Protein AF-A0A553HWZ4-F1 (afdb_monomer_lite)

pLDDT: mean 71.08, std 19.76, range [20.08, 96.06]

Organism: NCBI:txid2512241

Radius of gyration: 37.44 Å; chains: 1; bounding box: 94×86×110 Å

Secondary structure (DSSP, 8-state):
-GGGGT--PBPHHHHHH---SS-------TT--SB--S-S-SSS---GGGTTSPPPSGGGSPPSSHHHHHHHHHHHHHHHHHTTT--HHHHGGGGTB--BTTB---B-SS-TTTSTTHHHHHHHHHHHBPPP-GGGS-TTTSGGGBEEEEEEEEEEEE-TTS-EEEEEEE-SSSHHHHHHHHHHHHHHHHHHHHHHHTT-HHHHHHHHS-EEEHHHHH--TTGGGTTTTTTT-EEE--HHHHHHHHHHTTPPP-S-PPPS-HHHHHHHHHHHHTTEEEEEE-TTS--SSSEEEEE-TTT--EEEEEEHHHHHHHHSS-S-HHHHHHHHHHHHHHHHHHHHHHHHHHHHHHTTTB-HHHHHHHHT------------S--EEE-TT-SSS-S-EEEEPSS-GGGS-TTT---TTSGGGSTT-EEEEEE--HHHHHHTTBHHHHHT--TT-GGGGS----EEEEEEE-SSS--EEEPPPEEPHHHHH-GGGHHHHHHHHHHHHHIIIIIHHHHHHHHHHHHTSGGG-HHHHHHHHHHHHHHHHT-HHHHHHHHHHHHTTS--TT--SHHHHHHHHHHHS--TT-TT----THHHHHHHHHHHTTS---SS-B-PPPP---EEEEEEPTTTTTS--PPEEEEPP--PPP-B---SEES-SSSS--EE--SHHHHHHHHHHHHHS-EEEEHHHHHHHHHHHHHHHHHHHTT---TTPPPS-----PPPP-TT-EEEE---S---S------PPPP---PPPPHHHHTTS-----------------------------------PPPPPPPPHHHHTTSS-TTHHHHHHHHHHHHTSHHHHHHHHHHHHHHHHHHHHHHHHHHHHHHHHHHHHHHHHHHTS-TT------TTSSS-HHHHHHHHHHHHHHHHHHHHHHHHHHHHTTHHHHHHHHHHHHHHHHHSPP-SS--HHHHHHHHHHHHHHHHHHHHHHHHHHHHTTSS---HHHHHHHHHHHHHHHHHHHHHHHHHHHHHHHHHHT--HHHHTTTS--HHHHHHHHHHHHHHHHHHHHHHHHHHHHHHHHHSSS-SS-HHHHHHHHHHHHHHHHHHHHHHT--

Foldseek 3Di:
DLCPLQVAAADQQCVQFNFFPPLLPQLVLPPDRHRYRLLQQLAPGDRQQPLLDDGDLCSQADDDDLSSLLSRLLSQQVCCVQFVHGRNSQLSLLQQFQDFPCPDTLGGRHWQPRDPCQVVSVVVLVVFFDDFDLVLAQPCLDLLQEFKFFAPDWDWFAASVRDIDIDRIQHCVDPLLVVLSRLLRRLLRLLVLQCLQLVPQQLLQLQFWAWEFPCVQQDDPVCCVVCVLRRGATDTDGQVVQVVSCVVVVHDRLTDHRDPDSVVSSVSLSVLSVQEGEYADEPNFPPLDQWDWDADPVRRHIYIHGYVLLSSVLSYRTHTPLLNLVSSLSSSLVVVVSSSVSSVSSCLVVVRNYDPVSNVVVVVDCPPRDHPDQPPDQAFDFRSTRPRTGSWTKGKDPPACVSDDPPPRPPCPDQRNHAFHKIKIATRRSSLSSLSGGPVLVVPQDRSPPVSPVDDRQKMWIWGQDPLLRRTPIDDIDGDPCLCPDPRNVSSNVSSVVSVCSCVVRNVVNCPVSSLLCCLAPSVNSVLQSLVSQLQSCLVVVNLQSLLVSLVVLLCSPPPPPAPDPVCVVVCLLVVQDDDPDPSSHDSSLLSSLVSLLSVLQAAQFQAKDFPDFPPFDWTWTHRDPSNPVDDDDIDTDGHDGPRRRTPGHDQWDDDPNDPDTDGDPHSVVSLVVSVVSLPRFFFHQPQSSVLSVVSSVVSVVVVVVVPADSGDHDPHRDHDDDRDDSPNGFGDDDDPDDDDDDDDDDDDGDDPPDDDPPVPPPPPDDDDDDDDDDDADDDDDDDDFDDDDDDDDDDDDDDDDDDDDDDVVVVVVPPDPCPVVVVVLLCLLVVDLVSLLLLLLQLLLLLLLLLVVLCVVLVVLQVVLVVQVVVVVVVDDPPDDDPDDPPSHRPPVSVVSNVSSVVSNVSNVVSVLVSLVSLLCVLVVLVVLVVVLVVVVPDDGHHHGDPVVSVLSVLLSVLSNLLSVLSNVLSCVVVVNNVDDPVSSLVSQLSSLVSVLSNLVSVLVVLVVVCVVVVPDDPCNLCPPNDDPVRSVVVVVRVVVVSVLSNLLSVLCNQVSVQRNDPNGDDDSSSVSVSSNSNSVSSNVRSSRRSSD

Sequence (1094 aa):
MAGSLFNAPVSPWTERYGTDEKPIYSLKKKNDRLWHGGLAPSHPRLDPRYYDCVPSDDEFDAPTSYEEIDDIFIAEEYQRSVLFGNPTWRIAPLHSVLSWDGIPEILGGHRPGDDKRYPDLLRDYMEQRIEVDESTWLPFFGRNRWYNLDLDSPDTIVEANGTTWETSTWNVDDERIWNVVRFSLEIANRILTRMIRDNNRWLGMLLYGRIQMWYELNANPEDYHMYTATRNYRVLMDPDSEKEICQKMEKPFLGRDIEPDAQKRHDHLTHLLRGVVWSFLPAAQGARGNTSSFYDNEFFQVVCRINSNLMKLLCGGTISIAERCTLHMRQAMTILHELTHAISRSRISSGQNISPEVQSQVKYGPASKRFQEPLDGPFGQGSKYAPNISMLVTSVRYPSRYAVPRTGTDMSNHPSLMFGAPIEVSFVPAALLWRLQSKAFWDSMAPNGQDGFLYPKIFTSAVQSEKYTWRGLYRPVTVDPDAANGVRYQNITQRWSQRLSLWSGKRKSWYDEASETWRKTPWGFMQVRRSIDTFRAAYRARDEAECANVAWELENELPAAGFENRGMYLDQVATSIPEFGSTTGTPPLWLFHCLGLLMLATLPLRTQDHIPGKPKVGKILLRRSQTVASQAVTNIEVRGVPIEAPTIMRRDRFFSRLSDDYITINKRDDFVDEALKMIGKRIYIWKAFLDAVRGLADFIRRRMRANTFTEESWFGMFLFEMPTYQPYTGSGWVCSEGSSGEVELNCGSPLNVRAAVPRYLADHEHSSNSNDKIMSSTEITSTTDLPTGDPVPFSAPPASVPKPKSLPLRELLAATPSNIDAFLAHLQRCLSTPTGIDTVLLFVCYSSRLTSAVLTTLVEPALQRSAERLIAIASALPPSATLVLNAKALPSTSVALVLDLAKRLKALSGLTSEARTILRLWGLLGMYFWARRLVLKWRQPKQPGDDKFQTSLAWSQLTACVVFQALENGVYLSSKGILGWAPATQAKAARWSARFWGSFVGLELMRLFYESSKRGRRTRTEKFAGGKTVAVVEKEEREWTETWRKTVVRNLAWAPLTVHWSLEKGLVSEMAVGALASIPGVLQMRDLWRNTAE

Structure (mmCIF, N/CA/C/O backbone):
data_AF-A0A553HWZ4-F1
#
_entry.id   AF-A0A553HWZ4-F1
#
loop_
_atom_site.group_PDB
_atom_site.id
_atom_site.type_symbol
_atom_site.label_atom_id
_atom_site.label_alt_id
_atom_site.label_comp_id
_atom_site.label_asym_id
_atom_site.label_entity_id
_atom_site.label_seq_id
_atom_site.pdbx_PDB_ins_code
_atom_site.Cartn_x
_atom_site.Cartn_y
_atom_site.Cartn_z
_atom_site.occupancy
_atom_site.B_iso_or_equiv
_atom_site.auth_seq_id
_atom_site.auth_comp_id
_atom_site.auth_asym_id
_atom_site.auth_atom_id
_atom_site.pdbx_PDB_model_num
ATOM 1 N N . MET A 1 1 ? 12.978 -3.877 3.762 1.00 28.41 1 MET A N 1
ATOM 2 C CA . MET A 1 1 ? 13.263 -3.499 5.169 1.00 28.41 1 MET A CA 1
ATOM 3 C C . MET A 1 1 ? 12.089 -2.877 5.941 1.00 28.41 1 MET A C 1
ATOM 5 O O . MET A 1 1 ? 12.164 -2.880 7.159 1.00 28.41 1 MET A O 1
ATOM 9 N N . ALA A 1 2 ? 11.002 -2.394 5.319 1.00 28.64 2 ALA A N 1
ATOM 10 C CA . ALA A 1 2 ? 9.971 -1.590 6.005 1.00 28.64 2 ALA A CA 1
ATOM 11 C C . ALA A 1 2 ? 9.311 -2.189 7.278 1.00 28.64 2 ALA A C 1
ATOM 13 O O . ALA A 1 2 ? 8.842 -1.432 8.123 1.00 28.64 2 ALA A O 1
ATOM 14 N N . GLY A 1 3 ? 9.296 -3.517 7.460 1.00 27.47 3 GLY A N 1
ATOM 15 C CA . GLY A 1 3 ? 8.664 -4.160 8.623 1.00 27.47 3 GLY A CA 1
ATOM 16 C C . GLY A 1 3 ? 9.302 -3.854 9.990 1.00 27.47 3 GLY A C 1
ATOM 17 O O . GLY A 1 3 ? 8.614 -3.947 11.007 1.00 27.47 3 GLY A O 1
ATOM 18 N N . SER A 1 4 ? 10.580 -3.455 10.041 1.00 36.22 4 SER A N 1
ATOM 19 C CA . SER A 1 4 ? 11.313 -3.267 11.308 1.00 36.22 4 SER A CA 1
ATOM 20 C C . SER A 1 4 ? 10.912 -2.021 12.105 1.00 36.22 4 SER A C 1
ATOM 22 O O . SER A 1 4 ? 11.120 -1.984 13.314 1.00 36.22 4 SER A O 1
ATOM 24 N N . LEU A 1 5 ? 10.327 -1.006 11.460 1.00 39.62 5 LEU A N 1
ATOM 25 C CA . LEU A 1 5 ? 9.990 0.269 12.111 1.00 39.62 5 LEU A CA 1
ATOM 26 C C . LEU A 1 5 ? 8.672 0.241 12.903 1.00 39.62 5 LEU A C 1
ATOM 28 O O . LEU A 1 5 ? 8.431 1.139 13.709 1.00 39.62 5 LEU A O 1
ATOM 32 N N . PHE A 1 6 ? 7.831 -0.784 12.712 1.00 43.91 6 PHE A N 1
ATOM 33 C CA . PHE A 1 6 ? 6.518 -0.872 13.370 1.00 43.91 6 PHE A CA 1
ATOM 34 C C . PHE A 1 6 ? 6.131 -2.259 13.915 1.00 43.91 6 PHE A C 1
ATOM 36 O O . PHE A 1 6 ? 5.121 -2.337 14.615 1.00 43.91 6 PHE A O 1
ATOM 43 N N . ASN A 1 7 ? 6.881 -3.334 13.622 1.00 53.12 7 ASN A N 1
ATOM 44 C CA . ASN A 1 7 ? 6.559 -4.722 14.015 1.00 53.12 7 ASN A CA 1
ATOM 45 C C . ASN A 1 7 ? 5.106 -5.147 13.695 1.00 53.12 7 ASN A C 1
ATOM 47 O O . ASN A 1 7 ? 4.502 -5.951 14.406 1.00 53.12 7 ASN A O 1
ATOM 51 N N . ALA A 1 8 ? 4.533 -4.586 12.629 1.00 57.22 8 ALA A N 1
ATOM 52 C CA . ALA A 1 8 ? 3.155 -4.809 12.209 1.00 57.22 8 ALA A CA 1
ATOM 53 C C . ALA A 1 8 ? 3.121 -5.608 10.893 1.00 57.22 8 ALA A C 1
ATOM 55 O O . ALA A 1 8 ? 3.905 -5.299 9.990 1.00 57.22 8 ALA A O 1
ATOM 56 N N . PRO A 1 9 ? 2.227 -6.605 10.744 1.00 69.50 9 PRO A N 1
ATOM 57 C CA . PRO A 1 9 ? 2.038 -7.293 9.471 1.00 69.50 9 PRO A CA 1
ATOM 58 C C . PRO A 1 9 ? 1.564 -6.312 8.391 1.00 69.50 9 PRO A C 1
ATOM 60 O O . PRO A 1 9 ? 0.767 -5.411 8.655 1.00 69.50 9 PRO A O 1
ATOM 63 N N . VAL A 1 10 ? 2.049 -6.478 7.163 1.00 74.75 10 VAL A N 1
ATOM 64 C CA . VAL A 1 10 ? 1.662 -5.625 6.029 1.00 74.75 10 VAL A CA 1
ATOM 65 C C . VAL A 1 10 ? 0.306 -6.057 5.463 1.00 74.75 10 VAL A C 1
ATOM 67 O O . VAL A 1 10 ? -0.053 -7.230 5.534 1.00 74.75 10 VAL A O 1
ATOM 70 N N . SER A 1 11 ? -0.471 -5.127 4.904 1.00 80.88 11 SER A N 1
ATOM 71 C CA . SER A 1 11 ? -1.728 -5.482 4.230 1.00 80.88 11 SER A CA 1
ATOM 72 C C . SER A 1 11 ? -1.481 -6.133 2.856 1.00 80.88 11 SER A C 1
ATOM 74 O O . SER A 1 11 ? -0.457 -5.847 2.234 1.00 80.88 11 SER A O 1
ATOM 76 N N . PRO A 1 12 ? -2.409 -6.946 2.310 1.00 84.31 12 PRO A N 1
ATOM 77 C CA . PRO A 1 12 ? -2.208 -7.626 1.018 1.00 84.31 12 PRO A CA 1
ATOM 78 C C . PRO A 1 12 ? -1.930 -6.681 -0.168 1.00 84.31 12 PRO A C 1
ATOM 80 O O . PRO A 1 12 ? -1.227 -7.030 -1.116 1.00 84.31 12 PRO A O 1
ATOM 83 N N . TRP A 1 13 ? -2.458 -5.453 -0.115 1.00 82.31 13 TRP A N 1
ATOM 84 C CA . TRP A 1 13 ? -2.143 -4.384 -1.072 1.00 82.31 13 TRP A CA 1
ATOM 85 C C . TRP A 1 13 ? -0.684 -3.933 -0.973 1.00 82.31 13 TRP A C 1
ATOM 87 O O . TRP A 1 13 ? -0.008 -3.748 -1.983 1.00 82.31 13 TRP A O 1
ATOM 97 N N . THR A 1 14 ? -0.206 -3.788 0.259 1.00 79.50 14 THR A N 1
ATOM 98 C CA . THR A 1 14 ? 1.167 -3.409 0.603 1.00 79.50 14 THR A CA 1
ATOM 99 C C . THR A 1 14 ? 2.161 -4.501 0.214 1.00 79.50 14 THR A C 1
ATOM 101 O O . THR A 1 14 ? 3.246 -4.206 -0.274 1.00 79.50 14 THR A O 1
ATOM 104 N N . GLU A 1 15 ? 1.771 -5.766 0.364 1.00 77.88 15 GLU A N 1
ATOM 105 C CA . GLU A 1 15 ? 2.530 -6.927 -0.100 1.00 77.88 15 GLU A CA 1
ATOM 106 C C . GLU A 1 15 ? 2.691 -6.928 -1.635 1.00 77.88 15 GLU A C 1
ATOM 108 O O . GLU A 1 15 ? 3.817 -6.994 -2.132 1.00 77.88 15 GLU A O 1
ATOM 113 N N . ARG A 1 16 ? 1.592 -6.773 -2.400 1.00 78.94 16 ARG A N 1
ATOM 114 C CA . ARG A 1 16 ? 1.631 -6.787 -3.881 1.00 78.94 16 ARG A CA 1
ATOM 115 C C . ARG A 1 16 ? 2.376 -5.578 -4.469 1.00 78.94 16 ARG A C 1
ATOM 117 O O . ARG A 1 16 ? 3.219 -5.756 -5.345 1.00 78.94 16 ARG A O 1
ATOM 124 N N . TYR A 1 17 ? 2.096 -4.360 -4.001 1.00 77.00 17 TYR A N 1
ATOM 125 C CA . TYR A 1 17 ? 2.572 -3.125 -4.652 1.00 77.00 17 TYR A CA 1
ATOM 126 C C . TYR A 1 17 ? 3.735 -2.415 -3.932 1.00 77.00 17 TYR A C 1
ATOM 128 O O . TYR A 1 17 ? 4.418 -1.583 -4.539 1.00 77.00 17 TYR A O 1
ATOM 136 N N . GLY A 1 18 ? 4.049 -2.811 -2.696 1.00 70.44 18 GLY A N 1
ATOM 137 C CA . GLY A 1 18 ? 5.134 -2.244 -1.893 1.00 70.44 18 GLY A CA 1
ATOM 138 C C . GLY A 1 18 ? 4.759 -0.932 -1.195 1.00 70.44 18 GLY A C 1
ATOM 139 O O . GLY A 1 18 ? 3.590 -0.555 -1.117 1.00 70.44 18 GLY A O 1
ATOM 140 N N . THR A 1 19 ? 5.777 -0.233 -0.685 1.00 61.25 19 THR A N 1
ATOM 141 C CA . THR A 1 19 ? 5.670 1.071 -0.002 1.00 61.25 19 THR A CA 1
ATOM 142 C C . THR A 1 19 ? 6.849 1.968 -0.325 1.00 61.25 19 THR A C 1
ATOM 144 O O . THR A 1 19 ? 7.962 1.459 -0.421 1.00 61.25 19 THR A O 1
ATOM 147 N N . ASP A 1 20 ? 6.619 3.283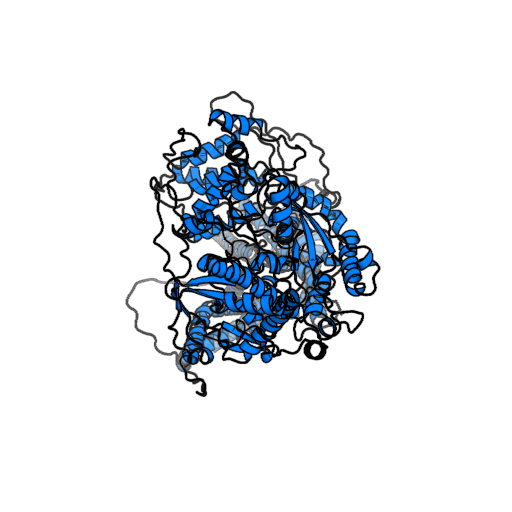 -0.368 1.00 54.62 20 ASP A N 1
ATOM 148 C CA . ASP A 1 20 ? 7.655 4.330 -0.423 1.00 54.62 20 ASP A CA 1
ATOM 149 C C . ASP A 1 20 ? 8.861 4.034 0.506 1.00 54.62 20 ASP A C 1
ATOM 151 O O . ASP A 1 20 ? 8.697 3.511 1.613 1.00 54.62 20 ASP A O 1
ATOM 155 N N . GLU A 1 21 ? 10.077 4.345 0.039 1.00 44.31 21 GLU A N 1
ATOM 156 C CA . GLU A 1 21 ? 11.348 3.871 0.621 1.00 44.31 21 GLU A CA 1
ATOM 157 C C . GLU A 1 21 ? 11.555 4.340 2.065 1.00 44.31 21 GLU A C 1
ATOM 159 O O . GLU A 1 21 ? 12.074 3.592 2.898 1.00 44.31 21 GLU A O 1
ATOM 164 N N . LYS A 1 22 ? 11.109 5.565 2.377 1.00 47.56 22 LYS A N 1
ATOM 165 C CA . LYS A 1 22 ? 10.876 5.983 3.761 1.00 47.56 22 LYS A CA 1
ATOM 166 C C . LYS A 1 22 ? 9.463 5.510 4.159 1.00 47.56 22 LYS A C 1
ATOM 168 O O . LYS A 1 22 ? 8.498 6.062 3.619 1.00 47.56 22 LYS A O 1
ATOM 173 N N . PRO A 1 23 ? 9.301 4.572 5.119 1.00 45.44 23 PRO A N 1
ATOM 174 C CA . PRO A 1 23 ? 8.014 3.964 5.486 1.00 45.44 23 PRO A CA 1
ATOM 175 C C . PRO A 1 23 ? 7.148 4.900 6.352 1.00 45.44 23 PRO A C 1
ATOM 177 O O . PRO A 1 23 ? 6.748 4.568 7.464 1.00 45.44 23 PRO A O 1
ATOM 180 N N . ILE A 1 24 ? 6.877 6.100 5.841 1.00 46.00 24 ILE A N 1
ATOM 181 C CA . ILE A 1 24 ? 6.240 7.199 6.574 1.00 46.00 24 ILE A CA 1
ATOM 182 C C . ILE A 1 24 ? 4.715 7.137 6.485 1.00 46.00 24 ILE A C 1
ATOM 184 O O . ILE A 1 24 ? 4.028 7.531 7.422 1.00 46.00 24 ILE A O 1
ATOM 188 N N . TYR A 1 25 ? 4.162 6.619 5.384 1.00 50.94 25 TYR A N 1
ATOM 189 C CA . TYR A 1 25 ? 2.719 6.428 5.257 1.00 50.94 25 TYR A CA 1
ATOM 190 C C . TYR A 1 25 ? 2.247 5.250 6.110 1.00 50.94 25 TYR A C 1
ATOM 192 O O . TYR A 1 25 ? 1.858 4.200 5.608 1.00 50.94 25 TYR A O 1
ATOM 200 N N . SER A 1 26 ? 2.197 5.452 7.424 1.00 47.03 26 SER A N 1
ATOM 201 C CA . SER A 1 26 ? 1.207 4.780 8.241 1.00 47.03 26 SER A CA 1
ATOM 202 C C . SER A 1 26 ? -0.157 5.423 7.980 1.00 47.03 26 SER A C 1
ATOM 204 O O . SER A 1 26 ? -0.646 6.188 8.806 1.00 47.03 26 SER A O 1
ATOM 206 N N . LEU A 1 27 ? -0.828 5.049 6.877 1.00 54.94 27 LEU A N 1
ATOM 207 C CA . LEU A 1 27 ? -2.297 5.138 6.822 1.00 54.94 27 LEU A CA 1
ATOM 208 C C . LEU A 1 27 ? -2.878 4.073 7.759 1.00 54.94 27 LEU A C 1
ATOM 210 O O . LEU A 1 27 ? -3.493 3.086 7.352 1.00 54.94 27 LEU A O 1
ATOM 214 N N . LYS A 1 28 ? -2.592 4.244 9.050 1.00 51.19 28 LYS A N 1
ATOM 215 C CA . LYS A 1 28 ? -2.991 3.347 10.116 1.00 51.19 28 LYS A CA 1
ATOM 216 C C . LYS A 1 28 ? -4.406 3.718 10.510 1.00 51.19 28 LYS A C 1
ATOM 218 O O . LYS A 1 28 ? -4.626 4.411 11.503 1.00 51.19 28 LYS A O 1
ATOM 223 N N . LYS A 1 29 ? -5.337 3.246 9.680 1.00 58.41 29 LYS A N 1
ATOM 224 C CA . LYS A 1 29 ? -6.776 3.242 9.940 1.00 58.41 29 LYS A CA 1
ATOM 225 C C . LYS A 1 29 ? -7.001 2.928 11.408 1.00 58.41 29 LYS A C 1
ATOM 227 O O . LYS A 1 29 ? -6.417 1.972 11.929 1.00 58.41 29 LYS A O 1
ATOM 232 N N . LYS A 1 30 ? -7.774 3.759 12.100 1.00 52.12 30 LYS A N 1
ATOM 233 C CA . LYS A 1 30 ? -7.892 3.669 13.558 1.00 52.12 30 LYS A CA 1
ATOM 234 C C . LYS A 1 30 ? -8.336 2.259 13.952 1.00 52.12 30 LYS A C 1
ATOM 236 O O . LYS A 1 30 ? -9.287 1.711 13.397 1.00 52.12 30 LYS A O 1
ATOM 241 N N . ASN A 1 31 ? -7.636 1.674 14.922 1.00 50.47 31 ASN A N 1
ATOM 242 C CA . ASN A 1 31 ? -7.808 0.292 15.396 1.00 50.47 31 ASN A CA 1
ATOM 243 C C . ASN A 1 31 ? -7.346 -0.835 14.440 1.00 50.47 31 ASN A C 1
ATOM 245 O O . ASN A 1 31 ? -7.416 -2.002 14.829 1.00 50.47 31 ASN A O 1
ATOM 249 N N . ASP A 1 32 ? -6.815 -0.540 13.247 1.00 62.06 32 ASP A N 1
ATOM 250 C CA . ASP A 1 32 ? -6.196 -1.554 12.385 1.00 62.06 32 ASP A CA 1
ATOM 251 C C . ASP A 1 32 ? -4.779 -1.930 12.874 1.00 62.06 32 ASP A C 1
ATOM 253 O O . ASP A 1 32 ? -4.018 -1.118 13.418 1.00 62.06 32 ASP A O 1
ATOM 257 N N . ARG A 1 33 ? -4.432 -3.206 12.694 1.00 66.75 33 ARG A N 1
ATOM 258 C CA . ARG A 1 33 ? -3.115 -3.785 12.998 1.00 66.75 33 ARG A CA 1
ATOM 259 C C . ARG A 1 33 ? -2.272 -4.013 11.749 1.00 66.75 33 ARG A C 1
ATOM 261 O O . ARG A 1 33 ? -1.077 -4.255 11.896 1.00 66.75 33 ARG A O 1
ATOM 268 N N . LEU A 1 34 ? -2.871 -3.940 10.563 1.00 70.88 34 LEU A N 1
ATOM 269 C CA . LEU A 1 34 ? -2.157 -4.003 9.298 1.00 70.88 34 LEU A CA 1
ATOM 270 C C . LEU A 1 34 ? -1.454 -2.673 9.002 1.00 70.88 34 LEU A C 1
ATOM 272 O O . LEU A 1 34 ? -1.973 -1.592 9.287 1.00 70.88 34 LEU A O 1
ATOM 276 N N . TRP A 1 35 ? -0.276 -2.753 8.391 1.00 70.12 35 TRP A N 1
ATOM 277 C CA . TRP A 1 35 ? 0.411 -1.598 7.822 1.00 70.12 35 TRP A CA 1
ATOM 278 C C . TRP A 1 35 ? 0.038 -1.435 6.341 1.00 70.12 35 TRP A C 1
ATOM 280 O O . TRP A 1 35 ? 0.101 -2.401 5.577 1.00 70.12 35 TRP A O 1
ATOM 290 N N . HIS A 1 36 ? -0.384 -0.228 5.948 1.00 74.88 36 HIS A N 1
ATOM 291 C CA . HIS A 1 36 ? -0.970 0.062 4.633 1.00 74.88 36 HIS A CA 1
ATOM 292 C C . HIS A 1 36 ? -0.142 1.077 3.843 1.00 74.88 36 HIS A C 1
ATOM 294 O O . HIS A 1 36 ? -0.122 2.254 4.191 1.00 74.88 36 HIS A O 1
ATOM 300 N N . GLY A 1 37 ? 0.423 0.656 2.710 1.00 69.62 37 GLY A N 1
ATOM 301 C CA . GLY A 1 37 ? 1.171 1.493 1.759 1.00 69.62 37 GLY A CA 1
ATOM 302 C C . GLY A 1 37 ? 0.354 2.521 0.964 1.00 69.62 37 GLY A C 1
ATOM 303 O O . GLY A 1 37 ? 0.732 2.865 -0.149 1.00 69.62 37 GLY A O 1
ATOM 304 N N . GLY A 1 38 ? -0.807 2.950 1.466 1.00 75.75 38 GLY A N 1
ATOM 305 C CA . GLY A 1 38 ? -1.682 3.966 0.864 1.00 75.75 38 GLY A CA 1
ATOM 306 C C . GLY A 1 38 ? -2.402 3.600 -0.446 1.00 75.75 38 GLY A C 1
ATOM 307 O O . GLY A 1 38 ? -3.475 4.134 -0.713 1.00 75.75 38 GLY A O 1
ATOM 308 N N . LEU A 1 39 ? -1.878 2.663 -1.242 1.00 79.88 39 LEU A N 1
ATOM 309 C CA . LEU A 1 39 ? -2.466 2.243 -2.524 1.00 79.88 39 LEU A CA 1
ATOM 310 C C . LEU A 1 39 ? -3.770 1.435 -2.386 1.00 79.88 39 LEU A C 1
ATOM 312 O O . LEU A 1 39 ? -4.512 1.321 -3.359 1.00 79.88 39 LEU A O 1
ATOM 316 N N . ALA A 1 40 ? -4.073 0.902 -1.199 1.00 83.06 40 ALA A N 1
ATOM 317 C CA . ALA A 1 40 ? -5.314 0.177 -0.930 1.00 83.06 40 ALA A CA 1
ATOM 318 C C . ALA A 1 40 ? -6.537 1.117 -1.009 1.00 83.06 40 ALA A C 1
ATOM 320 O O . ALA A 1 40 ? -6.599 2.082 -0.241 1.00 83.06 40 ALA A O 1
ATOM 321 N N . PRO A 1 41 ? -7.532 0.874 -1.882 1.00 82.94 41 PRO A N 1
ATOM 322 C CA . PRO A 1 41 ? -8.733 1.698 -1.921 1.00 82.94 41 PRO A CA 1
ATOM 323 C C . PRO A 1 41 ? -9.577 1.458 -0.657 1.00 82.94 41 PRO A C 1
ATOM 325 O O . PRO A 1 41 ? -9.939 0.327 -0.335 1.00 82.94 41 PRO A O 1
ATOM 328 N N . SER A 1 42 ? -9.875 2.533 0.080 1.00 79.88 42 SER A N 1
ATOM 329 C CA . SER A 1 42 ? -10.691 2.479 1.305 1.00 79.88 42 SER A CA 1
ATOM 330 C C . SER A 1 42 ? -12.160 2.145 1.033 1.00 79.88 42 SER A C 1
ATOM 332 O O . SER A 1 42 ? -12.783 1.473 1.855 1.00 79.88 42 SER A O 1
ATOM 334 N N . HIS A 1 43 ? -12.678 2.653 -0.088 1.00 81.44 43 HIS A N 1
ATOM 335 C CA . HIS A 1 43 ? -14.024 2.453 -0.625 1.00 81.44 43 HIS A CA 1
ATOM 336 C C . HIS A 1 43 ? -13.989 2.841 -2.123 1.00 81.44 43 HIS A C 1
ATOM 338 O O . HIS A 1 43 ? -13.407 3.888 -2.435 1.00 81.44 43 HIS A O 1
ATOM 344 N N . PRO A 1 44 ? -14.560 2.057 -3.054 1.00 85.56 44 PRO A N 1
ATOM 345 C CA . PRO A 1 44 ? -14.884 0.646 -2.884 1.00 85.56 44 PRO A CA 1
ATOM 346 C C . PRO A 1 44 ? -13.642 -0.175 -2.527 1.00 85.56 44 PRO A C 1
ATOM 348 O O . PRO A 1 44 ? -12.558 0.032 -3.081 1.00 85.56 44 PRO A O 1
ATOM 351 N N . ARG A 1 45 ? -13.794 -1.125 -1.611 1.00 84.75 45 ARG A N 1
ATOM 352 C CA . ARG A 1 45 ? -12.752 -2.080 -1.240 1.00 84.75 45 ARG A CA 1
ATOM 353 C C . ARG A 1 45 ? -12.610 -3.118 -2.345 1.00 84.75 45 ARG A C 1
ATOM 355 O O . ARG A 1 45 ? -13.582 -3.655 -2.864 1.00 84.75 45 ARG A O 1
ATOM 362 N N . LEU A 1 46 ? -11.364 -3.416 -2.688 1.00 83.12 46 LEU A N 1
ATOM 363 C CA . LEU A 1 46 ? -11.004 -4.439 -3.662 1.00 83.12 46 LEU A CA 1
ATOM 364 C C . LEU A 1 46 ? -9.936 -5.342 -3.053 1.00 83.12 46 LEU A C 1
ATOM 366 O O . LEU A 1 46 ? -9.038 -4.866 -2.356 1.00 83.12 46 LEU A O 1
ATOM 370 N N . ASP A 1 47 ? -10.010 -6.640 -3.331 1.00 84.06 47 ASP A N 1
ATOM 371 C CA . ASP A 1 47 ? -8.892 -7.550 -3.088 1.00 84.06 47 ASP A CA 1
ATOM 372 C C . ASP A 1 47 ? -7.814 -7.265 -4.151 1.00 84.06 47 ASP A C 1
ATOM 374 O O . ASP A 1 47 ? -8.147 -7.201 -5.340 1.00 84.06 47 ASP A O 1
ATOM 378 N N . PRO A 1 48 ? -6.532 -7.090 -3.779 1.00 82.00 48 PRO A N 1
ATOM 379 C CA . PRO A 1 48 ? -5.482 -6.805 -4.750 1.00 82.00 48 PRO A CA 1
ATOM 380 C C . PRO A 1 48 ? -5.313 -7.920 -5.786 1.00 82.00 48 PRO A C 1
ATOM 382 O O . PRO A 1 48 ? -4.720 -7.651 -6.822 1.00 82.00 48 PRO A O 1
ATOM 385 N N . ARG A 1 49 ? -5.799 -9.150 -5.549 1.00 79.31 49 ARG A N 1
ATOM 386 C CA . ARG A 1 49 ? -5.819 -10.259 -6.524 1.00 79.31 49 ARG A CA 1
ATOM 387 C C . ARG A 1 49 ? -6.712 -9.990 -7.730 1.00 79.31 49 ARG A C 1
ATOM 389 O O . ARG A 1 49 ? -6.295 -10.266 -8.849 1.00 79.31 49 ARG A O 1
ATOM 396 N N . TYR A 1 50 ? -7.886 -9.410 -7.486 1.00 75.38 50 TYR A N 1
ATOM 397 C CA . TYR A 1 50 ? -8.968 -9.209 -8.455 1.00 75.38 50 TYR A CA 1
ATOM 398 C C . TYR A 1 50 ? -9.241 -7.712 -8.682 1.00 75.38 50 TYR A C 1
ATOM 400 O O . TYR A 1 50 ? -10.388 -7.289 -8.811 1.00 75.38 50 TYR A O 1
ATOM 408 N N . TYR A 1 51 ? -8.199 -6.875 -8.654 1.00 73.25 51 TYR A N 1
ATOM 409 C CA . TYR A 1 51 ? -8.354 -5.415 -8.607 1.00 73.25 51 TYR A CA 1
ATOM 410 C C . TYR A 1 51 ? -9.027 -4.808 -9.853 1.00 73.25 51 TYR A C 1
ATOM 412 O O . TYR A 1 51 ? -9.537 -3.689 -9.792 1.00 73.25 51 TYR A O 1
ATOM 420 N N . ASP A 1 52 ? -9.058 -5.536 -10.969 1.00 75.62 52 ASP A N 1
ATOM 421 C CA . ASP A 1 52 ? -9.761 -5.181 -12.200 1.00 75.62 52 ASP A CA 1
ATOM 422 C C . ASP A 1 52 ? -11.251 -5.546 -12.216 1.00 75.62 52 ASP A C 1
ATOM 424 O O . ASP A 1 52 ? -12.001 -4.958 -13.003 1.00 75.62 52 ASP A O 1
ATOM 428 N N . CYS A 1 53 ? -11.716 -6.412 -11.310 1.00 77.75 53 CYS A N 1
ATOM 429 C CA . CYS A 1 53 ? -13.138 -6.706 -11.155 1.00 77.75 53 CYS A CA 1
ATOM 430 C C . CYS A 1 53 ? -13.964 -5.440 -10.894 1.00 77.75 53 CYS A C 1
ATOM 432 O O . CYS A 1 53 ? -13.477 -4.413 -10.401 1.00 77.75 53 CYS A O 1
ATOM 434 N N . VAL A 1 54 ? -15.241 -5.508 -11.266 1.00 80.44 54 VAL A N 1
ATOM 435 C CA . VAL A 1 54 ? -16.227 -4.488 -10.906 1.00 80.44 54 VAL A CA 1
ATOM 436 C C . VAL A 1 54 ? -16.492 -4.613 -9.398 1.00 80.44 54 VAL A C 1
ATOM 438 O O . VAL A 1 54 ? -16.778 -5.726 -8.953 1.00 80.44 54 VAL A O 1
ATOM 441 N N . PRO A 1 55 ? -16.364 -3.536 -8.599 1.00 83.44 55 PRO A N 1
ATOM 442 C CA . PRO A 1 55 ? -16.694 -3.597 -7.179 1.00 83.44 55 PRO A CA 1
ATOM 443 C C . PRO A 1 55 ? -18.197 -3.809 -6.978 1.00 83.44 55 PRO A C 1
ATOM 445 O O . PRO A 1 55 ? -18.989 -3.462 -7.856 1.00 83.44 55 PRO A O 1
ATOM 448 N N . SER A 1 56 ? -18.588 -4.362 -5.831 1.00 81.69 56 SER A N 1
ATOM 449 C CA . SER A 1 56 ? -19.997 -4.572 -5.509 1.00 81.69 56 SER A CA 1
ATOM 450 C C . SER A 1 56 ? -20.743 -3.250 -5.298 1.00 81.69 56 SER A C 1
ATOM 452 O O . SER A 1 56 ? -20.151 -2.200 -5.047 1.00 81.69 56 SER A O 1
ATOM 454 N N . ASP A 1 57 ? -22.063 -3.306 -5.456 1.00 77.12 57 ASP A N 1
ATOM 455 C CA . ASP A 1 57 ? -22.923 -2.123 -5.508 1.00 77.12 57 ASP A CA 1
ATOM 456 C C . ASP A 1 57 ? -23.029 -1.363 -4.176 1.00 77.12 57 ASP A C 1
ATOM 458 O O . ASP A 1 57 ? -23.214 -0.147 -4.195 1.00 77.12 57 ASP A O 1
ATOM 462 N N . ASP A 1 58 ? -22.882 -2.073 -3.057 1.00 79.75 58 ASP A N 1
ATOM 463 C CA . ASP A 1 58 ? -22.860 -1.571 -1.679 1.00 79.75 58 ASP A CA 1
ATOM 464 C C . ASP A 1 58 ? -21.556 -0.829 -1.334 1.00 79.75 58 ASP A C 1
ATOM 466 O O . ASP A 1 58 ? -21.570 0.169 -0.619 1.00 79.75 58 ASP A O 1
ATOM 470 N N . GLU A 1 59 ? -20.429 -1.220 -1.933 1.00 83.38 59 GLU A N 1
ATOM 471 C CA . GLU A 1 59 ? -19.120 -0.562 -1.768 1.00 83.38 59 GLU A CA 1
ATOM 472 C C . GLU A 1 59 ? -19.035 0.820 -2.488 1.00 83.38 59 GLU A C 1
ATOM 474 O O . GLU A 1 59 ? -17.958 1.397 -2.667 1.00 83.38 59 GLU A O 1
ATOM 479 N N . PHE A 1 60 ? -20.179 1.401 -2.877 1.00 82.50 60 PHE A N 1
ATOM 480 C CA . PHE A 1 60 ? -20.323 2.794 -3.330 1.00 82.50 60 PHE A CA 1
ATOM 481 C C . PHE A 1 60 ? -21.216 3.668 -2.427 1.00 82.50 60 PHE A C 1
ATOM 483 O O . PHE A 1 60 ? -21.258 4.887 -2.645 1.00 82.50 60 PHE A O 1
ATOM 490 N N . ASP A 1 61 ? -21.878 3.084 -1.419 1.00 82.12 61 ASP A N 1
ATOM 491 C CA . ASP A 1 61 ? -22.778 3.783 -0.493 1.00 82.12 61 ASP A CA 1
ATOM 492 C C . ASP A 1 61 ? -22.089 4.937 0.265 1.00 82.12 61 ASP A C 1
ATOM 494 O O . ASP A 1 61 ? -20.858 5.061 0.320 1.00 82.12 61 ASP A O 1
ATOM 498 N N . ALA A 1 62 ? -22.902 5.831 0.837 1.00 80.44 62 ALA A N 1
ATOM 499 C CA . ALA A 1 62 ? -22.406 6.966 1.606 1.00 80.44 62 ALA A CA 1
ATOM 500 C C . ALA A 1 62 ? -21.798 6.504 2.951 1.00 80.44 62 ALA A C 1
ATOM 502 O O . ALA A 1 62 ? -22.458 5.772 3.695 1.00 80.44 62 ALA A O 1
ATOM 503 N N . PRO A 1 63 ? -20.572 6.942 3.299 1.00 84.06 63 PRO A N 1
ATOM 504 C CA . PRO A 1 63 ? -19.898 6.541 4.531 1.00 84.06 63 PRO A CA 1
ATOM 505 C C . PRO A 1 63 ? -20.666 6.989 5.777 1.00 84.06 63 PRO A C 1
ATOM 507 O O . PRO A 1 63 ? -21.279 8.055 5.821 1.00 84.06 63 PRO A O 1
ATOM 510 N N . THR A 1 64 ? -20.596 6.168 6.821 1.00 82.00 64 THR A N 1
ATOM 511 C CA . THR A 1 64 ? -21.471 6.267 8.002 1.00 82.00 64 THR A CA 1
ATOM 512 C C . THR A 1 64 ? -20.915 7.144 9.125 1.00 82.00 64 THR A C 1
ATOM 514 O O . THR A 1 64 ? -21.580 7.356 10.138 1.00 82.00 64 THR A O 1
ATOM 517 N N . SER A 1 65 ? -19.688 7.652 8.981 1.00 84.44 65 SER A N 1
ATOM 518 C CA . SER A 1 65 ? -19.032 8.483 9.993 1.00 84.44 65 SER A CA 1
ATOM 519 C C . SER A 1 65 ? -17.985 9.422 9.392 1.00 84.44 65 SER A C 1
ATOM 521 O O . SER A 1 65 ? -17.372 9.120 8.369 1.00 84.44 65 SER A O 1
ATOM 523 N N . TYR A 1 66 ? -17.703 10.534 10.079 1.00 84.50 66 TYR A N 1
ATOM 524 C CA . TYR A 1 66 ? -16.609 11.438 9.702 1.00 84.50 66 TYR A CA 1
ATOM 525 C C . TYR A 1 66 ? -15.224 10.771 9.768 1.00 84.50 66 TYR A C 1
ATOM 527 O O . TYR A 1 66 ? -14.326 11.173 9.036 1.00 84.50 66 TYR A O 1
ATOM 535 N N . GLU A 1 67 ? -15.049 9.733 10.592 1.00 82.69 67 GLU A N 1
ATOM 536 C CA . GLU A 1 67 ? -13.809 8.948 10.633 1.00 82.69 67 GLU A CA 1
ATOM 537 C C . GLU A 1 67 ? -13.638 8.113 9.353 1.00 82.69 67 GLU A C 1
ATOM 539 O O . GLU A 1 67 ? -12.563 8.121 8.766 1.00 82.69 67 GLU A O 1
ATOM 544 N N . GLU A 1 68 ? -14.709 7.488 8.852 1.00 82.19 68 GLU A N 1
ATOM 545 C CA . GLU A 1 68 ? -14.713 6.755 7.576 1.00 82.19 68 GLU A CA 1
ATOM 546 C C . GLU A 1 68 ? -14.542 7.688 6.362 1.00 82.19 68 GLU A C 1
ATOM 548 O O . GLU A 1 68 ? -13.814 7.357 5.427 1.00 82.19 68 GLU A O 1
ATOM 553 N N . ILE A 1 69 ? -15.133 8.888 6.406 1.00 86.44 69 ILE A N 1
ATOM 554 C CA . ILE A 1 69 ? -14.905 9.959 5.420 1.00 86.44 69 ILE A CA 1
ATOM 555 C C . ILE A 1 69 ? -13.416 10.347 5.369 1.00 86.44 69 ILE A C 1
ATOM 557 O O . ILE A 1 69 ? -12.839 10.441 4.283 1.00 86.44 69 ILE A O 1
ATOM 561 N N . ASP A 1 70 ? -12.779 10.525 6.531 1.00 85.88 70 ASP A N 1
ATOM 562 C CA . ASP A 1 70 ? -11.358 10.870 6.633 1.00 85.88 70 ASP A CA 1
ATOM 563 C C . ASP A 1 70 ? -10.454 9.763 6.067 1.00 85.88 70 ASP A C 1
ATOM 565 O O . ASP A 1 70 ? -9.577 10.034 5.246 1.00 85.88 70 ASP A O 1
ATOM 569 N N . ASP A 1 71 ? -10.729 8.510 6.443 1.00 82.25 71 ASP A N 1
ATOM 570 C CA . ASP A 1 71 ? -10.038 7.290 6.001 1.00 82.25 71 ASP A CA 1
ATOM 571 C C . ASP A 1 71 ? -10.170 7.038 4.485 1.00 82.25 71 ASP A C 1
ATOM 573 O O . ASP A 1 71 ? -9.293 6.431 3.857 1.00 82.25 71 ASP A O 1
ATOM 577 N N . ILE A 1 72 ? -11.276 7.481 3.876 1.00 85.94 72 ILE A N 1
ATOM 578 C CA . ILE A 1 72 ? -11.488 7.444 2.425 1.00 85.94 72 ILE A CA 1
ATOM 579 C C . ILE A 1 72 ? -10.686 8.547 1.741 1.00 85.94 72 ILE A C 1
ATOM 581 O O . ILE A 1 72 ? -9.915 8.255 0.823 1.00 85.94 72 ILE A O 1
ATOM 585 N N . PHE A 1 73 ? -10.833 9.800 2.173 1.00 88.12 73 PHE A N 1
ATOM 586 C CA . PHE A 1 73 ? -10.206 10.922 1.482 1.00 88.12 73 PHE A CA 1
ATOM 587 C C . PHE A 1 73 ? -8.688 10.966 1.658 1.00 88.12 73 PHE A C 1
ATOM 589 O O . PHE A 1 73 ? -8.000 11.269 0.687 1.00 88.12 73 PHE A O 1
ATOM 596 N N . ILE A 1 74 ? -8.126 10.596 2.815 1.00 82.44 74 ILE A N 1
ATOM 597 C CA . ILE A 1 74 ? -6.663 10.574 2.980 1.00 82.44 74 ILE A CA 1
ATOM 598 C C . ILE A 1 74 ? -5.999 9.506 2.096 1.00 82.44 74 ILE A C 1
ATOM 600 O O . ILE A 1 74 ? -4.936 9.753 1.522 1.00 82.44 74 ILE A O 1
ATOM 604 N N . ALA A 1 75 ? -6.653 8.352 1.925 1.00 82.12 75 ALA A N 1
ATOM 605 C CA . ALA A 1 75 ? -6.195 7.290 1.036 1.00 82.12 75 ALA A CA 1
ATOM 606 C C . ALA A 1 75 ? -6.355 7.676 -0.441 1.00 82.12 75 ALA A C 1
ATOM 608 O O . ALA A 1 75 ? -5.409 7.534 -1.216 1.00 82.12 75 ALA A O 1
ATOM 609 N N . GLU A 1 76 ? -7.510 8.219 -0.844 1.00 86.44 76 GLU A N 1
ATOM 610 C CA . GLU A 1 76 ? -7.714 8.638 -2.233 1.00 86.44 76 GLU A CA 1
ATOM 611 C C . GLU A 1 76 ? -6.881 9.863 -2.624 1.00 86.44 76 GLU A C 1
ATOM 613 O O . GLU A 1 76 ? -6.429 9.922 -3.761 1.00 86.44 76 GLU A O 1
ATOM 618 N N . GLU A 1 77 ? -6.627 10.822 -1.732 1.00 82.00 77 GLU A N 1
ATOM 619 C CA . GLU A 1 77 ? -5.757 11.970 -2.026 1.00 82.00 77 GLU A CA 1
ATOM 620 C C . GLU A 1 77 ? -4.295 11.519 -2.194 1.00 82.00 77 GLU A C 1
ATOM 622 O O . GLU A 1 77 ? -3.604 11.989 -3.101 1.00 82.00 77 GLU A O 1
ATOM 627 N N . TYR A 1 78 ? -3.837 10.539 -1.399 1.00 79.81 78 TYR A N 1
ATOM 628 C CA . TYR A 1 78 ? -2.549 9.880 -1.635 1.00 79.81 78 TYR A CA 1
ATOM 629 C C . TYR A 1 78 ? -2.525 9.172 -2.995 1.00 79.81 78 TYR A C 1
ATOM 631 O O . TYR A 1 78 ? -1.630 9.434 -3.800 1.00 79.81 78 TYR A O 1
ATOM 639 N N . GLN A 1 79 ? -3.537 8.357 -3.306 1.00 81.81 79 GLN A N 1
ATOM 640 C CA . GLN A 1 79 ? -3.642 7.657 -4.593 1.00 81.81 79 GLN A CA 1
ATOM 641 C C . GLN A 1 79 ? -3.646 8.637 -5.773 1.00 81.81 79 GLN A C 1
ATOM 643 O O . GLN A 1 79 ? -2.851 8.480 -6.695 1.00 81.81 79 GLN A O 1
ATOM 648 N N . ARG A 1 80 ? -4.426 9.723 -5.701 1.00 80.94 80 ARG A N 1
ATOM 649 C CA . ARG A 1 80 ? -4.433 10.813 -6.692 1.00 80.94 80 ARG A CA 1
ATOM 650 C C . ARG A 1 80 ? -3.043 11.433 -6.861 1.00 80.94 80 ARG A C 1
ATOM 652 O O . ARG A 1 80 ? -2.650 11.692 -7.996 1.00 80.94 80 ARG A O 1
ATOM 659 N N . SER A 1 81 ? -2.273 11.609 -5.783 1.00 75.75 81 SER A N 1
ATOM 660 C CA . SER A 1 81 ? -0.901 12.137 -5.866 1.00 75.75 81 SER A CA 1
ATOM 661 C C . SER A 1 81 ? 0.109 11.189 -6.528 1.00 75.75 81 SER A C 1
ATOM 663 O O . SER A 1 81 ? 1.059 11.660 -7.152 1.00 75.75 81 SER A O 1
ATOM 665 N N . VAL A 1 82 ? -0.104 9.869 -6.447 1.00 73.50 82 VAL A N 1
ATOM 666 C CA . VAL A 1 82 ? 0.822 8.856 -6.994 1.00 73.50 82 VAL A CA 1
ATOM 667 C C . VAL A 1 82 ? 0.342 8.196 -8.298 1.00 73.50 82 VAL A C 1
ATOM 669 O O . VAL A 1 82 ? 1.133 7.513 -8.950 1.00 73.50 82 VAL A O 1
ATOM 672 N N . LEU A 1 83 ? -0.913 8.425 -8.707 1.00 79.25 83 LEU A N 1
ATOM 673 C CA . LEU A 1 83 ? -1.587 7.880 -9.903 1.00 79.25 83 LEU A CA 1
ATOM 674 C C . LEU A 1 83 ? -2.188 8.991 -10.800 1.00 79.25 83 LEU A C 1
ATOM 676 O O . LEU A 1 83 ? -3.184 8.774 -11.498 1.00 79.25 83 LEU A O 1
ATOM 680 N N . PHE A 1 84 ? -1.608 10.197 -10.749 1.00 78.38 84 PHE A N 1
ATOM 681 C CA . PHE A 1 84 ? -1.977 11.373 -11.555 1.00 78.38 84 PHE A CA 1
ATOM 682 C C . PHE A 1 84 ? -3.494 11.649 -11.595 1.00 78.38 84 PHE A C 1
ATOM 684 O O . PHE A 1 84 ? -4.117 11.692 -12.654 1.00 78.38 84 PHE A O 1
ATOM 691 N N . GLY A 1 85 ? -4.097 11.828 -10.418 1.00 80.50 85 GLY A N 1
ATOM 692 C CA . GLY A 1 85 ? -5.489 12.262 -10.265 1.00 80.50 85 GLY A CA 1
ATOM 693 C C . GLY A 1 85 ? -6.534 11.158 -10.146 1.00 80.50 85 GLY A C 1
ATOM 694 O O . GLY A 1 85 ? -7.719 11.465 -10.021 1.00 80.50 85 GLY A O 1
ATOM 695 N N . ASN A 1 86 ? -6.128 9.888 -10.137 1.00 85.81 86 ASN A N 1
ATOM 696 C CA . ASN A 1 86 ? -7.048 8.756 -10.029 1.00 85.81 86 ASN A CA 1
ATOM 697 C C . ASN A 1 86 ? -6.906 8.014 -8.687 1.00 85.81 86 ASN A C 1
ATOM 699 O O . ASN A 1 86 ? -5.784 7.802 -8.232 1.00 85.81 86 ASN A O 1
ATOM 703 N N . PRO A 1 87 ? -8.008 7.555 -8.068 1.00 87.44 87 PRO A N 1
ATOM 704 C CA . PRO A 1 87 ? -7.947 6.543 -7.019 1.00 87.44 87 PRO A CA 1
ATOM 705 C C . PRO A 1 87 ? -7.707 5.146 -7.619 1.00 87.44 87 PRO A C 1
ATOM 707 O O . PRO A 1 87 ? -8.065 4.881 -8.772 1.00 87.44 87 PRO A O 1
ATOM 710 N N . THR A 1 88 ? -7.135 4.226 -6.839 1.00 86.12 88 THR A N 1
ATOM 711 C CA . THR A 1 88 ? -6.646 2.923 -7.331 1.00 86.12 88 THR A CA 1
ATOM 712 C C . THR A 1 88 ? -7.730 2.082 -8.013 1.00 86.12 88 THR A C 1
ATOM 714 O O . THR A 1 88 ? -7.507 1.491 -9.068 1.00 86.12 88 THR A O 1
ATOM 717 N N . TRP A 1 89 ? -8.943 2.072 -7.456 1.00 85.06 89 TRP A N 1
ATOM 718 C CA . TRP A 1 89 ? -10.075 1.297 -7.977 1.00 85.06 89 TRP A CA 1
ATOM 719 C C . TRP A 1 89 ? -10.590 1.793 -9.347 1.00 85.06 89 TRP A C 1
ATOM 721 O O . TRP A 1 89 ? -11.315 1.059 -10.026 1.00 85.06 89 TRP A O 1
ATOM 731 N N . ARG A 1 90 ? -10.215 3.016 -9.769 1.00 86.00 90 ARG A N 1
ATOM 732 C CA . ARG A 1 90 ? -10.584 3.603 -11.070 1.00 86.00 90 ARG A CA 1
ATOM 733 C C . ARG A 1 90 ? -9.608 3.237 -12.190 1.00 86.00 90 ARG A C 1
ATOM 735 O O . ARG A 1 90 ? -10.054 3.095 -13.322 1.00 86.00 90 ARG A O 1
ATOM 742 N N . ILE A 1 91 ? -8.312 3.075 -11.905 1.00 84.75 91 ILE A N 1
ATOM 743 C CA . ILE A 1 91 ? -7.294 2.796 -12.942 1.00 84.75 91 ILE A CA 1
ATOM 744 C C . ILE A 1 91 ? -7.275 1.345 -13.431 1.00 84.75 91 ILE A C 1
ATOM 746 O O . ILE A 1 91 ? -6.770 1.073 -14.516 1.00 84.75 91 ILE A O 1
ATOM 750 N N . ALA A 1 92 ? -7.844 0.412 -12.669 1.00 80.56 92 ALA A N 1
ATOM 751 C CA . ALA A 1 92 ? -7.744 -1.018 -12.945 1.00 80.56 92 ALA A CA 1
ATOM 752 C C . ALA A 1 92 ? -8.196 -1.487 -14.355 1.00 80.56 92 ALA A C 1
ATOM 754 O O . ALA A 1 92 ? -7.542 -2.383 -14.894 1.00 80.56 92 ALA A O 1
ATOM 755 N N . PRO A 1 93 ? -9.203 -0.878 -15.029 1.00 85.31 93 PRO A N 1
ATOM 756 C CA . PRO A 1 93 ? -9.528 -1.196 -16.422 1.00 85.31 93 PRO A CA 1
ATOM 757 C C . PRO A 1 93 ? -8.332 -1.118 -17.384 1.00 85.31 93 PRO A C 1
ATOM 759 O O . PRO A 1 93 ? -8.261 -1.934 -18.303 1.00 85.31 93 PRO A O 1
ATOM 762 N N . LEU A 1 94 ? -7.360 -0.224 -17.132 1.00 85.56 94 LEU A N 1
ATOM 763 C CA . LEU A 1 94 ? -6.145 -0.031 -17.945 1.00 85.56 94 LEU A CA 1
ATOM 764 C C . LEU A 1 94 ? -5.230 -1.272 -17.996 1.00 85.56 94 LEU A C 1
ATOM 766 O O . LEU A 1 94 ? -4.399 -1.387 -18.898 1.00 85.56 94 LEU A O 1
ATOM 770 N N . HIS A 1 95 ? -5.391 -2.195 -17.043 1.00 82.94 95 HIS A N 1
ATOM 771 C CA . HIS A 1 95 ? -4.662 -3.463 -16.948 1.00 82.94 95 HIS A CA 1
ATOM 772 C C . HIS A 1 95 ? -5.562 -4.690 -17.159 1.00 82.94 95 HIS A C 1
ATOM 774 O O . HIS A 1 95 ? -5.078 -5.811 -17.083 1.00 82.94 95 HIS A O 1
ATOM 780 N N . SER A 1 96 ? -6.861 -4.506 -17.409 1.00 78.12 96 SER A N 1
ATOM 781 C CA . SER A 1 96 ? -7.839 -5.603 -17.353 1.00 78.12 96 SER A CA 1
ATOM 782 C C . SER A 1 96 ? -7.895 -6.483 -18.610 1.00 78.12 96 SER A C 1
ATOM 784 O O . SER A 1 96 ? -8.290 -7.644 -18.524 1.00 78.12 96 SER A O 1
ATOM 786 N N . VAL A 1 97 ? -7.483 -5.953 -19.768 1.00 79.19 97 VAL A N 1
ATOM 787 C CA . VAL A 1 97 ? -7.555 -6.610 -21.086 1.00 79.19 97 VAL A CA 1
ATOM 788 C C . VAL A 1 97 ? -6.294 -6.300 -21.892 1.00 79.19 97 VAL A C 1
ATOM 790 O O . VAL A 1 97 ? -5.875 -5.144 -21.957 1.00 79.19 97 VAL A O 1
ATOM 793 N N . LEU A 1 98 ? -5.727 -7.321 -22.538 1.00 76.81 98 LEU A N 1
ATOM 794 C CA . LEU A 1 98 ? -4.558 -7.244 -23.426 1.00 76.81 98 LEU A CA 1
ATOM 795 C C . LEU A 1 98 ? -4.902 -7.570 -24.895 1.00 76.81 98 LEU A C 1
ATOM 797 O O . LEU A 1 98 ? -4.043 -7.983 -25.664 1.00 76.81 98 LEU A O 1
ATOM 801 N N . SER A 1 99 ? -6.159 -7.375 -25.294 1.00 67.75 99 SER A N 1
ATOM 802 C CA . SER A 1 99 ? -6.612 -7.491 -26.687 1.00 67.75 99 SER A CA 1
ATOM 803 C C . SER A 1 99 ? -5.874 -6.507 -27.601 1.00 67.75 99 SER A C 1
ATOM 805 O O . SER A 1 99 ? -5.803 -5.314 -27.296 1.00 67.75 99 SER A O 1
ATOM 807 N N . TRP A 1 100 ? -5.433 -6.982 -28.767 1.00 64.69 100 TRP A N 1
ATOM 808 C CA . TRP A 1 100 ? -5.018 -6.142 -29.891 1.00 64.69 100 TRP A CA 1
ATOM 809 C C . TRP A 1 100 ? -5.762 -6.582 -31.158 1.00 64.69 100 TRP A C 1
ATOM 811 O O . TRP A 1 100 ? -5.876 -7.775 -31.418 1.00 64.69 100 TRP A O 1
ATOM 821 N N . ASP A 1 101 ? -6.324 -5.626 -31.906 1.00 60.97 101 ASP A N 1
ATOM 822 C CA . ASP A 1 101 ? -7.065 -5.843 -33.166 1.00 60.97 101 ASP A CA 1
ATOM 823 C C . ASP A 1 101 ? -8.138 -6.965 -33.151 1.00 60.97 101 ASP A C 1
ATOM 825 O O . ASP A 1 101 ? -8.506 -7.506 -34.189 1.00 60.97 101 ASP A O 1
ATOM 829 N N . GLY A 1 102 ? -8.702 -7.260 -31.971 1.00 53.28 102 GLY A N 1
ATOM 830 C CA . GLY A 1 102 ? -9.844 -8.167 -31.778 1.00 53.28 102 GLY A CA 1
ATOM 831 C C . GLY A 1 102 ? -9.502 -9.624 -31.438 1.00 53.28 102 GLY A C 1
ATOM 832 O O . GLY A 1 102 ? -10.412 -10.449 -31.381 1.00 53.28 102 GLY A O 1
ATOM 833 N N . ILE A 1 103 ? -8.228 -9.955 -31.200 1.00 54.41 103 ILE A N 1
ATOM 834 C CA . ILE A 1 103 ? -7.738 -11.340 -31.079 1.00 54.41 103 ILE A CA 1
ATOM 835 C C . ILE A 1 103 ? -7.009 -11.552 -29.735 1.00 54.41 103 ILE A C 1
ATOM 837 O O . ILE A 1 103 ? -6.190 -10.715 -29.352 1.00 54.41 103 ILE A O 1
ATOM 841 N N . PRO A 1 104 ? -7.233 -12.699 -29.062 1.00 53.16 104 PRO A N 1
ATOM 842 C CA . PRO A 1 104 ? -8.390 -12.937 -28.192 1.00 53.16 104 PRO A CA 1
ATOM 843 C C . PRO A 1 104 ? -8.343 -12.092 -26.891 1.00 53.16 104 PRO A C 1
ATOM 845 O O . PRO A 1 104 ? -7.364 -11.404 -26.602 1.00 53.16 104 PRO A O 1
ATOM 848 N N . GLU A 1 105 ? -9.388 -12.137 -26.053 1.00 62.78 105 GLU A N 1
ATOM 849 C CA . GLU A 1 105 ? -9.415 -11.379 -24.785 1.00 62.78 105 GLU A CA 1
ATOM 850 C C . GLU A 1 105 ? -8.515 -12.005 -23.694 1.00 62.78 105 GLU A C 1
ATOM 852 O O . GLU A 1 105 ? -8.982 -12.659 -22.760 1.00 62.78 105 GLU A O 1
ATOM 857 N N . ILE A 1 106 ? -7.203 -11.768 -23.785 1.00 64.12 106 ILE A N 1
ATOM 858 C CA . ILE A 1 106 ? -6.253 -12.084 -22.711 1.00 64.12 106 ILE A CA 1
ATOM 859 C C . ILE A 1 106 ? -6.532 -11.153 -21.519 1.00 64.12 106 ILE A C 1
ATOM 861 O O . ILE A 1 106 ? -6.288 -9.944 -21.585 1.00 64.12 106 ILE A O 1
ATOM 865 N N . LEU A 1 107 ? -7.058 -11.715 -20.426 1.00 67.50 107 LEU A N 1
ATOM 866 C CA . LEU A 1 107 ? -7.338 -10.982 -19.188 1.00 67.50 107 LEU A CA 1
ATOM 867 C C . LEU A 1 107 ? -6.056 -10.669 -18.415 1.00 67.50 107 LEU A C 1
ATOM 869 O O . LEU A 1 107 ? -5.158 -11.502 -18.290 1.00 67.50 107 LEU A O 1
ATOM 873 N N . GLY A 1 108 ? -5.978 -9.445 -17.895 1.00 61.06 108 GLY A N 1
ATOM 874 C CA . GLY A 1 108 ? -4.717 -8.885 -17.423 1.00 61.06 108 GLY A CA 1
ATOM 875 C C . GLY A 1 108 ? -4.578 -8.644 -15.916 1.00 61.06 108 GLY A C 1
ATOM 876 O O . GLY A 1 108 ? -3.439 -8.575 -15.459 1.00 61.06 108 GLY A O 1
ATOM 877 N N . GLY A 1 109 ? -5.649 -8.528 -15.119 1.00 69.31 109 GLY A N 1
ATOM 878 C CA . GLY A 1 109 ? -5.521 -8.162 -13.693 1.00 69.31 109 GLY A CA 1
ATOM 879 C C . GLY A 1 109 ? -5.385 -9.329 -12.704 1.00 69.31 109 GLY A C 1
ATOM 880 O O . GLY A 1 109 ? -4.719 -9.192 -11.672 1.00 69.31 109 GLY A O 1
ATOM 881 N N . HIS A 1 110 ? -5.971 -10.486 -13.019 1.00 72.50 110 HIS A N 1
ATOM 882 C CA . HIS A 1 110 ? -6.024 -11.654 -12.129 1.00 72.50 110 HIS A CA 1
ATOM 883 C C . HIS A 1 110 ? -4.644 -12.322 -11.945 1.00 72.50 110 HIS A C 1
ATOM 885 O O . HIS A 1 110 ? -3.798 -12.272 -12.844 1.00 72.50 110 HIS A O 1
ATOM 891 N N . ARG A 1 111 ? -4.387 -12.954 -10.788 1.00 73.38 111 ARG A N 1
ATOM 892 C CA . ARG A 1 111 ? -3.133 -13.702 -10.567 1.00 73.38 111 ARG A CA 1
ATOM 893 C C . ARG A 1 111 ? -3.143 -15.074 -11.268 1.00 73.38 111 ARG A C 1
ATOM 895 O O . ARG A 1 111 ? -4.209 -15.626 -11.545 1.00 73.38 111 ARG A O 1
ATOM 902 N N . PRO A 1 112 ? -1.960 -15.681 -11.471 1.00 73.00 112 PRO A N 1
ATOM 903 C CA . PRO A 1 112 ? -1.828 -17.120 -11.679 1.00 73.00 112 PRO A CA 1
ATOM 904 C C . PRO A 1 112 ? -2.677 -17.926 -10.682 1.00 73.00 112 PRO A C 1
ATOM 906 O O . PRO A 1 112 ? -2.593 -17.711 -9.474 1.00 73.00 112 PRO A O 1
ATOM 909 N N . GLY A 1 113 ? -3.511 -18.833 -11.197 1.00 70.19 113 GLY A N 1
ATOM 910 C CA . GLY A 1 113 ? -4.406 -19.690 -10.405 1.00 70.19 113 GLY A CA 1
ATOM 911 C C . GLY A 1 113 ? -5.764 -19.082 -10.018 1.00 70.19 113 GLY A C 1
ATOM 912 O O . GLY A 1 113 ? -6.654 -19.837 -9.635 1.00 70.19 113 GLY A O 1
ATOM 913 N N . ASP A 1 114 ? -5.962 -17.765 -10.157 1.00 72.81 114 ASP A N 1
ATOM 914 C CA . ASP A 1 114 ? -7.242 -17.104 -9.841 1.00 72.81 114 ASP A CA 1
ATOM 915 C C . ASP A 1 114 ? -8.295 -17.242 -10.966 1.00 72.81 114 ASP A C 1
ATOM 917 O O . ASP A 1 114 ? -9.494 -17.239 -10.690 1.00 72.81 114 ASP A O 1
ATOM 921 N N . ASP A 1 115 ? -7.868 -17.421 -12.223 1.00 72.38 115 ASP A N 1
ATOM 922 C CA . ASP A 1 115 ? -8.728 -17.795 -13.358 1.00 72.38 115 ASP A CA 1
ATOM 923 C C . ASP A 1 115 ? -8.311 -19.174 -13.892 1.00 72.38 115 ASP A C 1
ATOM 925 O O . ASP A 1 115 ? -7.127 -19.433 -14.119 1.00 72.38 115 ASP A O 1
ATOM 929 N N . LYS A 1 116 ? -9.285 -20.058 -14.144 1.00 79.56 116 LYS A N 1
ATOM 930 C CA . LYS A 1 116 ? -9.041 -21.401 -14.700 1.00 79.56 116 LYS A CA 1
ATOM 931 C C . LYS A 1 116 ? -8.392 -21.369 -16.086 1.00 79.56 116 LYS A C 1
ATOM 933 O O . LYS A 1 116 ? -7.699 -22.316 -16.435 1.00 79.56 116 LYS A O 1
ATOM 938 N N . ARG A 1 117 ? -8.599 -20.293 -16.851 1.00 78.88 117 ARG A N 1
ATOM 939 C CA . ARG A 1 117 ? -8.011 -20.063 -18.181 1.00 78.88 117 ARG A CA 1
ATOM 940 C C . ARG A 1 117 ? -6.577 -19.544 -18.119 1.00 78.88 117 ARG A C 1
ATOM 942 O O . ARG A 1 117 ? -5.933 -19.456 -19.156 1.00 78.88 117 ARG A O 1
ATOM 949 N N . TYR A 1 118 ? -6.066 -19.165 -16.943 1.00 81.69 118 TYR A N 1
ATOM 950 C CA . TYR A 1 118 ? -4.746 -18.537 -16.828 1.00 81.69 118 TYR A CA 1
ATOM 951 C C . TYR A 1 118 ? -3.601 -19.351 -17.472 1.00 81.69 118 TYR A C 1
ATOM 953 O O . TYR A 1 118 ? -2.756 -18.727 -18.109 1.00 81.69 118 TYR A O 1
ATOM 961 N N . PRO A 1 119 ? -3.539 -20.699 -17.373 1.00 84.38 119 PRO A N 1
ATOM 962 C CA . PRO A 1 119 ? -2.491 -21.477 -18.037 1.00 84.38 119 PRO A CA 1
ATOM 963 C C . PRO A 1 119 ? -2.527 -21.353 -19.567 1.00 84.38 119 PRO A C 1
ATOM 965 O O . PRO A 1 119 ? -1.480 -21.159 -20.181 1.00 84.38 119 PRO A O 1
ATOM 968 N N . ASP A 1 120 ? -3.720 -21.398 -20.166 1.00 84.50 120 ASP A N 1
ATOM 969 C CA . ASP A 1 120 ? -3.918 -21.197 -21.604 1.00 84.50 120 ASP A CA 1
ATOM 970 C C . ASP A 1 120 ? -3.571 -19.765 -22.015 1.00 84.50 120 ASP A C 1
ATOM 972 O O . ASP A 1 120 ? -2.727 -19.564 -22.879 1.00 84.50 120 ASP A O 1
ATOM 976 N N . LEU A 1 121 ? -4.117 -18.762 -21.318 1.00 81.62 121 LEU A N 1
ATOM 977 C CA . LEU A 1 121 ? -3.827 -17.350 -21.585 1.00 81.62 121 LEU A CA 1
ATOM 978 C C . LEU A 1 121 ? -2.331 -17.020 -21.458 1.00 81.62 121 LEU A C 1
ATOM 980 O O . LEU A 1 121 ? -1.828 -16.174 -22.194 1.00 81.62 121 LEU A O 1
ATOM 984 N N . LEU A 1 122 ? -1.614 -17.679 -20.540 1.00 85.00 122 LEU A N 1
ATOM 985 C CA . LEU A 1 122 ? -0.166 -17.541 -20.398 1.00 85.00 122 LEU A CA 1
ATOM 986 C C . LEU A 1 122 ? 0.584 -18.208 -21.559 1.00 85.00 122 LEU A C 1
ATOM 988 O O . LEU A 1 122 ? 1.555 -17.625 -22.036 1.00 85.00 122 LEU A O 1
ATOM 992 N N . ARG A 1 123 ? 0.153 -19.389 -22.023 1.00 86.75 123 ARG A N 1
ATOM 993 C CA . ARG A 1 123 ? 0.727 -20.056 -23.204 1.00 86.75 123 ARG A CA 1
ATOM 994 C C . ARG A 1 123 ? 0.521 -19.205 -24.456 1.00 86.75 123 ARG A C 1
ATOM 996 O O . ARG A 1 123 ? 1.506 -18.854 -25.096 1.00 86.75 123 ARG A O 1
ATOM 1003 N N . ASP A 1 124 ? -0.716 -18.811 -24.749 1.00 84.00 124 ASP A N 1
ATOM 1004 C CA . ASP A 1 124 ? -1.076 -18.024 -25.936 1.00 84.00 124 ASP A CA 1
ATOM 1005 C C . ASP A 1 124 ? -0.275 -16.705 -25.981 1.00 84.00 124 ASP A C 1
ATOM 1007 O O . ASP A 1 124 ? 0.246 -16.296 -27.020 1.00 84.00 124 ASP A O 1
ATOM 1011 N N . TYR A 1 125 ? -0.104 -16.065 -24.819 1.00 86.31 125 TYR A N 1
ATOM 1012 C CA . TYR A 1 125 ? 0.768 -14.907 -24.626 1.00 86.31 125 TYR A CA 1
ATOM 1013 C C . TYR A 1 125 ? 2.250 -15.210 -24.899 1.00 86.31 125 TYR A C 1
ATOM 1015 O O . TYR A 1 125 ? 2.922 -14.403 -25.538 1.00 86.31 125 TYR A O 1
ATOM 1023 N N . MET A 1 126 ? 2.780 -16.348 -24.438 1.00 87.94 126 MET A N 1
ATOM 1024 C CA . MET A 1 126 ? 4.172 -16.738 -24.702 1.00 87.94 126 MET A CA 1
ATOM 1025 C C . MET A 1 126 ? 4.422 -17.075 -26.179 1.00 87.94 126 MET A C 1
ATOM 1027 O O . MET A 1 126 ? 5.484 -16.741 -26.692 1.00 87.94 126 MET A O 1
ATOM 1031 N N . GLU A 1 127 ? 3.452 -17.666 -26.878 1.00 88.38 127 GLU A N 1
ATOM 1032 C CA . GLU A 1 127 ? 3.546 -17.991 -28.311 1.00 88.38 127 GLU A CA 1
ATOM 1033 C C . GLU A 1 127 ? 3.531 -16.734 -29.201 1.00 88.38 127 GLU A C 1
ATOM 1035 O O . GLU A 1 127 ? 4.279 -16.644 -30.182 1.00 88.38 127 GLU A O 1
ATOM 1040 N N . GLN A 1 128 ? 2.710 -15.741 -28.835 1.00 85.88 128 GLN A N 1
ATOM 1041 C CA . GLN A 1 128 ? 2.550 -14.470 -29.557 1.00 85.88 128 GLN A CA 1
ATOM 1042 C C . GLN A 1 128 ? 3.676 -13.450 -29.299 1.00 85.88 128 GLN A C 1
ATOM 1044 O O . GLN A 1 128 ? 3.789 -12.467 -30.041 1.00 85.88 128 GLN A O 1
ATOM 1049 N N . ARG A 1 129 ? 4.501 -13.645 -28.260 1.00 89.94 129 ARG A N 1
ATOM 1050 C CA . ARG A 1 129 ? 5.666 -12.794 -27.951 1.00 89.94 129 ARG A CA 1
ATOM 1051 C C . ARG A 1 129 ? 6.707 -12.823 -29.068 1.00 89.94 129 ARG A C 1
ATOM 1053 O O . ARG A 1 129 ? 6.885 -13.845 -29.723 1.00 89.94 129 ARG A O 1
ATOM 1060 N N . ILE A 1 130 ? 7.467 -11.735 -29.205 1.00 92.69 130 ILE A N 1
ATOM 1061 C CA . ILE A 1 130 ? 8.725 -11.749 -29.965 1.00 92.69 130 ILE A CA 1
ATOM 1062 C C . ILE A 1 130 ? 9.686 -12.819 -29.436 1.00 92.69 130 ILE A C 1
ATOM 1064 O O . ILE A 1 130 ? 9.832 -13.007 -28.227 1.00 92.69 130 ILE A O 1
ATOM 1068 N N . GLU A 1 131 ? 10.367 -13.491 -30.356 1.00 92.56 131 GLU A N 1
ATOM 1069 C CA . GLU A 1 131 ? 11.484 -14.379 -30.037 1.00 92.56 131 GLU A CA 1
ATOM 1070 C C . GLU A 1 131 ? 12.766 -13.563 -29.828 1.00 92.56 131 GLU A C 1
ATOM 1072 O O . GLU A 1 131 ? 12.914 -12.465 -30.370 1.00 92.56 131 GLU A O 1
ATOM 1077 N N . VAL A 1 132 ? 13.669 -14.083 -28.994 1.00 95.00 132 VAL A N 1
ATOM 1078 C CA . VAL A 1 132 ? 14.926 -13.416 -28.629 1.00 95.00 132 VAL A CA 1
ATOM 1079 C C . VAL A 1 132 ? 16.042 -13.923 -29.530 1.00 95.00 132 VAL A C 1
ATOM 1081 O O . VAL A 1 132 ? 16.335 -15.118 -29.510 1.00 95.00 132 VAL A O 1
ATOM 1084 N N . ASP A 1 133 ? 16.687 -13.020 -30.267 1.00 94.12 133 ASP A N 1
ATOM 1085 C CA . ASP A 1 133 ? 17.804 -13.347 -31.155 1.00 94.12 133 ASP A CA 1
ATOM 1086 C C . ASP A 1 133 ? 19.063 -12.586 -30.726 1.00 94.12 133 ASP A C 1
ATOM 1088 O O . ASP A 1 133 ? 19.365 -11.488 -31.206 1.00 94.12 133 ASP A O 1
ATOM 1092 N N . GLU A 1 134 ? 19.821 -13.218 -29.827 1.00 93.75 134 GLU A N 1
ATOM 1093 C CA . GLU A 1 134 ? 21.072 -12.694 -29.267 1.00 93.75 134 GLU A CA 1
ATOM 1094 C C . GLU A 1 134 ? 22.163 -12.460 -30.340 1.00 93.75 134 GLU A C 1
ATOM 1096 O O . GLU A 1 134 ? 23.148 -11.777 -30.057 1.00 93.75 134 GLU A O 1
ATOM 1101 N N . SER A 1 135 ? 21.999 -12.962 -31.576 1.00 93.94 135 SER A N 1
ATOM 1102 C CA . SER A 1 135 ? 22.919 -12.689 -32.694 1.00 93.94 135 SER A CA 1
ATOM 1103 C C . SER A 1 135 ? 22.693 -11.320 -33.351 1.00 93.94 135 SER A C 1
ATOM 1105 O O . SER A 1 135 ? 23.619 -10.751 -33.928 1.00 93.94 135 SER A O 1
ATOM 1107 N N . THR A 1 136 ? 21.492 -10.745 -33.206 1.00 92.81 136 THR A N 1
ATOM 1108 C CA . THR A 1 136 ? 21.116 -9.419 -33.744 1.00 92.81 136 THR A CA 1
ATOM 1109 C C . THR A 1 136 ? 21.409 -8.265 -32.777 1.00 92.81 136 THR A C 1
ATOM 1111 O O . THR A 1 136 ? 20.987 -7.122 -32.992 1.00 92.81 136 THR A O 1
ATOM 1114 N N . TRP A 1 137 ? 22.073 -8.553 -31.657 1.00 95.38 137 TRP A N 1
ATOM 1115 C CA . TRP A 1 137 ? 22.237 -7.610 -30.560 1.00 95.38 137 TRP A CA 1
ATOM 1116 C C . TRP A 1 137 ? 23.419 -6.659 -30.732 1.00 95.38 137 TRP A C 1
ATOM 1118 O O . TRP A 1 137 ? 24.538 -7.054 -31.060 1.00 95.38 137 TRP A O 1
ATOM 1128 N N . LEU A 1 138 ? 23.188 -5.396 -30.373 1.00 94.50 138 LEU A N 1
ATOM 1129 C CA . LEU A 1 138 ? 24.242 -4.399 -30.200 1.00 94.50 138 LEU A CA 1
ATOM 1130 C C . LEU A 1 138 ? 25.307 -4.911 -29.191 1.00 94.50 138 LEU A C 1
ATOM 1132 O O . LEU A 1 138 ? 24.935 -5.311 -28.081 1.00 94.50 138 LEU A O 1
ATOM 1136 N N . PRO A 1 139 ? 26.628 -4.869 -29.493 1.00 91.56 139 PRO A N 1
ATOM 1137 C CA . PRO A 1 139 ? 27.685 -5.545 -28.706 1.00 91.56 139 PRO A CA 1
ATOM 1138 C C . PRO A 1 139 ? 27.885 -5.112 -27.239 1.00 91.56 139 PRO A C 1
ATOM 1140 O O . PRO A 1 139 ? 28.782 -5.613 -26.552 1.00 91.56 139 PRO A O 1
ATOM 1143 N N . PHE A 1 140 ? 27.098 -4.156 -26.748 1.00 90.38 140 PHE A N 1
ATOM 1144 C CA . PHE A 1 140 ? 27.052 -3.734 -25.347 1.00 90.38 140 PHE A CA 1
ATOM 1145 C C . PHE A 1 140 ? 25.892 -4.363 -24.551 1.00 90.38 140 PHE A C 1
ATOM 1147 O O . PHE A 1 140 ? 25.839 -4.167 -23.342 1.00 90.38 140 PHE A O 1
ATOM 1154 N N . PHE A 1 141 ? 24.993 -5.138 -25.173 1.00 93.12 141 PHE A N 1
ATOM 1155 C CA . PHE A 1 141 ? 23.947 -5.908 -24.474 1.00 93.12 141 PHE A CA 1
ATOM 1156 C C . PHE A 1 141 ? 24.327 -7.368 -24.175 1.00 93.12 141 PHE A C 1
ATOM 1158 O O . PHE A 1 141 ? 23.713 -7.987 -23.305 1.00 93.12 141 PHE A O 1
ATOM 1165 N N . GLY A 1 142 ? 25.333 -7.913 -24.869 1.00 89.56 142 GLY A N 1
ATOM 1166 C CA . GLY A 1 142 ? 25.729 -9.322 -24.776 1.00 89.56 142 GLY A CA 1
ATOM 1167 C C . GLY A 1 142 ? 26.023 -9.810 -23.351 1.00 89.56 142 GLY A C 1
ATOM 1168 O O . GLY A 1 142 ? 26.494 -9.061 -22.495 1.00 89.56 142 GLY A O 1
ATOM 1169 N N . ARG A 1 143 ? 25.771 -11.101 -23.098 1.00 88.75 143 ARG A N 1
ATOM 1170 C CA . ARG A 1 143 ? 25.921 -11.759 -21.782 1.00 88.75 143 ARG A CA 1
ATOM 1171 C C . ARG A 1 143 ? 27.306 -11.538 -21.149 1.00 88.75 143 ARG A C 1
ATOM 1173 O O . ARG A 1 143 ? 27.411 -11.262 -19.960 1.00 88.75 143 ARG A O 1
ATOM 1180 N N . ASN A 1 144 ? 28.354 -11.507 -21.976 1.00 84.69 144 ASN A N 1
ATOM 1181 C CA . ASN A 1 144 ? 29.742 -11.189 -21.611 1.00 84.69 144 ASN A CA 1
ATOM 1182 C C . ASN A 1 144 ? 30.005 -9.720 -21.197 1.00 84.69 144 ASN A C 1
ATOM 1184 O O . ASN A 1 144 ? 31.161 -9.324 -21.059 1.00 84.69 144 ASN A O 1
ATOM 1188 N N . ARG A 1 145 ? 28.968 -8.891 -21.027 1.00 86.81 145 ARG A N 1
ATOM 1189 C CA . ARG A 1 145 ? 29.058 -7.521 -20.490 1.00 86.81 145 ARG A CA 1
ATOM 1190 C C . ARG A 1 145 ? 28.572 -7.398 -19.045 1.00 86.81 145 ARG A C 1
ATOM 1192 O O . ARG A 1 145 ? 28.571 -6.292 -18.511 1.00 86.81 145 ARG A O 1
ATOM 1199 N N . TRP A 1 146 ? 28.143 -8.494 -18.420 1.00 88.00 146 TRP A N 1
ATOM 1200 C CA . TRP A 1 146 ? 27.450 -8.478 -17.130 1.00 88.00 146 TRP A CA 1
ATOM 1201 C C . TRP A 1 146 ? 28.331 -8.919 -15.955 1.00 88.00 146 TRP A C 1
ATOM 1203 O O . TRP A 1 146 ? 28.987 -9.958 -16.005 1.00 88.00 146 TRP A O 1
ATOM 1213 N N . TYR A 1 147 ? 28.284 -8.148 -14.870 1.00 84.12 147 TYR A N 1
ATOM 1214 C CA . TYR A 1 147 ? 28.917 -8.430 -13.582 1.00 84.12 147 TYR A CA 1
ATOM 1215 C C . TYR A 1 147 ? 27.888 -8.913 -12.556 1.00 84.12 147 TYR A C 1
ATOM 1217 O O . TYR A 1 147 ? 26.744 -8.450 -12.527 1.00 84.12 147 TYR A O 1
ATOM 1225 N N . ASN A 1 148 ? 28.330 -9.793 -11.664 1.00 84.94 148 ASN A N 1
ATOM 1226 C CA . ASN A 1 148 ? 27.516 -10.404 -10.624 1.00 84.94 148 ASN A CA 1
ATOM 1227 C C . ASN A 1 148 ? 27.380 -9.473 -9.411 1.00 84.94 148 ASN A C 1
ATOM 1229 O O . ASN A 1 148 ? 28.373 -8.920 -8.929 1.00 84.94 148 ASN A O 1
ATOM 1233 N N . LEU A 1 149 ? 26.156 -9.356 -8.894 1.00 83.38 149 LEU A N 1
ATOM 1234 C CA . LEU A 1 149 ? 25.841 -8.703 -7.624 1.00 83.38 149 LEU A CA 1
ATOM 1235 C C . LEU A 1 149 ? 25.636 -9.779 -6.552 1.00 83.38 149 LEU A C 1
ATOM 1237 O O . LEU A 1 149 ? 24.603 -10.447 -6.549 1.00 83.38 149 LEU A O 1
ATOM 1241 N N . ASP A 1 150 ? 26.581 -9.906 -5.623 1.00 80.75 150 ASP A N 1
ATOM 1242 C CA . ASP A 1 150 ? 26.346 -10.635 -4.372 1.00 80.75 150 ASP A CA 1
ATOM 1243 C C . ASP A 1 150 ? 25.426 -9.825 -3.443 1.00 80.75 150 ASP A C 1
ATOM 1245 O O . ASP A 1 150 ? 25.472 -8.591 -3.423 1.00 80.75 150 ASP A O 1
ATOM 1249 N N . LEU A 1 151 ? 24.609 -10.520 -2.653 1.00 74.75 151 LEU A N 1
ATOM 1250 C CA . LEU A 1 151 ? 23.718 -9.938 -1.651 1.00 74.75 151 LEU A CA 1
ATOM 1251 C C . LEU A 1 151 ? 24.187 -10.274 -0.228 1.00 74.75 151 LEU A C 1
ATOM 1253 O O . LEU A 1 151 ? 24.560 -11.411 0.054 1.00 74.75 151 LEU A O 1
ATOM 1257 N N . ASP A 1 152 ? 24.050 -9.320 0.700 1.00 68.62 152 ASP A N 1
ATOM 1258 C CA . ASP A 1 152 ? 24.270 -9.548 2.142 1.00 68.62 152 ASP A CA 1
ATOM 1259 C C . ASP A 1 152 ? 23.260 -10.551 2.753 1.00 68.62 152 ASP A C 1
ATOM 1261 O O . ASP A 1 152 ? 23.483 -11.100 3.832 1.00 68.62 152 ASP A O 1
ATOM 1265 N N . SER A 1 153 ? 22.132 -10.778 2.072 1.00 73.12 153 SER A N 1
ATOM 1266 C CA . SER A 1 153 ? 21.072 -11.726 2.434 1.00 73.12 153 SER A CA 1
ATOM 1267 C C . SER A 1 153 ? 20.390 -12.256 1.165 1.00 73.12 153 SER A C 1
ATOM 1269 O O . SER A 1 153 ? 20.104 -11.437 0.288 1.00 73.12 153 SER A O 1
ATOM 1271 N N . PRO A 1 154 ? 20.081 -13.560 1.049 1.00 80.56 154 PRO A N 1
ATOM 1272 C CA . PRO A 1 154 ? 19.510 -14.125 -0.171 1.00 80.56 154 PRO A CA 1
ATOM 1273 C C . PRO A 1 154 ? 18.105 -13.588 -0.493 1.00 80.56 154 PRO A C 1
ATOM 1275 O O . PRO A 1 154 ? 17.297 -13.305 0.393 1.00 80.56 154 PRO A O 1
ATOM 1278 N N . ASP A 1 155 ? 17.805 -13.486 -1.787 1.00 82.25 155 ASP A N 1
ATOM 1279 C CA . ASP A 1 155 ? 16.477 -13.191 -2.319 1.00 82.25 155 ASP A CA 1
ATOM 1280 C C . ASP A 1 155 ? 15.697 -14.497 -2.554 1.00 82.25 155 ASP A C 1
ATOM 1282 O O . ASP A 1 155 ? 16.051 -15.278 -3.435 1.00 82.25 155 ASP A O 1
ATOM 1286 N N . THR A 1 156 ? 14.598 -14.711 -1.824 1.00 85.81 156 THR A N 1
ATOM 1287 C CA . THR A 1 156 ? 13.630 -15.800 -2.081 1.00 85.81 156 THR A CA 1
ATOM 1288 C C . THR A 1 156 ? 12.653 -15.423 -3.209 1.00 85.81 156 THR A C 1
ATOM 1290 O O . THR A 1 156 ? 11.924 -14.434 -3.089 1.00 85.81 156 THR A O 1
ATOM 1293 N N . ILE A 1 157 ? 12.611 -16.198 -4.294 1.00 86.62 157 ILE A N 1
ATOM 1294 C CA . ILE A 1 157 ? 11.654 -16.104 -5.412 1.00 86.62 157 ILE A CA 1
ATOM 1295 C C . ILE A 1 157 ? 10.513 -17.110 -5.167 1.00 86.62 157 ILE A C 1
ATOM 1297 O O . ILE A 1 157 ? 10.749 -18.200 -4.648 1.00 86.62 157 ILE A O 1
ATOM 1301 N N . VAL A 1 158 ? 9.279 -16.761 -5.557 1.00 84.31 158 VAL A N 1
ATOM 1302 C CA . VAL A 1 158 ? 8.088 -17.634 -5.472 1.00 84.31 158 VAL A CA 1
ATOM 1303 C C . VAL A 1 158 ? 7.547 -17.921 -6.874 1.00 84.31 158 VAL A C 1
ATOM 1305 O O . VAL A 1 158 ? 7.276 -16.990 -7.636 1.00 84.31 158 VAL A O 1
ATOM 1308 N N . GLU A 1 159 ? 7.363 -19.194 -7.215 1.00 84.00 159 GLU A N 1
ATOM 1309 C CA . GLU A 1 159 ? 6.837 -19.653 -8.507 1.00 84.00 159 GLU A CA 1
ATOM 1310 C C . GLU A 1 159 ? 5.314 -19.893 -8.493 1.00 84.00 159 GLU A C 1
ATOM 1312 O O . GLU A 1 159 ? 4.665 -19.895 -7.447 1.00 84.00 159 GLU A O 1
ATOM 1317 N N . ALA A 1 160 ? 4.717 -20.085 -9.676 1.00 73.44 160 ALA A N 1
ATOM 1318 C CA . ALA A 1 160 ? 3.258 -20.160 -9.859 1.00 73.44 160 ALA A CA 1
ATOM 1319 C C . ALA A 1 160 ? 2.612 -21.411 -9.237 1.00 73.44 160 ALA A C 1
ATOM 1321 O O . ALA A 1 160 ? 1.417 -21.431 -8.961 1.00 73.44 160 ALA A O 1
ATOM 1322 N N . ASN A 1 161 ? 3.414 -22.448 -8.998 1.00 75.56 161 ASN A N 1
ATOM 1323 C CA . ASN A 1 161 ? 3.049 -23.667 -8.277 1.00 75.56 161 ASN A CA 1
ATOM 1324 C C . ASN A 1 161 ? 3.185 -23.526 -6.742 1.00 75.56 161 ASN A C 1
ATOM 1326 O O . ASN A 1 161 ? 2.954 -24.495 -6.023 1.00 75.56 161 ASN A O 1
ATOM 1330 N N . GLY A 1 162 ? 3.597 -22.356 -6.237 1.00 77.25 162 GLY A N 1
ATOM 1331 C CA . GLY A 1 162 ? 3.866 -22.112 -4.818 1.00 77.25 162 GLY A CA 1
ATOM 1332 C C . 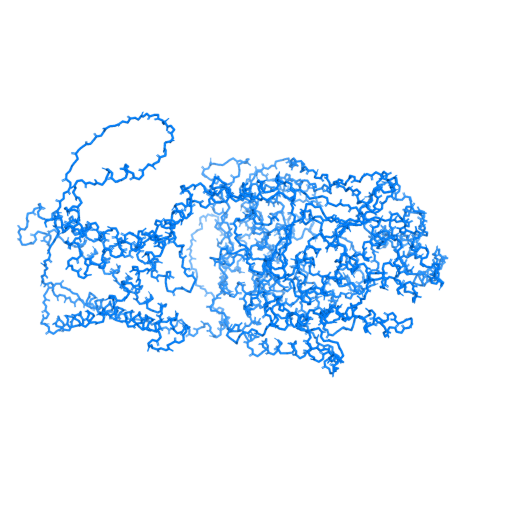GLY A 1 162 ? 5.212 -22.641 -4.310 1.00 77.25 162 GLY A C 1
ATOM 1333 O O . GLY A 1 162 ? 5.485 -22.522 -3.118 1.00 77.25 162 GLY A O 1
ATOM 1334 N N . THR A 1 163 ? 6.063 -23.206 -5.174 1.00 85.62 163 THR A N 1
ATOM 1335 C CA . THR A 1 163 ? 7.445 -23.547 -4.801 1.00 85.62 163 THR A CA 1
ATOM 1336 C C . THR A 1 163 ? 8.322 -22.297 -4.747 1.00 85.62 163 THR A C 1
ATOM 1338 O O . THR A 1 163 ? 7.989 -21.255 -5.318 1.00 85.62 163 THR A O 1
ATOM 1341 N N . THR A 1 164 ? 9.443 -22.387 -4.034 1.00 87.88 164 THR A N 1
ATOM 1342 C CA . THR A 1 164 ? 10.363 -21.266 -3.820 1.00 87.88 164 THR A CA 1
ATOM 1343 C C . THR A 1 164 ? 11.801 -21.674 -4.085 1.00 87.88 164 THR A C 1
ATOM 1345 O O . THR A 1 164 ? 12.221 -22.752 -3.663 1.00 87.88 164 THR A O 1
ATOM 1348 N N . TRP A 1 165 ? 12.577 -20.782 -4.694 1.00 91.69 165 TRP A N 1
ATOM 1349 C CA . TRP A 1 165 ? 14.031 -20.902 -4.799 1.00 91.69 165 TRP A CA 1
ATOM 1350 C C . TRP A 1 165 ? 14.703 -19.616 -4.337 1.00 91.69 165 TRP A C 1
ATOM 1352 O O . TRP A 1 165 ? 14.095 -18.548 -4.358 1.00 91.69 165 TRP A O 1
ATOM 1362 N N . GLU A 1 166 ? 15.957 -19.711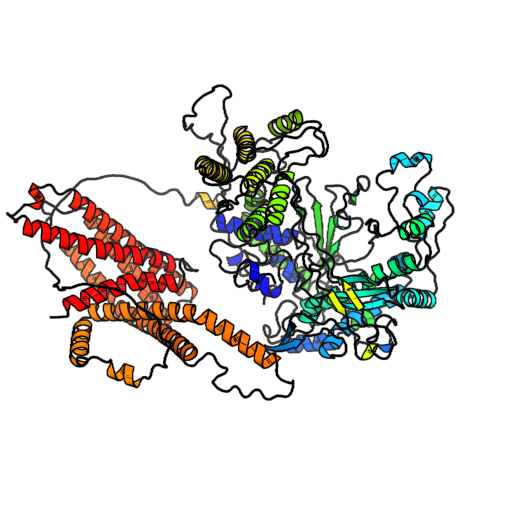 -3.909 1.00 89.50 166 GLU A N 1
ATOM 1363 C CA . GLU A 1 166 ? 16.701 -18.572 -3.372 1.00 89.50 166 GLU A CA 1
ATOM 1364 C C . GLU A 1 166 ? 17.921 -18.253 -4.232 1.00 89.50 166 GLU A C 1
ATOM 1366 O O . GLU A 1 166 ? 18.505 -19.142 -4.857 1.00 89.50 166 GLU A O 1
ATOM 1371 N N . THR A 1 167 ? 18.322 -16.982 -4.250 1.00 86.62 167 THR A N 1
ATOM 1372 C CA . THR A 1 167 ? 19.603 -16.554 -4.815 1.00 86.62 167 THR A CA 1
ATOM 1373 C C . THR A 1 167 ? 20.358 -15.638 -3.862 1.00 86.62 167 THR A C 1
ATOM 1375 O O . THR A 1 167 ? 19.834 -14.628 -3.397 1.00 86.62 167 THR A O 1
ATOM 1378 N N . SER A 1 168 ? 21.616 -15.978 -3.582 1.00 85.75 168 SER A N 1
ATOM 1379 C CA . SER A 1 168 ? 22.575 -15.098 -2.906 1.00 85.75 168 SER A CA 1
ATOM 1380 C C . SER A 1 168 ? 23.253 -14.113 -3.861 1.00 85.75 168 SER A C 1
ATOM 1382 O O . SER A 1 168 ? 23.882 -13.163 -3.403 1.00 85.75 168 SER A O 1
ATOM 1384 N N . THR A 1 169 ? 23.172 -14.352 -5.175 1.00 86.12 169 THR A N 1
ATOM 1385 C CA . THR A 1 169 ? 23.971 -13.646 -6.181 1.00 86.12 169 THR A CA 1
ATOM 1386 C C . THR A 1 169 ? 23.167 -13.463 -7.466 1.00 86.12 169 THR A C 1
ATOM 1388 O O . THR A 1 169 ? 22.957 -14.410 -8.230 1.00 86.12 169 THR A O 1
ATOM 1391 N N . TRP A 1 170 ? 22.754 -12.228 -7.753 1.00 87.81 170 TRP A N 1
ATOM 1392 C CA . TRP A 1 170 ? 22.160 -11.875 -9.041 1.00 87.81 170 TRP A CA 1
ATOM 1393 C C . TRP A 1 170 ? 23.249 -11.901 -10.119 1.00 87.81 170 TRP A C 1
ATOM 1395 O O . TRP A 1 170 ? 24.146 -11.057 -10.151 1.00 87.81 170 TRP A O 1
ATOM 1405 N N . ASN A 1 171 ? 23.178 -12.913 -10.980 1.00 87.88 171 ASN A N 1
ATOM 1406 C CA . ASN A 1 171 ? 24.135 -13.214 -12.039 1.00 87.88 171 ASN A CA 1
ATOM 1407 C C . ASN A 1 171 ? 23.383 -13.582 -13.326 1.00 87.88 171 ASN A C 1
ATOM 1409 O O . ASN A 1 171 ? 22.238 -14.023 -13.259 1.00 87.88 171 ASN A O 1
ATOM 1413 N N . VAL A 1 172 ? 24.021 -13.419 -14.486 1.00 89.75 172 VAL A N 1
ATOM 1414 C CA . VAL A 1 172 ? 23.432 -13.818 -15.779 1.00 89.75 172 VAL A CA 1
ATOM 1415 C C . VAL A 1 172 ? 23.846 -15.213 -16.239 1.00 89.75 172 VAL A C 1
ATOM 1417 O O . VAL A 1 172 ? 23.406 -15.648 -17.296 1.00 89.75 172 VAL A O 1
ATOM 1420 N N . ASP A 1 173 ? 24.700 -15.918 -15.498 1.00 87.62 173 ASP A N 1
ATOM 1421 C CA . ASP A 1 173 ? 25.096 -17.285 -15.849 1.00 87.62 173 ASP A CA 1
ATOM 1422 C C . ASP A 1 173 ? 23.968 -18.291 -15.481 1.00 87.62 173 ASP A C 1
ATOM 1424 O O . ASP A 1 173 ? 23.832 -19.328 -16.122 1.00 87.62 173 ASP A O 1
ATOM 1428 N N . ASP A 1 174 ? 23.077 -17.946 -14.537 1.00 89.81 174 ASP A N 1
ATOM 1429 C CA . ASP A 1 174 ? 21.815 -18.651 -14.250 1.00 89.81 174 ASP A CA 1
ATOM 1430 C C . ASP A 1 174 ? 20.754 -18.392 -15.337 1.00 89.81 174 ASP A C 1
ATOM 1432 O O . ASP A 1 174 ? 20.257 -17.273 -15.503 1.00 89.81 174 ASP A O 1
ATOM 1436 N N . GLU A 1 175 ? 20.352 -19.445 -16.052 1.00 91.56 175 GLU A N 1
ATOM 1437 C CA . GLU A 1 175 ? 19.343 -19.379 -17.117 1.00 91.56 175 GLU A CA 1
ATOM 1438 C C . GLU A 1 175 ? 17.976 -18.852 -16.655 1.00 91.56 175 GLU A C 1
ATOM 1440 O O . GLU A 1 175 ? 17.269 -18.231 -17.450 1.00 91.56 175 GLU A O 1
ATOM 1445 N N . ARG A 1 176 ? 17.582 -19.032 -15.388 1.00 89.81 176 ARG A N 1
ATOM 1446 C CA . ARG A 1 176 ? 16.298 -18.512 -14.874 1.00 89.81 176 ARG A CA 1
ATOM 1447 C C . ARG A 1 176 ? 16.294 -16.986 -14.861 1.00 89.81 176 ARG A C 1
ATOM 1449 O O . ARG A 1 176 ? 15.291 -16.363 -15.203 1.00 89.81 176 ARG A O 1
ATOM 1456 N N . ILE A 1 177 ? 17.440 -16.393 -14.521 1.00 91.62 177 ILE A N 1
ATOM 1457 C CA . ILE A 1 177 ? 17.658 -14.945 -14.540 1.00 91.62 177 ILE A CA 1
ATOM 1458 C C . ILE A 1 177 ? 17.880 -14.477 -15.985 1.00 91.62 177 ILE A C 1
ATOM 1460 O O . ILE A 1 177 ? 17.246 -13.509 -16.415 1.00 91.62 177 ILE A O 1
ATOM 1464 N N . TRP A 1 178 ? 18.714 -15.178 -16.767 1.00 93.12 178 TRP A N 1
ATOM 1465 C CA . TRP A 1 178 ? 19.002 -14.784 -18.150 1.00 93.12 178 TRP A CA 1
ATOM 1466 C C . TRP A 1 178 ? 17.748 -14.761 -19.025 1.00 93.12 178 TRP A C 1
ATOM 1468 O O . TRP A 1 178 ? 17.542 -13.781 -19.733 1.00 93.12 178 TRP A O 1
ATOM 1478 N N . ASN A 1 179 ? 16.847 -15.745 -18.918 1.00 91.12 179 ASN A N 1
ATOM 1479 C CA . ASN A 1 179 ? 15.601 -15.770 -19.696 1.00 91.12 179 ASN A CA 1
ATOM 1480 C C . ASN A 1 179 ? 14.689 -14.549 -19.457 1.00 91.12 179 ASN A C 1
ATOM 1482 O O . ASN A 1 179 ? 13.998 -14.107 -20.375 1.00 91.12 179 ASN A O 1
ATOM 1486 N N . VAL A 1 180 ? 14.725 -13.952 -18.262 1.00 91.00 180 VAL A N 1
ATOM 1487 C CA . VAL A 1 180 ? 13.983 -12.721 -17.934 1.00 91.00 180 VAL A CA 1
ATOM 1488 C C . VAL A 1 180 ? 14.709 -11.462 -18.418 1.00 91.00 180 VAL A C 1
ATOM 1490 O O . VAL A 1 180 ? 14.083 -10.548 -18.974 1.00 91.00 180 VAL A O 1
ATOM 1493 N N . VAL A 1 181 ? 16.030 -11.410 -18.224 1.00 92.69 181 VAL A N 1
ATOM 1494 C CA . VAL A 1 181 ? 16.875 -10.281 -18.639 1.00 92.69 181 VAL A CA 1
ATOM 1495 C C . VAL A 1 181 ? 16.900 -10.164 -20.165 1.00 92.69 181 VAL A C 1
ATOM 1497 O O . VAL A 1 181 ? 16.632 -9.085 -20.692 1.00 92.69 181 VAL A O 1
ATOM 1500 N N . ARG A 1 182 ? 17.119 -11.271 -20.885 1.00 94.12 182 ARG A N 1
ATOM 1501 C CA . ARG A 1 182 ? 17.283 -11.292 -22.346 1.00 94.12 182 ARG A CA 1
ATOM 1502 C C . ARG A 1 182 ? 16.047 -10.846 -23.115 1.00 94.12 182 ARG A C 1
ATOM 1504 O O . ARG A 1 182 ? 16.178 -10.076 -24.055 1.00 94.12 182 ARG A O 1
ATOM 1511 N N . PHE A 1 183 ? 14.842 -11.197 -22.662 1.00 95.00 183 PHE A N 1
ATOM 1512 C CA . PHE A 1 183 ? 13.608 -10.669 -23.259 1.00 95.00 183 PHE A CA 1
ATOM 1513 C C . PHE A 1 183 ? 13.461 -9.149 -23.055 1.00 95.00 183 PHE A C 1
ATOM 1515 O O . PHE A 1 183 ? 12.930 -8.443 -23.907 1.00 95.00 183 PHE A O 1
ATOM 1522 N N . SER A 1 184 ? 13.969 -8.620 -21.939 1.00 93.12 184 SER A N 1
ATOM 1523 C CA . SER A 1 184 ? 13.948 -7.178 -21.655 1.00 93.12 184 SER A CA 1
ATOM 1524 C C . SER A 1 184 ? 15.027 -6.416 -22.448 1.00 93.12 184 SER A C 1
ATOM 1526 O O . SER A 1 184 ? 14.812 -5.262 -22.821 1.00 93.12 184 SER A O 1
ATOM 1528 N N . LEU A 1 185 ? 16.160 -7.070 -22.742 1.00 94.62 185 LEU A N 1
ATOM 1529 C CA . LEU A 1 185 ? 17.202 -6.586 -23.655 1.00 94.62 185 LEU A CA 1
ATOM 1530 C C . LEU A 1 185 ? 16.744 -6.615 -25.118 1.00 94.62 185 LEU A C 1
ATOM 1532 O O . LEU A 1 185 ? 16.953 -5.634 -25.818 1.00 94.62 185 LEU A O 1
ATOM 1536 N N . GLU A 1 186 ? 16.063 -7.675 -25.561 1.00 96.06 186 GLU A N 1
ATOM 1537 C CA . GLU A 1 186 ? 15.519 -7.822 -26.919 1.00 96.06 186 GLU A CA 1
ATOM 1538 C C . GLU A 1 186 ? 14.623 -6.634 -27.306 1.00 96.06 186 GLU A C 1
ATOM 1540 O O . GLU A 1 186 ? 14.822 -6.015 -28.351 1.00 96.06 186 GLU A O 1
ATOM 1545 N N . ILE A 1 187 ? 13.689 -6.245 -26.427 1.00 92.56 187 ILE A N 1
ATOM 1546 C CA . ILE A 1 187 ? 12.817 -5.074 -26.631 1.00 92.56 187 ILE A CA 1
ATOM 1547 C C . ILE A 1 187 ? 13.656 -3.793 -26.784 1.00 92.56 187 ILE A C 1
ATOM 1549 O O . ILE A 1 187 ? 13.418 -2.999 -27.695 1.00 92.56 187 ILE A O 1
ATOM 1553 N N . ALA A 1 188 ? 14.653 -3.589 -25.914 1.00 91.81 188 ALA A N 1
ATOM 1554 C CA . ALA A 1 188 ? 15.530 -2.420 -25.975 1.00 91.81 188 ALA A CA 1
ATOM 1555 C C . ALA A 1 188 ? 16.400 -2.414 -27.247 1.00 91.81 188 ALA A C 1
ATOM 1557 O O . ALA A 1 188 ? 16.555 -1.362 -27.866 1.00 91.81 188 ALA A O 1
ATOM 1558 N N . ASN A 1 189 ? 16.907 -3.576 -27.672 1.00 94.50 189 ASN A N 1
ATOM 1559 C CA . ASN A 1 189 ? 17.682 -3.758 -28.897 1.00 94.50 189 ASN A CA 1
ATOM 1560 C C . ASN A 1 189 ? 16.844 -3.436 -30.137 1.00 94.50 189 ASN A C 1
ATOM 1562 O O . ASN A 1 189 ? 17.259 -2.612 -30.947 1.00 94.50 189 ASN A O 1
ATOM 1566 N N . ARG A 1 190 ? 15.632 -3.998 -30.257 1.00 91.12 190 ARG A N 1
ATOM 1567 C CA . ARG A 1 190 ? 14.738 -3.715 -31.391 1.00 91.12 190 ARG A CA 1
ATOM 1568 C C . ARG A 1 190 ? 14.355 -2.239 -31.468 1.00 91.12 190 ARG A C 1
ATOM 1570 O O . ARG A 1 190 ? 14.427 -1.664 -32.550 1.00 91.12 190 ARG A O 1
ATOM 1577 N N . ILE A 1 191 ? 14.008 -1.603 -30.344 1.00 88.00 191 ILE A N 1
ATOM 1578 C CA . ILE A 1 191 ? 13.708 -0.159 -30.303 1.00 88.00 191 ILE A CA 1
ATOM 1579 C C . ILE A 1 191 ? 14.929 0.656 -30.750 1.00 88.00 191 ILE A C 1
ATOM 1581 O O . ILE A 1 191 ? 14.821 1.472 -31.664 1.00 88.00 191 ILE A O 1
ATOM 1585 N N . LEU A 1 192 ? 16.099 0.414 -30.153 1.00 88.69 192 LEU A N 1
ATOM 1586 C CA . LEU A 1 192 ? 17.311 1.191 -30.411 1.00 88.69 192 LEU A CA 1
ATOM 1587 C C . LEU A 1 192 ? 17.804 1.015 -31.855 1.00 88.69 192 LEU A C 1
ATOM 1589 O O . LEU A 1 192 ? 17.987 2.005 -32.558 1.00 88.69 192 LEU A O 1
ATOM 1593 N N . THR A 1 193 ? 17.904 -0.221 -32.346 1.00 90.44 193 THR A N 1
ATOM 1594 C CA . THR A 1 193 ? 18.256 -0.530 -33.743 1.00 90.44 193 THR A CA 1
ATOM 1595 C C . THR A 1 193 ? 17.259 0.069 -34.737 1.00 90.44 193 THR A C 1
ATOM 1597 O O . THR A 1 193 ? 17.662 0.544 -35.802 1.00 90.44 193 THR A O 1
ATOM 1600 N N . ARG A 1 194 ? 15.967 0.150 -34.393 1.00 87.38 194 ARG A N 1
ATOM 1601 C CA . ARG A 1 194 ? 14.966 0.810 -35.241 1.00 87.38 194 ARG A CA 1
ATOM 1602 C C . ARG A 1 194 ? 15.111 2.335 -35.251 1.00 87.38 194 ARG A C 1
ATOM 1604 O O . ARG A 1 194 ? 15.049 2.933 -36.321 1.00 87.38 194 ARG A O 1
ATOM 1611 N N . MET A 1 195 ? 15.388 2.958 -34.105 1.00 86.69 195 MET A N 1
ATOM 1612 C CA . MET A 1 195 ? 15.691 4.395 -34.014 1.00 86.69 195 MET A CA 1
ATOM 1613 C C . MET A 1 195 ? 16.980 4.766 -34.768 1.00 86.69 195 MET A C 1
ATOM 1615 O O . MET A 1 195 ? 17.044 5.836 -35.377 1.00 86.69 195 MET A O 1
ATOM 1619 N N . ILE A 1 196 ? 17.981 3.874 -34.783 1.00 89.12 196 ILE A N 1
ATOM 1620 C CA . ILE A 1 196 ? 19.185 3.999 -35.619 1.00 89.12 196 ILE A CA 1
ATOM 1621 C C . ILE A 1 196 ? 18.813 3.918 -37.100 1.00 89.12 196 ILE A C 1
ATOM 1623 O O . ILE A 1 196 ? 19.175 4.820 -37.854 1.00 89.12 196 ILE A O 1
ATOM 1627 N N . ARG A 1 197 ? 18.094 2.870 -37.531 1.00 87.75 197 ARG A N 1
ATOM 1628 C CA . ARG A 1 197 ? 17.710 2.664 -38.938 1.00 87.75 197 ARG A CA 1
ATOM 1629 C C . ARG A 1 197 ? 16.953 3.864 -39.495 1.00 87.75 197 ARG A C 1
ATOM 1631 O O . ARG A 1 197 ? 17.367 4.425 -40.505 1.00 87.75 197 ARG A O 1
ATOM 1638 N N . ASP A 1 198 ? 15.901 4.279 -38.801 1.00 86.00 198 ASP A N 1
ATOM 1639 C CA . ASP A 1 198 ? 14.923 5.244 -39.306 1.00 86.00 198 ASP A CA 1
ATOM 1640 C C . ASP A 1 198 ? 15.394 6.712 -39.186 1.00 86.00 198 ASP A C 1
ATOM 1642 O O . ASP A 1 198 ? 14.649 7.619 -39.549 1.00 86.00 198 ASP A O 1
ATOM 1646 N N . ASN A 1 199 ? 16.615 6.952 -38.686 1.00 85.69 199 ASN A N 1
ATOM 1647 C CA . ASN A 1 199 ? 17.212 8.269 -38.419 1.00 85.69 199 ASN A CA 1
ATOM 1648 C C . ASN A 1 199 ? 16.399 9.132 -37.429 1.00 85.69 199 ASN A C 1
ATOM 1650 O O . ASN A 1 199 ? 15.980 10.249 -37.728 1.00 85.69 199 ASN A O 1
ATOM 1654 N N . ASN A 1 200 ? 16.135 8.600 -36.234 1.00 84.12 200 ASN A N 1
ATOM 1655 C CA . ASN A 1 200 ? 15.349 9.296 -35.214 1.00 84.12 200 ASN A CA 1
ATOM 1656 C C . ASN A 1 200 ? 16.039 10.574 -34.683 1.00 84.12 200 ASN A C 1
ATOM 1658 O O . ASN A 1 200 ? 17.166 10.515 -34.190 1.00 84.12 200 ASN A O 1
ATOM 1662 N N . ARG A 1 201 ? 15.327 11.715 -34.700 1.00 79.31 201 ARG A N 1
ATOM 1663 C CA . ARG A 1 201 ? 15.847 13.046 -34.305 1.00 79.31 201 ARG A CA 1
ATOM 1664 C C . ARG A 1 201 ? 16.368 13.099 -32.862 1.00 79.31 201 ARG A C 1
ATOM 1666 O O . ARG A 1 201 ? 17.405 13.713 -32.632 1.00 79.31 201 ARG A O 1
ATOM 1673 N N . TRP A 1 202 ? 15.714 12.430 -31.906 1.00 78.94 202 TRP A N 1
ATOM 1674 C CA . TRP A 1 202 ? 16.162 12.397 -30.502 1.00 78.94 202 TRP A CA 1
ATOM 1675 C C . TRP A 1 202 ? 17.466 11.605 -30.335 1.00 78.94 202 TRP A C 1
ATOM 1677 O O . TRP A 1 202 ? 18.410 12.092 -29.713 1.00 78.94 202 TRP A O 1
ATOM 1687 N N . LEU A 1 203 ? 17.571 10.421 -30.950 1.00 83.44 203 LEU A N 1
ATOM 1688 C CA . LEU A 1 203 ? 18.811 9.638 -30.918 1.00 83.44 203 LEU A CA 1
ATOM 1689 C C . LEU A 1 203 ? 19.942 10.345 -31.686 1.00 83.44 203 LEU A C 1
ATOM 1691 O O . LEU A 1 203 ? 21.090 10.341 -31.244 1.00 83.44 203 LEU A O 1
ATOM 1695 N N . GLY A 1 204 ? 19.615 11.002 -32.801 1.00 85.38 204 GLY A N 1
ATOM 1696 C CA . GLY A 1 204 ? 20.544 11.831 -33.565 1.00 85.38 204 GLY A CA 1
ATOM 1697 C C . GLY A 1 204 ? 21.066 13.031 -32.769 1.00 85.38 204 GLY A C 1
ATOM 1698 O O . GLY A 1 204 ? 22.272 13.261 -32.751 1.00 85.38 204 GLY A O 1
ATOM 1699 N N . MET A 1 205 ? 20.202 13.739 -32.035 1.00 84.12 205 MET A N 1
ATOM 1700 C CA . MET A 1 205 ? 20.602 14.770 -31.068 1.00 84.12 205 MET A CA 1
ATOM 1701 C C . MET A 1 205 ? 21.554 14.200 -30.008 1.00 84.12 205 MET A C 1
ATOM 1703 O O . MET A 1 205 ? 22.616 14.766 -29.764 1.00 84.12 205 MET A O 1
ATOM 1707 N N . LEU A 1 206 ? 21.199 13.069 -29.396 1.00 83.88 206 LEU A N 1
ATOM 1708 C CA . LEU A 1 206 ? 21.979 12.452 -28.321 1.00 83.88 206 LEU A CA 1
ATOM 1709 C C . LEU A 1 206 ? 23.391 12.031 -28.779 1.00 83.88 206 LEU A C 1
ATOM 1711 O O . LEU A 1 206 ? 24.368 12.227 -28.049 1.00 83.88 206 LEU A O 1
ATOM 1715 N N . LEU A 1 207 ? 23.512 11.513 -30.003 1.00 87.06 207 LEU A N 1
ATOM 1716 C CA . LEU A 1 207 ? 24.784 11.112 -30.611 1.00 87.06 207 LEU A CA 1
ATOM 1717 C C . LEU A 1 207 ? 25.600 12.297 -31.159 1.00 87.06 207 LEU A C 1
ATOM 1719 O O . LEU A 1 207 ? 26.780 12.416 -30.836 1.00 87.06 207 LEU A O 1
ATOM 1723 N N . TYR A 1 208 ? 24.990 13.179 -31.958 1.00 87.44 208 TYR A N 1
ATOM 1724 C CA . TYR A 1 208 ? 25.704 14.172 -32.777 1.00 87.44 208 TYR A CA 1
ATOM 1725 C C . TYR A 1 208 ? 25.536 15.625 -32.312 1.00 87.44 208 TYR A C 1
ATOM 1727 O O . TYR A 1 208 ? 26.447 16.427 -32.525 1.00 87.44 208 TYR A O 1
ATOM 1735 N N . GLY A 1 209 ? 24.418 15.967 -31.661 1.00 85.44 209 GLY A N 1
ATOM 1736 C CA . GLY A 1 209 ? 24.097 17.330 -31.214 1.00 85.44 209 GLY A CA 1
ATOM 1737 C C . GLY A 1 209 ? 25.138 17.895 -30.245 1.00 85.44 209 GLY A C 1
ATOM 1738 O O . GLY A 1 209 ? 25.732 17.153 -29.456 1.00 85.44 209 GLY A O 1
ATOM 1739 N N . ARG A 1 210 ? 25.411 19.200 -30.314 1.00 84.69 210 ARG A N 1
ATOM 1740 C CA . ARG A 1 210 ? 26.525 19.828 -29.589 1.00 84.69 210 ARG A CA 1
ATOM 1741 C C . ARG A 1 210 ? 26.219 20.020 -28.103 1.00 84.69 210 ARG A C 1
ATOM 1743 O O . ARG A 1 210 ? 25.142 20.487 -27.746 1.00 84.69 210 ARG A O 1
ATOM 1750 N N . ILE A 1 211 ? 27.182 19.691 -27.235 1.00 82.50 211 ILE A N 1
ATOM 1751 C CA . ILE A 1 211 ? 27.087 19.944 -25.785 1.00 82.50 211 ILE A CA 1
ATOM 1752 C C . ILE A 1 211 ? 27.838 21.241 -25.464 1.00 82.50 211 ILE A C 1
ATOM 1754 O O . ILE A 1 211 ? 29.065 21.283 -25.539 1.00 82.50 211 ILE A O 1
ATOM 1758 N N . GLN A 1 212 ? 27.114 22.292 -25.087 1.00 79.50 212 GLN A N 1
ATOM 1759 C CA . GLN A 1 212 ? 27.677 23.629 -24.850 1.00 79.50 212 GLN A CA 1
ATOM 1760 C C . GLN A 1 212 ? 26.914 24.385 -23.753 1.00 79.50 212 GLN A C 1
ATOM 1762 O O . GLN A 1 212 ? 25.935 23.873 -23.207 1.00 79.50 212 GLN A O 1
ATOM 1767 N N . MET A 1 213 ? 27.370 25.579 -23.376 1.00 76.69 213 MET A N 1
ATOM 1768 C CA . MET A 1 213 ? 26.640 26.455 -22.458 1.00 76.69 213 MET A CA 1
ATOM 1769 C C . MET A 1 213 ? 25.588 27.280 -23.199 1.00 76.69 213 MET A C 1
ATOM 1771 O O . MET A 1 213 ? 25.816 27.732 -24.319 1.00 76.69 213 MET A O 1
ATOM 1775 N N . TRP A 1 214 ? 24.454 27.547 -22.543 1.00 72.25 214 TRP A N 1
ATOM 1776 C CA . TRP A 1 214 ? 23.352 28.334 -23.118 1.00 72.25 214 TRP A CA 1
ATOM 1777 C C . TRP A 1 214 ? 23.799 29.700 -23.669 1.00 72.25 214 TRP A C 1
ATOM 1779 O O . TRP A 1 214 ? 23.291 30.146 -24.697 1.00 72.25 214 TRP A O 1
ATOM 1789 N N . TYR A 1 215 ? 24.785 30.350 -23.039 1.00 72.19 215 TYR A N 1
ATOM 1790 C CA . TYR A 1 215 ? 25.289 31.640 -23.514 1.00 72.19 215 TYR A CA 1
ATOM 1791 C C . TYR A 1 215 ? 26.064 31.593 -24.832 1.00 72.19 215 TYR A C 1
ATOM 1793 O O . TYR A 1 215 ? 26.054 32.585 -25.559 1.00 72.19 215 TYR A O 1
ATOM 1801 N N . GLU A 1 216 ? 26.732 30.481 -25.150 1.00 73.75 216 GLU A N 1
ATOM 1802 C CA . GLU A 1 216 ? 27.547 30.371 -26.368 1.00 73.75 216 GLU A CA 1
ATOM 1803 C C . GLU A 1 216 ? 26.657 30.587 -27.601 1.00 73.75 216 GLU A C 1
ATOM 1805 O O . GLU A 1 216 ? 26.990 31.368 -28.495 1.00 73.75 216 GLU A O 1
ATOM 1810 N N . LEU A 1 217 ? 25.449 30.016 -27.552 1.00 70.69 217 LEU A N 1
ATOM 1811 C CA . LEU A 1 217 ? 24.359 30.269 -28.489 1.00 70.69 217 LEU A CA 1
ATOM 1812 C C . LEU A 1 217 ? 23.683 31.628 -28.237 1.00 70.69 217 LEU A C 1
ATOM 1814 O O . LEU A 1 217 ? 23.735 32.513 -29.088 1.00 70.69 217 LEU A O 1
ATOM 1818 N N . ASN A 1 218 ? 23.066 31.825 -27.069 1.00 63.56 218 ASN A N 1
ATOM 1819 C CA . ASN A 1 218 ? 21.990 32.811 -26.905 1.00 63.56 218 ASN A CA 1
ATOM 1820 C C . ASN A 1 218 ? 22.421 34.191 -26.359 1.00 63.56 218 ASN A C 1
ATOM 1822 O O . ASN A 1 218 ? 21.563 35.044 -26.153 1.00 63.56 218 ASN A O 1
ATOM 1826 N N . ALA A 1 219 ? 23.709 34.437 -26.088 1.00 58.44 219 ALA A N 1
ATOM 1827 C CA . ALA A 1 219 ? 24.175 35.743 -25.604 1.00 58.44 219 ALA A CA 1
ATOM 1828 C C . ALA A 1 219 ? 24.957 36.529 -26.672 1.00 58.44 219 ALA A C 1
ATOM 1830 O O . ALA A 1 219 ? 25.950 36.037 -27.217 1.00 58.44 219 ALA A O 1
ATOM 1831 N N . ASN A 1 220 ? 24.547 37.776 -26.902 1.00 59.56 220 ASN A N 1
ATOM 1832 C CA . ASN A 1 220 ? 25.465 38.886 -27.163 1.00 59.56 220 ASN A CA 1
ATOM 1833 C C . ASN A 1 220 ? 26.167 39.228 -25.824 1.00 59.56 220 ASN A C 1
ATOM 1835 O O . ASN A 1 220 ? 25.497 39.180 -24.787 1.00 59.56 220 ASN A O 1
ATOM 1839 N N . PRO A 1 221 ? 27.478 39.540 -25.781 1.00 58.91 221 PRO A N 1
ATOM 1840 C CA . PRO A 1 221 ? 28.157 39.913 -24.539 1.00 58.91 221 PRO A CA 1
ATOM 1841 C C . PRO A 1 221 ? 27.508 41.039 -23.716 1.00 58.91 221 PRO A C 1
ATOM 1843 O O . PRO A 1 221 ? 27.677 41.055 -22.499 1.00 58.91 221 PRO A O 1
ATOM 1846 N N . GLU A 1 222 ? 26.739 41.936 -24.331 1.00 56.53 222 GLU A N 1
ATOM 1847 C CA . GLU A 1 222 ? 26.038 43.016 -23.616 1.00 56.53 222 GLU A CA 1
ATOM 1848 C C . GLU A 1 222 ? 24.722 42.547 -22.955 1.00 56.53 222 GLU A C 1
ATOM 1850 O O . GLU A 1 222 ? 24.329 43.059 -21.911 1.00 56.53 222 GLU A O 1
ATOM 1855 N N . ASP A 1 223 ? 24.091 41.480 -23.458 1.00 56.16 223 ASP A N 1
ATOM 1856 C CA . ASP A 1 223 ? 22.843 40.927 -22.900 1.00 56.16 223 ASP A CA 1
ATOM 1857 C C . ASP A 1 223 ? 23.072 39.960 -21.721 1.00 56.16 223 ASP A C 1
ATOM 1859 O O . ASP A 1 223 ? 22.125 39.430 -21.129 1.00 56.16 223 ASP A O 1
ATOM 1863 N N . TYR A 1 224 ? 24.331 39.715 -21.333 1.00 57.31 224 TYR A N 1
ATOM 1864 C CA . TYR A 1 224 ? 24.700 38.753 -20.282 1.00 57.31 224 TYR A CA 1
ATOM 1865 C C . TYR A 1 224 ? 24.001 38.984 -18.933 1.00 57.31 224 TYR A C 1
ATOM 1867 O O . TYR A 1 224 ? 23.887 38.048 -18.134 1.00 57.31 224 TYR A O 1
ATOM 1875 N N . HIS A 1 225 ? 23.555 40.213 -18.674 1.00 55.91 225 HIS A N 1
ATOM 1876 C CA . HIS A 1 225 ? 22.847 40.623 -17.465 1.00 55.91 225 HIS A CA 1
ATOM 1877 C C . HIS A 1 225 ? 21.427 40.031 -17.390 1.00 55.91 225 HIS A C 1
ATOM 1879 O O . HIS A 1 225 ? 21.004 39.582 -16.322 1.00 55.91 225 HIS A O 1
ATOM 1885 N N . MET A 1 226 ? 20.719 39.953 -18.526 1.00 48.66 226 MET A N 1
ATOM 1886 C CA . MET A 1 226 ? 19.332 39.465 -18.596 1.00 48.66 226 MET A CA 1
ATOM 1887 C C . MET A 1 226 ? 19.212 37.954 -18.362 1.00 48.66 226 MET A C 1
ATOM 1889 O O . MET A 1 226 ? 18.194 37.478 -17.868 1.00 48.66 226 MET A O 1
ATOM 1893 N N . TYR A 1 227 ? 20.263 37.192 -18.674 1.00 52.31 227 TYR A N 1
ATOM 1894 C CA . TYR A 1 227 ? 20.266 35.725 -18.602 1.00 52.31 227 TYR A CA 1
ATOM 1895 C C . TYR A 1 227 ? 21.020 35.168 -17.384 1.00 52.31 227 TYR A C 1
ATOM 1897 O O . TYR A 1 227 ? 21.398 33.998 -17.371 1.00 52.31 227 TYR A O 1
ATOM 1905 N N . THR A 1 228 ? 21.268 35.974 -16.348 1.00 50.53 228 THR A N 1
ATOM 1906 C CA . THR A 1 228 ? 22.094 35.603 -15.177 1.00 50.53 228 THR A CA 1
ATOM 1907 C C . THR A 1 228 ? 21.702 34.273 -14.515 1.00 50.53 228 THR A C 1
ATOM 1909 O O . THR A 1 228 ? 22.590 33.497 -14.151 1.00 50.53 228 THR A O 1
ATOM 1912 N N . ALA A 1 229 ? 20.405 33.957 -14.428 1.00 49.31 229 ALA A N 1
ATOM 1913 C CA . ALA A 1 229 ? 19.900 32.708 -13.849 1.00 49.31 229 ALA A CA 1
ATOM 1914 C C . ALA A 1 229 ? 20.175 31.445 -14.697 1.00 49.31 229 ALA A C 1
ATOM 1916 O O . ALA A 1 229 ? 20.323 30.358 -14.131 1.00 49.31 229 ALA A O 1
ATOM 1917 N N . THR A 1 230 ? 20.257 31.571 -16.029 1.00 49.88 230 THR A N 1
ATOM 1918 C CA . THR A 1 230 ? 20.343 30.443 -16.985 1.00 49.88 230 THR A CA 1
ATOM 1919 C C . THR A 1 230 ? 21.660 30.369 -17.760 1.00 49.88 230 THR A C 1
ATOM 1921 O O . THR A 1 230 ? 21.999 29.309 -18.279 1.00 49.88 230 THR A O 1
ATOM 1924 N N . ARG A 1 231 ? 22.454 31.451 -17.781 1.00 55.72 231 ARG A N 1
ATOM 1925 C CA . ARG A 1 231 ? 23.771 31.579 -18.438 1.00 55.72 231 ARG A CA 1
ATOM 1926 C C . ARG A 1 231 ? 24.597 30.297 -18.320 1.00 55.72 231 ARG A C 1
ATOM 1928 O O . ARG A 1 231 ? 24.987 29.698 -19.314 1.00 55.72 231 ARG A O 1
ATOM 1935 N N . ASN A 1 232 ? 24.826 29.851 -17.088 1.00 61.84 232 ASN A N 1
ATOM 1936 C CA . ASN A 1 232 ? 25.721 28.740 -16.763 1.00 61.84 232 ASN A CA 1
ATOM 1937 C C . ASN A 1 232 ? 25.044 27.351 -16.827 1.00 61.84 232 ASN A C 1
ATOM 1939 O O . ASN A 1 232 ? 25.324 26.507 -15.964 1.00 61.84 232 ASN A O 1
ATOM 1943 N N . TYR A 1 233 ? 24.112 27.137 -17.762 1.00 63.59 233 TYR A N 1
ATOM 1944 C CA . TYR A 1 233 ? 23.435 25.853 -17.986 1.00 63.59 233 TYR A CA 1
ATOM 1945 C C . TYR A 1 233 ? 24.069 25.115 -19.166 1.00 63.59 233 TYR A C 1
ATOM 1947 O O . TYR A 1 233 ? 24.250 25.690 -20.238 1.00 63.59 233 TYR A O 1
ATOM 1955 N N . ARG A 1 234 ? 24.357 23.823 -18.967 1.00 69.38 234 ARG A N 1
ATOM 1956 C CA . ARG A 1 234 ? 24.753 22.906 -20.041 1.00 69.38 234 ARG A CA 1
ATOM 1957 C C . ARG A 1 234 ? 23.518 22.494 -20.826 1.00 69.38 234 ARG A C 1
ATOM 1959 O O . ARG A 1 234 ? 22.590 21.934 -20.240 1.00 69.38 234 ARG A O 1
ATOM 1966 N N . VAL A 1 235 ? 23.552 22.744 -22.126 1.00 69.44 235 VAL A N 1
ATOM 1967 C CA . VAL A 1 235 ? 22.491 22.425 -23.077 1.00 69.44 235 VAL A CA 1
ATOM 1968 C C . VAL A 1 235 ? 23.006 21.482 -24.158 1.00 69.44 235 VAL A C 1
ATOM 1970 O O . VAL A 1 235 ? 24.192 21.454 -24.490 1.00 69.44 235 VAL A O 1
ATOM 1973 N N . LEU A 1 236 ? 22.073 20.695 -24.676 1.00 74.62 236 LEU A N 1
ATOM 1974 C CA . LEU A 1 236 ? 22.207 19.812 -25.822 1.00 74.62 236 LEU A CA 1
ATOM 1975 C C . LEU A 1 236 ? 20.982 20.089 -26.694 1.00 74.62 236 LEU A C 1
ATOM 1977 O O . LEU A 1 236 ? 19.887 20.210 -26.152 1.00 74.62 236 LEU A O 1
ATOM 1981 N N . MET A 1 237 ? 21.155 20.232 -28.003 1.00 70.56 237 MET A N 1
ATOM 1982 C CA . MET A 1 237 ? 20.062 20.499 -28.944 1.00 70.56 237 MET A CA 1
ATOM 1983 C C . MET A 1 237 ? 20.245 19.650 -30.194 1.00 70.56 237 MET A C 1
ATOM 1985 O O . MET A 1 237 ? 21.355 19.192 -30.486 1.00 70.56 237 MET A O 1
ATOM 1989 N N . ASP A 1 238 ? 19.160 19.421 -30.928 1.00 76.94 238 ASP A N 1
ATOM 1990 C CA . ASP A 1 238 ? 19.268 18.831 -32.252 1.00 76.94 238 ASP A CA 1
ATOM 1991 C C . ASP A 1 238 ? 19.878 19.848 -33.243 1.00 76.94 238 ASP A C 1
ATOM 1993 O O . ASP A 1 238 ? 19.671 21.057 -33.082 1.00 76.94 238 ASP A O 1
ATOM 1997 N N . PRO A 1 239 ? 20.618 19.389 -34.269 1.00 81.25 239 PRO A N 1
ATOM 1998 C CA . PRO A 1 239 ? 21.355 20.286 -35.159 1.00 81.25 239 PRO A CA 1
ATOM 1999 C C . PRO A 1 239 ? 20.503 21.316 -35.903 1.00 81.25 239 PRO A C 1
ATOM 2001 O O . PRO A 1 239 ? 21.007 22.390 -36.209 1.00 81.25 239 PRO A O 1
ATOM 2004 N N . ASP A 1 240 ? 19.234 21.028 -36.196 1.00 81.38 240 ASP A N 1
ATOM 2005 C CA . ASP A 1 240 ? 18.396 21.937 -36.984 1.00 81.38 240 ASP A CA 1
ATOM 2006 C C . ASP A 1 240 ? 17.845 23.084 -36.128 1.00 81.38 240 ASP A C 1
ATOM 2008 O O . ASP A 1 240 ? 17.876 24.237 -36.560 1.00 81.38 240 ASP A O 1
ATOM 2012 N N . SER A 1 241 ? 17.472 22.807 -34.873 1.00 78.50 241 SER A N 1
ATOM 2013 C CA . SER A 1 241 ? 17.165 23.861 -33.893 1.00 78.50 241 SER A CA 1
ATOM 2014 C C . SER A 1 241 ? 18.403 24.712 -33.567 1.00 78.50 241 SER A C 1
ATOM 2016 O O . SER A 1 241 ? 18.296 25.928 -33.411 1.00 78.50 241 SER A O 1
ATOM 2018 N N . GLU A 1 242 ? 19.594 24.100 -33.501 1.00 79.88 242 GLU A N 1
ATOM 2019 C CA . GLU A 1 242 ? 20.855 24.832 -33.309 1.00 79.88 242 GLU A CA 1
ATOM 2020 C C . GLU A 1 242 ? 21.149 25.765 -34.501 1.00 79.88 242 GLU A C 1
ATOM 2022 O O . GLU A 1 242 ? 21.459 26.936 -34.283 1.00 79.88 242 GLU A O 1
ATOM 2027 N N . LYS A 1 243 ? 20.971 25.305 -35.751 1.00 86.06 243 LYS A N 1
ATOM 2028 C CA . LYS A 1 243 ? 21.075 26.153 -36.958 1.00 86.06 243 LYS A CA 1
ATOM 2029 C C . LYS A 1 243 ? 20.085 27.316 -36.936 1.00 86.06 243 LYS A C 1
ATOM 2031 O O . LYS A 1 243 ? 20.486 28.434 -37.242 1.00 86.06 243 LYS A O 1
ATOM 2036 N N . GLU A 1 244 ? 18.822 27.077 -36.576 1.00 81.81 244 GLU A N 1
ATOM 2037 C CA . GLU A 1 244 ? 17.788 28.122 -36.531 1.00 81.81 244 GLU A CA 1
ATOM 2038 C C . GLU A 1 244 ? 18.146 29.226 -35.520 1.00 81.81 244 GLU A C 1
ATOM 2040 O O . GLU A 1 244 ? 18.012 30.415 -35.817 1.00 81.81 244 GLU A O 1
ATOM 2045 N N . ILE A 1 245 ? 18.658 28.846 -34.343 1.00 76.06 245 ILE A N 1
ATOM 2046 C CA . ILE A 1 245 ? 19.140 29.790 -33.325 1.00 76.06 245 ILE A CA 1
ATOM 2047 C C . ILE A 1 245 ? 20.394 30.523 -33.819 1.00 76.06 245 ILE A C 1
ATOM 2049 O O . ILE A 1 245 ? 20.440 31.749 -33.753 1.00 76.06 245 ILE A O 1
ATOM 2053 N N . CYS A 1 246 ? 21.385 29.811 -34.363 1.00 82.69 246 CYS A N 1
ATOM 2054 C CA . CYS A 1 246 ? 22.591 30.414 -34.938 1.00 82.69 246 CYS A CA 1
ATOM 2055 C C . CYS A 1 246 ? 22.255 31.441 -36.033 1.00 82.69 246 CYS A C 1
ATOM 2057 O O . CYS A 1 246 ? 22.769 32.555 -35.989 1.00 82.69 246 CYS A O 1
ATOM 2059 N N . GLN A 1 247 ? 21.335 31.117 -36.948 1.00 85.62 247 GLN A N 1
ATOM 2060 C CA . GLN A 1 247 ? 20.883 32.020 -38.009 1.00 85.62 247 GLN A CA 1
ATOM 2061 C C . GLN A 1 247 ? 20.192 33.273 -37.449 1.00 85.62 247 GLN A C 1
ATOM 2063 O O . GLN A 1 247 ? 20.489 34.376 -37.896 1.00 85.62 247 GLN A O 1
ATOM 2068 N N . LYS A 1 248 ? 19.306 33.125 -36.453 1.00 80.69 248 LYS A N 1
ATOM 2069 C CA . LYS A 1 248 ? 18.627 34.258 -35.790 1.00 80.69 248 LYS A CA 1
ATOM 2070 C C . LYS A 1 248 ? 19.568 35.154 -34.982 1.00 80.69 248 LYS A C 1
ATOM 2072 O O . LYS A 1 248 ? 19.249 36.319 -34.777 1.00 80.69 248 LYS A O 1
ATOM 2077 N N . MET A 1 249 ? 20.691 34.611 -34.514 1.00 76.62 249 MET A N 1
ATOM 2078 C CA . MET A 1 249 ? 21.701 35.315 -33.715 1.00 76.62 249 MET A CA 1
ATOM 2079 C C . MET A 1 249 ? 22.924 35.757 -34.543 1.00 76.62 249 MET A C 1
ATOM 2081 O O . MET A 1 249 ? 23.928 36.151 -33.954 1.00 76.62 249 MET A O 1
ATOM 2085 N N . GLU A 1 250 ? 22.873 35.636 -35.877 1.00 83.06 250 GLU A N 1
ATOM 2086 C CA . GLU A 1 250 ? 23.974 35.924 -36.821 1.00 83.06 250 GLU A CA 1
ATOM 2087 C C . GLU A 1 250 ? 25.308 35.212 -36.485 1.00 83.06 250 GLU A C 1
ATOM 2089 O O . GLU A 1 250 ? 26.402 35.672 -36.817 1.00 83.06 250 GLU A O 1
ATOM 2094 N N . LYS A 1 251 ? 25.227 34.043 -35.835 1.00 81.31 251 LYS A N 1
ATOM 2095 C CA . LYS A 1 251 ? 26.374 33.227 -35.409 1.00 81.31 251 LYS A CA 1
ATOM 2096 C C . LYS A 1 251 ? 26.633 32.057 -36.366 1.00 81.31 251 LYS A C 1
ATOM 2098 O O . LYS A 1 251 ? 25.686 31.477 -36.899 1.00 81.31 251 LYS A O 1
ATOM 2103 N N . PRO A 1 252 ? 27.896 31.621 -36.534 1.00 84.44 252 PRO A N 1
ATOM 2104 C CA . PRO A 1 252 ? 28.191 30.376 -37.233 1.00 84.44 252 PRO A CA 1
ATOM 2105 C C . PRO A 1 252 ? 27.625 29.173 -36.464 1.00 84.44 252 PRO A C 1
ATOM 2107 O O . PRO A 1 252 ? 27.692 29.112 -35.236 1.00 84.44 252 PRO A O 1
ATOM 2110 N N . PHE A 1 253 ? 27.106 28.187 -37.194 1.00 87.00 253 PHE A N 1
ATOM 2111 C CA . PHE A 1 253 ? 26.752 26.881 -36.639 1.00 87.00 253 PHE A CA 1
ATOM 2112 C C . PHE A 1 253 ? 28.033 26.094 -36.314 1.00 87.00 253 PHE A C 1
ATOM 2114 O O . PHE A 1 253 ? 28.853 25.849 -37.198 1.00 87.00 253 PHE A O 1
ATOM 2121 N N . LEU A 1 254 ? 28.210 25.716 -35.042 1.00 83.31 254 LEU A N 1
ATOM 2122 C CA . LEU A 1 254 ? 29.398 25.000 -34.541 1.00 83.31 254 LEU A CA 1
ATOM 2123 C C . LEU A 1 254 ? 29.128 23.522 -34.205 1.00 83.31 254 LEU A C 1
ATOM 2125 O O . LEU A 1 254 ? 30.024 22.826 -33.714 1.00 83.31 254 LEU A O 1
ATOM 2129 N N . GLY A 1 255 ? 27.894 23.061 -34.414 1.00 81.00 255 GLY A N 1
ATOM 2130 C CA . GLY A 1 255 ? 27.486 21.675 -34.233 1.00 81.00 255 GLY A CA 1
ATOM 2131 C C . GLY A 1 255 ? 27.890 20.772 -35.400 1.00 81.00 255 GLY A C 1
ATOM 2132 O O . GLY A 1 255 ? 28.802 21.062 -36.173 1.00 81.00 255 GLY A O 1
ATOM 2133 N N . ARG A 1 256 ? 27.202 19.634 -35.523 1.00 86.06 256 ARG A N 1
ATOM 2134 C CA . ARG A 1 256 ? 27.382 18.683 -36.624 1.00 86.06 256 ARG A CA 1
ATOM 2135 C C . ARG A 1 256 ? 26.036 18.085 -37.005 1.00 86.06 256 ARG A C 1
ATOM 2137 O O . ARG A 1 256 ? 25.257 17.744 -36.120 1.00 86.06 256 ARG A O 1
ATOM 2144 N N . ASP A 1 257 ? 25.796 17.917 -38.300 1.00 88.38 257 ASP A N 1
ATOM 2145 C CA . ASP A 1 257 ? 24.634 17.186 -38.803 1.00 88.38 257 ASP A CA 1
ATOM 2146 C C . ASP A 1 257 ? 24.576 15.742 -38.287 1.00 88.38 257 ASP A C 1
ATOM 2148 O O . ASP A 1 257 ? 25.601 15.093 -38.049 1.00 88.38 257 ASP A O 1
ATOM 2152 N N . ILE A 1 258 ? 23.353 15.227 -38.157 1.00 88.81 258 ILE A N 1
ATOM 2153 C CA . ILE A 1 258 ? 23.113 13.811 -37.882 1.00 88.81 258 ILE A CA 1
ATOM 2154 C C . ILE A 1 258 ? 23.579 13.019 -39.110 1.00 88.81 258 ILE A C 1
ATOM 2156 O O . ILE A 1 258 ? 23.100 13.249 -40.219 1.00 88.81 258 ILE A O 1
ATOM 2160 N N . GLU A 1 259 ? 24.513 12.087 -38.915 1.00 92.19 259 GLU A N 1
ATOM 2161 C CA . GLU A 1 259 ? 25.029 11.222 -39.983 1.00 92.19 259 GLU A CA 1
ATOM 2162 C C . GLU A 1 259 ? 23.870 10.488 -40.690 1.00 92.19 259 GLU A C 1
ATOM 2164 O O . GLU A 1 259 ? 23.139 9.758 -40.014 1.00 92.19 259 GLU A O 1
ATOM 2169 N N . PRO A 1 260 ? 23.671 10.650 -42.016 1.00 90.19 260 PRO A N 1
ATOM 2170 C CA . PRO A 1 260 ? 22.534 10.066 -42.730 1.00 90.19 260 PRO A CA 1
ATOM 2171 C C . PRO A 1 260 ? 22.647 8.550 -42.946 1.00 90.19 260 PRO A C 1
ATOM 2173 O O . PRO A 1 260 ? 21.616 7.893 -43.113 1.00 90.19 260 PRO A O 1
ATOM 2176 N N . ASP A 1 261 ? 23.845 7.966 -42.879 1.00 93.12 261 ASP A N 1
ATOM 2177 C CA . ASP A 1 261 ? 24.036 6.522 -43.028 1.00 93.12 261 ASP A CA 1
ATOM 2178 C C . ASP A 1 261 ? 23.722 5.732 -41.739 1.00 93.12 261 ASP A C 1
ATOM 2180 O O . ASP A 1 261 ? 24.253 6.007 -40.661 1.00 93.12 261 ASP A O 1
ATOM 2184 N N . ALA A 1 262 ? 22.866 4.711 -41.850 1.00 91.62 262 ALA A N 1
ATOM 2185 C CA . ALA A 1 262 ? 22.420 3.914 -40.706 1.00 91.62 262 ALA A CA 1
ATOM 2186 C C . ALA A 1 262 ? 23.522 3.026 -40.098 1.00 91.62 262 ALA A C 1
ATOM 2188 O O . ALA A 1 262 ? 23.535 2.841 -38.879 1.00 91.62 262 ALA A O 1
ATOM 2189 N N . GLN A 1 263 ? 24.454 2.512 -40.908 1.00 94.25 263 GLN A N 1
ATOM 2190 C CA . GLN A 1 263 ? 25.556 1.681 -40.422 1.00 94.25 263 GLN A CA 1
ATOM 2191 C C . GLN A 1 263 ? 26.576 2.540 -39.668 1.00 94.25 263 GLN A C 1
ATOM 2193 O O . GLN A 1 263 ? 26.962 2.206 -38.552 1.00 94.25 263 GLN A O 1
ATOM 2198 N N . LYS A 1 264 ? 26.919 3.723 -40.189 1.00 94.69 264 LYS A N 1
ATOM 2199 C CA . LYS A 1 264 ? 27.775 4.683 -39.477 1.00 94.69 264 LYS A CA 1
ATOM 2200 C C . LYS A 1 264 ? 27.146 5.166 -38.164 1.00 94.69 264 LYS A C 1
ATOM 2202 O O . LYS A 1 264 ? 27.874 5.333 -37.184 1.00 94.69 264 LYS A O 1
ATOM 2207 N N . ARG A 1 265 ? 25.816 5.342 -38.093 1.00 93.75 265 ARG A N 1
ATOM 2208 C CA . ARG A 1 265 ? 25.106 5.605 -36.820 1.00 93.75 265 ARG A CA 1
ATOM 2209 C C . ARG A 1 265 ? 25.224 4.429 -35.838 1.00 93.75 265 ARG A C 1
ATOM 2211 O O . ARG A 1 265 ? 25.539 4.652 -34.668 1.00 93.75 265 ARG A O 1
ATOM 2218 N N . HIS A 1 266 ? 25.018 3.196 -36.306 1.00 94.25 266 HIS A N 1
ATOM 2219 C CA . HIS A 1 266 ? 25.192 1.965 -35.519 1.00 94.25 266 HIS A CA 1
ATOM 2220 C C . HIS A 1 266 ? 26.617 1.830 -34.956 1.00 94.25 266 HIS A C 1
ATOM 2222 O O . HIS A 1 266 ? 26.809 1.592 -33.759 1.00 94.25 266 HIS A O 1
ATOM 2228 N N . ASP A 1 267 ? 27.624 2.037 -35.801 1.00 94.75 267 ASP A N 1
ATOM 2229 C CA . ASP A 1 267 ? 29.031 1.864 -35.447 1.00 94.75 267 ASP A CA 1
ATOM 2230 C C . ASP A 1 267 ? 29.512 2.972 -34.503 1.00 94.75 267 ASP A C 1
ATOM 2232 O O . ASP A 1 267 ? 30.272 2.709 -33.570 1.00 94.75 267 ASP A O 1
ATOM 2236 N N . HIS A 1 268 ? 29.016 4.203 -34.671 1.00 92.94 268 HIS A N 1
ATOM 2237 C CA . HIS A 1 268 ? 29.294 5.316 -33.763 1.00 92.94 268 HIS A CA 1
ATOM 2238 C C . HIS A 1 268 ? 28.707 5.088 -32.360 1.00 92.94 268 HIS A C 1
ATOM 2240 O O . HIS A 1 268 ? 29.418 5.250 -31.364 1.00 92.94 268 HIS A O 1
ATOM 2246 N N . LEU A 1 269 ? 27.451 4.635 -32.269 1.00 93.06 269 LEU A N 1
ATOM 2247 C CA . LEU A 1 269 ? 26.822 4.236 -31.005 1.00 93.06 269 LEU A CA 1
ATOM 2248 C C . LEU A 1 269 ? 27.598 3.089 -30.332 1.00 93.06 269 LEU A C 1
ATOM 2250 O O . LEU A 1 269 ? 27.908 3.153 -29.142 1.00 93.06 269 LEU A O 1
ATOM 2254 N N . THR A 1 270 ? 27.967 2.066 -31.106 1.00 94.00 270 THR A N 1
ATOM 2255 C CA . THR A 1 270 ? 28.747 0.914 -30.627 1.00 94.00 270 THR A CA 1
ATOM 2256 C C . THR A 1 270 ? 30.140 1.332 -30.142 1.00 94.00 270 THR A C 1
ATOM 2258 O O . THR A 1 270 ? 30.597 0.863 -29.100 1.00 94.00 270 THR A O 1
ATOM 2261 N N . HIS A 1 271 ? 30.798 2.272 -30.829 1.00 90.94 271 HIS A N 1
ATOM 2262 C CA . HIS A 1 271 ? 32.079 2.849 -30.414 1.00 90.94 271 HIS A CA 1
ATOM 2263 C C . HIS A 1 271 ? 31.963 3.615 -29.090 1.00 90.94 271 HIS A C 1
ATOM 2265 O O . HIS A 1 271 ? 32.817 3.446 -28.218 1.00 90.94 271 HIS A O 1
ATOM 2271 N N . LEU A 1 272 ? 30.920 4.437 -28.926 1.00 87.31 272 LEU A N 1
ATOM 2272 C CA . LEU A 1 272 ? 30.668 5.199 -27.697 1.00 87.31 272 LEU A CA 1
ATOM 2273 C C . LEU A 1 272 ? 30.387 4.288 -26.496 1.00 87.31 272 LEU A C 1
ATOM 2275 O O . LEU A 1 272 ? 30.843 4.580 -25.390 1.00 87.31 272 LEU A O 1
ATOM 2279 N N . LEU A 1 273 ? 29.677 3.178 -26.705 1.00 89.25 273 LEU A N 1
ATOM 2280 C CA . LEU A 1 273 ? 29.227 2.273 -25.643 1.00 89.25 273 LEU A CA 1
ATOM 2281 C C . LEU A 1 273 ? 30.116 1.030 -25.449 1.00 89.25 273 LEU A C 1
ATOM 2283 O O . LEU A 1 273 ? 29.822 0.187 -24.605 1.00 89.25 273 LEU A O 1
ATOM 2287 N N . ARG A 1 274 ? 31.249 0.924 -26.161 1.00 86.50 274 ARG A N 1
ATOM 2288 C CA . ARG A 1 274 ? 32.167 -0.238 -26.122 1.00 86.50 274 ARG A CA 1
ATOM 2289 C C . ARG A 1 274 ? 32.674 -0.637 -24.727 1.00 86.50 274 ARG A C 1
ATOM 2291 O O . ARG A 1 274 ? 33.058 -1.793 -24.542 1.00 86.50 274 ARG A O 1
ATOM 2298 N N . GLY A 1 275 ? 32.718 0.329 -23.804 1.00 78.06 275 GLY A N 1
ATOM 2299 C CA . GLY A 1 275 ? 33.167 0.204 -22.411 1.00 78.06 275 GLY A CA 1
ATOM 2300 C C . GLY A 1 275 ? 32.040 0.326 -21.378 1.00 78.06 275 GLY A C 1
ATOM 2301 O O . GLY A 1 275 ? 32.314 0.632 -20.219 1.00 78.06 275 GLY A O 1
ATOM 2302 N N . VAL A 1 276 ? 30.784 0.141 -21.797 1.00 84.69 276 VAL A N 1
ATOM 2303 C CA . VAL A 1 276 ? 29.652 -0.040 -20.880 1.00 84.69 276 VAL A CA 1
ATOM 2304 C C . VAL A 1 276 ? 29.607 -1.486 -20.412 1.00 84.69 276 VAL A C 1
ATOM 2306 O O . VAL A 1 276 ? 29.760 -2.415 -21.208 1.00 84.69 276 VAL A O 1
ATOM 2309 N N . VAL A 1 277 ? 29.365 -1.659 -19.116 1.00 85.31 277 VAL A N 1
ATOM 2310 C CA . VAL A 1 277 ? 29.134 -2.959 -18.481 1.00 85.31 277 VAL A CA 1
ATOM 2311 C C . VAL A 1 277 ? 27.870 -2.897 -17.628 1.00 85.31 277 VAL A C 1
ATOM 2313 O O . VAL A 1 277 ? 27.503 -1.841 -17.107 1.00 85.31 277 VAL A O 1
ATOM 2316 N N . TRP A 1 278 ? 27.190 -4.030 -17.496 1.00 87.06 278 TRP A N 1
ATOM 2317 C CA . TRP A 1 278 ? 25.912 -4.147 -16.800 1.00 87.06 278 TRP A CA 1
ATOM 2318 C C . TRP A 1 278 ? 26.060 -4.875 -15.470 1.00 87.06 278 TRP A C 1
ATOM 2320 O O . TRP A 1 278 ? 26.937 -5.719 -15.296 1.00 87.06 278 TRP A O 1
ATOM 2330 N N . SER A 1 279 ? 25.179 -4.579 -14.521 1.00 85.50 279 SER A N 1
ATOM 2331 C CA . SER A 1 279 ? 24.997 -5.393 -13.317 1.00 85.50 279 SER A CA 1
ATOM 2332 C C . SER A 1 279 ? 23.614 -5.140 -12.709 1.00 85.50 279 SER A C 1
ATOM 2334 O O . SER A 1 279 ? 22.747 -4.515 -13.325 1.00 85.50 279 SER A O 1
ATOM 2336 N N . PHE A 1 280 ? 23.401 -5.602 -11.483 1.00 83.00 280 PHE A N 1
ATOM 2337 C CA . PHE A 1 280 ? 22.164 -5.425 -10.735 1.00 83.00 280 PHE A CA 1
ATOM 2338 C C . PHE A 1 280 ? 22.342 -4.400 -9.603 1.00 83.00 280 PHE A C 1
ATOM 2340 O O . PHE A 1 280 ? 23.455 -4.040 -9.213 1.00 83.00 280 PHE A O 1
ATOM 2347 N N . LEU A 1 281 ? 21.224 -3.909 -9.073 1.00 74.94 281 LEU A N 1
ATOM 2348 C CA . LEU A 1 281 ? 21.145 -2.971 -7.957 1.00 74.94 281 LEU A CA 1
ATOM 2349 C C . LEU A 1 281 ? 20.215 -3.559 -6.881 1.00 74.94 281 LEU A C 1
ATOM 2351 O O . LEU A 1 281 ? 19.056 -3.833 -7.204 1.00 74.94 281 LEU A O 1
ATOM 2355 N N . PRO A 1 282 ? 20.675 -3.752 -5.629 1.00 66.38 282 PRO A N 1
ATOM 2356 C CA . PRO A 1 282 ? 19.862 -4.362 -4.584 1.00 66.38 282 PRO A CA 1
ATOM 2357 C C . PRO A 1 282 ? 18.796 -3.391 -4.064 1.00 66.38 282 PRO A C 1
ATOM 2359 O O . PRO A 1 282 ? 19.071 -2.212 -3.839 1.00 66.38 282 PRO A O 1
ATOM 2362 N N . ALA A 1 283 ? 17.608 -3.914 -3.756 1.00 55.38 283 ALA A N 1
ATOM 2363 C CA . ALA A 1 283 ? 16.438 -3.166 -3.270 1.00 55.38 283 ALA A CA 1
ATOM 2364 C C . ALA A 1 283 ? 16.594 -2.487 -1.883 1.00 55.38 283 ALA A C 1
ATOM 2366 O O . ALA A 1 283 ? 15.619 -2.005 -1.309 1.00 55.38 283 ALA A O 1
ATOM 2367 N N . ALA A 1 284 ? 17.798 -2.506 -1.304 1.00 46.03 284 ALA A N 1
ATOM 2368 C CA . ALA A 1 284 ? 18.106 -2.032 0.044 1.00 46.03 284 ALA A CA 1
ATOM 2369 C C . ALA A 1 284 ? 18.765 -0.641 0.087 1.00 46.03 284 ALA A C 1
ATOM 2371 O O . ALA A 1 284 ? 18.739 0.003 1.135 1.00 46.03 284 ALA A O 1
ATOM 2372 N N . GLN A 1 285 ? 19.357 -0.172 -1.018 1.00 39.53 285 GLN A N 1
ATOM 2373 C CA . GLN A 1 285 ? 19.913 1.181 -1.118 1.00 39.53 285 GLN A CA 1
ATOM 2374 C C . GLN A 1 285 ? 18.908 2.087 -1.833 1.00 39.53 285 GLN A C 1
ATOM 2376 O O . GLN A 1 285 ? 18.481 1.752 -2.933 1.00 39.53 285 GLN A O 1
ATOM 2381 N N . GLY A 1 286 ? 18.561 3.223 -1.212 1.00 38.81 286 GLY A N 1
ATOM 2382 C CA . GLY A 1 286 ? 17.530 4.175 -1.664 1.00 38.81 286 GLY A CA 1
ATOM 2383 C C . GLY A 1 286 ? 17.891 4.966 -2.926 1.00 38.81 286 GLY A C 1
ATOM 2384 O O . GLY A 1 286 ? 17.990 6.198 -2.917 1.00 38.81 286 GLY A O 1
ATOM 2385 N N . ALA A 1 287 ? 18.161 4.247 -4.012 1.00 32.69 287 ALA A N 1
ATOM 2386 C CA . ALA A 1 287 ? 18.266 4.796 -5.346 1.00 32.69 287 ALA A CA 1
ATOM 2387 C C . ALA A 1 287 ? 16.851 5.124 -5.831 1.00 32.69 287 ALA A C 1
ATOM 2389 O O . ALA A 1 287 ? 16.053 4.236 -6.108 1.00 32.69 287 ALA A O 1
ATOM 2390 N N . ARG A 1 288 ? 16.561 6.422 -5.969 1.00 36.44 288 ARG A N 1
ATOM 2391 C CA . ARG A 1 288 ? 15.239 6.982 -6.312 1.00 36.44 288 ARG A CA 1
ATOM 2392 C C . ARG A 1 288 ? 14.825 6.737 -7.782 1.00 36.44 288 ARG A C 1
ATOM 2394 O O . ARG A 1 288 ? 14.333 7.649 -8.446 1.00 36.44 288 ARG A O 1
ATOM 2401 N N . GLY A 1 289 ? 15.081 5.541 -8.309 1.00 46.00 289 GLY A N 1
ATOM 2402 C CA . GLY A 1 289 ? 14.917 5.136 -9.703 1.00 46.00 289 GLY A CA 1
ATOM 2403 C C . GLY A 1 289 ? 15.111 3.625 -9.896 1.00 46.00 289 GLY A C 1
ATOM 2404 O O . GLY A 1 289 ? 15.574 2.912 -9.012 1.00 46.00 289 GLY A O 1
ATOM 2405 N N . ASN A 1 290 ? 14.752 3.118 -11.076 1.00 47.81 290 ASN A N 1
ATOM 2406 C CA . ASN A 1 290 ? 14.808 1.681 -11.395 1.00 47.81 290 ASN A CA 1
ATOM 2407 C C . ASN A 1 290 ? 16.239 1.167 -11.684 1.00 47.81 290 ASN A C 1
ATOM 2409 O O . ASN A 1 290 ? 16.415 -0.011 -11.995 1.00 47.81 290 ASN A O 1
ATOM 2413 N N . THR A 1 291 ? 17.237 2.047 -11.643 1.00 51.41 291 THR A N 1
ATOM 2414 C CA . THR A 1 291 ? 18.604 1.834 -12.131 1.00 51.41 291 THR A CA 1
ATOM 2415 C C . THR A 1 291 ? 19.578 2.827 -11.492 1.00 51.41 291 THR A C 1
ATOM 2417 O O . THR A 1 291 ? 19.166 3.788 -10.841 1.00 51.41 291 THR A O 1
ATOM 2420 N N . SER A 1 292 ? 20.883 2.624 -11.703 1.00 58.25 292 SER A N 1
ATOM 2421 C CA . SER A 1 292 ? 21.848 3.735 -11.695 1.00 58.25 292 SER A CA 1
ATOM 2422 C C . SER A 1 292 ? 23.145 3.417 -12.439 1.00 58.25 292 SER A C 1
ATOM 2424 O O . SER A 1 292 ? 23.791 2.400 -12.165 1.00 58.25 292 SER A O 1
ATOM 2426 N N . SER A 1 293 ? 23.561 4.339 -13.304 1.00 51.91 293 SER A N 1
ATOM 2427 C CA . SER A 1 293 ? 24.926 4.452 -13.808 1.00 51.91 293 SER A CA 1
ATOM 2428 C C . SER A 1 293 ? 25.863 5.047 -12.751 1.00 51.91 293 SER A C 1
ATOM 2430 O O . SER A 1 293 ? 25.517 5.989 -12.033 1.00 51.91 293 SER A O 1
ATOM 2432 N N . PHE A 1 294 ? 27.077 4.511 -12.659 1.00 60.91 294 PHE A N 1
ATOM 2433 C CA . PHE A 1 294 ? 28.207 5.203 -12.040 1.00 60.91 294 PHE A CA 1
ATOM 2434 C C . PHE A 1 294 ? 29.450 5.056 -12.921 1.00 60.91 294 PHE A C 1
ATOM 2436 O O . PHE A 1 294 ? 29.495 4.225 -13.830 1.00 60.91 294 PHE A O 1
ATOM 2443 N N . TYR A 1 295 ? 30.437 5.911 -12.672 1.00 52.88 295 TYR A N 1
ATOM 2444 C CA . TYR A 1 295 ? 31.681 5.971 -13.428 1.00 52.88 295 TYR A CA 1
ATOM 2445 C C . TYR A 1 295 ? 32.832 5.464 -12.563 1.00 52.88 295 TYR A C 1
ATOM 2447 O O . TYR A 1 295 ? 33.023 5.959 -11.450 1.00 52.88 295 TYR A O 1
ATOM 2455 N N . ASP A 1 296 ? 33.588 4.501 -13.079 1.00 53.53 296 ASP A N 1
ATOM 2456 C CA . ASP A 1 296 ? 34.801 4.014 -12.434 1.00 53.53 296 ASP A CA 1
ATOM 2457 C C . ASP A 1 296 ? 35.995 4.902 -12.828 1.00 53.53 296 ASP A C 1
ATOM 2459 O O . ASP A 1 296 ? 36.323 5.039 -14.008 1.00 53.53 296 ASP A O 1
ATOM 2463 N N . ASN A 1 297 ? 36.631 5.535 -11.836 1.00 51.16 297 ASN A N 1
ATOM 2464 C CA . ASN A 1 297 ? 37.781 6.418 -12.053 1.00 51.16 297 ASN A CA 1
ATOM 2465 C C . ASN A 1 297 ? 39.094 5.660 -12.310 1.00 51.16 297 ASN A C 1
ATOM 2467 O O . ASN A 1 297 ? 40.017 6.257 -12.856 1.00 51.16 297 ASN A O 1
ATOM 2471 N N . GLU A 1 298 ? 39.197 4.392 -11.906 1.00 46.81 298 GLU A N 1
ATOM 2472 C CA . GLU A 1 298 ? 40.394 3.565 -12.095 1.00 46.81 298 GLU A CA 1
ATOM 2473 C C . GLU A 1 298 ? 40.357 2.875 -13.468 1.00 46.81 298 GLU A C 1
ATOM 2475 O O . GLU A 1 298 ? 41.378 2.802 -14.151 1.00 46.81 298 GLU A O 1
ATOM 2480 N N . PHE A 1 299 ? 39.169 2.449 -13.919 1.00 50.09 299 PHE A N 1
ATOM 2481 C CA . PHE A 1 299 ? 39.000 1.677 -15.162 1.00 50.09 299 PHE A CA 1
ATOM 2482 C C . PHE A 1 299 ? 38.318 2.428 -16.319 1.00 50.09 299 PHE A C 1
ATOM 2484 O O . PHE A 1 299 ? 38.208 1.877 -17.413 1.00 50.09 299 PHE A O 1
ATOM 2491 N N . PHE A 1 300 ? 37.890 3.681 -16.118 1.00 53.56 300 PHE A N 1
ATOM 2492 C CA . PHE A 1 300 ? 37.254 4.547 -17.131 1.00 53.56 300 PHE A CA 1
ATOM 2493 C C . PHE A 1 300 ? 35.951 3.976 -17.740 1.00 53.56 300 PHE A C 1
ATOM 2495 O O . PHE A 1 300 ? 35.536 4.366 -18.834 1.00 53.56 300 PHE A O 1
ATOM 2502 N N . GLN A 1 301 ? 35.284 3.062 -17.027 1.00 64.62 301 GLN A N 1
ATOM 2503 C CA . GLN A 1 301 ? 34.060 2.384 -17.471 1.00 64.62 301 GLN A CA 1
ATOM 2504 C C . GLN A 1 301 ? 32.793 3.040 -16.907 1.00 64.62 301 GLN A C 1
ATOM 2506 O O . GLN A 1 301 ? 32.805 3.664 -15.843 1.00 64.62 301 GLN A O 1
ATOM 2511 N N . VAL A 1 302 ? 31.677 2.866 -17.623 1.00 72.19 302 VAL A N 1
ATOM 2512 C CA . VAL A 1 302 ? 30.334 3.220 -17.141 1.00 72.19 302 VAL A CA 1
ATOM 2513 C C . VAL A 1 302 ? 29.603 1.932 -16.783 1.00 72.19 302 VAL A C 1
ATOM 2515 O O . VAL A 1 302 ? 29.377 1.080 -17.642 1.00 72.19 302 VAL A O 1
ATOM 2518 N N . VAL A 1 303 ? 29.233 1.797 -15.511 1.00 75.50 303 VAL A N 1
ATOM 2519 C CA . VAL A 1 303 ? 28.565 0.604 -14.981 1.00 75.50 303 VAL A CA 1
ATOM 2520 C C . VAL A 1 303 ? 27.077 0.897 -14.819 1.00 75.50 303 VAL A C 1
ATOM 2522 O O . VAL A 1 303 ? 26.679 1.620 -13.904 1.00 75.50 303 VAL A O 1
ATOM 2525 N N . CYS A 1 304 ? 26.247 0.342 -15.700 1.00 80.88 304 CYS A N 1
ATOM 2526 C CA . CYS A 1 304 ? 24.794 0.508 -15.694 1.00 80.88 304 CYS A CA 1
ATOM 2527 C C . CYS A 1 304 ? 24.137 -0.611 -14.865 1.00 80.88 304 CYS A C 1
ATOM 2529 O O . CYS A 1 304 ? 24.221 -1.787 -15.216 1.00 80.88 304 CYS A O 1
ATOM 2531 N N . ARG A 1 305 ? 23.473 -0.271 -13.751 1.00 78.75 305 ARG A N 1
ATOM 2532 C CA . ARG A 1 305 ? 22.882 -1.269 -12.835 1.00 78.75 305 ARG A CA 1
ATOM 2533 C C . ARG A 1 305 ? 21.360 -1.272 -12.870 1.00 78.75 305 ARG A C 1
ATOM 2535 O O . ARG A 1 305 ? 20.791 -0.211 -12.634 1.00 78.75 305 ARG A O 1
ATOM 2542 N N . ILE A 1 306 ? 20.712 -2.426 -13.068 1.00 78.88 306 ILE A N 1
ATOM 2543 C CA . ILE A 1 306 ? 19.238 -2.586 -13.075 1.00 78.88 306 ILE A CA 1
ATOM 2544 C C . ILE A 1 306 ? 18.679 -3.100 -11.732 1.00 78.88 306 ILE A C 1
ATOM 2546 O O . ILE A 1 306 ? 19.305 -3.923 -11.072 1.00 78.88 306 ILE A O 1
ATOM 2550 N N . ASN A 1 307 ? 17.504 -2.632 -11.299 1.00 76.81 307 ASN A N 1
ATOM 2551 C CA . ASN A 1 307 ? 16.921 -2.988 -9.994 1.00 76.81 307 ASN A CA 1
ATOM 2552 C C . ASN A 1 307 ? 16.523 -4.478 -9.902 1.00 76.81 307 ASN A C 1
ATOM 2554 O O . ASN A 1 307 ? 15.643 -4.949 -10.629 1.00 76.81 307 ASN A O 1
ATOM 2558 N N . SER A 1 308 ? 17.132 -5.205 -8.957 1.00 78.75 308 SER A N 1
ATOM 2559 C CA . SER A 1 308 ? 16.909 -6.642 -8.767 1.00 78.75 308 SER A CA 1
ATOM 2560 C C . SER A 1 308 ? 15.484 -6.992 -8.326 1.00 78.75 308 SER A C 1
ATOM 2562 O O . SER A 1 308 ? 15.008 -8.075 -8.651 1.00 78.75 308 SER A O 1
ATOM 2564 N N . ASN A 1 309 ? 14.746 -6.082 -7.676 1.00 76.81 309 ASN A N 1
ATOM 2565 C CA . ASN A 1 309 ? 13.352 -6.308 -7.265 1.00 76.81 309 ASN A CA 1
ATOM 2566 C C . ASN A 1 309 ? 12.423 -6.526 -8.472 1.00 76.81 309 ASN A C 1
ATOM 2568 O O . ASN A 1 309 ? 11.519 -7.359 -8.429 1.00 76.81 309 ASN A O 1
ATOM 2572 N N . LEU A 1 310 ? 12.669 -5.812 -9.578 1.00 79.50 310 LEU A N 1
ATOM 2573 C CA . LEU A 1 310 ? 11.908 -5.987 -10.820 1.00 79.50 310 LEU A CA 1
ATOM 2574 C C . LEU A 1 310 ? 12.215 -7.351 -11.457 1.00 79.50 310 LEU A C 1
ATOM 2576 O O . LEU A 1 310 ? 11.309 -8.019 -11.956 1.00 79.50 310 LEU A O 1
ATOM 2580 N N . MET A 1 311 ? 13.477 -7.789 -11.388 1.00 85.62 311 MET A N 1
ATOM 2581 C CA . MET A 1 311 ? 13.896 -9.112 -11.861 1.00 85.62 311 MET A CA 1
ATOM 2582 C C . MET A 1 311 ? 13.309 -10.222 -10.987 1.00 85.62 311 MET A C 1
ATOM 2584 O O . MET A 1 311 ? 12.782 -11.187 -11.524 1.00 85.62 311 MET A O 1
ATOM 2588 N N . LYS A 1 312 ? 13.290 -10.050 -9.661 1.00 85.06 312 LYS A N 1
ATOM 2589 C CA . LYS A 1 312 ? 12.667 -10.959 -8.687 1.00 85.06 312 LYS A CA 1
ATOM 2590 C C . LYS A 1 312 ? 11.185 -11.199 -8.981 1.00 85.06 312 LYS A C 1
ATOM 2592 O O . LYS A 1 312 ? 10.738 -12.343 -8.990 1.00 85.06 312 LYS A O 1
ATOM 2597 N N . LEU A 1 313 ? 10.439 -10.135 -9.286 1.00 83.50 313 LEU A N 1
ATOM 2598 C CA . LEU A 1 313 ? 9.021 -10.208 -9.658 1.00 83.50 313 LEU A CA 1
ATOM 2599 C C . LEU A 1 313 ? 8.796 -10.895 -11.015 1.00 83.50 313 LEU A C 1
ATOM 2601 O O . LEU A 1 313 ? 7.850 -11.666 -11.152 1.00 83.50 313 LEU A O 1
ATOM 2605 N N . LEU A 1 314 ? 9.661 -10.645 -12.004 1.00 87.06 314 LEU A N 1
ATOM 2606 C CA . LEU A 1 314 ? 9.575 -11.270 -13.330 1.00 87.06 314 LEU A CA 1
ATOM 2607 C C . LEU A 1 314 ? 10.043 -12.738 -13.346 1.00 87.06 314 LEU A C 1
ATOM 2609 O O . LEU A 1 314 ? 9.466 -13.536 -14.082 1.00 87.06 314 LEU A O 1
ATOM 2613 N N . CYS A 1 315 ? 11.042 -13.107 -12.540 1.00 88.44 315 CYS A N 1
ATOM 2614 C CA . CYS A 1 315 ? 11.452 -14.500 -12.316 1.00 88.44 315 CYS A CA 1
ATOM 2615 C C . CYS A 1 315 ? 10.396 -15.274 -11.512 1.00 88.44 315 CYS A C 1
ATOM 2617 O O . CYS A 1 315 ? 10.285 -16.489 -11.640 1.00 88.44 315 CYS A O 1
ATOM 2619 N N . GLY A 1 316 ? 9.614 -14.569 -10.690 1.00 85.25 316 GLY A N 1
ATOM 2620 C CA . GLY A 1 316 ? 8.494 -15.130 -9.951 1.00 85.25 316 GLY A CA 1
ATOM 2621 C C . GLY A 1 316 ? 7.281 -15.464 -10.824 1.00 85.25 316 GLY A C 1
ATOM 2622 O O . GLY A 1 316 ? 7.055 -14.912 -11.906 1.00 85.25 316 GLY A O 1
ATOM 2623 N N . GLY A 1 317 ? 6.451 -16.362 -10.300 1.00 80.25 317 GLY A N 1
ATOM 2624 C CA . GLY A 1 317 ? 5.205 -16.826 -10.909 1.00 80.25 317 GLY A CA 1
ATOM 2625 C C . GLY A 1 317 ? 3.950 -16.306 -10.207 1.00 80.25 317 GLY A C 1
ATOM 2626 O O . GLY A 1 317 ? 2.937 -16.990 -10.213 1.00 80.25 317 GLY A O 1
ATOM 2627 N N . THR A 1 318 ? 4.009 -15.133 -9.572 1.00 82.06 318 THR A N 1
ATOM 2628 C CA . THR A 1 318 ? 2.900 -14.555 -8.780 1.00 82.06 318 THR A CA 1
ATOM 2629 C C . THR A 1 318 ? 2.246 -13.320 -9.413 1.00 82.06 318 THR A C 1
ATOM 2631 O O . THR A 1 318 ? 1.170 -12.905 -8.976 1.00 82.06 318 THR A O 1
ATOM 2634 N N . ILE A 1 319 ? 2.876 -12.743 -10.442 1.00 85.94 319 ILE A N 1
ATOM 2635 C CA . ILE A 1 319 ? 2.391 -11.572 -11.192 1.00 85.94 319 ILE A CA 1
ATOM 2636 C C . ILE A 1 319 ? 1.461 -11.964 -12.345 1.00 85.94 319 ILE A C 1
ATOM 2638 O O . ILE A 1 319 ? 1.615 -13.036 -12.937 1.00 85.94 319 ILE A O 1
ATOM 2642 N N . SER A 1 320 ? 0.532 -11.073 -12.694 1.00 85.69 320 SER A N 1
ATOM 2643 C CA . SER A 1 320 ? -0.372 -11.248 -13.835 1.00 85.69 320 SER A CA 1
ATOM 2644 C C . SER A 1 320 ? 0.314 -11.000 -15.186 1.00 85.69 320 SER A C 1
ATOM 2646 O O . SER A 1 320 ? 1.426 -10.465 -15.259 1.00 85.69 320 SER A O 1
ATOM 2648 N N . ILE A 1 321 ? -0.371 -11.330 -16.286 1.00 86.31 321 ILE A N 1
ATOM 2649 C CA . ILE A 1 321 ? 0.133 -11.088 -17.647 1.00 86.31 321 ILE A CA 1
ATOM 2650 C C . ILE A 1 321 ? 0.298 -9.579 -17.914 1.00 86.31 321 ILE A C 1
ATOM 2652 O O . ILE A 1 321 ? 1.329 -9.166 -18.445 1.00 86.31 321 ILE A O 1
ATOM 2656 N N . ALA A 1 322 ? -0.642 -8.726 -17.479 1.00 85.88 322 ALA A N 1
ATOM 2657 C CA . ALA A 1 322 ? -0.513 -7.275 -17.666 1.00 85.88 322 ALA A CA 1
ATOM 2658 C C . ALA A 1 322 ? 0.618 -6.676 -16.822 1.00 85.88 322 ALA A C 1
ATOM 2660 O O . ALA A 1 322 ? 1.364 -5.835 -17.318 1.00 85.88 322 ALA A O 1
ATOM 2661 N N . GLU A 1 323 ? 0.790 -7.128 -15.576 1.00 86.62 323 GLU A N 1
ATOM 2662 C CA . GLU A 1 323 ? 1.924 -6.726 -14.738 1.00 86.62 323 GLU A CA 1
ATOM 2663 C C . GLU A 1 323 ? 3.255 -7.153 -15.370 1.00 86.62 323 GLU A C 1
ATOM 2665 O O . GLU A 1 323 ? 4.199 -6.365 -15.392 1.00 86.62 323 GLU A O 1
ATOM 2670 N N . ARG A 1 324 ? 3.323 -8.353 -15.960 1.00 88.94 324 ARG A N 1
ATOM 2671 C CA . ARG A 1 324 ? 4.498 -8.857 -16.687 1.00 88.94 324 ARG A CA 1
ATOM 2672 C C . ARG A 1 324 ? 4.813 -8.016 -17.930 1.00 88.94 324 ARG A C 1
ATOM 2674 O O . ARG A 1 324 ? 5.968 -7.628 -18.106 1.00 88.94 324 ARG A O 1
ATOM 2681 N N . CYS A 1 325 ? 3.805 -7.644 -18.726 1.00 87.38 325 CYS A N 1
ATOM 2682 C CA . CYS A 1 325 ? 3.957 -6.689 -19.834 1.00 87.38 325 CYS A CA 1
ATOM 2683 C C . CYS A 1 325 ? 4.477 -5.325 -19.356 1.00 87.38 325 CYS A C 1
ATOM 2685 O O . CYS A 1 325 ? 5.381 -4.756 -19.973 1.00 87.38 325 CYS A O 1
ATOM 2687 N N . THR A 1 326 ? 3.925 -4.804 -18.255 1.00 85.88 326 THR A N 1
ATOM 2688 C CA . THR A 1 326 ? 4.337 -3.527 -17.660 1.00 85.88 326 THR A CA 1
ATOM 2689 C C . THR A 1 326 ? 5.768 -3.575 -17.131 1.00 85.88 326 THR A C 1
ATOM 2691 O O . THR A 1 326 ? 6.523 -2.631 -17.351 1.00 85.88 326 THR A O 1
ATOM 2694 N N . LEU A 1 327 ? 6.166 -4.660 -16.464 1.00 85.50 327 LEU A N 1
ATOM 2695 C CA . LEU A 1 327 ? 7.500 -4.822 -15.884 1.00 85.50 327 LEU A CA 1
ATOM 2696 C C . LEU A 1 327 ? 8.586 -4.986 -16.958 1.00 85.50 327 LEU A C 1
ATOM 2698 O O . LEU A 1 327 ? 9.611 -4.312 -16.859 1.00 85.50 327 LEU A O 1
ATOM 2702 N N . HIS A 1 328 ? 8.359 -5.783 -18.011 1.00 88.69 328 HIS A N 1
ATOM 2703 C CA . HIS A 1 328 ? 9.308 -5.883 -19.130 1.00 88.69 328 HIS A CA 1
ATOM 2704 C C . HIS A 1 328 ? 9.477 -4.543 -19.861 1.00 88.69 328 HIS A C 1
ATOM 2706 O O . HIS A 1 328 ? 10.610 -4.108 -20.065 1.00 88.69 328 HIS A O 1
ATOM 2712 N N . MET A 1 329 ? 8.384 -3.837 -20.189 1.00 85.88 329 MET A N 1
ATOM 2713 C CA . MET A 1 329 ? 8.496 -2.534 -20.860 1.00 85.88 329 MET A CA 1
ATOM 2714 C C . MET A 1 329 ? 9.142 -1.476 -19.950 1.00 85.88 329 MET A C 1
ATOM 2716 O O . MET A 1 329 ? 10.022 -0.743 -20.397 1.00 85.88 329 MET A O 1
ATOM 2720 N N . ARG A 1 330 ? 8.796 -1.438 -18.651 1.00 79.94 330 ARG A N 1
ATOM 2721 C CA . ARG A 1 330 ? 9.478 -0.597 -17.646 1.00 79.94 330 ARG A CA 1
ATOM 2722 C C . ARG A 1 330 ? 10.980 -0.882 -17.638 1.00 79.94 330 ARG A C 1
ATOM 2724 O O . ARG A 1 330 ? 11.767 0.063 -17.626 1.00 79.94 330 ARG A O 1
ATOM 2731 N N . GLN A 1 331 ? 11.390 -2.150 -17.680 1.00 83.62 331 GLN A N 1
ATOM 2732 C CA . GLN A 1 331 ? 12.803 -2.516 -17.681 1.00 83.62 331 GLN A CA 1
ATOM 2733 C C . GLN A 1 331 ? 13.515 -2.110 -18.980 1.00 83.62 331 GLN A C 1
ATOM 2735 O O . GLN A 1 331 ? 14.585 -1.507 -18.902 1.00 83.62 331 GLN A O 1
ATOM 2740 N N . ALA A 1 332 ? 12.916 -2.358 -20.149 1.00 86.38 332 ALA A N 1
ATOM 2741 C CA . ALA A 1 332 ? 13.468 -1.964 -21.448 1.00 86.38 332 ALA A CA 1
ATOM 2742 C C . ALA A 1 332 ? 13.629 -0.436 -21.573 1.00 86.38 332 ALA A C 1
ATOM 2744 O O . ALA A 1 332 ? 14.700 0.052 -21.929 1.00 86.38 332 ALA A O 1
ATOM 2745 N N . MET A 1 333 ? 12.614 0.342 -21.178 1.00 78.69 333 MET A N 1
ATOM 2746 C CA . MET A 1 333 ? 12.707 1.810 -21.144 1.00 78.69 333 MET A CA 1
ATOM 2747 C C . MET A 1 333 ? 13.776 2.306 -20.168 1.00 78.69 333 MET A C 1
ATOM 2749 O O . MET A 1 333 ? 14.439 3.306 -20.434 1.00 78.69 333 MET A O 1
ATOM 2753 N N . THR A 1 334 ? 13.976 1.606 -19.048 1.00 77.06 334 THR A N 1
ATOM 2754 C CA . THR A 1 334 ? 15.019 1.981 -18.088 1.00 77.06 334 THR A CA 1
ATOM 2755 C C . THR A 1 334 ? 16.425 1.631 -18.611 1.00 77.06 334 THR A C 1
ATOM 2757 O O . THR A 1 334 ? 17.352 2.414 -18.431 1.00 77.06 334 THR A O 1
ATOM 2760 N N . ILE A 1 335 ? 16.590 0.519 -19.336 1.00 83.06 335 ILE A N 1
ATOM 2761 C CA . ILE A 1 335 ? 17.838 0.183 -20.050 1.00 83.06 335 ILE A CA 1
ATOM 2762 C C . ILE A 1 335 ? 18.212 1.309 -21.031 1.00 83.06 335 ILE A C 1
ATOM 2764 O O . ILE A 1 335 ? 19.343 1.791 -21.008 1.00 83.06 335 ILE A O 1
ATOM 2768 N N . LEU A 1 336 ? 17.251 1.800 -21.822 1.00 83.56 336 LEU A N 1
ATOM 2769 C CA . LEU A 1 336 ? 17.456 2.927 -22.745 1.00 83.56 336 LEU A CA 1
ATOM 2770 C C . LEU A 1 336 ? 17.780 4.253 -22.017 1.00 83.56 336 LEU A C 1
ATOM 2772 O O . LEU A 1 336 ? 18.590 5.044 -22.502 1.00 83.56 336 LEU A O 1
ATOM 2776 N N . HIS A 1 337 ? 17.209 4.486 -20.829 1.00 78.19 337 HIS A N 1
ATOM 2777 C CA . HIS A 1 337 ? 17.546 5.649 -19.998 1.00 78.19 337 HIS A CA 1
ATOM 2778 C C . HIS A 1 337 ? 19.004 5.614 -19.507 1.00 78.19 337 HIS A C 1
ATOM 2780 O O . HIS A 1 337 ? 19.715 6.607 -19.634 1.00 78.19 337 HIS A O 1
ATOM 2786 N N . GLU A 1 338 ? 19.500 4.474 -19.019 1.00 74.69 338 GLU A N 1
ATOM 2787 C CA . GLU A 1 338 ? 20.903 4.372 -18.583 1.00 74.69 338 GLU A CA 1
ATOM 2788 C C . GLU A 1 338 ? 21.898 4.499 -19.741 1.00 74.69 338 GLU A C 1
ATOM 2790 O O . GLU A 1 338 ? 22.968 5.089 -19.570 1.00 74.69 338 GLU A O 1
ATOM 2795 N N . LEU A 1 339 ? 21.528 4.038 -20.940 1.00 81.56 339 LEU A N 1
ATOM 2796 C CA . LEU A 1 339 ? 22.316 4.298 -22.145 1.00 81.56 339 LEU A CA 1
ATOM 2797 C C . LEU A 1 339 ? 22.392 5.793 -22.491 1.00 81.56 339 LEU A C 1
ATOM 2799 O O . LEU A 1 339 ? 23.402 6.225 -23.037 1.00 81.56 339 LEU A O 1
ATOM 2803 N N . THR A 1 340 ? 21.398 6.604 -22.118 1.00 78.19 340 THR A N 1
ATOM 2804 C CA . THR A 1 340 ? 21.445 8.068 -22.302 1.00 78.19 340 THR A CA 1
ATOM 2805 C C . THR A 1 340 ? 22.557 8.689 -21.448 1.00 78.19 340 THR A C 1
ATOM 2807 O O . THR A 1 340 ? 23.380 9.455 -21.960 1.00 78.19 340 THR A O 1
ATOM 2810 N N . HIS A 1 341 ? 22.672 8.275 -20.178 1.00 74.94 341 HIS A N 1
ATOM 2811 C CA . HIS A 1 341 ? 23.781 8.677 -19.298 1.00 74.94 341 HIS A CA 1
ATOM 2812 C C . HIS A 1 341 ? 25.131 8.172 -19.807 1.00 74.94 341 HIS A C 1
ATOM 2814 O O . HIS A 1 341 ? 26.110 8.918 -19.786 1.00 74.94 341 HIS A O 1
ATOM 2820 N N . ALA A 1 342 ? 25.187 6.936 -20.311 1.00 77.56 342 ALA A N 1
ATOM 2821 C CA . ALA A 1 342 ? 26.408 6.350 -20.855 1.00 77.56 342 ALA A CA 1
ATOM 2822 C C . ALA A 1 342 ? 26.895 7.053 -22.136 1.00 77.56 342 ALA A C 1
ATOM 2824 O O . ALA A 1 342 ? 28.083 7.366 -22.224 1.00 77.56 342 ALA A O 1
ATOM 2825 N N . ILE A 1 343 ? 26.003 7.375 -23.085 1.00 81.44 343 ILE A N 1
ATOM 2826 C CA . ILE A 1 343 ? 26.338 8.156 -24.291 1.00 81.44 343 ILE A CA 1
ATOM 2827 C C . ILE A 1 343 ? 26.866 9.534 -23.885 1.00 81.44 343 ILE A C 1
ATOM 2829 O O . ILE A 1 343 ? 27.973 9.904 -24.279 1.00 81.44 343 ILE A O 1
ATOM 2833 N N . SER A 1 344 ? 26.121 10.267 -23.048 1.00 76.81 344 SER A N 1
ATOM 2834 C CA . SER A 1 344 ? 26.518 11.600 -22.578 1.00 76.81 344 SER A CA 1
ATOM 2835 C C . SER A 1 344 ? 27.887 11.569 -21.883 1.00 76.81 344 SER A C 1
ATOM 2837 O O . SER A 1 344 ? 28.789 12.334 -22.232 1.00 76.81 344 SER A O 1
ATOM 2839 N N . ARG A 1 345 ? 28.107 10.616 -20.965 1.00 75.88 345 ARG A N 1
ATOM 2840 C CA . ARG A 1 345 ? 29.382 10.465 -20.250 1.00 75.88 345 ARG A CA 1
ATOM 2841 C C . ARG A 1 345 ? 30.539 10.089 -21.178 1.00 75.88 345 ARG A C 1
ATOM 2843 O O . ARG A 1 345 ? 31.615 10.660 -21.019 1.00 75.88 345 ARG A O 1
ATOM 2850 N N . SER A 1 346 ? 30.321 9.183 -22.132 1.00 78.94 346 SER A N 1
ATOM 2851 C CA . SER A 1 346 ? 31.331 8.741 -23.105 1.00 78.94 346 SER A CA 1
ATOM 2852 C C . SER A 1 346 ? 31.737 9.864 -24.066 1.00 78.94 346 SER A C 1
ATOM 2854 O O . SER A 1 346 ? 32.924 10.088 -24.314 1.00 78.94 346 SER A O 1
ATOM 2856 N N . ARG A 1 347 ? 30.771 10.663 -24.537 1.00 82.06 347 ARG A N 1
ATOM 2857 C CA . ARG A 1 347 ? 31.045 11.881 -25.313 1.00 82.06 347 ARG A CA 1
ATOM 2858 C C . ARG A 1 347 ? 31.832 12.909 -24.497 1.00 82.06 347 ARG A C 1
ATOM 2860 O O . ARG A 1 347 ? 32.790 13.480 -25.011 1.00 82.06 347 ARG A O 1
ATOM 2867 N N . ILE A 1 348 ? 31.490 13.099 -23.218 1.00 76.25 348 ILE A N 1
ATOM 2868 C CA . ILE A 1 348 ? 32.200 14.008 -22.301 1.00 76.25 348 ILE A CA 1
ATOM 2869 C C . ILE A 1 348 ? 33.652 13.581 -22.056 1.00 76.25 348 ILE A C 1
ATOM 2871 O O . ILE A 1 348 ? 34.537 14.435 -22.091 1.00 76.25 348 ILE A O 1
ATOM 2875 N N . SER A 1 349 ? 33.928 12.292 -21.838 1.00 73.62 349 SER A N 1
ATOM 2876 C CA . SER A 1 349 ? 35.303 11.805 -21.645 1.00 73.62 349 SER A CA 1
ATOM 2877 C C . SER A 1 349 ? 36.138 11.814 -22.931 1.00 73.62 349 SER A C 1
ATOM 2879 O O . SER A 1 349 ? 37.354 11.962 -22.854 1.00 73.62 349 SER A O 1
ATOM 2881 N N . SER A 1 350 ? 35.505 11.704 -24.103 1.00 76.88 350 SER A N 1
ATOM 2882 C CA . SER A 1 350 ? 36.174 11.737 -25.415 1.00 76.88 350 SER A CA 1
ATOM 2883 C C . SER A 1 350 ? 36.216 13.118 -26.088 1.00 76.88 350 SER A C 1
ATOM 2885 O O . SER A 1 350 ? 36.868 13.266 -27.119 1.00 76.88 350 SER A O 1
ATOM 2887 N N . GLY A 1 351 ? 35.541 14.133 -25.533 1.00 76.50 351 GLY A N 1
ATOM 2888 C CA . GLY A 1 351 ? 35.464 15.488 -26.101 1.00 76.50 351 GLY A CA 1
ATOM 2889 C C . GLY A 1 351 ? 34.631 15.605 -27.387 1.00 76.50 351 GLY A C 1
ATOM 2890 O O . GLY A 1 351 ? 34.799 16.564 -28.138 1.00 76.50 351 GLY A O 1
ATOM 2891 N N . GLN A 1 352 ? 33.756 14.639 -27.685 1.00 80.50 352 GLN A N 1
ATOM 2892 C CA . GLN A 1 352 ? 33.093 14.537 -28.992 1.00 80.50 352 GLN A CA 1
ATOM 2893 C C . GLN A 1 352 ? 31.931 15.531 -29.171 1.00 80.50 352 GLN A C 1
ATOM 2895 O O . GLN A 1 352 ? 30.826 15.329 -28.657 1.00 80.50 352 GLN A O 1
ATOM 2900 N N . ASN A 1 353 ? 32.194 16.580 -29.961 1.00 83.88 353 ASN A N 1
ATOM 2901 C CA . ASN A 1 353 ? 31.319 17.728 -30.239 1.00 83.88 353 ASN A CA 1
ATOM 2902 C C . ASN A 1 353 ? 30.811 18.422 -28.959 1.00 83.88 353 ASN A C 1
ATOM 2904 O O . ASN A 1 353 ? 29.627 18.369 -28.611 1.00 83.88 353 ASN A O 1
ATOM 2908 N N . ILE A 1 354 ? 31.757 19.024 -28.235 1.00 84.44 354 ILE A N 1
ATOM 2909 C CA . ILE A 1 354 ? 31.569 19.698 -26.945 1.00 84.44 354 ILE A CA 1
ATOM 2910 C C . ILE A 1 354 ? 32.319 21.036 -26.980 1.00 84.44 354 ILE A C 1
ATOM 2912 O O . ILE A 1 354 ? 33.370 21.121 -27.619 1.00 84.44 354 ILE A O 1
ATOM 2916 N N . SER A 1 355 ? 31.815 22.075 -26.309 1.00 85.31 355 SER A N 1
ATOM 2917 C CA . SER A 1 355 ? 32.536 23.351 -26.221 1.00 85.31 355 SER A CA 1
ATOM 2918 C C . SER A 1 355 ? 33.783 23.295 -25.323 1.00 85.31 355 SER A C 1
ATOM 2920 O O . SER A 1 355 ? 33.798 22.544 -24.337 1.00 85.31 355 SER A O 1
ATOM 2922 N N . PRO A 1 356 ? 34.828 24.101 -25.611 1.00 81.75 356 PRO A N 1
ATOM 2923 C CA . PRO A 1 356 ? 35.987 24.263 -24.728 1.00 81.75 356 PRO A CA 1
ATOM 2924 C C . PRO A 1 356 ? 35.587 24.647 -23.296 1.00 81.75 356 PRO A C 1
ATOM 2926 O O . PRO A 1 356 ? 36.151 24.140 -22.328 1.00 81.75 356 PRO A O 1
ATOM 2929 N N . GLU A 1 357 ? 34.558 25.478 -23.157 1.00 77.12 357 GLU A N 1
ATOM 2930 C CA . GLU A 1 357 ? 33.961 25.940 -21.908 1.00 77.12 357 GLU A CA 1
ATOM 2931 C C . GLU A 1 357 ? 33.446 24.756 -21.078 1.00 77.12 357 GLU A C 1
ATOM 2933 O O . GLU A 1 357 ? 33.864 24.574 -19.930 1.00 77.12 357 GLU A O 1
ATOM 2938 N N . VAL A 1 358 ? 32.606 23.891 -21.661 1.00 75.88 358 VAL A N 1
ATOM 2939 C CA . VAL A 1 358 ? 32.133 22.665 -20.996 1.00 75.88 358 VAL A CA 1
ATOM 2940 C C . VAL A 1 358 ? 33.295 21.713 -20.698 1.00 75.88 358 VAL A C 1
ATOM 2942 O O . VAL A 1 358 ? 33.363 21.160 -19.596 1.00 75.88 358 VAL A O 1
ATOM 2945 N N . GLN A 1 359 ? 34.223 21.535 -21.642 1.00 75.25 359 GLN A N 1
ATOM 2946 C CA . GLN A 1 359 ? 35.366 20.631 -21.495 1.00 75.25 359 GLN A CA 1
ATOM 2947 C C . GLN A 1 359 ? 36.330 21.084 -20.381 1.00 75.25 359 GLN A C 1
ATOM 2949 O O . GLN A 1 359 ? 36.875 20.246 -19.658 1.00 75.25 359 GLN A O 1
ATOM 2954 N N . SER A 1 360 ? 36.499 22.396 -20.187 1.00 69.88 360 SER A N 1
ATOM 2955 C CA . SER A 1 360 ? 37.302 22.969 -19.103 1.00 69.88 360 SER A CA 1
ATOM 2956 C C . SER A 1 360 ? 36.676 22.691 -17.733 1.00 69.88 360 SER A C 1
ATOM 2958 O O . SER A 1 360 ? 37.355 22.178 -16.843 1.00 69.88 360 SER A O 1
ATOM 2960 N N . GLN A 1 361 ? 35.365 22.912 -17.575 1.00 65.62 361 GLN A N 1
ATOM 2961 C CA . GLN A 1 361 ? 34.665 22.698 -16.303 1.00 65.62 361 GLN A CA 1
ATOM 2962 C C . GLN A 1 361 ? 34.658 21.228 -15.867 1.00 65.62 361 GLN A C 1
ATOM 2964 O O . GLN A 1 361 ? 34.649 20.943 -14.673 1.00 65.62 361 GLN A O 1
ATOM 2969 N N . VAL A 1 362 ? 34.714 20.283 -16.811 1.00 60.22 362 VAL A N 1
ATOM 2970 C CA . VAL A 1 362 ? 34.807 18.843 -16.511 1.00 60.22 362 VAL A CA 1
ATOM 2971 C C . VAL A 1 362 ? 36.142 18.465 -15.844 1.00 60.22 362 VAL A C 1
ATOM 2973 O O . VAL A 1 362 ? 36.173 17.496 -15.085 1.00 60.22 362 VAL A O 1
ATOM 2976 N N . LYS A 1 363 ? 37.226 19.231 -16.050 1.00 47.31 363 LYS A N 1
ATOM 2977 C CA . LYS A 1 363 ? 38.539 18.961 -15.427 1.00 47.31 363 LYS A CA 1
ATOM 2978 C C . LYS A 1 363 ? 38.625 19.345 -13.944 1.00 47.31 363 LYS A C 1
ATOM 2980 O O . LYS A 1 363 ? 39.448 18.776 -13.236 1.00 47.31 363 LYS A O 1
ATOM 2985 N N . TYR A 1 364 ? 37.785 20.262 -13.458 1.00 33.38 364 TYR A N 1
ATOM 2986 C CA . TYR A 1 364 ? 37.868 20.814 -12.092 1.00 33.38 364 TYR A CA 1
ATOM 2987 C C . TYR A 1 364 ? 36.943 20.127 -11.067 1.00 33.38 364 TYR A C 1
ATOM 2989 O O . TYR A 1 364 ? 36.640 20.683 -10.013 1.00 33.38 364 TYR A O 1
ATOM 2997 N N . GLY A 1 365 ? 36.516 18.893 -11.349 1.00 28.02 365 GLY A N 1
ATOM 2998 C CA . GLY A 1 365 ? 35.685 18.088 -10.451 1.00 28.02 365 GLY A CA 1
ATOM 2999 C C . GLY A 1 365 ? 34.171 18.266 -10.655 1.00 28.02 365 GLY A C 1
ATOM 3000 O O . GLY A 1 365 ? 33.720 19.123 -11.417 1.00 28.02 365 GLY A O 1
ATOM 3001 N N . PRO A 1 366 ? 33.344 17.412 -10.021 1.00 27.62 366 PRO A N 1
ATOM 3002 C CA . PRO A 1 366 ? 31.927 17.283 -10.350 1.00 27.62 366 PRO A CA 1
ATOM 3003 C C . PRO A 1 366 ? 31.059 18.370 -9.696 1.00 27.62 366 PRO A C 1
ATOM 3005 O O . PRO A 1 366 ? 30.274 18.098 -8.787 1.00 27.62 366 PRO A O 1
ATOM 3008 N N . ALA A 1 367 ? 31.133 19.602 -10.207 1.00 27.39 367 ALA A N 1
ATOM 3009 C CA . ALA A 1 367 ? 30.123 20.620 -9.924 1.00 27.39 367 ALA A CA 1
ATOM 3010 C C . ALA A 1 367 ? 28.730 20.091 -10.331 1.00 27.39 367 ALA A C 1
ATOM 3012 O O . ALA A 1 367 ? 28.479 19.780 -11.500 1.00 27.39 367 ALA A O 1
ATOM 3013 N N . SER A 1 368 ? 27.823 19.981 -9.357 1.00 30.27 368 SER A N 1
ATOM 3014 C CA . SER A 1 368 ? 26.605 19.148 -9.376 1.00 30.27 368 SER A CA 1
ATOM 3015 C C . SER A 1 368 ? 25.454 19.642 -10.273 1.00 30.27 368 SER A C 1
ATOM 3017 O O . SER A 1 368 ? 24.304 19.220 -10.127 1.00 30.27 368 SER A O 1
ATOM 3019 N N . LYS A 1 369 ? 25.756 20.503 -11.252 1.00 29.19 369 LYS A N 1
ATOM 3020 C CA . LYS A 1 369 ? 24.817 20.972 -12.276 1.00 29.19 369 LYS A CA 1
ATOM 3021 C C . LYS A 1 369 ? 24.493 19.840 -13.251 1.00 29.19 369 LYS A C 1
ATOM 3023 O O . LYS A 1 369 ? 25.238 19.596 -14.204 1.00 29.19 369 LYS A O 1
ATOM 3028 N N . ARG A 1 370 ? 23.388 19.142 -12.980 1.00 32.06 370 ARG A N 1
ATOM 3029 C CA . ARG A 1 370 ? 22.780 18.137 -13.869 1.00 32.06 370 ARG A CA 1
ATOM 3030 C C . ARG A 1 370 ? 22.570 18.717 -15.272 1.00 32.06 370 ARG A C 1
ATOM 3032 O O . ARG A 1 370 ? 22.390 19.925 -15.412 1.00 32.06 370 ARG A O 1
ATOM 3039 N N . PHE A 1 371 ? 22.558 17.858 -16.289 1.00 31.62 371 PHE A N 1
ATOM 3040 C CA . PHE A 1 371 ? 22.023 18.244 -17.594 1.00 31.62 371 PHE A CA 1
ATOM 3041 C C . PHE A 1 371 ? 20.565 18.692 -17.435 1.00 31.62 371 PHE A C 1
ATOM 3043 O O . PHE A 1 371 ? 19.796 18.060 -16.706 1.00 31.62 371 PHE A O 1
ATOM 3050 N N . GLN A 1 372 ? 20.185 19.750 -18.149 1.00 33.38 372 GLN A N 1
ATOM 3051 C CA . GLN A 1 372 ? 18.810 19.886 -18.607 1.00 33.38 372 GLN A CA 1
ATOM 3052 C C . GLN A 1 372 ? 18.732 19.159 -19.949 1.00 33.38 372 GLN A C 1
ATOM 3054 O O . GLN A 1 372 ? 19.061 19.708 -20.996 1.00 33.38 372 GLN A O 1
ATOM 3059 N N . GLU A 1 373 ? 18.383 17.875 -19.889 1.00 29.41 373 GLU A N 1
ATOM 3060 C CA . GLU A 1 373 ? 18.058 17.086 -21.076 1.00 29.41 373 GLU A CA 1
ATOM 3061 C C . GLU A 1 373 ? 16.778 17.657 -21.716 1.00 29.41 373 GLU A C 1
ATOM 3063 O O . GLU A 1 373 ? 15.769 17.785 -21.011 1.00 29.41 373 GLU A O 1
ATOM 3068 N N . PRO A 1 374 ? 16.756 17.949 -23.030 1.00 25.98 374 PRO A N 1
ATOM 3069 C CA . PRO A 1 374 ? 15.508 18.119 -23.759 1.00 25.98 374 PRO A CA 1
ATOM 3070 C C . PRO A 1 374 ? 14.862 16.737 -23.895 1.00 25.98 374 PRO A C 1
ATOM 3072 O O . PRO A 1 374 ? 15.124 15.985 -24.835 1.00 25.98 374 PRO A O 1
ATOM 3075 N N . LEU A 1 375 ? 14.051 16.364 -22.905 1.00 29.55 375 LEU A N 1
ATOM 3076 C CA . LEU A 1 375 ? 13.330 15.089 -22.875 1.00 29.55 375 LEU A CA 1
ATOM 3077 C C . LEU A 1 375 ? 12.068 15.133 -23.750 1.00 29.55 375 LEU A C 1
ATOM 3079 O O . LEU A 1 375 ? 10.962 14.840 -23.293 1.00 29.55 375 LEU A O 1
ATOM 3083 N N . ASP A 1 376 ? 12.265 15.429 -25.034 1.00 28.45 376 ASP A N 1
ATOM 3084 C CA . ASP A 1 376 ? 11.333 15.024 -26.082 1.00 28.45 376 ASP A CA 1
ATOM 3085 C C . ASP A 1 376 ? 11.428 13.505 -26.261 1.00 28.45 376 ASP A C 1
ATOM 3087 O O . ASP A 1 376 ? 12.268 12.975 -26.986 1.00 28.45 376 ASP A O 1
ATOM 3091 N N . GLY A 1 377 ? 10.555 12.784 -25.561 1.00 25.92 377 GLY A N 1
ATOM 3092 C CA . GLY A 1 377 ? 10.392 11.347 -25.728 1.00 25.92 377 GLY A CA 1
ATOM 3093 C C . GLY A 1 377 ? 9.137 10.823 -25.026 1.00 25.92 377 GLY A C 1
ATOM 3094 O O . GLY A 1 377 ? 8.658 11.446 -24.074 1.00 25.92 377 GLY A O 1
ATOM 3095 N N . PRO A 1 378 ? 8.590 9.670 -25.457 1.00 25.33 378 PRO A N 1
ATOM 3096 C CA . PRO A 1 378 ? 7.346 9.091 -24.938 1.00 25.33 378 PRO A CA 1
ATOM 3097 C C . PRO A 1 378 ? 7.555 8.398 -23.576 1.00 25.33 378 PRO A C 1
ATOM 3099 O O . PRO A 1 378 ? 7.142 7.257 -23.357 1.00 25.33 378 PRO A O 1
ATOM 3102 N N . PHE A 1 379 ? 8.271 9.053 -22.659 1.00 32.84 379 PHE A N 1
ATOM 3103 C CA . PHE A 1 379 ? 8.757 8.451 -21.425 1.00 32.84 379 PHE A CA 1
ATOM 3104 C C . PHE A 1 379 ? 7.628 8.236 -20.416 1.00 32.84 379 PHE A C 1
ATOM 3106 O O . PHE A 1 379 ? 7.249 9.126 -19.651 1.00 32.84 379 PHE A O 1
ATOM 3113 N N . GLY A 1 380 ? 7.135 6.998 -20.392 1.00 32.06 380 GLY A N 1
ATOM 3114 C CA . GLY A 1 380 ? 6.250 6.472 -19.366 1.00 32.06 380 GLY A CA 1
ATOM 3115 C C . GLY A 1 380 ? 6.895 6.532 -17.983 1.00 32.06 380 GLY A C 1
ATOM 3116 O O . GLY A 1 380 ? 7.606 5.609 -17.584 1.00 32.06 380 GLY A O 1
ATOM 3117 N N . GLN A 1 381 ? 6.617 7.588 -17.216 1.00 35.66 381 GLN A N 1
ATOM 3118 C CA . GLN A 1 381 ? 6.915 7.594 -15.789 1.00 35.66 381 GLN A CA 1
ATOM 3119 C C . GLN A 1 381 ? 5.951 6.616 -15.111 1.00 35.66 381 GLN A C 1
ATOM 3121 O O . GLN A 1 381 ? 4.755 6.878 -14.997 1.00 35.66 381 GLN A O 1
ATOM 3126 N N . GLY A 1 382 ? 6.476 5.469 -14.679 1.00 36.59 382 GLY A N 1
ATOM 3127 C CA . GLY A 1 382 ? 5.798 4.634 -13.691 1.00 36.59 382 GLY A CA 1
ATOM 3128 C C . GLY A 1 382 ? 5.707 5.372 -12.353 1.00 36.59 382 GLY A C 1
ATOM 3129 O O . GLY A 1 382 ? 6.524 6.254 -12.067 1.00 36.59 382 GLY A O 1
ATOM 3130 N N . SER A 1 383 ? 4.722 5.021 -11.524 1.00 35.84 383 SER A N 1
ATOM 3131 C CA . SER A 1 383 ? 4.534 5.688 -10.230 1.00 35.84 383 SER A CA 1
ATOM 3132 C C . SER A 1 383 ? 5.797 5.605 -9.362 1.00 35.84 383 SER A C 1
ATOM 3134 O O . SER A 1 383 ? 6.253 4.514 -9.013 1.00 35.84 383 SER A O 1
ATOM 3136 N N . LYS A 1 384 ? 6.340 6.768 -8.973 1.00 41.41 384 LYS A N 1
ATOM 3137 C CA . LYS A 1 384 ? 7.573 6.905 -8.167 1.00 41.41 384 LYS A CA 1
ATOM 3138 C C . LYS A 1 384 ? 7.444 6.379 -6.730 1.00 41.41 384 LYS A C 1
ATOM 3140 O O . LYS A 1 384 ? 8.425 6.396 -5.998 1.00 41.41 384 LYS A O 1
ATOM 3145 N N . TYR A 1 385 ? 6.253 5.929 -6.341 1.00 42.81 385 TYR A N 1
ATOM 3146 C CA . TYR A 1 385 ? 5.884 5.591 -4.966 1.00 42.81 385 TYR A CA 1
ATOM 3147 C C . TYR A 1 385 ? 5.377 4.140 -4.815 1.00 42.81 385 TYR A C 1
ATOM 3149 O O . TYR A 1 385 ? 4.966 3.747 -3.727 1.00 42.81 385 TYR A O 1
ATOM 3157 N N . ALA A 1 386 ? 5.436 3.339 -5.890 1.00 47.41 386 ALA A N 1
ATOM 3158 C CA . ALA A 1 386 ? 5.091 1.912 -5.917 1.00 47.41 386 ALA A CA 1
ATOM 3159 C C . ALA A 1 386 ? 6.327 1.068 -6.330 1.00 47.41 386 ALA A C 1
ATOM 3161 O O . ALA A 1 386 ? 6.540 0.821 -7.527 1.00 47.41 386 ALA A O 1
ATOM 3162 N N . PRO A 1 387 ? 7.202 0.679 -5.378 1.00 53.28 387 PRO A N 1
ATOM 3163 C CA . PRO A 1 387 ? 8.514 0.107 -5.701 1.00 53.28 387 PRO A CA 1
ATOM 3164 C C . PRO A 1 387 ? 8.526 -1.398 -6.008 1.00 53.28 387 PRO A C 1
ATOM 3166 O O . PRO A 1 387 ? 9.545 -1.883 -6.501 1.00 53.28 387 PRO A O 1
ATOM 3169 N N . ASN A 1 388 ? 7.429 -2.131 -5.773 1.00 63.81 388 ASN A N 1
ATOM 3170 C CA . ASN A 1 388 ? 7.297 -3.509 -6.263 1.00 63.81 388 ASN A CA 1
ATOM 3171 C C . ASN A 1 388 ? 6.713 -3.488 -7.685 1.00 63.81 388 ASN A C 1
ATOM 3173 O O . ASN A 1 388 ? 7.443 -3.412 -8.673 1.00 63.81 388 ASN A O 1
ATOM 3177 N N . ILE A 1 389 ? 5.385 -3.502 -7.799 1.00 70.75 389 ILE A N 1
ATOM 3178 C CA . ILE A 1 389 ? 4.674 -3.565 -9.078 1.00 70.75 389 ILE A CA 1
ATOM 3179 C C . ILE A 1 389 ? 4.131 -2.177 -9.438 1.00 70.75 389 ILE A C 1
ATOM 3181 O O . ILE A 1 389 ? 3.528 -1.498 -8.608 1.00 70.75 389 ILE A O 1
ATOM 3185 N N . SER A 1 390 ? 4.320 -1.748 -10.691 1.00 69.88 390 SER A N 1
ATOM 3186 C CA . SER A 1 390 ? 3.745 -0.485 -11.169 1.00 69.88 390 SER A CA 1
ATOM 3187 C C . SER A 1 390 ? 2.291 -0.688 -11.585 1.00 69.88 390 SER A C 1
ATOM 3189 O O . SER A 1 390 ? 2.017 -1.437 -12.518 1.00 69.88 390 SER A O 1
ATOM 3191 N N . MET A 1 391 ? 1.371 0.010 -10.918 1.00 70.31 391 MET A N 1
ATOM 3192 C CA . MET A 1 391 ? -0.060 -0.008 -11.252 1.00 70.31 391 MET A CA 1
ATOM 3193 C C . MET A 1 391 ? -0.435 0.867 -12.454 1.00 70.31 391 MET A C 1
ATOM 3195 O O . MET A 1 391 ? -1.596 0.885 -12.848 1.00 70.31 391 MET A O 1
ATOM 3199 N N . LEU A 1 392 ? 0.498 1.677 -12.963 1.00 74.62 392 LEU A N 1
ATOM 3200 C CA . LEU A 1 392 ? 0.200 2.712 -13.945 1.00 74.62 392 LEU A CA 1
ATOM 3201 C C . LEU A 1 392 ? 1.463 3.132 -14.702 1.00 74.62 392 LEU A C 1
ATOM 3203 O O . LEU A 1 392 ? 2.505 3.362 -14.085 1.00 74.62 392 LEU A O 1
ATOM 3207 N N . VAL A 1 393 ? 1.343 3.296 -16.019 1.00 77.19 393 VAL A N 1
ATOM 3208 C CA . VAL A 1 393 ? 2.362 3.913 -16.880 1.00 77.19 393 VAL A CA 1
ATOM 3209 C C . VAL A 1 393 ? 1.768 5.182 -17.487 1.00 77.19 393 VAL A C 1
ATOM 3211 O O . VAL A 1 393 ? 0.704 5.132 -18.104 1.00 77.19 393 VAL A O 1
ATOM 3214 N N . THR A 1 394 ? 2.440 6.323 -17.315 1.00 76.31 394 THR A N 1
ATOM 3215 C CA . THR A 1 394 ? 1.964 7.617 -17.833 1.00 76.31 394 THR A CA 1
ATOM 3216 C C . THR A 1 394 ? 3.038 8.373 -18.597 1.00 76.31 394 THR A C 1
ATOM 3218 O O . THR A 1 394 ? 4.101 8.650 -18.042 1.00 76.31 394 THR A O 1
ATOM 3221 N N . SER A 1 395 ? 2.744 8.775 -19.833 1.00 75.69 395 SER A N 1
ATOM 3222 C CA . SER A 1 395 ? 3.562 9.744 -20.567 1.00 75.69 395 SER A CA 1
ATOM 3223 C C . SER A 1 395 ? 3.141 11.159 -20.173 1.00 75.69 395 SER A C 1
ATOM 3225 O O . SER A 1 395 ? 1.955 11.485 -20.205 1.00 75.69 395 SER A O 1
ATOM 3227 N N . VAL A 1 396 ? 4.101 12.014 -19.829 1.00 73.75 396 VAL A N 1
ATOM 3228 C CA . VAL A 1 396 ? 3.868 13.446 -19.575 1.00 73.75 396 VAL A CA 1
ATOM 3229 C C . VAL A 1 396 ? 4.234 14.223 -20.838 1.00 73.75 396 VAL A C 1
ATOM 3231 O O . VAL A 1 396 ? 5.245 13.914 -21.464 1.00 73.75 396 VAL A O 1
ATOM 3234 N N . ARG A 1 397 ? 3.432 15.216 -21.240 1.00 73.69 397 ARG A N 1
ATOM 3235 C CA . ARG A 1 397 ? 3.772 16.078 -22.387 1.00 73.69 397 ARG A CA 1
ATOM 3236 C C . ARG A 1 397 ? 4.964 16.974 -22.046 1.00 73.69 397 ARG A C 1
ATOM 3238 O O . ARG A 1 397 ? 4.954 17.623 -21.005 1.00 73.69 397 ARG A O 1
ATOM 3245 N N . TYR A 1 398 ? 5.953 17.036 -22.931 1.00 63.72 398 TYR A N 1
ATOM 3246 C CA . TYR A 1 398 ? 7.049 18.007 -22.882 1.00 63.72 398 TYR A CA 1
ATOM 3247 C C . TYR A 1 398 ? 6.694 19.263 -23.718 1.00 63.72 398 TYR A C 1
ATOM 3249 O O . TYR A 1 398 ? 5.896 19.145 -24.655 1.00 63.72 398 TYR A O 1
ATOM 3257 N N . PRO A 1 399 ? 7.227 20.463 -23.402 1.00 64.38 399 PRO A N 1
ATOM 3258 C CA . PRO A 1 399 ? 7.885 20.846 -22.148 1.00 64.38 399 PRO A CA 1
ATOM 3259 C C . PRO A 1 399 ? 6.894 20.901 -20.977 1.00 64.38 399 PRO A C 1
ATOM 3261 O O . PRO A 1 399 ? 5.752 21.330 -21.128 1.00 64.38 399 PRO A O 1
ATOM 3264 N N . SER A 1 400 ? 7.336 20.474 -19.791 1.00 66.00 400 SER A N 1
ATOM 3265 C CA . SER A 1 400 ? 6.492 20.395 -18.593 1.00 66.00 400 SER A CA 1
ATOM 3266 C C . SER A 1 400 ? 7.277 20.604 -17.308 1.00 66.00 400 SER A C 1
ATOM 3268 O O . SER A 1 400 ? 8.391 20.106 -17.134 1.00 66.00 400 SER A O 1
ATOM 3270 N N . ARG A 1 401 ? 6.630 21.265 -16.347 1.00 63.75 401 ARG A N 1
ATOM 3271 C CA . ARG A 1 401 ? 7.170 21.518 -15.011 1.00 63.75 401 ARG A CA 1
ATOM 3272 C C . ARG A 1 401 ? 7.543 20.256 -14.220 1.00 63.75 401 ARG A C 1
ATOM 3274 O O . ARG A 1 401 ? 8.426 20.325 -13.373 1.00 63.75 401 ARG A O 1
ATOM 3281 N N . TYR A 1 402 ? 6.934 19.099 -14.505 1.00 59.19 402 TYR A N 1
ATOM 3282 C CA . TYR A 1 402 ? 7.308 17.819 -13.871 1.00 59.19 402 TYR A CA 1
ATOM 3283 C C . TYR A 1 402 ? 8.647 17.245 -14.379 1.00 59.19 402 TYR A C 1
ATOM 3285 O O . TYR A 1 402 ? 9.183 16.333 -13.745 1.00 59.19 402 TYR A O 1
ATOM 3293 N N . ALA A 1 403 ? 9.194 17.762 -15.487 1.00 51.16 403 ALA A N 1
ATOM 3294 C CA . ALA A 1 403 ? 10.530 17.421 -15.986 1.00 51.16 403 ALA A CA 1
ATOM 3295 C C . ALA A 1 403 ? 11.644 18.316 -15.398 1.00 51.16 403 ALA A C 1
ATOM 3297 O O . ALA A 1 403 ? 12.826 18.026 -15.571 1.00 51.16 403 ALA A O 1
ATOM 3298 N N . VAL A 1 404 ? 11.291 19.390 -14.683 1.00 49.28 404 VAL A N 1
ATOM 3299 C CA . VAL A 1 404 ? 12.256 20.362 -14.148 1.00 49.28 404 VAL A CA 1
ATOM 3300 C C . VAL A 1 404 ? 12.976 19.800 -12.909 1.00 49.28 404 VAL A C 1
ATOM 3302 O O . VAL A 1 404 ? 12.317 19.325 -11.977 1.00 49.28 404 VAL A O 1
ATOM 3305 N N . PRO A 1 405 ? 14.322 19.862 -12.833 1.00 42.59 405 PRO A N 1
ATOM 3306 C CA . PRO A 1 405 ? 15.058 19.481 -11.630 1.00 42.59 405 PRO A CA 1
ATOM 3307 C C . PRO A 1 405 ? 14.647 20.310 -10.401 1.00 42.59 405 PRO A C 1
ATOM 3309 O O . PRO A 1 405 ? 14.520 21.528 -10.476 1.00 42.59 405 PRO A O 1
ATOM 3312 N N . ARG A 1 406 ? 14.545 19.674 -9.223 1.00 39.44 406 ARG A N 1
ATOM 3313 C CA . ARG A 1 406 ? 14.227 20.338 -7.933 1.00 39.44 406 ARG A CA 1
ATOM 3314 C C . ARG A 1 406 ? 15.248 21.403 -7.470 1.00 39.44 406 ARG A C 1
ATOM 3316 O O . ARG A 1 406 ? 15.087 21.962 -6.394 1.00 39.44 406 ARG A O 1
ATOM 3323 N N . THR A 1 407 ? 16.299 21.686 -8.235 1.00 36.59 407 THR A N 1
ATOM 3324 C CA . THR A 1 407 ? 17.438 22.542 -7.860 1.00 36.59 407 THR A CA 1
ATOM 3325 C C . THR A 1 407 ? 17.185 24.042 -8.077 1.00 36.59 407 THR A C 1
ATOM 3327 O O . THR A 1 407 ? 18.097 24.757 -8.477 1.00 36.59 407 THR A O 1
ATOM 3330 N N . GLY A 1 408 ? 15.954 24.516 -7.854 1.00 38.81 408 GLY A N 1
ATOM 3331 C CA . GLY A 1 408 ? 15.624 25.950 -7.821 1.00 38.81 408 GLY A CA 1
ATOM 3332 C C . GLY A 1 408 ? 15.882 26.743 -9.111 1.00 38.81 408 GLY A C 1
ATOM 3333 O O . GLY A 1 408 ? 16.103 27.945 -9.033 1.00 38.81 408 GLY A O 1
ATOM 3334 N N . THR A 1 409 ? 15.893 26.104 -10.286 1.00 44.69 409 THR A N 1
ATOM 3335 C CA . THR A 1 409 ? 16.158 26.794 -11.561 1.00 44.69 409 THR A CA 1
ATOM 3336 C C . THR A 1 409 ? 15.011 27.733 -11.929 1.00 44.69 409 THR A C 1
ATOM 3338 O O . THR A 1 409 ? 13.899 27.267 -12.200 1.00 44.69 409 THR A O 1
ATOM 3341 N N . ASP A 1 410 ? 15.292 29.033 -11.981 1.00 45.97 410 ASP A N 1
ATOM 3342 C CA . ASP A 1 410 ? 14.332 30.054 -12.388 1.00 45.97 410 ASP A CA 1
ATOM 3343 C C . ASP A 1 410 ? 14.111 30.035 -13.911 1.00 45.97 410 ASP A C 1
ATOM 3345 O O . ASP A 1 410 ? 14.775 30.721 -14.683 1.00 45.97 410 ASP A O 1
ATOM 3349 N N . MET A 1 411 ? 13.178 29.185 -14.345 1.00 51.38 411 MET A N 1
ATOM 3350 C CA . MET A 1 411 ? 12.660 29.138 -15.717 1.00 51.38 411 MET A CA 1
ATOM 3351 C C . MET A 1 411 ? 11.277 29.801 -15.800 1.00 51.38 411 MET A C 1
ATOM 3353 O O . MET A 1 411 ? 10.356 29.282 -16.431 1.00 51.38 411 MET A O 1
ATOM 3357 N N . SER A 1 412 ? 11.131 30.942 -15.121 1.00 48.47 412 SER A N 1
ATOM 3358 C CA . SER A 1 412 ? 9.900 31.737 -15.011 1.00 48.47 412 SER A CA 1
ATOM 3359 C C . SER A 1 412 ? 9.270 32.131 -16.350 1.00 48.47 412 SER A C 1
ATOM 3361 O O . SER A 1 412 ? 8.050 32.243 -16.416 1.00 48.47 412 SER A O 1
ATOM 3363 N N . ASN A 1 413 ? 10.058 32.286 -17.417 1.00 53.97 413 ASN A N 1
ATOM 3364 C CA . ASN A 1 413 ? 9.585 32.873 -18.676 1.00 53.97 413 ASN A CA 1
ATOM 3365 C C . ASN A 1 413 ? 8.913 31.893 -19.660 1.00 53.97 413 ASN A C 1
ATOM 3367 O O . ASN A 1 413 ? 8.228 32.347 -20.574 1.00 53.97 413 ASN A O 1
ATOM 3371 N N . HIS A 1 414 ? 9.064 30.569 -19.515 1.00 58.22 414 HIS A N 1
ATOM 3372 C CA . HIS A 1 414 ? 8.431 29.616 -20.443 1.00 58.22 414 HIS A CA 1
ATOM 3373 C C . HIS A 1 414 ? 7.026 29.210 -19.952 1.00 58.22 414 HIS A C 1
ATOM 3375 O O . HIS A 1 414 ? 6.936 28.577 -18.895 1.00 58.22 414 HIS A O 1
ATOM 3381 N N . PRO A 1 415 ? 5.932 29.440 -20.715 1.00 68.00 415 PRO A N 1
ATOM 3382 C CA . PRO A 1 415 ? 4.557 29.217 -20.248 1.00 68.00 415 PRO A CA 1
ATOM 3383 C C . PRO A 1 415 ? 4.300 27.846 -19.602 1.00 68.00 415 PRO A C 1
ATOM 3385 O O . PRO A 1 415 ? 3.794 27.776 -18.486 1.00 68.00 415 PRO A O 1
ATOM 3388 N N . SER A 1 416 ? 4.733 26.745 -20.229 1.00 64.38 416 SER A N 1
ATOM 3389 C CA . SER A 1 416 ? 4.542 25.376 -19.702 1.00 64.38 416 SER A CA 1
ATOM 3390 C C . SER A 1 416 ? 5.383 25.016 -18.459 1.00 64.38 416 SER A C 1
ATOM 3392 O O . SER A 1 416 ? 5.252 23.909 -17.931 1.00 64.38 416 SER A O 1
ATOM 3394 N N . LEU A 1 417 ? 6.270 25.910 -18.002 1.00 68.00 417 LEU A N 1
ATOM 3395 C CA . LEU A 1 417 ? 7.155 25.718 -16.840 1.00 68.00 417 LEU A CA 1
ATOM 3396 C C . LEU A 1 417 ? 6.789 26.636 -15.651 1.00 68.00 417 LEU A C 1
ATOM 3398 O O . LEU A 1 417 ? 7.307 26.451 -14.544 1.00 68.00 417 LEU A O 1
ATOM 3402 N N . MET A 1 418 ? 5.863 27.582 -15.845 1.00 67.94 418 MET A N 1
ATOM 3403 C CA . MET A 1 418 ? 5.340 28.481 -14.809 1.00 67.94 418 MET A CA 1
ATOM 3404 C C . MET A 1 418 ? 4.532 27.734 -13.726 1.00 67.94 418 MET A C 1
ATOM 3406 O O . MET A 1 418 ? 3.999 26.646 -13.950 1.00 67.94 418 MET A O 1
ATOM 3410 N N . PHE A 1 419 ? 4.391 28.329 -12.533 1.00 62.81 419 PHE A N 1
ATOM 3411 C CA . PHE A 1 419 ? 3.374 27.880 -11.563 1.00 62.81 419 PHE A CA 1
ATOM 3412 C C . PHE A 1 419 ? 1.969 27.963 -12.191 1.00 62.81 419 PHE A C 1
ATOM 3414 O O . PHE A 1 419 ? 1.696 28.864 -12.976 1.00 62.81 419 PHE A O 1
ATOM 3421 N N . GLY A 1 420 ? 1.074 27.028 -11.854 1.00 69.56 420 GLY A N 1
ATOM 3422 C CA . GLY A 1 420 ? -0.285 26.974 -12.410 1.00 69.56 420 GLY A CA 1
ATOM 3423 C C . GLY A 1 420 ? -0.406 26.458 -13.853 1.00 69.56 420 GLY A C 1
ATOM 3424 O O . GLY A 1 420 ? -1.524 26.163 -14.280 1.00 69.56 420 GLY A O 1
ATOM 3425 N N . ALA A 1 421 ? 0.698 26.286 -14.591 1.00 76.25 421 ALA A N 1
ATOM 3426 C CA . ALA A 1 421 ? 0.677 25.738 -15.947 1.00 76.25 421 ALA A CA 1
ATOM 3427 C C . ALA A 1 421 ? 0.058 24.319 -15.983 1.00 76.25 421 ALA A C 1
ATOM 3429 O O . ALA A 1 421 ? 0.370 23.498 -15.110 1.00 76.25 421 ALA A O 1
ATOM 3430 N N . PRO A 1 422 ? -0.819 24.004 -16.958 1.00 81.56 422 PRO A N 1
ATOM 3431 C CA . PRO A 1 422 ? -1.402 22.676 -17.100 1.00 81.56 422 PRO A CA 1
ATOM 3432 C C . PRO A 1 422 ? -0.373 21.692 -17.648 1.00 81.56 422 PRO A C 1
ATOM 3434 O O . PRO A 1 422 ? 0.207 21.893 -18.712 1.00 81.56 422 PRO A O 1
ATOM 3437 N N . ILE A 1 423 ? -0.177 20.599 -16.922 1.00 78.56 423 ILE A N 1
ATOM 3438 C CA . ILE A 1 423 ? 0.724 19.523 -17.312 1.00 78.56 423 ILE A CA 1
ATOM 3439 C C . ILE A 1 423 ? -0.130 18.364 -17.804 1.00 78.56 423 ILE A C 1
ATOM 3441 O O . ILE A 1 423 ? -0.786 17.686 -17.012 1.00 78.56 423 ILE A O 1
ATOM 3445 N N . GLU A 1 424 ? -0.142 18.166 -19.118 1.00 82.38 424 GLU A N 1
ATOM 3446 C CA . GLU A 1 424 ? -0.873 17.077 -19.763 1.00 82.38 424 GLU A CA 1
ATOM 3447 C C . GLU A 1 424 ? -0.215 15.720 -19.482 1.00 82.38 424 GLU A C 1
ATOM 3449 O O . GLU A 1 424 ? 1.003 15.549 -19.606 1.00 82.38 424 GLU A O 1
ATOM 3454 N N . VAL A 1 425 ? -1.050 14.743 -19.136 1.00 82.06 425 VAL A N 1
ATOM 3455 C CA . VAL A 1 425 ? -0.675 13.369 -18.802 1.00 82.06 425 VAL A CA 1
ATOM 3456 C C . VAL A 1 425 ? -1.518 12.422 -19.651 1.00 82.06 425 VAL A C 1
ATOM 3458 O O . VAL A 1 425 ? -2.741 12.533 -19.691 1.00 82.06 425 VAL A O 1
ATOM 3461 N N . SER A 1 426 ? -0.866 11.489 -20.341 1.00 84.81 426 SER A N 1
ATOM 3462 C CA . SER A 1 426 ? -1.507 10.411 -21.102 1.00 84.81 426 SER A CA 1
ATOM 3463 C C . SER A 1 426 ? -1.262 9.080 -20.395 1.00 84.81 426 SER A C 1
ATOM 3465 O O . SER A 1 426 ? -0.115 8.744 -20.095 1.00 84.81 426 SER A O 1
ATOM 3467 N N . PHE A 1 427 ? -2.319 8.319 -20.122 1.00 86.06 427 PHE A N 1
ATOM 3468 C CA . PHE A 1 427 ? -2.231 7.014 -19.462 1.00 86.06 427 PHE A CA 1
ATOM 3469 C C . PHE A 1 427 ? -2.086 5.920 -20.522 1.00 86.06 427 PHE A C 1
ATOM 3471 O O . PHE A 1 427 ? -2.813 5.924 -21.514 1.00 86.06 427 PHE A O 1
ATOM 3478 N N . VAL A 1 428 ? -1.148 4.992 -20.322 1.00 84.38 428 VAL A N 1
ATOM 3479 C CA . VAL A 1 428 ? -0.788 3.959 -21.303 1.00 84.38 428 VAL A CA 1
ATOM 3480 C C . VAL A 1 428 ? -1.292 2.592 -20.820 1.00 84.38 428 VAL A C 1
ATOM 3482 O O . VAL A 1 428 ? -0.687 2.014 -19.915 1.00 84.38 428 VAL A O 1
ATOM 3485 N N . PRO A 1 429 ? -2.392 2.058 -21.391 1.00 86.75 429 PRO A N 1
ATOM 3486 C CA . PRO A 1 429 ? -2.858 0.703 -21.123 1.00 86.75 429 PRO A CA 1
ATOM 3487 C C . PRO A 1 429 ? -1.807 -0.387 -21.288 1.00 86.75 429 PRO A C 1
ATOM 3489 O O . PRO A 1 429 ? -0.989 -0.343 -22.208 1.00 86.75 429 PRO A O 1
ATOM 3492 N N . ALA A 1 430 ? -1.933 -1.454 -20.500 1.00 86.00 430 ALA A N 1
ATOM 3493 C CA . ALA A 1 430 ? -1.091 -2.637 -20.642 1.00 86.00 430 ALA A CA 1
ATOM 3494 C C . ALA A 1 430 ? -1.218 -3.303 -22.031 1.00 86.00 430 ALA A C 1
ATOM 3496 O O . ALA A 1 430 ? -0.246 -3.885 -22.503 1.00 86.00 430 ALA A O 1
ATOM 3497 N N . ALA A 1 431 ? -2.351 -3.141 -22.730 1.00 83.69 431 ALA A N 1
ATOM 3498 C CA . ALA A 1 431 ? -2.525 -3.564 -24.126 1.00 83.69 431 ALA A CA 1
ATOM 3499 C C . ALA A 1 431 ? -1.565 -2.854 -25.109 1.00 83.69 431 ALA A C 1
ATOM 3501 O O . ALA A 1 431 ? -1.060 -3.480 -26.039 1.00 83.69 431 ALA A O 1
ATOM 3502 N N . LEU A 1 432 ? -1.244 -1.571 -24.887 1.00 83.06 432 LEU A N 1
ATOM 3503 C CA . LEU A 1 432 ? -0.234 -0.860 -25.685 1.00 83.06 432 LEU A CA 1
ATOM 3504 C C . LEU A 1 432 ? 1.186 -1.344 -25.360 1.00 83.06 432 LEU A C 1
ATOM 3506 O O . LEU A 1 432 ? 2.016 -1.453 -26.258 1.00 83.06 432 LEU A O 1
ATOM 3510 N N . LEU A 1 433 ? 1.454 -1.679 -24.095 1.00 86.25 433 LEU A N 1
ATOM 3511 C CA . LEU A 1 433 ? 2.740 -2.251 -23.678 1.00 86.25 433 LEU A CA 1
ATOM 3512 C C . LEU A 1 433 ? 2.925 -3.672 -24.243 1.00 86.25 433 LEU A C 1
ATOM 3514 O O . LEU A 1 433 ? 4.038 -4.048 -24.602 1.00 86.25 433 LEU A O 1
ATOM 3518 N N . TRP A 1 434 ? 1.834 -4.441 -24.343 1.00 86.50 434 TRP A N 1
ATOM 3519 C CA . TRP A 1 434 ? 1.788 -5.757 -24.980 1.00 86.50 434 TRP A CA 1
ATOM 3520 C C . TRP A 1 434 ? 2.068 -5.680 -26.484 1.00 86.50 434 TRP A C 1
ATOM 3522 O O . TRP A 1 434 ? 2.860 -6.475 -26.981 1.00 86.50 434 TRP A O 1
ATOM 3532 N N . ARG A 1 435 ? 1.518 -4.683 -27.193 1.00 83.69 435 ARG A N 1
ATOM 3533 C CA . ARG A 1 435 ? 1.785 -4.460 -28.626 1.00 83.69 435 ARG A CA 1
ATOM 3534 C C . ARG A 1 435 ? 3.285 -4.470 -28.947 1.00 83.69 435 ARG A C 1
ATOM 3536 O O . ARG A 1 435 ? 3.701 -5.188 -29.840 1.00 83.69 435 ARG A O 1
ATOM 3543 N N . LEU A 1 436 ? 4.114 -3.741 -28.193 1.00 84.75 436 LEU A N 1
ATOM 3544 C CA . LEU A 1 436 ? 5.569 -3.695 -28.433 1.00 84.75 436 LEU A CA 1
ATOM 3545 C C . LEU A 1 436 ? 6.313 -5.002 -28.082 1.00 84.75 436 LEU A C 1
ATOM 3547 O O . LEU A 1 436 ? 7.501 -5.129 -28.375 1.00 84.75 436 LEU A O 1
ATOM 3551 N N . GLN A 1 437 ? 5.633 -5.963 -27.455 1.00 89.88 437 GLN A N 1
ATOM 3552 C CA . GLN A 1 437 ? 6.159 -7.274 -27.065 1.00 89.88 437 GLN A CA 1
ATOM 3553 C C . GLN A 1 437 ? 5.690 -8.413 -27.985 1.00 89.88 437 GLN A C 1
ATOM 3555 O O . GLN A 1 437 ? 6.185 -9.528 -27.822 1.00 89.88 437 GLN A O 1
ATOM 3560 N N . SER A 1 438 ? 4.778 -8.169 -28.936 1.00 87.88 438 SER A N 1
ATOM 3561 C CA . SER A 1 438 ? 4.218 -9.207 -29.813 1.00 87.88 438 SER A CA 1
ATOM 3562 C C . SER A 1 438 ? 4.880 -9.263 -31.195 1.00 87.88 438 SER A C 1
ATOM 3564 O O . SER A 1 438 ? 5.299 -8.242 -31.745 1.00 87.88 438 SER A O 1
ATOM 3566 N N . LYS A 1 439 ? 4.938 -10.467 -31.778 1.00 89.00 439 LYS A N 1
ATOM 3567 C CA . LYS A 1 439 ? 5.394 -10.731 -33.158 1.00 89.00 439 LYS A CA 1
ATOM 3568 C C . LYS A 1 439 ? 4.680 -9.832 -34.168 1.00 89.00 439 LYS A C 1
ATOM 3570 O O . LYS A 1 439 ? 5.307 -9.013 -34.833 1.00 89.00 439 LYS A O 1
ATOM 3575 N N . ALA A 1 440 ? 3.346 -9.870 -34.144 1.00 84.00 440 ALA A N 1
ATOM 3576 C CA . ALA A 1 440 ? 2.470 -9.156 -35.072 1.00 84.00 440 ALA A CA 1
ATOM 3577 C C . ALA A 1 440 ? 2.755 -7.646 -35.202 1.00 84.00 440 ALA A C 1
ATOM 3579 O O . ALA A 1 440 ? 2.549 -7.084 -36.277 1.00 84.00 440 ALA A O 1
ATOM 3580 N N . PHE A 1 441 ? 3.239 -6.972 -34.150 1.00 85.56 441 PHE A N 1
ATOM 3581 C CA . PHE A 1 441 ? 3.654 -5.569 -34.250 1.00 85.56 441 PHE A CA 1
ATOM 3582 C C . PHE A 1 441 ? 4.951 -5.390 -35.042 1.00 85.56 441 PHE A C 1
ATOM 3584 O O . PHE A 1 441 ? 5.002 -4.545 -35.932 1.00 85.56 441 PHE A O 1
ATOM 3591 N N . TRP A 1 442 ? 5.991 -6.163 -34.723 1.00 86.38 442 TRP A N 1
ATOM 3592 C CA . TRP A 1 442 ? 7.304 -6.030 -35.356 1.00 86.38 442 TRP A CA 1
ATOM 3593 C C . TRP A 1 442 ? 7.308 -6.560 -36.792 1.00 86.38 442 TRP A C 1
ATOM 3595 O O . TRP A 1 442 ? 7.903 -5.928 -37.664 1.00 86.38 442 TRP A O 1
ATOM 3605 N N . ASP A 1 443 ? 6.582 -7.646 -37.055 1.00 86.00 443 ASP A N 1
ATOM 3606 C CA . ASP A 1 443 ? 6.493 -8.279 -38.376 1.00 86.00 443 ASP A CA 1
ATOM 3607 C C . ASP A 1 443 ? 5.724 -7.405 -39.385 1.00 86.00 443 ASP A C 1
ATOM 3609 O O . ASP A 1 443 ? 6.011 -7.423 -40.581 1.00 86.00 443 ASP A O 1
ATOM 3613 N N . SER A 1 444 ? 4.773 -6.590 -38.907 1.00 79.88 444 SER A N 1
ATOM 3614 C CA . SER A 1 444 ? 4.026 -5.620 -39.725 1.00 79.88 444 SER A CA 1
ATOM 3615 C C . SER A 1 444 ? 4.652 -4.216 -39.757 1.00 79.88 444 SER A C 1
ATOM 3617 O O . SER A 1 444 ? 4.095 -3.300 -40.369 1.00 79.88 444 SER A O 1
ATOM 3619 N N . MET A 1 445 ? 5.809 -4.009 -39.114 1.00 78.12 445 MET A N 1
ATOM 3620 C CA . MET A 1 445 ? 6.391 -2.678 -38.927 1.00 78.12 445 MET A CA 1
ATOM 3621 C C . MET A 1 445 ? 7.081 -2.147 -40.194 1.00 78.12 445 MET A C 1
ATOM 3623 O O . MET A 1 445 ? 8.291 -2.314 -40.386 1.00 78.12 445 MET A O 1
ATOM 3627 N N . ALA A 1 446 ? 6.321 -1.428 -41.024 1.00 74.12 446 ALA A N 1
ATOM 3628 C CA . ALA A 1 446 ? 6.792 -0.792 -42.258 1.00 74.12 446 ALA A CA 1
ATOM 3629 C C . ALA A 1 446 ? 8.147 -0.055 -42.099 1.00 74.12 446 ALA A C 1
ATOM 3631 O O . ALA A 1 446 ? 8.388 0.557 -41.049 1.00 74.12 446 ALA A O 1
ATOM 3632 N N . PRO A 1 447 ? 9.037 -0.068 -43.115 1.00 64.12 447 PRO A N 1
ATOM 3633 C CA . PRO A 1 447 ? 10.281 0.707 -43.104 1.00 64.12 447 PRO A CA 1
ATOM 3634 C C . PRO A 1 447 ? 10.038 2.193 -42.798 1.00 64.12 447 PRO A C 1
ATOM 3636 O O . PRO A 1 447 ? 9.034 2.756 -43.222 1.00 64.12 447 PRO A O 1
ATOM 3639 N N . ASN A 1 448 ? 10.949 2.821 -42.051 1.00 64.31 448 ASN A N 1
ATOM 3640 C CA . ASN A 1 448 ? 10.895 4.219 -41.592 1.00 64.31 448 ASN A CA 1
ATOM 3641 C C . ASN A 1 448 ? 9.710 4.613 -40.674 1.00 64.31 448 ASN A C 1
ATOM 3643 O O . ASN A 1 448 ? 9.648 5.758 -40.234 1.00 64.31 448 ASN A O 1
ATOM 3647 N N . GLY A 1 449 ? 8.798 3.691 -40.340 1.00 59.88 449 GLY A N 1
ATOM 3648 C CA . GLY A 1 449 ? 7.636 3.916 -39.469 1.00 59.88 449 GLY A CA 1
ATOM 3649 C C . GLY A 1 449 ? 7.935 4.160 -37.980 1.00 59.88 449 GLY A C 1
ATOM 3650 O O . GLY A 1 449 ? 7.432 3.417 -37.135 1.00 59.88 449 GLY A O 1
ATOM 3651 N N . GLN A 1 450 ? 8.688 5.213 -37.641 1.00 60.41 450 GLN A N 1
ATOM 3652 C CA . GLN A 1 450 ? 8.933 5.650 -36.252 1.00 60.41 450 GLN A CA 1
ATOM 3653 C C . GLN A 1 450 ? 7.627 5.877 -35.468 1.00 60.41 450 GLN A C 1
ATOM 3655 O O . GLN A 1 450 ? 7.567 5.599 -34.269 1.00 60.41 450 GLN A O 1
ATOM 3660 N N . ASP A 1 451 ? 6.561 6.295 -36.160 1.00 59.75 451 ASP A N 1
ATOM 3661 C CA . ASP A 1 451 ? 5.210 6.483 -35.616 1.00 59.75 451 ASP A CA 1
ATOM 3662 C C . ASP A 1 451 ? 4.638 5.217 -34.958 1.00 59.75 451 ASP A C 1
ATOM 3664 O O . ASP A 1 451 ? 3.782 5.301 -34.079 1.00 59.75 451 ASP A O 1
ATOM 3668 N N . GLY A 1 452 ? 5.149 4.028 -35.306 1.00 61.84 452 GLY A N 1
ATOM 3669 C CA . GLY A 1 452 ? 4.798 2.772 -34.640 1.00 61.84 452 GLY A CA 1
ATOM 3670 C C . GLY A 1 452 ? 5.087 2.769 -33.132 1.00 61.84 452 GLY A C 1
ATOM 3671 O O . GLY A 1 452 ? 4.386 2.076 -32.391 1.00 61.84 452 GLY A O 1
ATOM 3672 N N . PHE A 1 453 ? 6.061 3.568 -32.676 1.00 69.19 453 PHE A N 1
ATOM 3673 C CA . PHE A 1 453 ? 6.402 3.761 -31.261 1.00 69.19 453 PHE A CA 1
ATOM 3674 C C . PHE A 1 453 ? 5.624 4.894 -30.577 1.00 69.19 453 PHE A C 1
ATOM 3676 O O . PHE A 1 453 ? 5.663 5.005 -29.349 1.00 69.19 453 PHE A O 1
ATOM 3683 N N . LEU A 1 454 ? 4.920 5.741 -31.333 1.00 66.94 454 LEU A N 1
ATOM 3684 C CA . LEU A 1 454 ? 4.103 6.807 -30.764 1.00 66.94 454 LEU A CA 1
ATOM 3685 C C . LEU A 1 454 ? 2.797 6.208 -30.235 1.00 66.94 454 LEU A C 1
ATOM 3687 O O . LEU A 1 454 ? 1.916 5.796 -30.989 1.00 66.94 454 LEU A O 1
ATOM 3691 N N . TYR A 1 455 ? 2.670 6.142 -28.910 1.00 68.50 455 TYR A N 1
ATOM 3692 C CA . TYR A 1 455 ? 1.446 5.651 -28.288 1.00 68.50 455 TYR A CA 1
ATOM 3693 C C . TYR A 1 455 ? 0.262 6.595 -28.573 1.00 68.50 455 TYR A C 1
ATOM 3695 O O . TYR A 1 455 ? 0.360 7.794 -28.290 1.00 68.50 455 TYR A O 1
ATOM 3703 N N . PRO A 1 456 ? -0.884 6.076 -29.056 1.00 73.38 456 PRO A N 1
ATOM 3704 C CA . PRO A 1 456 ? -2.110 6.856 -29.172 1.00 73.38 456 PRO A CA 1
ATOM 3705 C C . PRO A 1 456 ? -2.571 7.295 -27.778 1.00 73.38 456 PRO A C 1
ATOM 3707 O O . PRO A 1 456 ? -2.554 6.513 -26.822 1.00 73.38 456 PRO A O 1
ATOM 3710 N N . LYS A 1 457 ? -3.007 8.550 -27.649 1.00 82.25 457 LYS A N 1
ATOM 3711 C CA . LYS A 1 457 ? -3.366 9.174 -26.365 1.00 82.25 457 LYS A CA 1
ATOM 3712 C C . LYS A 1 457 ? -4.789 8.808 -25.910 1.00 82.25 457 LYS A C 1
ATOM 3714 O O . LYS A 1 457 ? -5.575 9.683 -25.573 1.00 82.25 457 LYS A O 1
ATOM 3719 N N . ILE A 1 458 ? -5.102 7.507 -25.877 1.00 85.38 458 ILE A N 1
ATOM 3720 C CA . ILE A 1 458 ? -6.442 6.941 -25.601 1.00 85.38 458 ILE A CA 1
ATOM 3721 C C . ILE A 1 458 ? -7.088 7.555 -24.349 1.00 85.38 458 ILE A C 1
ATOM 3723 O O . ILE A 1 458 ? -8.277 7.861 -24.348 1.00 85.38 458 ILE A O 1
ATOM 3727 N N . PHE A 1 459 ? -6.303 7.726 -23.282 1.00 89.12 459 PHE A N 1
ATOM 3728 C CA . PHE A 1 459 ? -6.745 8.279 -22.006 1.00 89.12 459 PHE A CA 1
ATOM 3729 C C . PHE A 1 459 ? -5.861 9.469 -21.631 1.00 89.12 459 PHE A C 1
ATOM 3731 O O . PHE A 1 459 ? -4.640 9.329 -21.529 1.00 89.12 459 PHE A O 1
ATOM 3738 N N . THR A 1 460 ? -6.467 10.630 -21.391 1.00 88.94 460 THR A N 1
ATOM 3739 C CA . THR A 1 460 ? -5.768 11.906 -21.156 1.00 88.94 460 THR A CA 1
ATOM 3740 C C . THR A 1 460 ? -6.296 12.638 -19.929 1.00 88.94 460 THR A C 1
ATOM 3742 O O . THR A 1 460 ? -7.456 12.512 -19.563 1.00 88.94 460 THR A O 1
ATOM 3745 N N . SER A 1 461 ? -5.442 13.410 -19.265 1.00 89.44 461 SER A N 1
ATOM 3746 C CA . SER A 1 461 ? -5.796 14.358 -18.201 1.00 89.44 461 SER A CA 1
ATOM 3747 C C . SER A 1 461 ? -4.798 15.522 -18.219 1.00 89.44 461 SER A C 1
ATOM 3749 O O . SER A 1 461 ? -3.790 15.478 -18.926 1.00 89.44 461 SER A O 1
ATOM 3751 N N . ALA A 1 462 ? -5.051 16.556 -17.421 1.00 86.31 462 ALA A N 1
ATOM 3752 C CA . ALA A 1 462 ? -4.040 17.538 -17.061 1.00 86.31 462 ALA A CA 1
ATOM 3753 C C . ALA A 1 462 ? -4.061 17.792 -15.550 1.00 86.31 462 ALA A C 1
ATOM 3755 O O . ALA A 1 462 ? -5.125 17.809 -14.928 1.00 86.31 462 ALA A O 1
ATOM 3756 N N . VAL A 1 463 ? -2.884 18.030 -14.975 1.00 82.12 463 VAL A N 1
ATOM 3757 C CA . VAL A 1 463 ? -2.713 18.471 -13.586 1.00 82.12 463 VAL A CA 1
ATOM 3758 C C . VAL A 1 463 ? -2.126 19.878 -13.560 1.00 82.12 463 VAL A C 1
ATOM 3760 O O . VAL A 1 463 ? -1.185 20.174 -14.292 1.00 82.12 463 VAL A O 1
ATOM 3763 N N . GLN A 1 464 ? -2.672 20.754 -12.720 1.00 78.19 464 GLN A N 1
ATOM 3764 C CA . GLN A 1 464 ? -2.110 22.081 -12.456 1.00 78.19 464 GLN A CA 1
ATOM 3765 C C . GLN A 1 464 ? -1.516 22.108 -11.044 1.00 78.19 464 GLN A C 1
ATOM 3767 O O . GLN A 1 464 ? -2.151 21.660 -10.092 1.00 78.19 464 GLN A O 1
ATOM 3772 N N . SER A 1 465 ? -0.288 22.614 -10.902 1.00 64.94 465 SER A N 1
ATOM 3773 C CA . SER A 1 465 ? 0.325 22.846 -9.587 1.00 64.94 465 SER A CA 1
ATOM 3774 C C . SER A 1 465 ? -0.320 24.069 -8.949 1.00 64.94 465 SER A C 1
ATOM 3776 O O . SER A 1 465 ? -0.127 25.184 -9.440 1.00 64.94 465 SER A O 1
ATOM 3778 N N . GLU A 1 466 ? -1.015 23.872 -7.834 1.00 59.34 466 GLU A N 1
ATOM 3779 C CA . GLU A 1 466 ? -1.442 24.967 -6.967 1.00 59.34 466 GLU A CA 1
ATOM 3780 C C . GLU A 1 466 ? -0.207 25.658 -6.353 1.00 59.34 466 GLU A C 1
ATOM 3782 O O . GLU A 1 466 ? 0.865 25.053 -6.213 1.00 59.34 466 GLU A O 1
ATOM 3787 N N . LYS A 1 467 ? -0.320 26.956 -6.052 1.00 49.53 467 LYS A N 1
ATOM 3788 C CA . LYS A 1 467 ? 0.759 27.746 -5.441 1.00 49.53 467 LYS A CA 1
ATOM 3789 C C . LYS A 1 467 ? 0.678 27.592 -3.916 1.00 49.53 467 LYS A C 1
ATOM 3791 O O . LYS A 1 467 ? -0.414 27.557 -3.362 1.00 49.53 467 LYS A O 1
ATOM 3796 N N . TYR A 1 468 ? 1.827 27.512 -3.246 1.00 46.22 468 TYR A N 1
ATOM 3797 C CA . TYR A 1 468 ? 1.988 27.377 -1.783 1.00 46.22 468 TYR A CA 1
ATOM 3798 C C . TYR A 1 468 ? 1.508 26.060 -1.132 1.00 46.22 468 TYR A C 1
ATOM 3800 O O . TYR A 1 468 ? 2.150 25.612 -0.196 1.00 46.22 468 TYR A O 1
ATOM 3808 N N . THR A 1 469 ? 0.458 25.387 -1.613 1.00 51.28 469 THR A N 1
ATOM 3809 C CA . THR A 1 469 ? -0.068 24.150 -0.979 1.00 51.28 469 THR A CA 1
ATOM 3810 C C . THR A 1 469 ? 0.613 22.848 -1.419 1.00 51.28 469 THR A C 1
ATOM 3812 O O . THR A 1 469 ? 0.309 21.784 -0.878 1.00 51.28 469 THR A O 1
ATOM 3815 N N . TRP A 1 470 ? 1.447 22.902 -2.464 1.00 50.94 470 TRP A N 1
ATOM 3816 C CA . TRP A 1 470 ? 2.000 21.743 -3.187 1.00 50.94 470 TRP A CA 1
ATOM 3817 C C . TRP A 1 470 ? 0.954 20.740 -3.723 1.00 50.94 470 TRP A C 1
ATOM 3819 O O . TRP A 1 470 ? 1.300 19.613 -4.090 1.00 50.94 470 TRP A O 1
ATOM 3829 N N . ARG A 1 471 ? -0.325 21.133 -3.809 1.00 62.16 471 ARG A N 1
ATOM 3830 C CA . ARG A 1 471 ? -1.406 20.284 -4.329 1.00 62.16 471 ARG A CA 1
ATOM 3831 C C . ARG A 1 471 ? -1.421 20.228 -5.854 1.00 62.16 471 ARG A C 1
ATOM 3833 O O . ARG A 1 471 ? -1.120 21.201 -6.546 1.00 62.16 471 ARG A O 1
ATOM 3840 N N . GLY A 1 472 ? -1.831 19.071 -6.369 1.00 66.81 472 GLY A N 1
ATOM 3841 C CA . GLY A 1 472 ? -2.194 18.895 -7.770 1.00 66.81 472 GLY A CA 1
ATOM 3842 C C . GLY A 1 472 ? -3.695 19.094 -7.957 1.00 66.81 472 GLY A C 1
ATOM 3843 O O . GLY A 1 472 ? -4.496 18.366 -7.377 1.00 66.81 472 GLY A O 1
ATOM 3844 N N . LEU A 1 473 ? -4.079 20.054 -8.791 1.00 75.75 473 LEU A N 1
ATOM 3845 C CA . LEU A 1 473 ? -5.446 20.222 -9.273 1.00 75.75 473 LEU A CA 1
ATOM 3846 C C . LEU A 1 473 ? -5.621 19.328 -10.507 1.00 75.75 473 LEU A C 1
ATOM 3848 O O . LEU A 1 473 ? -5.225 19.694 -11.615 1.00 75.75 473 LEU A O 1
ATOM 3852 N N . TYR A 1 474 ? -6.140 18.118 -10.298 1.00 81.94 474 TYR A N 1
ATOM 3853 C CA . TYR A 1 474 ? -6.292 17.100 -11.342 1.00 81.94 474 TYR A CA 1
ATOM 3854 C C . TYR A 1 474 ? -7.612 17.257 -12.101 1.00 81.94 474 TYR A C 1
ATOM 3856 O O . TYR A 1 474 ? -8.687 17.215 -11.501 1.00 81.94 474 TYR A O 1
ATOM 3864 N N . ARG A 1 475 ? -7.550 17.359 -13.431 1.00 85.94 475 ARG A N 1
ATOM 3865 C CA . ARG A 1 475 ? -8.744 17.293 -14.285 1.00 85.94 475 ARG A CA 1
ATOM 3866 C C . ARG A 1 475 ? -9.225 15.840 -14.430 1.00 85.94 475 ARG A C 1
ATOM 3868 O O . ARG A 1 475 ? -8.395 14.924 -14.431 1.00 85.94 475 ARG A O 1
ATOM 3875 N N . PRO A 1 476 ? -10.540 15.592 -14.588 1.00 84.25 476 PRO A N 1
ATOM 3876 C CA . PRO A 1 476 ? -11.049 14.258 -14.894 1.00 84.25 476 PRO A CA 1
ATOM 3877 C C . PRO A 1 476 ? -10.360 13.667 -16.126 1.00 84.25 476 PRO A C 1
ATOM 3879 O O . PRO A 1 476 ? -10.129 14.377 -17.101 1.00 84.25 476 PRO A O 1
ATOM 3882 N N . VAL A 1 477 ? -10.053 12.368 -16.090 1.00 88.50 477 VAL A N 1
ATOM 3883 C CA . VAL A 1 477 ? -9.506 11.674 -17.262 1.00 88.50 477 VAL A CA 1
ATOM 3884 C C . VAL A 1 477 ? -10.567 11.589 -18.361 1.00 88.50 477 VAL A C 1
ATOM 3886 O O . VAL A 1 477 ? -11.639 11.015 -18.137 1.00 88.50 477 VAL A O 1
ATOM 3889 N N . THR A 1 478 ? -10.243 12.130 -19.529 1.00 89.06 478 THR A N 1
ATOM 3890 C CA . THR A 1 478 ? -10.996 12.043 -20.782 1.00 89.06 478 THR A CA 1
ATOM 3891 C C . THR A 1 478 ? -10.556 10.836 -21.606 1.00 89.06 478 THR A C 1
ATOM 3893 O O . THR A 1 478 ? -9.396 10.424 -21.553 1.00 89.06 478 THR A O 1
ATOM 3896 N N . VAL A 1 479 ? -11.491 10.273 -22.373 1.00 88.50 479 VAL A N 1
ATOM 3897 C CA . VAL A 1 479 ? -11.193 9.308 -23.440 1.00 88.50 479 VAL A CA 1
ATOM 3898 C C . VAL A 1 479 ? -11.099 10.087 -24.748 1.00 88.50 479 VAL A C 1
ATOM 3900 O O . VAL A 1 479 ? -11.917 10.976 -24.985 1.00 88.50 479 VAL A O 1
ATOM 3903 N N . ASP A 1 480 ? -10.103 9.777 -25.567 1.00 85.75 480 ASP A N 1
ATOM 3904 C CA . ASP A 1 480 ? -9.956 10.345 -26.907 1.00 85.75 480 ASP A CA 1
ATOM 3905 C C . ASP A 1 480 ? -11.145 9.948 -27.821 1.00 85.75 480 ASP A C 1
ATOM 3907 O O . ASP A 1 480 ? -11.556 8.784 -27.777 1.00 85.75 480 ASP A O 1
ATOM 3911 N N . PRO A 1 481 ? -11.730 10.860 -28.630 1.00 82.62 481 PRO A N 1
ATOM 3912 C CA . PRO A 1 481 ? -12.922 10.559 -29.432 1.00 82.62 481 PRO A CA 1
ATOM 3913 C C . PRO A 1 481 ? -12.721 9.461 -30.483 1.00 82.62 481 PRO A C 1
ATOM 3915 O O . PRO A 1 481 ? -13.612 8.629 -30.672 1.00 82.62 481 PRO A O 1
ATOM 3918 N N . ASP A 1 482 ? -11.560 9.416 -31.135 1.00 79.50 482 ASP A N 1
ATOM 3919 C CA . ASP A 1 482 ? -11.267 8.406 -32.155 1.00 79.50 482 ASP A CA 1
ATOM 3920 C C . ASP A 1 482 ? -11.027 7.050 -31.486 1.00 79.50 482 ASP A C 1
ATOM 3922 O O . ASP A 1 482 ? -11.470 6.010 -31.978 1.00 79.50 482 ASP A O 1
ATOM 3926 N N . ALA A 1 483 ? -10.412 7.047 -30.298 1.00 80.62 483 ALA A N 1
ATOM 3927 C CA . ALA A 1 483 ? -10.266 5.835 -29.500 1.00 80.62 483 ALA A CA 1
ATOM 3928 C C . ALA A 1 483 ? -11.574 5.361 -28.832 1.00 80.62 483 ALA A C 1
ATOM 3930 O O . ALA A 1 483 ? -11.733 4.166 -28.581 1.00 80.62 483 ALA A O 1
ATOM 3931 N N . ALA A 1 484 ? -12.518 6.263 -28.551 1.00 79.50 484 ALA A N 1
ATOM 3932 C CA . ALA A 1 484 ? -13.832 5.926 -28.006 1.00 79.50 484 ALA A CA 1
ATOM 3933 C C . ALA A 1 484 ? -14.736 5.245 -29.048 1.00 79.50 484 ALA A C 1
ATOM 3935 O O . ALA A 1 484 ? -15.448 4.301 -28.709 1.00 79.50 484 ALA A O 1
ATOM 3936 N N . ASN A 1 485 ? -14.676 5.696 -30.306 1.00 77.56 485 ASN A N 1
ATOM 3937 C CA . ASN A 1 485 ? -15.450 5.136 -31.419 1.00 77.56 485 ASN A CA 1
ATOM 3938 C C . ASN A 1 485 ? -14.721 3.989 -32.155 1.00 77.56 485 ASN A C 1
ATOM 3940 O O . ASN A 1 485 ? -15.352 3.192 -32.847 1.00 77.56 485 ASN A O 1
ATOM 3944 N N . GLY A 1 486 ? -13.395 3.893 -32.026 1.00 75.81 486 GLY A N 1
ATOM 3945 C CA . GLY A 1 486 ? -12.569 2.917 -32.732 1.00 75.81 486 GLY A CA 1
ATOM 3946 C C . GLY A 1 486 ? -12.608 1.508 -32.132 1.00 75.81 486 GLY A C 1
ATOM 3947 O O . GLY A 1 486 ? -12.142 1.282 -31.014 1.00 75.81 486 GLY A O 1
ATOM 3948 N N . VAL A 1 487 ? -13.042 0.530 -32.939 1.00 74.94 487 VAL A N 1
ATOM 3949 C CA . VAL A 1 487 ? -13.121 -0.911 -32.600 1.00 74.94 487 VAL A CA 1
ATOM 3950 C C . VAL A 1 487 ? -11.848 -1.436 -31.913 1.00 74.94 487 VAL A C 1
ATOM 3952 O O . VAL A 1 487 ? -11.933 -2.165 -30.927 1.00 74.94 487 VAL A O 1
ATOM 3955 N N . ARG A 1 488 ? -10.662 -0.994 -32.364 1.00 74.12 488 ARG A N 1
ATOM 3956 C CA . ARG A 1 488 ? -9.340 -1.362 -31.811 1.00 74.12 488 ARG A CA 1
ATOM 3957 C C . ARG A 1 488 ? -9.215 -1.172 -30.290 1.00 74.12 488 ARG A C 1
ATOM 3959 O O . ARG A 1 488 ? -8.483 -1.928 -29.656 1.00 74.12 488 ARG A O 1
ATOM 3966 N N . TYR A 1 489 ? -9.903 -0.191 -29.699 1.00 77.56 489 TYR A N 1
ATOM 3967 C CA . TYR A 1 489 ? -9.818 0.113 -28.260 1.00 77.56 489 TYR A CA 1
ATOM 3968 C C . TYR A 1 489 ? -11.145 -0.086 -27.513 1.00 77.56 489 TYR A C 1
ATOM 3970 O O . TYR A 1 489 ? -11.199 0.107 -26.297 1.00 77.56 489 TYR A O 1
ATOM 3978 N N . GLN A 1 490 ? -12.199 -0.521 -28.208 1.00 80.00 490 GLN A N 1
ATOM 3979 C CA . GLN A 1 490 ? -13.565 -0.607 -27.692 1.00 80.00 490 GLN A CA 1
ATOM 3980 C C . GLN A 1 490 ? -13.666 -1.367 -26.359 1.00 80.00 490 GLN A C 1
ATOM 3982 O O . GLN A 1 490 ? -14.269 -0.866 -25.412 1.00 80.00 490 GLN A O 1
ATOM 3987 N N . ASN A 1 491 ? -13.007 -2.523 -26.228 1.00 80.12 491 ASN A N 1
ATOM 3988 C CA . ASN A 1 491 ? -13.053 -3.329 -24.999 1.00 80.12 491 ASN A CA 1
ATOM 3989 C C . ASN A 1 491 ? -12.533 -2.567 -23.765 1.00 80.12 491 ASN A C 1
ATOM 3991 O O . ASN A 1 491 ? -13.072 -2.712 -22.666 1.00 80.12 491 ASN A O 1
ATOM 3995 N N . ILE A 1 492 ? -11.500 -1.729 -23.925 1.00 83.50 492 ILE A N 1
ATOM 3996 C CA . ILE A 1 492 ? -10.898 -1.002 -22.801 1.00 83.50 492 ILE A CA 1
ATOM 3997 C C . ILE A 1 492 ? -11.583 0.342 -22.534 1.00 83.50 492 ILE A C 1
ATOM 3999 O O . ILE A 1 492 ? -11.745 0.723 -21.372 1.00 83.50 492 ILE A O 1
ATOM 4003 N N . THR A 1 493 ? -12.065 1.033 -23.571 1.00 86.88 493 THR A N 1
ATOM 4004 C CA . THR A 1 493 ? -12.848 2.270 -23.418 1.00 86.88 493 THR A CA 1
ATOM 4005 C C . THR A 1 493 ? -14.253 1.996 -22.872 1.00 86.88 493 THR A C 1
ATOM 4007 O O . THR A 1 493 ? -14.749 2.787 -22.065 1.00 86.88 493 THR A O 1
ATOM 4010 N N . GLN A 1 494 ? -14.859 0.841 -23.178 1.00 85.44 494 GLN A N 1
ATOM 4011 C CA . GLN A 1 494 ? -16.099 0.376 -22.545 1.00 85.44 494 GLN A CA 1
ATOM 4012 C C . GLN A 1 494 ? -15.899 0.032 -21.062 1.00 85.44 494 GLN A C 1
ATOM 4014 O O . GLN A 1 494 ? -16.624 0.566 -20.220 1.00 85.44 494 GLN A O 1
ATOM 4019 N N . ARG A 1 495 ? -14.888 -0.779 -20.701 1.00 86.06 495 ARG A N 1
ATOM 4020 C CA . ARG A 1 495 ? -14.584 -1.096 -19.286 1.00 86.06 495 ARG A CA 1
ATOM 4021 C C . ARG A 1 495 ? -14.234 0.160 -18.469 1.00 86.06 495 ARG A C 1
ATOM 4023 O O . ARG A 1 495 ? -14.620 0.264 -17.303 1.00 86.06 495 ARG A O 1
ATOM 4030 N N . TRP A 1 496 ? -13.562 1.145 -19.074 1.00 88.00 496 TRP A N 1
ATOM 4031 C CA . TRP A 1 496 ? -13.342 2.462 -18.462 1.00 88.00 496 TRP A CA 1
ATOM 4032 C C . TRP A 1 496 ? -14.651 3.243 -18.267 1.00 88.00 496 TRP A C 1
ATOM 4034 O O . TRP A 1 496 ? -14.913 3.750 -17.176 1.00 88.00 496 TRP A O 1
ATOM 4044 N N . SER A 1 497 ? -15.503 3.299 -19.293 1.00 88.00 497 SER A N 1
ATOM 4045 C CA . SER A 1 497 ? -16.805 3.977 -19.240 1.00 88.00 497 SER A CA 1
ATOM 4046 C C . SER A 1 497 ? -17.747 3.364 -18.197 1.00 88.00 497 SER A C 1
ATOM 4048 O O . SER A 1 497 ? -18.404 4.101 -17.467 1.00 88.00 497 SER A O 1
ATOM 4050 N N . GLN A 1 498 ? -17.747 2.036 -18.039 1.00 86.69 498 GLN A N 1
ATOM 4051 C CA . GLN A 1 498 ? -18.473 1.333 -16.974 1.00 86.69 498 GLN A CA 1
ATOM 4052 C C . GLN A 1 498 ? -17.946 1.703 -15.574 1.00 86.69 498 GLN A C 1
ATOM 4054 O O . GLN A 1 498 ? -18.717 1.899 -14.637 1.00 86.69 498 GLN A O 1
ATOM 4059 N N . ARG A 1 499 ? -16.623 1.851 -15.414 1.00 86.06 499 ARG A N 1
ATOM 4060 C CA . ARG A 1 499 ? -16.022 2.311 -14.149 1.00 86.06 499 ARG A CA 1
ATOM 4061 C C . ARG A 1 499 ? -16.391 3.769 -13.838 1.00 86.06 499 ARG A C 1
ATOM 4063 O O . ARG A 1 499 ? -16.540 4.126 -12.671 1.00 86.06 499 ARG A O 1
ATOM 4070 N N . LEU A 1 500 ? -16.565 4.596 -14.871 1.00 87.00 500 LEU A N 1
ATOM 4071 C CA . LEU A 1 500 ? -16.991 5.992 -14.755 1.00 87.00 500 LEU A CA 1
ATOM 4072 C C . LEU A 1 500 ? -18.499 6.142 -14.483 1.00 87.00 500 LEU A C 1
ATOM 4074 O O . LEU A 1 500 ? -18.873 7.030 -13.718 1.00 87.00 500 LEU A O 1
ATOM 4078 N N . SER A 1 501 ? -19.359 5.282 -15.039 1.00 87.56 501 SER A N 1
ATOM 4079 C CA . SER A 1 501 ? -20.806 5.329 -14.776 1.00 87.56 501 SER A CA 1
ATOM 4080 C C . SER A 1 501 ? -21.156 4.930 -13.338 1.00 87.56 501 SER A C 1
ATOM 4082 O O . SER A 1 501 ? -22.053 5.522 -12.742 1.00 87.56 501 SER A O 1
ATOM 4084 N N . LEU A 1 502 ? -20.396 4.011 -12.730 1.00 85.50 502 LEU A N 1
ATOM 4085 C CA . LEU A 1 502 ? -20.497 3.707 -11.295 1.00 85.50 502 LEU A CA 1
ATOM 4086 C C . LEU A 1 502 ? -20.140 4.922 -10.422 1.00 85.50 502 LEU A C 1
ATOM 4088 O O . LEU A 1 502 ? -20.848 5.222 -9.460 1.00 85.50 502 LEU A O 1
ATOM 4092 N N . TRP A 1 503 ? -19.090 5.672 -10.785 1.00 86.25 503 TRP A N 1
ATOM 4093 C CA . TRP A 1 503 ? -18.750 6.924 -10.098 1.00 86.25 503 TRP A CA 1
ATOM 4094 C C . TRP A 1 503 ? -19.896 7.936 -10.168 1.00 86.25 503 TRP A C 1
ATOM 4096 O O . TRP A 1 503 ? -20.350 8.416 -9.128 1.00 86.25 503 TRP A O 1
ATOM 4106 N N . SER A 1 504 ? -20.363 8.260 -11.379 1.00 86.25 504 SER A N 1
ATOM 4107 C CA . SER A 1 504 ? -21.371 9.303 -11.586 1.00 86.25 504 SER A CA 1
ATOM 4108 C C . SER A 1 504 ? -22.750 8.926 -11.046 1.00 86.25 504 SER A C 1
ATOM 4110 O O . SER A 1 504 ? -23.439 9.804 -10.537 1.00 86.25 504 SER A O 1
ATOM 4112 N N . GLY A 1 505 ? -23.136 7.650 -11.136 1.00 85.31 505 GLY A N 1
ATOM 4113 C CA . GLY A 1 505 ? -24.457 7.169 -10.738 1.00 85.31 505 GLY A CA 1
ATOM 4114 C C . GLY A 1 505 ? -24.625 6.887 -9.244 1.00 85.31 505 GLY A C 1
ATOM 4115 O O . GLY A 1 505 ? -25.739 7.016 -8.748 1.00 85.31 505 GLY A O 1
ATOM 4116 N N . LYS A 1 506 ? -23.557 6.502 -8.525 1.00 83.75 506 LYS A N 1
ATOM 4117 C CA . LYS A 1 506 ? -23.671 6.025 -7.128 1.00 83.75 506 LYS A CA 1
ATOM 4118 C C . LYS A 1 506 ? -22.906 6.853 -6.101 1.00 83.75 506 LYS A C 1
ATOM 4120 O O . LYS A 1 506 ? -23.410 7.076 -5.008 1.00 83.75 506 LYS A O 1
ATOM 4125 N N . ARG A 1 507 ? -21.704 7.330 -6.445 1.00 86.06 507 ARG A N 1
ATOM 4126 C CA . ARG A 1 507 ? -20.768 7.906 -5.462 1.00 86.06 507 ARG A CA 1
ATOM 4127 C C . ARG A 1 507 ? -20.610 9.423 -5.534 1.00 86.06 507 ARG A C 1
ATOM 4129 O O . ARG A 1 507 ? -20.401 10.063 -4.507 1.00 86.06 507 ARG A O 1
ATOM 4136 N N . LYS A 1 508 ? -20.722 10.010 -6.730 1.00 87.19 508 LYS A N 1
ATOM 4137 C CA . LYS A 1 508 ? -20.508 11.448 -6.963 1.00 87.19 508 LYS A CA 1
ATOM 4138 C C . LYS A 1 508 ? -21.365 12.342 -6.051 1.00 87.19 508 LYS A C 1
ATOM 4140 O O . LYS A 1 508 ? -20.877 13.360 -5.570 1.00 87.19 508 LYS A O 1
ATOM 4145 N N . SER A 1 509 ? -22.615 11.941 -5.814 1.00 83.94 509 SER A N 1
ATOM 4146 C CA . SER A 1 509 ? -23.631 12.680 -5.050 1.00 83.94 509 SER A CA 1
ATOM 4147 C C . SER A 1 509 ? -23.178 13.091 -3.648 1.00 83.94 509 SER A C 1
ATOM 4149 O O . SER A 1 509 ? -23.386 14.238 -3.272 1.00 83.94 509 SER A O 1
ATOM 4151 N N . TRP A 1 510 ? -22.542 12.187 -2.896 1.00 86.25 510 TRP A N 1
ATOM 4152 C CA . TRP A 1 510 ? -21.984 12.492 -1.574 1.00 86.25 510 TRP A CA 1
ATOM 4153 C C . TRP A 1 510 ? -20.510 12.907 -1.639 1.00 86.25 510 TRP A C 1
ATOM 4155 O O . TRP A 1 510 ? -20.044 13.687 -0.807 1.00 86.25 510 TRP A O 1
ATOM 4165 N N . TYR A 1 511 ? -19.757 12.381 -2.613 1.00 88.69 511 TYR A N 1
ATOM 4166 C CA . TYR A 1 511 ? -18.306 12.545 -2.656 1.00 88.69 511 TYR A CA 1
ATOM 4167 C C . TYR A 1 511 ? -17.885 13.990 -2.919 1.00 88.69 511 TYR A C 1
ATOM 4169 O O . TYR A 1 511 ? -16.991 14.484 -2.233 1.00 88.69 511 TYR A O 1
ATOM 4177 N N . ASP A 1 512 ? -18.478 14.661 -3.911 1.00 85.19 512 ASP A N 1
ATOM 4178 C CA . ASP A 1 512 ? -17.959 15.951 -4.383 1.00 85.19 512 ASP A CA 1
ATOM 4179 C C . ASP A 1 512 ? -18.080 17.040 -3.294 1.00 85.19 512 ASP A C 1
ATOM 4181 O O . ASP A 1 512 ? -17.098 17.726 -3.004 1.00 85.19 512 ASP A O 1
ATOM 4185 N N . GLU A 1 513 ? -19.229 17.129 -2.611 1.00 80.44 513 GLU A N 1
ATOM 4186 C CA . GLU A 1 513 ? -19.475 18.062 -1.495 1.00 80.44 513 GLU A CA 1
ATOM 4187 C C . GLU A 1 513 ? -18.562 17.780 -0.287 1.00 80.44 513 GLU A C 1
ATOM 4189 O O . GLU A 1 513 ? -17.882 18.678 0.229 1.00 80.44 513 GLU A O 1
ATOM 4194 N N . ALA A 1 514 ? -18.498 16.520 0.155 1.00 84.56 514 ALA A N 1
ATOM 4195 C CA . ALA A 1 514 ? -17.702 16.141 1.317 1.00 84.56 514 ALA A CA 1
ATOM 4196 C C . ALA A 1 514 ? -16.188 16.252 1.049 1.00 84.56 514 ALA A C 1
ATOM 4198 O O . ALA A 1 514 ? -15.440 16.675 1.931 1.00 84.56 514 ALA A O 1
ATOM 4199 N N . SER A 1 515 ? -15.719 15.930 -0.164 1.00 84.25 515 SER A N 1
ATOM 4200 C CA . SER A 1 515 ? -14.296 16.000 -0.530 1.00 84.25 515 SER A CA 1
ATOM 4201 C C . SER A 1 515 ? -13.811 17.445 -0.631 1.00 84.25 515 SER A C 1
ATOM 4203 O O . SER A 1 515 ? -12.714 17.759 -0.166 1.00 84.25 515 SER A O 1
ATOM 4205 N N . GLU A 1 516 ? -14.638 18.335 -1.184 1.00 78.75 516 GLU A N 1
ATOM 4206 C CA . GLU A 1 516 ? -14.364 19.772 -1.244 1.00 78.75 516 GLU A CA 1
ATOM 4207 C C . GLU A 1 516 ? -14.337 20.408 0.156 1.00 78.75 516 GLU A C 1
ATOM 4209 O O . GLU A 1 516 ? -13.442 21.196 0.472 1.00 78.75 516 GLU A O 1
ATOM 4214 N N . THR A 1 517 ? -15.264 20.003 1.031 1.00 78.69 517 THR A N 1
ATOM 4215 C CA . THR A 1 517 ? -15.284 20.411 2.445 1.00 78.69 517 THR A CA 1
ATOM 4216 C C . THR A 1 517 ? -14.026 19.933 3.174 1.00 78.69 517 THR A C 1
ATOM 4218 O O . THR A 1 517 ? -13.354 20.720 3.838 1.00 78.69 517 THR A O 1
ATOM 4221 N N . TRP A 1 518 ? -13.659 18.658 3.019 1.00 83.62 518 TRP A N 1
ATOM 4222 C CA . TRP A 1 518 ? -12.497 18.048 3.669 1.00 83.62 518 TRP A CA 1
ATOM 4223 C C . TRP A 1 518 ? -11.167 18.677 3.244 1.00 83.62 518 TRP A C 1
ATOM 4225 O O . TRP A 1 518 ? -10.346 18.993 4.114 1.00 83.62 518 TRP A O 1
ATOM 4235 N N . ARG A 1 519 ? -10.964 18.939 1.940 1.00 77.56 519 ARG A N 1
ATOM 4236 C CA . ARG A 1 519 ? -9.720 19.544 1.421 1.00 77.56 519 ARG A CA 1
ATOM 4237 C C . ARG A 1 519 ? -9.411 20.912 2.030 1.00 77.56 519 ARG A C 1
ATOM 4239 O O . ARG A 1 519 ? -8.232 21.251 2.129 1.00 77.56 519 ARG A O 1
ATOM 4246 N N . LYS A 1 520 ? -10.417 21.683 2.441 1.00 73.19 520 LYS A N 1
ATOM 4247 C CA . LYS A 1 520 ? -10.237 23.023 3.035 1.00 73.19 520 LYS A CA 1
ATOM 4248 C C . LYS A 1 520 ? -9.828 22.985 4.512 1.00 73.19 520 LYS A C 1
ATOM 4250 O O . LYS A 1 520 ? -9.433 24.003 5.065 1.00 73.19 520 LYS A O 1
ATOM 4255 N N . THR A 1 521 ? -9.889 21.815 5.147 1.00 76.38 521 THR A N 1
ATOM 4256 C CA . THR A 1 521 ? -9.537 21.623 6.563 1.00 76.38 521 THR A CA 1
ATOM 4257 C C . THR A 1 521 ? -8.090 21.122 6.741 1.00 76.38 521 THR A C 1
ATOM 4259 O O . THR A 1 521 ? -7.533 20.546 5.803 1.00 76.38 521 THR A O 1
ATOM 4262 N N . PRO A 1 522 ? -7.483 21.227 7.946 1.00 76.88 522 PRO A N 1
ATOM 4263 C CA . PRO A 1 522 ? -6.170 20.646 8.255 1.00 76.88 522 PRO A CA 1
ATOM 4264 C C . PRO A 1 522 ? -6.064 19.143 7.966 1.00 76.88 522 PRO A C 1
ATOM 4266 O O . PRO A 1 522 ? -4.998 18.647 7.609 1.00 76.88 522 PRO A O 1
ATOM 4269 N N . TRP A 1 523 ? -7.178 18.413 8.048 1.00 82.12 523 TRP A N 1
ATOM 4270 C CA . TRP A 1 523 ? -7.243 16.997 7.695 1.00 82.12 523 TRP A CA 1
ATOM 4271 C C . TRP A 1 523 ? -6.904 16.747 6.218 1.00 82.12 523 TRP A C 1
ATOM 4273 O O . TRP A 1 523 ? -6.277 15.732 5.912 1.00 82.12 523 TRP A O 1
ATOM 4283 N N . GLY A 1 524 ? -7.194 17.692 5.322 1.00 78.69 524 GLY A N 1
ATOM 4284 C CA . GLY A 1 524 ? -6.819 17.619 3.910 1.00 78.69 524 GLY A CA 1
ATOM 4285 C C . GLY A 1 524 ? -5.313 17.737 3.623 1.00 78.69 524 GLY A C 1
ATOM 4286 O O . GLY A 1 524 ? -4.910 17.614 2.463 1.00 78.69 524 GLY A O 1
ATOM 4287 N N . PHE A 1 525 ? -4.463 18.005 4.622 1.00 76.88 525 PHE A N 1
ATOM 4288 C CA . PHE A 1 525 ? -3.034 18.280 4.423 1.00 76.88 525 PHE A CA 1
ATOM 4289 C C . PHE A 1 525 ? -2.182 17.028 4.613 1.00 76.88 525 PHE A C 1
ATOM 4291 O O . PHE A 1 525 ? -1.477 16.833 5.600 1.00 76.88 525 PHE A O 1
ATOM 4298 N N . MET A 1 526 ? -2.260 16.161 3.602 1.00 75.75 526 MET A N 1
ATOM 4299 C CA . MET A 1 526 ? -1.599 14.857 3.550 1.00 75.75 526 MET A CA 1
ATOM 4300 C C . MET A 1 526 ? -0.083 14.911 3.816 1.00 75.75 526 MET A C 1
ATOM 4302 O O . MET A 1 526 ? 0.418 14.050 4.534 1.00 75.75 526 MET A O 1
ATOM 4306 N N . GLN A 1 527 ? 0.643 15.911 3.294 1.00 71.75 527 GLN A N 1
ATOM 4307 C CA . GLN A 1 527 ? 2.086 16.046 3.559 1.00 71.75 527 GLN A CA 1
ATOM 4308 C C . GLN A 1 527 ? 2.372 16.480 5.006 1.00 71.75 527 GLN A C 1
ATOM 4310 O O . GLN A 1 527 ? 3.309 15.983 5.617 1.00 71.75 527 GLN A O 1
ATOM 4315 N N . VAL A 1 528 ? 1.512 17.301 5.613 1.00 75.38 528 VAL A N 1
ATOM 4316 C CA . VAL A 1 528 ? 1.650 17.673 7.029 1.00 75.38 528 VAL A CA 1
ATOM 4317 C C . VAL A 1 528 ? 1.357 16.484 7.942 1.00 75.38 528 VAL A C 1
ATOM 4319 O O . VAL A 1 528 ? 2.112 16.233 8.878 1.00 75.38 528 VAL A O 1
ATOM 4322 N N . ARG A 1 529 ? 0.321 15.683 7.644 1.00 79.44 529 ARG A N 1
ATOM 4323 C CA . ARG A 1 529 ? 0.090 14.404 8.343 1.00 79.44 529 ARG A CA 1
ATOM 4324 C C . ARG A 1 529 ? 1.281 13.460 8.207 1.00 79.44 529 ARG A C 1
ATOM 4326 O O . ARG A 1 529 ? 1.695 12.867 9.198 1.00 79.44 529 ARG A O 1
ATOM 4333 N N . ARG A 1 530 ? 1.828 13.346 6.989 1.00 74.94 530 ARG A N 1
ATOM 4334 C CA . ARG A 1 530 ? 3.039 12.574 6.692 1.00 74.94 530 ARG A CA 1
ATOM 4335 C C . ARG A 1 530 ? 4.170 13.016 7.626 1.00 74.94 530 ARG A C 1
ATOM 4337 O O . ARG A 1 530 ? 4.711 12.171 8.326 1.00 74.94 530 ARG A O 1
ATOM 4344 N N . SER A 1 531 ? 4.456 14.314 7.713 1.00 78.31 531 SER A N 1
ATOM 4345 C CA . SER A 1 531 ? 5.458 14.868 8.631 1.00 78.31 531 SER A CA 1
ATOM 4346 C C . SER A 1 531 ? 5.148 14.569 10.103 1.00 78.31 531 SER A C 1
ATOM 4348 O O . SER A 1 531 ? 6.027 14.100 10.820 1.00 78.31 531 SER A O 1
ATOM 4350 N N . ILE A 1 532 ? 3.901 14.730 10.559 1.00 82.19 532 ILE A N 1
ATOM 4351 C CA . ILE A 1 532 ? 3.500 14.391 11.936 1.00 82.19 532 ILE A CA 1
ATOM 4352 C C . ILE A 1 532 ? 3.824 12.926 12.268 1.00 82.19 532 ILE A C 1
ATOM 4354 O O . ILE A 1 532 ? 4.437 12.664 13.303 1.00 82.19 532 ILE A O 1
ATOM 4358 N N . ASP A 1 533 ? 3.479 11.968 11.406 1.00 77.94 533 ASP A N 1
ATOM 4359 C CA . ASP A 1 533 ? 3.790 10.560 11.669 1.00 77.94 533 ASP A CA 1
ATOM 4360 C C . ASP A 1 533 ? 5.281 10.213 11.460 1.00 77.94 533 ASP A C 1
ATOM 4362 O O . ASP A 1 533 ? 5.796 9.386 12.222 1.00 77.94 533 ASP A O 1
ATOM 4366 N N . THR A 1 534 ? 6.026 10.893 10.565 1.00 76.38 534 THR A N 1
ATOM 4367 C CA . THR A 1 534 ? 7.506 10.793 10.525 1.00 76.38 534 THR A CA 1
ATOM 4368 C C . THR A 1 534 ? 8.099 11.190 11.870 1.00 76.38 534 THR A C 1
ATOM 4370 O O . THR A 1 534 ? 8.873 10.428 12.452 1.00 76.38 534 THR A O 1
ATOM 4373 N N . PHE A 1 535 ? 7.707 12.362 12.386 1.00 84.06 535 PHE A N 1
ATOM 4374 C CA . PHE A 1 535 ? 8.207 12.895 13.649 1.00 84.06 535 PHE A CA 1
ATOM 4375 C C . PHE A 1 535 ? 7.929 11.901 1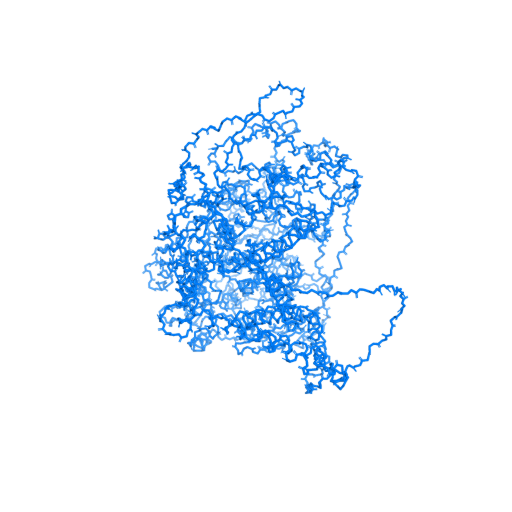4.773 1.00 84.06 535 PHE A C 1
ATOM 4377 O O . PHE A 1 535 ? 8.828 11.534 15.518 1.00 84.06 535 PHE A O 1
ATOM 4384 N N . ARG A 1 536 ? 6.706 11.367 14.851 1.00 84.19 536 ARG A N 1
ATOM 4385 C CA . ARG A 1 536 ? 6.305 10.390 15.877 1.00 84.19 536 ARG A CA 1
ATOM 4386 C C . ARG A 1 536 ? 7.069 9.066 15.793 1.00 84.19 536 ARG A C 1
ATOM 4388 O O . ARG A 1 536 ? 7.305 8.448 16.833 1.00 84.19 536 ARG A O 1
ATOM 4395 N N . ALA A 1 537 ? 7.458 8.620 14.598 1.00 75.75 537 ALA A N 1
ATOM 4396 C CA . ALA A 1 537 ? 8.304 7.441 14.418 1.00 75.75 537 ALA A CA 1
ATOM 4397 C C . ALA A 1 537 ? 9.758 7.716 14.848 1.00 75.75 537 ALA A C 1
ATOM 4399 O O . ALA A 1 537 ? 10.285 7.007 15.709 1.00 75.75 537 ALA A O 1
ATOM 4400 N N . ALA A 1 538 ? 10.365 8.790 14.335 1.00 78.19 538 ALA A N 1
ATOM 4401 C CA . ALA A 1 538 ? 11.718 9.224 14.689 1.00 78.19 538 ALA A CA 1
ATOM 4402 C C . ALA A 1 538 ? 11.861 9.502 16.201 1.00 78.19 538 ALA A C 1
ATOM 4404 O O . ALA A 1 538 ? 12.835 9.084 16.829 1.00 78.19 538 ALA A O 1
ATOM 4405 N N . TYR A 1 539 ? 10.840 10.101 16.822 1.00 85.12 539 TYR A N 1
ATOM 4406 C CA . TYR A 1 539 ? 10.819 10.432 18.248 1.00 85.12 539 TYR A CA 1
ATOM 4407 C C . TYR A 1 539 ? 10.853 9.185 19.138 1.00 85.12 539 TYR A C 1
ATOM 4409 O O . TYR A 1 539 ? 11.540 9.158 20.161 1.00 85.12 539 TYR A O 1
ATOM 4417 N N . ARG A 1 540 ? 10.138 8.122 18.735 1.00 82.88 540 ARG A N 1
ATOM 4418 C CA . ARG A 1 540 ? 10.189 6.805 19.396 1.00 82.88 540 ARG A CA 1
ATOM 4419 C C . ARG A 1 540 ? 11.549 6.130 19.213 1.00 82.88 540 ARG A C 1
ATOM 4421 O O . ARG A 1 540 ? 12.016 5.477 20.139 1.00 82.88 540 ARG A O 1
ATOM 4428 N N . ALA A 1 541 ? 12.183 6.315 18.055 1.00 77.69 541 ALA A N 1
ATOM 4429 C CA . ALA A 1 541 ? 13.518 5.800 17.754 1.00 77.69 541 ALA A CA 1
ATOM 4430 C C . ALA A 1 541 ? 14.668 6.610 18.395 1.00 77.69 541 ALA A C 1
ATOM 4432 O O . ALA A 1 541 ? 15.811 6.165 18.344 1.00 77.69 541 ALA A O 1
ATOM 4433 N N . ARG A 1 542 ? 14.377 7.774 19.003 1.00 82.19 542 ARG A N 1
ATOM 4434 C CA . ARG A 1 542 ? 15.364 8.774 19.466 1.00 82.19 542 ARG A CA 1
ATOM 4435 C C . ARG A 1 542 ? 16.274 9.316 18.349 1.00 82.19 542 ARG A C 1
ATOM 4437 O O . ARG A 1 542 ? 17.391 9.753 18.617 1.00 82.19 542 ARG A O 1
ATOM 4444 N N . ASP A 1 543 ? 15.784 9.340 17.111 1.00 78.88 543 ASP A N 1
ATOM 4445 C CA . ASP A 1 543 ? 16.473 9.977 15.986 1.00 78.88 543 ASP A CA 1
ATOM 4446 C C . ASP A 1 543 ? 16.245 11.496 16.036 1.00 78.88 543 ASP A C 1
ATOM 4448 O O . ASP A 1 543 ? 15.229 12.008 15.564 1.00 78.88 543 ASP A O 1
ATOM 4452 N N . GLU A 1 544 ? 17.173 12.222 16.665 1.00 78.19 544 GLU A N 1
ATOM 4453 C CA . GLU A 1 544 ? 17.094 13.685 16.776 1.00 78.19 544 GLU A CA 1
ATOM 4454 C C . GLU A 1 544 ? 17.188 14.370 15.403 1.00 78.19 544 GLU A C 1
ATOM 4456 O O . GLU A 1 544 ? 16.599 15.433 15.221 1.00 78.19 544 GLU A O 1
ATOM 4461 N N . ALA A 1 545 ? 17.889 13.771 14.435 1.00 72.81 545 ALA A N 1
ATOM 4462 C CA . ALA A 1 545 ? 18.152 14.398 13.147 1.00 72.81 545 ALA A CA 1
ATOM 4463 C C . ALA A 1 545 ? 16.912 14.378 12.251 1.00 72.81 545 ALA A C 1
ATOM 4465 O O . ALA A 1 545 ? 16.494 15.425 11.761 1.00 72.81 545 ALA A O 1
ATOM 4466 N N . GLU A 1 546 ? 16.272 13.217 12.090 1.00 74.44 546 GLU A N 1
ATOM 4467 C CA . GLU A 1 546 ? 15.008 13.124 11.354 1.00 74.44 546 GLU A CA 1
ATOM 4468 C C . GLU A 1 546 ? 13.887 13.881 12.094 1.00 74.44 546 GLU A C 1
ATOM 4470 O O . GLU A 1 546 ? 13.092 14.559 11.446 1.00 74.44 546 GLU A O 1
ATOM 4475 N N . CYS A 1 547 ? 13.857 13.879 13.437 1.00 81.38 547 CYS A N 1
ATOM 4476 C CA . CYS A 1 547 ? 12.919 14.724 14.191 1.00 81.38 547 CYS A CA 1
ATOM 4477 C C . CYS A 1 547 ? 13.103 16.219 13.893 1.00 81.38 547 CYS A C 1
ATOM 4479 O O . CYS A 1 547 ? 12.121 16.915 13.635 1.00 81.38 547 CYS A O 1
ATOM 4481 N N . ALA A 1 548 ? 14.339 16.724 13.945 1.00 76.56 548 ALA A N 1
ATOM 4482 C CA . ALA A 1 548 ? 14.620 18.137 13.713 1.00 76.56 548 ALA A CA 1
ATOM 4483 C C . ALA A 1 548 ? 14.324 18.531 12.257 1.00 76.56 548 ALA A C 1
ATOM 4485 O O . ALA A 1 548 ? 13.616 19.510 12.042 1.00 76.56 548 ALA A O 1
ATOM 4486 N N . ASN A 1 549 ? 14.753 17.723 11.277 1.00 72.19 549 ASN A N 1
ATOM 4487 C CA . ASN A 1 549 ? 14.436 17.910 9.854 1.00 72.19 549 ASN A CA 1
ATOM 4488 C C . ASN A 1 549 ? 12.930 18.063 9.615 1.00 72.19 549 ASN A C 1
ATOM 4490 O O . ASN A 1 549 ? 12.499 19.013 8.973 1.00 72.19 549 ASN A O 1
ATOM 4494 N N . VAL A 1 550 ? 12.127 17.154 10.165 1.00 74.88 550 VAL A N 1
ATOM 4495 C CA . VAL A 1 550 ? 10.671 17.134 9.967 1.00 74.88 550 VAL A CA 1
ATOM 4496 C C . VAL A 1 550 ? 9.973 18.300 10.675 1.00 74.88 550 VAL A C 1
ATOM 4498 O O . VAL A 1 550 ? 9.006 18.853 10.151 1.00 74.88 550 VAL A O 1
ATOM 4501 N N . ALA A 1 551 ? 10.462 18.701 11.851 1.00 79.56 551 ALA A N 1
ATOM 4502 C CA . ALA A 1 551 ? 9.945 19.870 12.554 1.00 79.56 551 ALA A CA 1
ATOM 4503 C C . ALA A 1 551 ? 10.301 21.179 11.824 1.00 79.56 551 ALA A C 1
ATOM 4505 O O . ALA A 1 551 ? 9.450 22.060 11.727 1.00 79.56 551 ALA A O 1
ATOM 4506 N N . TRP A 1 552 ? 11.508 21.278 11.249 1.00 71.75 552 TRP A N 1
ATOM 4507 C CA . TRP A 1 552 ? 11.906 22.378 10.364 1.00 71.75 552 TRP A CA 1
ATOM 4508 C C . TRP A 1 552 ? 11.107 22.395 9.053 1.00 71.75 552 TRP A C 1
ATOM 4510 O O . TRP A 1 552 ? 10.717 23.472 8.617 1.00 71.75 552 TRP A O 1
ATOM 4520 N N . GLU A 1 553 ? 10.803 21.247 8.435 1.00 69.06 553 GLU A N 1
ATOM 4521 C CA . GLU A 1 553 ? 9.951 21.199 7.232 1.00 69.06 553 GLU A CA 1
ATOM 4522 C C . GLU A 1 553 ? 8.565 21.811 7.499 1.00 69.06 553 GLU A C 1
ATOM 4524 O O . GLU A 1 553 ? 8.123 22.653 6.724 1.00 69.06 553 GLU A O 1
ATOM 4529 N N . LEU A 1 554 ? 7.918 21.461 8.620 1.00 71.81 554 LEU A N 1
ATOM 4530 C CA . LEU A 1 554 ? 6.617 22.024 9.024 1.00 71.81 554 LEU A CA 1
ATOM 4531 C C . LEU A 1 554 ? 6.673 23.501 9.432 1.00 71.81 554 LEU A C 1
ATOM 4533 O O . LEU A 1 554 ? 5.698 24.233 9.279 1.00 71.81 554 LEU A O 1
ATOM 4537 N N . GLU A 1 555 ? 7.808 23.929 9.971 1.00 68.12 555 GLU A N 1
ATOM 4538 C CA . GLU A 1 555 ? 8.069 25.310 10.355 1.00 68.12 555 GLU A CA 1
ATOM 4539 C C . GLU A 1 555 ? 8.287 26.200 9.110 1.00 68.12 555 GLU A C 1
ATOM 4541 O O . GLU A 1 555 ? 7.677 27.263 9.002 1.00 68.12 555 GLU A O 1
ATOM 4546 N N . ASN A 1 556 ? 8.996 25.707 8.088 1.00 61.19 556 ASN A N 1
ATOM 4547 C CA . ASN A 1 556 ? 9.255 26.424 6.829 1.00 61.19 556 ASN A CA 1
ATOM 4548 C C . ASN A 1 556 ? 8.073 26.409 5.825 1.00 61.19 556 ASN A C 1
ATOM 4550 O O . ASN A 1 556 ? 8.216 26.906 4.706 1.00 61.19 556 ASN A O 1
ATOM 4554 N N . GLU A 1 557 ? 6.890 25.902 6.204 1.00 59.19 557 GLU A N 1
ATOM 4555 C CA . GLU A 1 557 ? 5.649 26.017 5.406 1.00 59.19 557 GLU A CA 1
ATOM 4556 C C . GLU A 1 557 ? 5.167 27.481 5.259 1.00 59.19 557 GLU A C 1
ATOM 4558 O O . GLU A 1 557 ? 4.330 27.779 4.405 1.00 59.19 557 GLU A O 1
ATOM 4563 N N . LEU A 1 558 ? 5.704 28.420 6.051 1.00 56.06 558 LEU A N 1
ATOM 4564 C CA . LEU A 1 558 ? 5.617 29.863 5.791 1.00 56.06 558 LEU A CA 1
ATOM 4565 C C . LEU A 1 558 ? 6.868 30.318 5.006 1.00 56.06 558 LEU A C 1
ATOM 4567 O O . LEU A 1 558 ? 7.956 30.363 5.581 1.00 56.06 558 LEU A O 1
ATOM 4571 N N . PRO A 1 559 ? 6.769 30.671 3.706 1.00 45.62 559 PRO A N 1
ATOM 4572 C CA . PRO A 1 559 ? 7.955 30.975 2.907 1.00 45.62 559 PRO A CA 1
ATOM 4573 C C . PRO A 1 559 ? 8.620 32.290 3.331 1.00 45.62 559 PRO A C 1
ATOM 4575 O O . PRO A 1 559 ? 8.026 33.353 3.191 1.00 45.62 559 PRO A O 1
ATOM 4578 N N . ALA A 1 560 ? 9.895 32.251 3.725 1.00 40.12 560 ALA A N 1
ATOM 4579 C CA . ALA A 1 560 ? 10.678 33.451 4.063 1.00 40.12 560 ALA A CA 1
ATOM 4580 C C . ALA A 1 560 ? 10.966 34.400 2.868 1.00 40.12 560 ALA A C 1
ATOM 4582 O O . ALA A 1 560 ? 11.570 35.458 3.035 1.00 40.12 560 ALA A O 1
ATOM 4583 N N . ALA A 1 561 ? 10.566 34.029 1.648 1.00 34.56 561 ALA A N 1
ATOM 4584 C CA . ALA A 1 561 ? 10.850 34.773 0.424 1.00 34.56 561 ALA A CA 1
ATOM 4585 C C . ALA A 1 561 ? 9.899 35.973 0.241 1.00 34.56 561 ALA A C 1
ATOM 4587 O O . ALA A 1 561 ? 8.829 35.832 -0.352 1.00 34.56 561 ALA A O 1
ATOM 4588 N N . GLY A 1 562 ? 10.323 37.150 0.714 1.00 38.84 562 GLY A N 1
ATOM 4589 C CA . GLY A 1 562 ? 9.646 38.433 0.472 1.00 38.84 562 GLY A CA 1
ATOM 4590 C C . GLY A 1 562 ? 9.518 39.366 1.681 1.00 38.84 562 GLY A C 1
ATOM 4591 O O . GLY A 1 562 ? 8.979 40.456 1.526 1.00 38.84 562 GLY A O 1
ATOM 4592 N N . PHE A 1 563 ? 9.995 38.969 2.865 1.00 45.66 563 PHE A N 1
ATOM 4593 C CA . PHE A 1 563 ? 9.880 39.763 4.094 1.00 45.66 563 PHE A CA 1
ATOM 4594 C C . PHE A 1 563 ? 11.223 40.403 4.468 1.00 45.66 563 PHE A C 1
ATOM 4596 O O . PHE A 1 563 ? 12.194 39.695 4.722 1.00 45.66 563 PHE A O 1
ATOM 4603 N N . GLU A 1 564 ? 11.275 41.736 4.527 1.00 37.31 564 GLU A N 1
ATOM 4604 C CA . GLU A 1 564 ? 12.523 42.482 4.769 1.00 37.31 564 GLU A CA 1
ATOM 4605 C C . GLU A 1 564 ? 12.962 42.494 6.243 1.00 37.31 564 GLU A C 1
ATOM 4607 O O . GLU A 1 564 ? 14.144 42.655 6.530 1.00 37.31 564 GLU A O 1
ATOM 4612 N N . ASN A 1 565 ? 12.034 42.329 7.195 1.00 43.19 565 ASN A N 1
ATOM 4613 C CA . ASN A 1 565 ? 12.349 42.286 8.627 1.00 43.19 565 ASN A CA 1
ATOM 4614 C C . ASN A 1 565 ? 11.281 41.550 9.464 1.00 43.19 565 ASN A C 1
ATOM 4616 O O . ASN A 1 565 ? 10.158 41.297 9.020 1.00 43.19 565 ASN A O 1
ATOM 4620 N N . ARG A 1 566 ? 11.633 41.251 10.724 1.00 40.69 566 ARG A N 1
ATOM 4621 C CA . ARG A 1 566 ? 10.780 40.565 11.715 1.00 40.69 566 ARG A CA 1
ATOM 4622 C C . ARG A 1 566 ? 9.449 41.276 11.988 1.00 40.69 566 ARG A C 1
ATOM 4624 O O . ARG A 1 566 ? 8.451 40.600 12.234 1.00 40.69 566 ARG A O 1
ATOM 4631 N N . GLY A 1 567 ? 9.435 42.611 11.973 1.00 46.22 567 GLY A N 1
ATOM 4632 C CA . GLY A 1 567 ? 8.224 43.405 12.183 1.00 46.22 567 GLY A CA 1
ATOM 4633 C C . GLY A 1 567 ? 7.220 43.151 11.065 1.00 46.22 567 GLY A C 1
ATOM 4634 O O . GLY A 1 567 ? 6.115 42.683 11.326 1.00 46.22 567 GLY A O 1
ATOM 4635 N N . MET A 1 568 ? 7.656 43.337 9.817 1.00 47.34 568 MET A N 1
ATOM 4636 C CA . MET A 1 568 ? 6.852 43.041 8.631 1.00 47.34 568 MET A CA 1
ATOM 4637 C C . MET A 1 568 ? 6.418 41.575 8.578 1.00 47.34 568 MET A C 1
ATOM 4639 O O . MET A 1 568 ? 5.260 41.325 8.279 1.00 47.34 568 MET A O 1
ATOM 4643 N N . TYR A 1 569 ? 7.273 40.609 8.932 1.00 53.03 569 TYR A N 1
ATOM 4644 C CA . TYR A 1 569 ? 6.868 39.199 8.994 1.00 53.03 569 TYR A CA 1
ATOM 4645 C C . TYR A 1 569 ? 5.718 38.961 9.989 1.00 53.03 569 TYR A C 1
ATOM 4647 O O . TYR A 1 569 ? 4.693 38.398 9.616 1.00 53.03 569 TYR A O 1
ATOM 4655 N N . LEU A 1 570 ? 5.839 39.411 11.243 1.00 49.94 570 LEU A N 1
ATOM 4656 C CA . LEU A 1 570 ? 4.805 39.167 12.260 1.00 49.94 570 LEU A CA 1
ATOM 4657 C C . LEU A 1 570 ? 3.519 39.973 12.027 1.00 49.94 570 LEU A C 1
ATOM 4659 O O . LEU A 1 570 ? 2.442 39.504 12.402 1.00 49.94 570 LEU A O 1
ATOM 4663 N N . ASP A 1 571 ? 3.619 41.157 11.423 1.00 46.75 571 ASP A N 1
ATOM 4664 C CA . ASP A 1 571 ? 2.479 42.038 11.165 1.00 46.75 571 ASP A CA 1
ATOM 4665 C C . ASP A 1 571 ? 1.770 41.698 9.843 1.00 46.75 571 ASP A C 1
ATOM 4667 O O . ASP A 1 571 ? 0.540 41.639 9.793 1.00 46.75 571 ASP A O 1
ATOM 4671 N N . GLN A 1 572 ? 2.515 41.317 8.796 1.00 48.00 572 GLN A N 1
ATOM 4672 C CA . GLN A 1 572 ? 1.930 40.733 7.586 1.00 48.00 572 GLN A CA 1
ATOM 4673 C C . GLN A 1 572 ? 1.388 39.329 7.836 1.00 48.00 572 GLN A C 1
ATOM 4675 O O . GLN A 1 572 ? 0.332 39.025 7.299 1.00 48.00 572 GLN A O 1
ATOM 4680 N N . VAL A 1 573 ? 1.987 38.487 8.688 1.00 49.16 573 VAL A N 1
ATOM 4681 C CA . VAL A 1 573 ? 1.313 37.247 9.118 1.00 49.16 573 VAL A CA 1
ATOM 4682 C C . VAL A 1 573 ? 0.032 37.587 9.887 1.00 49.16 573 VAL A C 1
ATOM 4684 O O . VAL A 1 573 ? -1.003 37.005 9.590 1.00 49.16 573 VAL A O 1
ATOM 4687 N N . ALA A 1 574 ? 0.030 38.567 10.798 1.00 46.28 574 ALA A N 1
ATOM 4688 C CA . ALA A 1 574 ? -1.185 38.950 11.530 1.00 46.28 574 ALA A CA 1
ATOM 4689 C C . ALA A 1 574 ? -2.313 39.520 10.638 1.00 46.28 574 ALA A C 1
ATOM 4691 O O . ALA A 1 574 ? -3.486 39.293 10.938 1.00 46.28 574 ALA A O 1
ATOM 4692 N N . THR A 1 575 ? -1.976 40.225 9.553 1.00 42.50 575 THR A N 1
ATOM 4693 C CA . THR A 1 575 ? -2.939 40.841 8.614 1.00 42.50 575 THR A CA 1
ATOM 4694 C C . THR A 1 575 ? -3.256 39.987 7.379 1.00 42.50 575 THR A C 1
ATOM 4696 O O . THR A 1 575 ? -4.311 40.170 6.780 1.00 42.50 575 THR A O 1
ATOM 4699 N N . SER A 1 576 ? -2.402 39.019 7.026 1.00 41.72 576 SER A N 1
ATOM 4700 C CA . SER A 1 576 ? -2.593 38.089 5.895 1.00 41.72 576 SER A CA 1
ATOM 4701 C C . SER A 1 576 ? -3.173 36.734 6.308 1.00 41.72 576 SER A C 1
ATOM 4703 O O . SER A 1 576 ? -3.335 35.863 5.454 1.00 41.72 576 SER A O 1
ATOM 4705 N N . ILE A 1 577 ? -3.494 36.529 7.592 1.00 48.38 577 ILE A N 1
ATOM 4706 C CA . ILE A 1 577 ? -4.382 35.440 8.025 1.00 48.38 577 ILE A CA 1
ATOM 4707 C C . ILE A 1 577 ? -5.733 35.651 7.335 1.00 48.38 577 ILE A C 1
ATOM 4709 O O . ILE A 1 577 ? -6.419 36.619 7.670 1.00 48.38 577 ILE A O 1
ATOM 4713 N N . PRO A 1 578 ? -6.141 34.785 6.387 1.00 41.91 578 PRO A N 1
ATOM 4714 C CA . PRO A 1 578 ? -7.384 35.005 5.671 1.00 41.91 578 PRO A CA 1
ATOM 4715 C C . PRO A 1 578 ? -8.563 34.824 6.620 1.00 41.91 578 PRO A C 1
ATOM 4717 O O . PRO A 1 578 ? -8.612 33.861 7.392 1.00 41.91 578 PRO A O 1
ATOM 4720 N N . GLU A 1 579 ? -9.534 35.729 6.545 1.00 41.00 579 GLU A N 1
ATOM 4721 C CA . GLU A 1 579 ? -10.808 35.523 7.223 1.00 41.00 579 GLU A CA 1
ATOM 4722 C C . GLU A 1 579 ? -11.547 34.324 6.611 1.00 41.00 579 GLU A C 1
ATOM 4724 O O . GLU A 1 579 ? -11.359 33.956 5.444 1.00 41.00 579 GLU A O 1
ATOM 4729 N N . PHE A 1 580 ? -12.359 33.663 7.437 1.00 37.66 580 PHE A N 1
ATOM 4730 C CA . PHE A 1 580 ? -12.950 32.368 7.118 1.00 37.66 580 PHE A CA 1
ATOM 4731 C C . PHE A 1 580 ? -13.935 32.490 5.948 1.00 37.66 580 PHE A C 1
ATOM 4733 O O . PHE A 1 580 ? -15.074 32.917 6.123 1.00 37.66 580 PHE A O 1
ATOM 4740 N N . GLY A 1 581 ? -13.485 32.117 4.748 1.00 40.91 581 GLY A N 1
ATOM 4741 C CA . GLY A 1 581 ? -14.261 32.271 3.515 1.00 40.91 581 GLY A CA 1
ATOM 4742 C C . GLY A 1 581 ? -13.499 32.858 2.326 1.00 40.91 581 GLY A C 1
ATOM 4743 O O . GLY A 1 581 ? -14.085 32.937 1.247 1.00 40.91 581 GLY A O 1
ATOM 4744 N N . SER A 1 582 ? -12.213 33.220 2.454 1.00 37.31 582 SER A N 1
ATOM 4745 C CA . SER A 1 582 ? -11.402 33.560 1.273 1.00 37.31 582 SER A CA 1
ATOM 4746 C C . SER A 1 582 ? -11.451 32.422 0.242 1.00 37.31 582 SER A C 1
ATOM 4748 O O . SER A 1 582 ? -11.178 31.261 0.565 1.00 37.31 582 SER A O 1
ATOM 4750 N N . THR A 1 583 ? -11.779 32.750 -1.008 1.00 36.22 583 THR A N 1
ATOM 4751 C CA . THR A 1 583 ? -12.148 31.788 -2.066 1.00 36.22 583 THR A CA 1
ATOM 4752 C C . THR A 1 583 ? -11.027 30.840 -2.510 1.00 36.22 583 THR A C 1
ATOM 4754 O O . THR A 1 583 ? -11.280 29.926 -3.290 1.00 36.22 583 THR A O 1
ATOM 4757 N N . THR A 1 584 ? -9.810 31.005 -1.989 1.00 40.41 584 THR A N 1
ATOM 4758 C CA . THR A 1 584 ? -8.633 30.165 -2.259 1.00 40.41 584 THR A CA 1
ATOM 4759 C C . THR A 1 584 ? -8.603 28.842 -1.487 1.00 40.41 584 THR A C 1
ATOM 4761 O O . THR A 1 584 ? -7.815 27.970 -1.834 1.00 40.41 584 THR A O 1
ATOM 4764 N N . GLY A 1 585 ? -9.416 28.665 -0.436 1.00 44.25 585 GLY A N 1
ATOM 4765 C CA . GLY A 1 585 ? -9.539 27.381 0.280 1.00 44.25 585 GLY A CA 1
ATOM 4766 C C . GLY A 1 585 ? -8.280 26.881 1.013 1.00 44.25 585 GLY A C 1
ATOM 4767 O O . GLY A 1 585 ? -8.241 25.726 1.444 1.00 44.25 585 GLY A O 1
ATOM 4768 N N . THR A 1 586 ? -7.258 27.725 1.157 1.00 47.41 586 THR A N 1
ATOM 4769 C CA . THR A 1 586 ? -6.021 27.445 1.894 1.00 47.41 586 THR A CA 1
ATOM 4770 C C . THR A 1 586 ? -6.271 27.388 3.407 1.00 47.41 586 THR A C 1
ATOM 4772 O O . THR A 1 586 ? -6.947 28.269 3.939 1.00 47.41 586 THR A O 1
ATOM 4775 N N . PRO A 1 587 ? -5.698 26.416 4.142 1.00 53.88 587 PRO A N 1
ATOM 4776 C CA . PRO A 1 587 ? -5.675 26.466 5.594 1.00 53.88 587 PRO A CA 1
ATOM 4777 C C . PRO A 1 587 ? -4.694 27.556 6.054 1.00 53.88 587 PRO A C 1
ATOM 4779 O O . PRO A 1 587 ? -3.790 27.946 5.307 1.00 53.88 587 PRO A O 1
ATOM 4782 N N . PRO A 1 588 ? -4.778 27.983 7.319 1.00 61.62 588 PRO A N 1
ATOM 4783 C CA . PRO A 1 588 ? -3.707 28.745 7.940 1.00 61.62 588 PRO A CA 1
ATOM 4784 C C . PRO A 1 588 ? -2.440 27.882 8.089 1.00 61.62 588 PRO A C 1
ATOM 4786 O O . PRO A 1 588 ? -2.301 27.134 9.056 1.00 61.62 588 PRO A O 1
ATOM 4789 N N . LEU A 1 589 ? -1.489 28.022 7.154 1.00 67.12 589 LEU A N 1
ATOM 4790 C CA . LEU A 1 589 ? -0.161 27.379 7.203 1.00 67.12 589 LEU A CA 1
ATOM 4791 C C . LEU A 1 589 ? 0.583 27.687 8.517 1.00 67.12 589 LEU A C 1
ATOM 4793 O O . LEU A 1 589 ? 1.344 26.861 9.016 1.00 67.12 589 LEU A O 1
ATOM 4797 N N . TRP A 1 590 ? 0.278 28.828 9.147 1.00 69.81 590 TRP A N 1
ATOM 4798 C CA . TRP A 1 590 ? 0.804 29.194 10.460 1.00 69.81 590 TRP A CA 1
ATOM 4799 C C . TRP A 1 590 ? 0.456 28.197 11.579 1.00 69.81 590 TRP A C 1
ATOM 4801 O O . TRP A 1 590 ? 1.232 28.076 12.520 1.00 69.81 590 TRP A O 1
ATOM 4811 N N . LEU A 1 591 ? -0.641 27.428 11.488 1.00 73.19 591 LEU A N 1
ATOM 4812 C CA . LEU A 1 591 ? -0.922 26.354 12.456 1.00 73.19 591 LEU A CA 1
ATOM 4813 C C . LEU A 1 591 ? 0.118 25.232 12.384 1.00 73.19 591 LEU A C 1
ATOM 4815 O O . LEU A 1 591 ? 0.461 24.638 13.406 1.00 73.19 591 LEU A O 1
ATOM 4819 N N . PHE A 1 592 ? 0.607 24.933 11.180 1.00 78.19 592 PHE A N 1
ATOM 4820 C CA . PHE A 1 592 ? 1.627 23.912 10.956 1.00 78.19 592 PHE A CA 1
ATOM 4821 C C . PHE A 1 592 ? 3.004 24.423 11.391 1.00 78.19 592 PHE A C 1
ATOM 4823 O O . PHE A 1 592 ? 3.725 23.690 12.064 1.00 78.19 592 PHE A O 1
ATOM 4830 N N . HIS A 1 593 ? 3.278 25.714 11.175 1.00 76.38 593 HIS A N 1
ATOM 4831 C CA . HIS A 1 593 ? 4.428 26.406 11.758 1.00 76.38 593 HIS A CA 1
ATOM 4832 C C . HIS A 1 593 ? 4.425 26.336 13.297 1.00 76.38 593 HIS A C 1
ATOM 4834 O O . HIS A 1 593 ? 5.396 25.874 13.894 1.00 76.38 593 HIS A O 1
ATOM 4840 N N . CYS A 1 594 ? 3.308 26.674 13.959 1.00 77.50 594 CYS A N 1
ATOM 4841 C CA . CYS A 1 594 ? 3.170 26.525 15.415 1.00 77.50 594 CYS A CA 1
ATOM 4842 C C . CYS A 1 594 ? 3.378 25.078 15.890 1.00 77.50 594 CYS A C 1
ATOM 4844 O O . CYS A 1 594 ? 3.973 24.858 16.945 1.00 77.50 594 CYS A O 1
ATOM 4846 N N . LEU A 1 595 ? 2.915 24.083 15.127 1.00 85.19 595 LEU A N 1
ATOM 4847 C CA . LEU A 1 595 ? 3.150 22.675 15.445 1.00 85.19 595 LEU A CA 1
ATOM 4848 C C . LEU A 1 595 ? 4.634 22.291 15.290 1.00 85.19 595 LEU A C 1
ATOM 4850 O O . LEU A 1 595 ? 5.145 21.560 16.136 1.00 85.19 595 LEU A O 1
ATOM 4854 N N . GLY A 1 596 ? 5.337 22.829 14.287 1.00 83.81 596 GLY A N 1
ATOM 4855 C CA . GLY A 1 596 ? 6.790 22.701 14.121 1.00 83.81 596 GLY A CA 1
ATOM 4856 C C . GLY A 1 596 ? 7.576 23.284 15.303 1.00 83.81 596 GLY A C 1
ATOM 4857 O O . GLY A 1 596 ? 8.442 22.606 15.858 1.00 83.81 596 GLY A O 1
ATOM 4858 N N . LEU A 1 597 ? 7.210 24.481 15.780 1.00 81.69 597 LEU A N 1
ATOM 4859 C CA . LEU A 1 597 ? 7.793 25.087 16.990 1.00 81.69 597 LEU A CA 1
ATOM 4860 C C . LEU A 1 597 ? 7.615 24.193 18.229 1.00 81.69 597 LEU A C 1
ATOM 4862 O O . LEU A 1 597 ? 8.575 23.921 18.953 1.00 81.69 597 LEU A O 1
ATOM 4866 N N . LEU A 1 598 ? 6.400 23.681 18.455 1.00 87.50 598 LEU A N 1
ATOM 4867 C CA . LEU A 1 598 ? 6.115 22.787 19.582 1.00 87.50 598 LEU A CA 1
ATOM 4868 C C . LEU A 1 598 ? 6.796 21.415 19.433 1.00 87.50 598 LEU A C 1
ATOM 4870 O O . LEU A 1 598 ? 7.158 20.807 20.439 1.00 87.50 598 LEU A O 1
ATOM 4874 N N . MET A 1 599 ? 7.020 20.930 18.208 1.00 89.50 599 MET A N 1
ATOM 4875 C CA . MET A 1 599 ? 7.846 19.748 17.946 1.00 89.50 599 MET A CA 1
ATOM 4876 C C . MET A 1 599 ? 9.307 19.993 18.345 1.00 89.50 599 MET A C 1
ATOM 4878 O O . MET A 1 599 ? 9.844 19.211 19.135 1.00 89.50 599 MET A O 1
ATOM 4882 N N . LEU A 1 600 ? 9.923 21.095 17.894 1.00 83.75 600 LEU A N 1
ATOM 4883 C CA . LEU A 1 600 ? 11.298 21.476 18.259 1.00 83.75 600 LEU A CA 1
ATOM 4884 C C . LEU A 1 600 ? 11.481 21.580 19.785 1.00 83.75 600 LEU A C 1
ATOM 4886 O O . LEU A 1 600 ? 12.473 21.073 20.312 1.00 83.75 600 LEU A O 1
ATOM 4890 N N . ALA A 1 601 ? 10.494 22.134 20.499 1.00 85.25 601 ALA A N 1
ATOM 4891 C CA . ALA A 1 601 ? 10.494 22.256 21.961 1.00 85.25 601 ALA A CA 1
ATOM 4892 C C . ALA A 1 601 ? 10.507 20.909 22.726 1.00 85.25 601 ALA A C 1
ATOM 4894 O O . ALA A 1 601 ? 10.824 20.881 23.916 1.00 85.25 601 ALA A O 1
ATOM 4895 N N . THR A 1 602 ? 10.176 19.782 22.075 1.00 87.75 602 THR A N 1
ATOM 4896 C CA . THR A 1 602 ? 10.182 18.440 22.704 1.00 87.75 602 THR A CA 1
ATOM 4897 C C . THR A 1 602 ? 11.485 17.651 22.525 1.00 87.75 602 THR A C 1
ATOM 4899 O O . THR A 1 602 ? 11.618 16.554 23.087 1.00 87.75 602 THR A O 1
ATOM 4902 N N . LEU A 1 603 ? 12.440 18.179 21.756 1.00 85.50 603 LEU A N 1
ATOM 4903 C CA . LEU A 1 603 ? 13.743 17.566 21.472 1.00 85.50 603 LEU A CA 1
ATOM 4904 C C . LEU A 1 603 ? 14.834 18.067 22.442 1.00 85.50 603 LEU A C 1
ATOM 4906 O O . LEU A 1 603 ? 14.526 18.747 23.419 1.00 85.50 603 LEU A O 1
ATOM 4910 N N . PRO A 1 604 ? 16.108 17.710 22.180 1.00 81.62 604 PRO A N 1
ATOM 4911 C CA . PRO A 1 604 ? 17.293 18.463 22.590 1.00 81.62 604 PRO A CA 1
ATOM 4912 C C . PRO A 1 604 ? 17.129 19.993 22.649 1.00 81.62 604 PRO A C 1
ATOM 4914 O O . PRO A 1 604 ? 16.277 20.521 21.940 1.00 81.62 604 PRO A O 1
ATOM 4917 N N . LEU A 1 605 ? 18.066 20.723 23.248 1.00 76.12 605 LEU A N 1
ATOM 4918 C CA . LEU A 1 605 ? 18.445 22.067 22.801 1.00 76.12 605 LEU A CA 1
ATOM 4919 C C . LEU A 1 605 ? 19.960 22.063 22.566 1.00 76.12 605 LEU A C 1
ATOM 4921 O O . LEU A 1 605 ? 20.731 21.758 23.470 1.00 76.12 605 LEU A O 1
ATOM 4925 N N . ARG A 1 606 ? 20.389 22.330 21.327 1.00 69.88 606 ARG A N 1
ATOM 4926 C CA . ARG A 1 606 ? 21.806 22.307 20.927 1.00 69.88 606 ARG A CA 1
ATOM 4927 C C . ARG A 1 606 ? 22.243 23.686 20.462 1.00 69.88 606 ARG A C 1
ATOM 4929 O O . ARG A 1 606 ? 21.643 24.241 19.547 1.00 69.88 606 ARG A O 1
ATOM 4936 N N . THR A 1 607 ? 23.315 24.198 21.053 1.00 66.06 607 THR A N 1
ATOM 4937 C CA . THR A 1 607 ? 23.954 25.481 20.703 1.00 66.06 607 THR A CA 1
ATOM 4938 C C . THR A 1 607 ? 25.027 25.348 19.615 1.00 66.06 607 THR A C 1
ATOM 4940 O O . THR A 1 607 ? 25.550 26.350 19.135 1.00 66.06 607 THR A O 1
ATOM 4943 N N . GLN A 1 608 ? 25.356 24.117 19.210 1.00 63.97 608 GLN A N 1
ATOM 4944 C CA . GLN A 1 608 ? 26.336 23.795 18.171 1.00 63.97 608 GLN A CA 1
ATOM 4945 C C . GLN A 1 608 ? 25.769 22.752 17.203 1.00 63.97 608 GLN A C 1
ATOM 4947 O O . GLN A 1 608 ? 24.981 21.891 17.605 1.00 63.97 608 GLN A O 1
ATOM 4952 N N . ASP A 1 609 ? 26.194 22.827 15.942 1.00 65.81 609 ASP A N 1
ATOM 4953 C CA . ASP A 1 609 ? 25.839 21.852 14.912 1.00 65.81 609 ASP A CA 1
ATOM 4954 C C . ASP A 1 609 ? 26.404 20.471 15.275 1.00 65.81 609 ASP A C 1
ATOM 4956 O O . ASP A 1 609 ? 27.591 20.324 15.574 1.00 65.81 609 ASP A O 1
ATOM 4960 N N . HIS A 1 610 ? 25.566 19.438 15.221 1.00 63.69 610 HIS A N 1
ATOM 4961 C CA . HIS A 1 610 ? 25.973 18.059 15.465 1.00 63.69 610 HIS A CA 1
ATOM 4962 C C . HIS A 1 610 ? 25.793 17.218 14.203 1.00 63.69 610 HIS A C 1
ATOM 4964 O O . HIS A 1 610 ? 24.678 17.025 13.729 1.00 63.69 610 HIS A O 1
ATOM 4970 N N . ILE A 1 611 ? 26.891 16.674 13.679 1.00 61.50 611 ILE A N 1
ATOM 4971 C CA . ILE A 1 611 ? 26.861 15.666 12.615 1.00 61.50 611 ILE A CA 1
ATOM 4972 C C . ILE A 1 611 ? 26.858 14.288 13.296 1.00 61.50 611 ILE A C 1
ATOM 4974 O O . ILE A 1 611 ? 27.858 13.945 13.937 1.00 61.50 611 ILE A O 1
ATOM 4978 N N . PRO A 1 612 ? 25.781 13.484 13.180 1.00 55.66 612 PRO A N 1
ATOM 4979 C CA . PRO A 1 612 ? 25.779 12.116 13.686 1.00 55.66 612 PRO A CA 1
ATOM 4980 C C . PRO A 1 612 ? 26.898 11.292 13.034 1.00 55.66 612 PRO A C 1
ATOM 4982 O O . PRO A 1 612 ? 27.263 11.520 11.879 1.00 55.66 612 PRO A O 1
ATOM 4985 N N . GLY A 1 613 ? 27.454 10.322 13.766 1.00 49.66 613 GLY A N 1
ATOM 4986 C CA . GLY A 1 613 ? 28.565 9.500 13.276 1.00 49.66 613 GLY A CA 1
ATOM 4987 C C . GLY A 1 613 ? 28.263 8.889 11.902 1.00 49.66 613 GLY A C 1
ATOM 4988 O O . GLY A 1 613 ? 27.226 8.248 11.732 1.00 49.66 613 GLY A O 1
ATOM 4989 N N . LYS A 1 614 ? 29.160 9.109 10.926 1.00 43.06 614 LYS A N 1
ATOM 4990 C CA . LYS A 1 614 ? 28.944 8.754 9.510 1.00 43.06 614 LYS A CA 1
ATOM 4991 C C . LYS A 1 614 ? 28.417 7.315 9.374 1.00 43.06 614 LYS A C 1
ATOM 4993 O O . LYS A 1 614 ? 29.065 6.405 9.903 1.00 43.06 614 LYS A O 1
ATOM 4998 N N . PRO A 1 615 ? 27.308 7.073 8.645 1.00 42.75 615 PRO A N 1
ATOM 4999 C CA . PRO A 1 615 ? 26.844 5.714 8.402 1.00 42.75 615 PRO A CA 1
ATOM 5000 C C . PRO A 1 615 ? 27.942 4.917 7.692 1.00 42.75 615 PRO A C 1
ATOM 5002 O O . PRO A 1 615 ? 28.633 5.432 6.807 1.00 42.75 615 PRO A O 1
ATOM 5005 N N . LYS A 1 616 ? 28.120 3.650 8.083 1.00 39.69 616 LYS A N 1
ATOM 5006 C CA . LYS A 1 616 ? 29.086 2.763 7.426 1.00 39.69 616 LYS A CA 1
ATOM 5007 C C . LYS A 1 616 ? 28.670 2.581 5.968 1.00 39.69 616 LYS A C 1
ATOM 5009 O O . LYS A 1 616 ? 27.650 1.958 5.690 1.00 39.69 616 LYS A O 1
ATOM 5014 N N . VAL A 1 617 ? 29.472 3.111 5.046 1.00 43.22 617 VAL A N 1
ATOM 5015 C CA . VAL A 1 617 ? 29.278 2.896 3.610 1.00 43.22 617 VAL A CA 1
ATOM 5016 C C . VAL A 1 617 ? 29.470 1.411 3.316 1.00 43.22 617 VAL A C 1
ATOM 5018 O O . VAL A 1 617 ? 30.583 0.895 3.419 1.00 43.22 617 VAL A O 1
ATOM 5021 N N . GLY A 1 618 ? 28.386 0.735 2.938 1.00 47.28 618 GLY A N 1
ATOM 5022 C CA . GLY A 1 618 ? 28.461 -0.600 2.358 1.00 47.28 618 GLY A CA 1
ATOM 5023 C C . GLY A 1 618 ? 29.254 -0.544 1.053 1.00 47.28 618 GLY A C 1
ATOM 5024 O O . GLY A 1 618 ? 28.879 0.172 0.120 1.00 47.28 618 GLY A O 1
ATOM 5025 N N . LYS A 1 619 ? 30.366 -1.279 1.001 1.00 51.09 619 LYS A N 1
ATOM 5026 C CA . LYS A 1 619 ? 31.091 -1.565 -0.238 1.00 51.09 619 LYS A CA 1
ATOM 5027 C C . LYS A 1 619 ? 30.330 -2.668 -0.970 1.00 51.09 619 LYS A C 1
ATOM 5029 O O . LYS A 1 619 ? 30.273 -3.783 -0.465 1.00 51.09 619 LYS A O 1
ATOM 5034 N N . ILE A 1 620 ? 29.760 -2.371 -2.135 1.00 56.78 620 ILE A N 1
ATOM 5035 C CA . ILE A 1 620 ? 29.215 -3.409 -3.016 1.00 56.78 620 ILE A CA 1
ATOM 5036 C C . ILE A 1 620 ? 30.367 -3.903 -3.889 1.00 56.78 620 ILE A C 1
ATOM 5038 O O . ILE A 1 620 ? 30.894 -3.152 -4.710 1.00 56.78 620 ILE A O 1
ATOM 5042 N N . LEU A 1 621 ? 30.761 -5.162 -3.712 1.00 58.16 621 LEU A N 1
ATOM 5043 C CA . LEU A 1 621 ? 31.722 -5.821 -4.589 1.00 58.16 621 LEU A CA 1
ATOM 5044 C C . LEU A 1 621 ? 30.981 -6.400 -5.799 1.00 58.16 621 LEU A C 1
ATOM 5046 O O . LEU A 1 621 ? 30.152 -7.293 -5.640 1.00 58.16 621 LEU A O 1
ATOM 5050 N N . LEU A 1 622 ? 31.302 -5.923 -7.001 1.00 63.06 622 LEU A N 1
ATOM 5051 C CA . LEU A 1 622 ? 30.823 -6.525 -8.242 1.00 63.06 622 LEU A CA 1
ATOM 5052 C C . LEU A 1 622 ? 31.872 -7.519 -8.746 1.00 63.06 622 LEU A C 1
ATOM 5054 O O . LEU A 1 622 ? 32.981 -7.137 -9.138 1.00 63.06 622 LEU A O 1
ATOM 5058 N N . ARG A 1 623 ? 31.530 -8.811 -8.710 1.00 57.34 623 ARG A N 1
ATOM 5059 C CA . ARG A 1 623 ? 32.412 -9.887 -9.188 1.00 57.34 623 ARG A CA 1
ATOM 5060 C C . ARG A 1 623 ? 32.196 -10.145 -10.674 1.00 57.34 623 ARG A C 1
ATOM 5062 O O . ARG A 1 623 ? 31.112 -9.908 -11.205 1.00 57.34 623 ARG A O 1
ATOM 5069 N N . ARG A 1 624 ? 33.213 -10.689 -11.341 1.00 61.97 624 ARG A N 1
ATOM 5070 C CA . ARG A 1 624 ? 33.058 -11.227 -12.701 1.00 61.97 624 ARG A CA 1
ATOM 5071 C C . ARG A 1 624 ? 31.992 -12.334 -12.724 1.00 61.97 624 ARG A C 1
ATOM 5073 O O . ARG A 1 624 ? 31.977 -13.186 -11.835 1.00 61.97 624 ARG A O 1
ATOM 5080 N N . SER A 1 625 ? 31.171 -12.351 -13.768 1.00 59.06 625 SER A N 1
ATOM 5081 C CA . SER A 1 625 ? 30.482 -13.562 -14.231 1.00 59.06 625 SER A CA 1
ATOM 5082 C C . SER A 1 625 ? 31.492 -14.561 -14.811 1.00 59.06 625 SER A C 1
ATOM 5084 O O . SER A 1 625 ? 32.622 -14.191 -15.153 1.00 59.06 625 SER A O 1
ATOM 5086 N N . GLN A 1 626 ? 31.100 -15.827 -14.958 1.00 58.81 626 GLN A N 1
ATOM 5087 C CA . GLN A 1 626 ? 31.927 -16.832 -15.637 1.00 58.81 626 GLN A CA 1
ATOM 5088 C C . GLN A 1 626 ? 32.166 -16.440 -17.103 1.00 58.81 626 GLN A C 1
ATOM 5090 O O . GLN A 1 626 ? 33.264 -16.617 -17.629 1.00 58.81 626 GLN A O 1
ATOM 5095 N N . THR A 1 627 ? 31.166 -15.814 -17.728 1.00 57.62 627 THR A N 1
ATOM 5096 C CA . THR A 1 627 ? 31.219 -15.293 -19.101 1.00 57.62 627 THR A CA 1
ATOM 5097 C C . THR A 1 627 ? 32.112 -14.050 -19.277 1.00 57.62 627 THR A C 1
ATOM 5099 O O . THR A 1 627 ? 32.639 -13.849 -20.371 1.00 57.62 627 THR A O 1
ATOM 5102 N N . VAL A 1 628 ? 32.361 -13.256 -18.225 1.00 56.31 628 VAL A N 1
ATOM 5103 C CA . VAL A 1 628 ? 33.365 -12.162 -18.210 1.00 56.31 628 VAL A CA 1
ATOM 5104 C C . VAL A 1 628 ? 34.774 -12.654 -17.838 1.00 56.31 628 VAL A C 1
ATOM 5106 O O . VAL A 1 628 ? 35.767 -12.034 -18.218 1.00 56.31 628 VAL A O 1
ATOM 5109 N N . ALA A 1 629 ? 34.901 -13.770 -17.111 1.00 51.56 629 ALA A N 1
ATOM 5110 C CA . ALA A 1 629 ? 36.167 -14.221 -16.519 1.00 51.56 629 ALA A CA 1
ATOM 5111 C C . ALA A 1 629 ? 37.305 -14.532 -17.514 1.00 51.56 629 ALA A C 1
ATOM 5113 O O . ALA A 1 629 ? 38.463 -14.578 -17.097 1.00 51.56 629 ALA A O 1
ATOM 5114 N N . SER A 1 630 ? 36.995 -14.701 -18.802 1.00 46.19 630 SER A N 1
ATOM 5115 C CA . SER A 1 630 ? 37.957 -14.918 -19.892 1.00 46.19 630 SER A CA 1
ATOM 5116 C C . SER A 1 630 ? 38.677 -13.648 -20.371 1.00 46.19 630 SER A C 1
ATOM 5118 O O . SER A 1 630 ? 39.639 -13.754 -21.131 1.00 46.19 630 SER A O 1
ATOM 5120 N N . GLN A 1 631 ? 38.250 -12.452 -19.942 1.00 49.53 631 GLN A N 1
ATOM 5121 C CA . GLN A 1 631 ? 38.858 -11.173 -20.328 1.00 49.53 631 GLN A CA 1
ATOM 5122 C C . GLN A 1 631 ? 39.557 -10.493 -19.135 1.00 49.53 631 GLN A C 1
ATOM 5124 O O . GLN A 1 631 ? 39.104 -10.546 -17.991 1.00 49.53 631 GLN A O 1
ATOM 5129 N N . ALA A 1 632 ? 40.710 -9.870 -19.394 1.00 45.97 632 ALA A N 1
ATOM 5130 C CA . ALA A 1 632 ? 41.694 -9.498 -18.372 1.00 45.97 632 ALA A CA 1
ATOM 5131 C C . ALA A 1 632 ? 41.385 -8.178 -17.622 1.00 45.97 632 ALA A C 1
ATOM 5133 O O . ALA A 1 632 ? 42.198 -7.258 -17.616 1.00 45.97 632 ALA A O 1
ATOM 5134 N N . VAL A 1 633 ? 40.220 -8.082 -16.968 1.00 52.19 633 VAL A N 1
ATOM 5135 C CA . VAL A 1 633 ? 39.777 -6.892 -16.201 1.00 52.19 633 VAL A CA 1
ATOM 5136 C C . VAL A 1 633 ? 39.448 -7.272 -14.754 1.00 52.19 633 VAL A C 1
ATOM 5138 O O . VAL A 1 633 ? 38.826 -8.301 -14.506 1.00 52.19 633 VAL A O 1
ATOM 5141 N N . THR A 1 634 ? 39.898 -6.505 -13.763 1.00 57.97 634 THR A N 1
ATOM 5142 C CA . THR A 1 634 ? 39.716 -6.778 -12.319 1.00 57.97 634 THR A CA 1
ATOM 5143 C C . THR A 1 634 ? 38.260 -6.662 -11.829 1.00 57.97 634 THR A C 1
ATOM 5145 O O . THR A 1 634 ? 37.376 -6.214 -12.556 1.00 57.97 634 THR A O 1
ATOM 5148 N N . ASN A 1 635 ? 37.991 -7.119 -10.595 1.00 61.00 635 ASN A N 1
ATOM 5149 C CA . ASN A 1 635 ? 36.701 -6.889 -9.924 1.00 61.00 635 ASN A CA 1
ATOM 5150 C C . ASN A 1 635 ? 36.495 -5.388 -9.660 1.00 61.00 635 ASN A C 1
ATOM 5152 O O . ASN A 1 635 ? 37.469 -4.676 -9.419 1.00 61.00 635 ASN A O 1
ATOM 5156 N N . ILE A 1 636 ? 35.239 -4.937 -9.634 1.00 60.53 636 ILE A N 1
ATOM 5157 C CA . ILE A 1 636 ? 34.881 -3.526 -9.431 1.00 60.53 636 ILE A CA 1
ATOM 5158 C C . ILE A 1 636 ? 34.374 -3.339 -7.992 1.00 60.53 636 ILE A C 1
ATOM 5160 O O . ILE A 1 636 ? 33.399 -3.976 -7.584 1.00 60.53 636 ILE A O 1
ATOM 5164 N N . GLU A 1 637 ? 35.018 -2.466 -7.209 1.00 55.00 637 GLU A N 1
ATOM 5165 C CA . GLU A 1 637 ? 34.558 -2.107 -5.858 1.00 55.00 637 GLU A CA 1
ATOM 5166 C C . GLU A 1 637 ? 33.721 -0.824 -5.888 1.00 55.00 637 GLU A C 1
ATOM 5168 O O . GLU A 1 637 ? 34.235 0.291 -5.985 1.00 55.00 637 GLU A O 1
ATOM 5173 N N . VAL A 1 638 ? 32.407 -0.968 -5.727 1.00 55.38 638 VAL A N 1
ATOM 5174 C CA . VAL A 1 638 ? 31.489 0.168 -5.711 1.00 55.38 638 VAL A CA 1
ATOM 5175 C C . VAL A 1 638 ? 31.323 0.669 -4.284 1.00 55.38 638 VAL A C 1
ATOM 5177 O O . VAL A 1 638 ? 30.640 0.059 -3.455 1.00 55.38 638 VAL A O 1
ATOM 5180 N N . ARG A 1 639 ? 31.904 1.833 -3.992 1.00 46.84 639 ARG A N 1
ATOM 5181 C CA . ARG A 1 639 ? 31.545 2.587 -2.785 1.00 46.84 639 ARG A CA 1
ATOM 5182 C C . ARG A 1 639 ? 30.077 2.998 -2.907 1.00 46.84 639 ARG A C 1
ATOM 5184 O O . ARG A 1 639 ? 29.725 3.735 -3.828 1.00 46.84 639 ARG A O 1
ATOM 5191 N N . GLY A 1 640 ? 29.225 2.524 -1.995 1.00 46.06 640 GLY A N 1
ATOM 5192 C CA . GLY A 1 640 ? 27.851 3.012 -1.892 1.00 46.06 640 GLY A CA 1
ATOM 5193 C C . GLY A 1 640 ? 27.829 4.537 -1.756 1.00 46.06 640 GLY A C 1
ATOM 5194 O O . GLY A 1 640 ? 28.741 5.124 -1.168 1.00 46.06 640 GLY A O 1
ATOM 5195 N N . VAL A 1 641 ? 26.802 5.187 -2.312 1.00 39.34 641 VAL A N 1
ATOM 5196 C CA . VAL A 1 641 ? 26.661 6.647 -2.203 1.00 39.34 641 VAL A CA 1
ATOM 5197 C C . VAL A 1 641 ? 26.626 7.010 -0.715 1.00 39.34 641 VAL A C 1
ATOM 5199 O O . VAL A 1 641 ? 25.783 6.464 0.003 1.00 39.34 641 VAL A O 1
ATOM 5202 N N . PRO A 1 642 ? 27.510 7.897 -0.222 1.00 35.88 642 PRO A N 1
ATOM 5203 C CA . PRO A 1 642 ? 27.428 8.343 1.154 1.00 35.88 642 PRO A CA 1
ATOM 5204 C C . PRO A 1 642 ? 26.118 9.108 1.327 1.00 35.88 642 PRO A C 1
ATOM 5206 O O . PRO A 1 642 ? 25.947 10.208 0.803 1.00 35.88 642 PRO A O 1
ATOM 5209 N N . ILE A 1 643 ? 25.191 8.523 2.083 1.00 42.34 643 ILE A N 1
ATOM 5210 C CA . ILE A 1 643 ? 24.162 9.308 2.753 1.00 42.34 643 ILE A CA 1
ATOM 5211 C C . ILE A 1 643 ? 24.927 10.121 3.793 1.00 42.34 643 ILE A C 1
ATOM 5213 O O . ILE A 1 643 ? 25.346 9.585 4.821 1.00 42.34 643 ILE A O 1
ATOM 5217 N N . GLU A 1 644 ? 25.197 11.387 3.484 1.00 40.53 644 GLU A N 1
ATOM 5218 C CA . GLU A 1 644 ? 25.736 12.314 4.472 1.00 40.53 644 GLU A CA 1
ATOM 5219 C C . GLU A 1 644 ? 24.767 12.338 5.655 1.00 40.53 644 GLU A C 1
ATOM 5221 O O . GLU A 1 644 ? 23.562 12.524 5.474 1.00 40.53 644 GLU A O 1
ATOM 5226 N N . ALA A 1 645 ? 25.281 12.064 6.857 1.00 44.78 645 ALA A N 1
ATOM 5227 C CA . ALA A 1 645 ? 24.463 12.105 8.059 1.00 44.78 645 ALA A CA 1
ATOM 5228 C C . ALA A 1 645 ? 23.915 13.535 8.189 1.00 44.78 645 ALA A C 1
ATOM 5230 O O . ALA A 1 645 ? 24.730 14.461 8.231 1.00 44.78 645 ALA A O 1
ATOM 5231 N N . PRO A 1 646 ? 22.585 13.741 8.200 1.00 50.53 646 PRO A N 1
ATOM 5232 C CA . PRO A 1 646 ? 22.021 15.082 8.182 1.00 50.53 646 PRO A CA 1
ATOM 5233 C C . PRO A 1 646 ? 22.529 15.869 9.389 1.00 50.53 646 PRO A C 1
ATOM 5235 O O . PRO A 1 646 ? 22.333 15.457 10.534 1.00 50.53 646 PRO A O 1
ATOM 5238 N N . THR A 1 647 ? 23.210 16.985 9.119 1.00 54.03 647 THR A N 1
ATOM 5239 C CA . THR A 1 647 ? 23.709 17.890 10.153 1.00 54.03 647 THR A CA 1
ATOM 5240 C C . THR A 1 647 ? 22.531 18.386 10.977 1.00 54.03 647 THR A C 1
ATOM 5242 O O . THR A 1 647 ? 21.696 19.140 10.476 1.00 54.03 647 THR A O 1
ATOM 5245 N N . ILE A 1 648 ? 22.477 17.990 12.248 1.00 64.19 648 ILE A N 1
ATOM 5246 C CA . ILE A 1 648 ? 21.549 18.563 13.216 1.00 64.19 648 ILE A CA 1
ATOM 5247 C C . ILE A 1 648 ? 22.054 19.972 13.494 1.00 64.19 648 ILE A C 1
ATOM 5249 O O . ILE A 1 648 ? 22.950 20.169 14.315 1.00 64.19 648 ILE A O 1
ATOM 5253 N N . MET A 1 649 ? 21.526 20.941 12.753 1.00 60.75 649 MET A N 1
ATOM 5254 C CA . MET A 1 649 ? 21.868 22.347 12.935 1.00 60.75 649 MET A CA 1
ATOM 5255 C C . MET A 1 649 ? 21.523 22.791 14.359 1.00 60.75 649 MET A C 1
ATOM 5257 O O . MET A 1 649 ? 20.563 22.306 14.970 1.00 60.75 649 MET A O 1
ATOM 5261 N N . ARG A 1 650 ? 22.317 23.717 14.892 1.00 64.50 650 ARG A N 1
ATOM 5262 C CA . ARG A 1 650 ? 22.051 24.374 16.170 1.00 64.50 650 ARG A CA 1
ATOM 5263 C C . ARG A 1 650 ? 20.691 25.074 16.176 1.00 64.50 650 ARG A C 1
ATOM 5265 O O . ARG A 1 650 ? 20.184 25.513 15.145 1.00 64.50 650 ARG A O 1
ATOM 5272 N N . ARG A 1 651 ? 20.093 25.140 17.363 1.00 66.06 651 ARG A N 1
ATOM 5273 C CA . ARG A 1 651 ? 18.717 25.599 17.614 1.00 66.06 651 ARG A CA 1
ATOM 5274 C C . ARG A 1 651 ? 18.668 26.772 18.601 1.00 66.06 651 ARG A C 1
ATOM 5276 O O . ARG A 1 651 ? 17.623 27.051 19.174 1.00 66.06 651 ARG A O 1
ATOM 5283 N N . ASP A 1 652 ? 19.798 27.469 18.752 1.00 59.28 652 ASP A N 1
ATOM 5284 C CA . ASP A 1 652 ? 19.973 28.725 19.499 1.00 59.28 652 ASP A CA 1
ATOM 5285 C C . ASP A 1 652 ? 19.438 29.958 18.751 1.00 59.28 652 ASP A C 1
ATOM 5287 O O . ASP A 1 652 ? 19.446 31.054 19.305 1.00 59.28 652 ASP A O 1
ATOM 5291 N N . ARG A 1 653 ? 19.009 29.821 17.488 1.00 55.75 653 ARG A N 1
ATOM 5292 C CA . ARG A 1 653 ? 18.591 30.944 16.634 1.00 55.75 653 ARG A CA 1
ATOM 5293 C C . ARG A 1 653 ? 17.319 30.637 15.868 1.00 55.75 653 ARG A C 1
ATOM 5295 O O . ARG A 1 653 ? 17.223 29.603 15.211 1.00 55.75 653 ARG A O 1
ATOM 5302 N N . PHE A 1 654 ? 16.395 31.587 15.894 1.00 50.91 654 PHE A N 1
ATOM 5303 C CA . PHE A 1 654 ? 15.210 31.608 15.050 1.00 50.91 654 PHE A CA 1
ATOM 5304 C C . PHE A 1 654 ? 15.312 32.778 14.062 1.00 50.91 654 PHE A C 1
ATOM 5306 O O . PHE A 1 654 ? 15.688 33.875 14.472 1.00 50.91 654 PHE A O 1
ATOM 5313 N N . PHE A 1 655 ? 15.049 32.479 12.784 1.00 49.66 655 PHE A N 1
ATOM 5314 C CA . PHE A 1 655 ? 15.170 33.277 11.547 1.00 49.66 655 PHE A CA 1
ATOM 5315 C C . PHE A 1 655 ? 15.690 34.722 11.681 1.00 49.66 655 PHE A C 1
ATOM 5317 O O . PHE A 1 655 ? 15.094 35.559 12.350 1.00 49.66 655 PHE A O 1
ATOM 5324 N N . SER A 1 656 ? 16.768 35.068 10.971 1.00 38.78 656 SER A N 1
ATOM 5325 C CA . SER A 1 656 ? 16.824 34.889 9.507 1.00 38.78 656 SER A CA 1
ATOM 5326 C C . SER A 1 656 ? 18.045 34.141 8.926 1.00 38.78 656 SER A C 1
ATOM 5328 O O . SER A 1 656 ? 19.040 33.876 9.596 1.00 38.78 656 SER A O 1
ATOM 5330 N N . ARG A 1 657 ? 17.954 33.804 7.628 1.00 40.03 657 ARG A N 1
ATOM 5331 C CA . ARG A 1 657 ? 19.078 33.435 6.731 1.00 40.03 657 ARG A CA 1
ATOM 5332 C C . ARG A 1 657 ? 19.278 34.446 5.583 1.00 40.03 657 ARG A C 1
ATOM 5334 O O . ARG A 1 657 ? 20.048 34.184 4.664 1.00 40.03 657 ARG A O 1
ATOM 5341 N N . LEU A 1 658 ? 18.559 35.569 5.633 1.00 34.31 658 LEU A N 1
ATOM 5342 C CA . LEU A 1 658 ? 18.530 36.652 4.639 1.00 34.31 658 LEU A CA 1
ATOM 5343 C C . LEU A 1 658 ? 18.756 38.047 5.268 1.00 34.31 658 LEU A C 1
ATOM 5345 O O . LEU A 1 658 ? 18.784 39.038 4.549 1.00 34.31 658 LEU A O 1
ATOM 5349 N N . SER A 1 659 ? 18.920 38.125 6.591 1.00 40.31 659 SER A N 1
ATOM 5350 C CA . SER A 1 659 ? 19.219 39.340 7.361 1.00 40.31 659 SER A CA 1
ATOM 5351 C C . SER A 1 659 ? 20.031 38.969 8.608 1.00 40.31 659 SER A C 1
ATOM 5353 O O . SER A 1 659 ? 19.897 37.848 9.100 1.00 40.31 659 SER A O 1
ATOM 5355 N N . ASP A 1 660 ? 20.839 39.892 9.137 1.00 37.84 660 ASP A N 1
ATOM 5356 C CA . ASP A 1 660 ? 21.691 39.630 10.313 1.00 37.84 660 ASP A CA 1
ATOM 5357 C C . ASP A 1 660 ? 20.925 39.562 11.648 1.00 37.84 660 ASP A C 1
ATOM 5359 O O . ASP A 1 660 ? 21.457 39.053 12.636 1.00 37.84 660 ASP A O 1
ATOM 5363 N N . ASP A 1 661 ? 19.667 40.014 11.683 1.00 44.19 661 ASP A N 1
ATOM 5364 C CA . ASP A 1 661 ? 18.775 39.834 12.831 1.00 44.19 661 ASP A CA 1
ATOM 5365 C C . ASP A 1 661 ? 18.351 38.364 13.005 1.00 44.19 661 ASP A C 1
ATOM 5367 O O . ASP A 1 661 ? 17.824 37.721 12.089 1.00 44.19 661 ASP A O 1
ATOM 5371 N N . TYR A 1 662 ? 18.514 37.858 14.230 1.00 49.84 662 TYR A N 1
ATOM 5372 C CA . TYR A 1 662 ? 18.013 36.563 14.692 1.00 49.84 662 TYR A CA 1
ATOM 5373 C C . TYR A 1 662 ? 17.456 36.684 16.113 1.00 49.84 662 TYR A C 1
ATOM 5375 O O . TYR A 1 662 ? 18.000 37.402 16.953 1.00 49.84 662 TYR A O 1
ATOM 5383 N N . ILE A 1 663 ? 16.396 35.935 16.419 1.00 50.50 663 ILE A N 1
ATOM 5384 C CA . ILE A 1 663 ? 15.962 35.752 17.808 1.00 50.50 663 ILE A CA 1
ATOM 5385 C C . ILE A 1 663 ? 16.854 34.674 18.421 1.00 50.50 663 ILE A C 1
ATOM 5387 O O . ILE A 1 663 ? 16.794 33.516 18.003 1.00 50.50 663 ILE A O 1
ATOM 5391 N N . THR A 1 664 ? 17.670 35.027 19.414 1.00 55.28 664 THR A N 1
ATOM 5392 C CA . THR A 1 664 ? 18.379 34.023 20.219 1.00 55.28 664 THR A CA 1
ATOM 5393 C C . THR A 1 664 ? 17.370 33.277 21.086 1.00 55.28 664 THR A C 1
ATOM 5395 O O . THR A 1 664 ? 16.793 33.866 22.001 1.00 55.28 664 THR A O 1
ATOM 5398 N N . ILE A 1 665 ? 17.171 31.987 20.820 1.00 61.34 665 ILE A N 1
ATOM 5399 C CA . ILE A 1 665 ? 16.405 31.106 21.702 1.00 61.34 665 ILE A CA 1
ATOM 5400 C C . ILE A 1 665 ? 17.357 30.572 22.768 1.00 61.34 665 ILE A C 1
ATOM 5402 O O . ILE A 1 665 ? 18.344 29.900 22.467 1.00 61.34 665 ILE A O 1
ATOM 5406 N N . ASN A 1 666 ? 17.058 30.900 24.021 1.00 62.22 666 ASN A N 1
ATOM 5407 C CA . ASN A 1 666 ? 17.883 30.561 25.176 1.00 62.22 666 ASN A CA 1
ATOM 5408 C C . ASN A 1 666 ? 17.271 29.415 25.995 1.00 62.22 666 ASN A C 1
ATOM 5410 O O . ASN A 1 666 ? 17.984 28.785 26.777 1.00 62.22 666 ASN A O 1
ATOM 5414 N N . LYS A 1 667 ? 15.959 29.170 25.857 1.00 71.38 667 LYS A N 1
ATOM 5415 C CA . LYS A 1 667 ? 15.194 28.163 26.608 1.00 71.38 667 LYS A CA 1
ATOM 5416 C C . LYS A 1 667 ? 14.080 27.560 25.754 1.00 71.38 667 LYS A C 1
ATOM 5418 O O . LYS A 1 667 ? 13.538 28.216 24.869 1.00 71.38 667 LYS A O 1
ATOM 5423 N N . ARG A 1 668 ? 13.628 26.347 26.083 1.00 75.19 668 ARG A N 1
ATOM 5424 C CA . ARG A 1 668 ? 12.464 25.722 25.414 1.00 75.19 668 ARG A CA 1
ATOM 5425 C C . ARG A 1 668 ? 11.155 26.496 25.539 1.00 75.19 668 ARG A C 1
ATOM 5427 O O . ARG A 1 668 ? 10.323 26.395 24.640 1.00 75.19 668 ARG A O 1
ATOM 5434 N N . ASP A 1 669 ? 10.963 27.245 26.626 1.00 77.12 669 ASP A N 1
ATOM 5435 C CA . ASP A 1 669 ? 9.747 28.049 26.831 1.00 77.12 669 ASP A CA 1
ATOM 5436 C C . ASP A 1 669 ? 9.616 29.144 25.753 1.00 77.12 669 ASP A C 1
ATOM 5438 O O . ASP A 1 669 ? 8.500 29.465 25.364 1.00 77.12 669 ASP A O 1
ATOM 5442 N N . ASP A 1 670 ? 10.725 29.614 25.160 1.00 73.06 670 ASP A N 1
ATOM 5443 C CA . ASP A 1 670 ? 10.719 30.612 24.078 1.00 73.06 670 ASP A CA 1
ATOM 5444 C C . ASP A 1 670 ? 9.943 30.105 22.835 1.00 73.06 670 ASP A C 1
ATOM 5446 O O . ASP A 1 670 ? 9.139 30.841 22.257 1.00 73.06 670 ASP A O 1
ATOM 5450 N N . PHE A 1 671 ? 10.115 28.825 22.459 1.00 76.06 671 PHE A N 1
ATOM 5451 C CA . PHE A 1 671 ? 9.359 28.177 21.369 1.00 76.06 671 PHE A CA 1
ATOM 5452 C C . PHE A 1 671 ? 7.862 28.049 21.695 1.00 76.06 671 PHE A C 1
ATOM 5454 O O . PHE A 1 671 ? 7.010 28.214 20.818 1.00 76.06 671 PHE A O 1
ATOM 5461 N N . VAL A 1 672 ? 7.538 27.715 22.950 1.00 81.69 672 VAL A N 1
ATOM 5462 C CA . VAL A 1 672 ? 6.154 27.515 23.414 1.00 81.69 672 VAL A CA 1
ATOM 5463 C C . VAL A 1 672 ? 5.421 28.853 23.467 1.00 81.69 672 VAL A C 1
ATOM 5465 O O . VAL A 1 672 ? 4.280 28.950 23.015 1.00 81.69 672 VAL A O 1
ATOM 5468 N N . ASP A 1 673 ? 6.087 29.893 23.959 1.00 78.56 673 ASP A N 1
ATOM 5469 C CA . ASP A 1 673 ? 5.555 31.245 24.047 1.00 78.56 673 ASP A CA 1
ATOM 5470 C C . ASP A 1 673 ? 5.298 31.852 22.666 1.00 78.56 673 ASP A C 1
ATOM 5472 O O . ASP A 1 673 ? 4.253 32.473 22.477 1.00 78.56 673 ASP A O 1
ATOM 5476 N N . GLU A 1 674 ? 6.185 31.671 21.681 1.00 72.81 674 GLU A N 1
ATOM 5477 C CA . GLU A 1 674 ? 5.941 32.191 20.326 1.00 72.81 674 GLU A CA 1
ATOM 5478 C C . GLU A 1 674 ? 4.768 31.468 19.640 1.00 72.81 674 GLU A C 1
ATOM 5480 O O . GLU A 1 674 ? 3.866 32.121 19.110 1.00 72.81 674 GLU A O 1
ATOM 5485 N N . ALA A 1 675 ? 4.689 30.135 19.755 1.00 76.62 675 ALA A N 1
ATOM 5486 C CA . ALA A 1 675 ? 3.541 29.371 19.263 1.00 76.62 675 ALA A CA 1
ATOM 5487 C C . ALA A 1 675 ? 2.220 29.813 19.928 1.00 76.62 675 ALA A C 1
ATOM 5489 O O . ALA A 1 675 ? 1.205 29.982 19.248 1.00 76.62 675 ALA A O 1
ATOM 5490 N N . LEU A 1 676 ? 2.222 30.061 21.245 1.00 78.06 676 LEU A N 1
ATOM 5491 C CA . LEU A 1 676 ? 1.044 30.542 21.974 1.00 78.06 676 LEU A CA 1
ATOM 5492 C C . LEU A 1 676 ? 0.659 31.988 21.612 1.00 78.06 676 LEU A C 1
ATOM 5494 O O . LEU A 1 676 ? -0.535 32.270 21.499 1.00 78.06 676 LEU A O 1
ATOM 5498 N N . LYS A 1 677 ? 1.624 32.887 21.362 1.00 72.81 677 LYS A N 1
ATOM 5499 C CA . LYS A 1 677 ? 1.360 34.253 20.861 1.00 72.81 677 LYS A CA 1
ATOM 5500 C C . LYS A 1 677 ? 0.641 34.222 19.512 1.00 72.81 677 LYS A C 1
ATOM 5502 O O . LYS A 1 677 ? -0.337 34.945 19.332 1.00 72.81 677 LYS A O 1
ATOM 5507 N N . MET A 1 678 ? 1.078 33.368 18.585 1.00 69.94 678 MET A N 1
ATOM 5508 C CA . MET A 1 678 ? 0.423 33.200 17.280 1.00 69.94 678 MET A CA 1
ATOM 5509 C C . MET A 1 678 ? -1.007 32.650 17.435 1.00 69.94 678 MET A C 1
ATOM 5511 O O . MET A 1 678 ? -1.953 33.222 16.897 1.00 69.94 678 MET A O 1
ATOM 5515 N N . ILE A 1 679 ? -1.181 31.611 18.261 1.00 71.38 679 ILE A N 1
ATOM 5516 C CA . ILE A 1 679 ? -2.479 30.995 18.607 1.00 71.38 679 ILE A CA 1
ATOM 5517 C C . ILE A 1 679 ? -3.456 31.965 19.310 1.00 71.38 679 ILE A C 1
ATOM 5519 O O . ILE A 1 679 ? -4.665 31.711 19.329 1.00 71.38 679 ILE A O 1
ATOM 5523 N N . GLY A 1 680 ? -2.958 33.050 19.909 1.00 62.72 680 GLY A N 1
ATOM 5524 C CA . GLY A 1 680 ? -3.761 34.044 20.624 1.00 62.72 680 GLY A CA 1
ATOM 5525 C C . GLY A 1 680 ? -4.361 35.162 19.763 1.00 62.72 680 GLY A C 1
ATOM 5526 O O . GLY A 1 680 ? -5.303 35.809 20.218 1.00 62.72 680 GLY A O 1
ATOM 5527 N N . LYS A 1 681 ? -3.849 35.414 18.546 1.00 59.06 681 LYS A N 1
ATOM 5528 C CA . LYS A 1 681 ? -4.151 36.661 17.811 1.00 59.06 681 LYS A CA 1
ATOM 5529 C C . LYS A 1 681 ? -5.527 36.719 17.122 1.00 59.06 681 LYS A C 1
ATOM 5531 O O . LYS A 1 681 ? -6.164 37.764 17.195 1.00 59.06 681 LYS A O 1
ATOM 5536 N N . ARG A 1 682 ? -6.003 35.657 16.452 1.00 53.31 682 ARG A N 1
ATOM 5537 C CA . ARG A 1 682 ? -7.350 35.578 15.818 1.00 53.31 682 ARG A CA 1
ATOM 5538 C C . ARG A 1 682 ? -7.841 34.125 15.750 1.00 53.31 682 ARG A C 1
ATOM 5540 O O . ARG A 1 682 ? -7.023 33.228 15.553 1.00 53.31 682 ARG A O 1
ATOM 5547 N N . ILE A 1 683 ? -9.154 33.870 15.875 1.00 54.44 683 ILE A N 1
ATOM 5548 C CA . ILE A 1 683 ? -9.705 32.497 15.879 1.00 54.44 683 ILE A CA 1
ATOM 5549 C C . ILE A 1 683 ? -10.994 32.360 15.045 1.00 54.44 683 ILE A C 1
ATOM 5551 O O . ILE A 1 683 ? -12.091 32.648 15.518 1.00 54.44 683 ILE A O 1
ATOM 5555 N N . TYR A 1 684 ? -10.858 31.778 13.852 1.00 52.19 684 TYR A N 1
ATOM 5556 C CA . TYR A 1 684 ? -11.917 31.049 13.138 1.00 52.19 684 TYR A CA 1
ATOM 5557 C C . TYR A 1 684 ? -11.318 29.738 12.607 1.00 52.19 684 TYR A C 1
ATOM 5559 O O . TYR A 1 684 ? -10.770 29.685 11.509 1.00 52.19 684 TYR A O 1
ATOM 5567 N N . ILE A 1 685 ? -11.309 28.696 13.444 1.00 61.12 685 ILE A N 1
ATOM 5568 C CA . ILE A 1 685 ? -10.551 27.451 13.220 1.00 61.12 685 ILE A CA 1
ATOM 5569 C C . ILE A 1 685 ? -11.377 26.258 13.720 1.00 61.12 685 ILE A C 1
ATOM 5571 O O . ILE A 1 685 ? -12.139 26.380 14.679 1.00 61.12 685 ILE A O 1
ATOM 5575 N N . TRP A 1 686 ? -11.202 25.086 13.102 1.00 72.19 686 TRP A N 1
ATOM 5576 C CA . TRP A 1 686 ? -11.738 23.809 13.586 1.00 72.19 686 TRP A CA 1
ATOM 5577 C C . TRP A 1 686 ? -11.265 23.512 15.012 1.00 72.19 686 TRP A C 1
ATOM 5579 O O . TRP A 1 686 ? -10.098 23.173 15.238 1.00 72.19 686 TRP A O 1
ATOM 5589 N N . LYS A 1 687 ? -12.194 23.608 15.967 1.00 73.81 687 LYS A N 1
ATOM 5590 C CA . LYS A 1 687 ? -11.921 23.554 17.406 1.00 73.81 687 LYS A CA 1
ATOM 5591 C C . LYS A 1 687 ? -11.051 22.361 17.819 1.00 73.81 687 LYS A C 1
ATOM 5593 O O . LYS A 1 687 ? -10.031 22.561 18.468 1.00 73.81 687 LYS A O 1
ATOM 5598 N N . ALA A 1 688 ? -11.387 21.145 17.383 1.00 78.56 688 ALA A N 1
ATOM 5599 C CA . ALA A 1 688 ? -10.665 19.932 17.779 1.00 78.56 688 ALA A CA 1
ATOM 5600 C C . ALA A 1 688 ? -9.169 19.932 17.402 1.00 78.56 688 ALA A C 1
ATOM 5602 O O . ALA A 1 688 ? -8.362 19.360 18.132 1.00 78.56 688 ALA A O 1
ATOM 5603 N N . PHE A 1 689 ? -8.779 20.584 16.298 1.00 80.12 689 PHE A N 1
ATOM 5604 C CA . PHE A 1 689 ? -7.366 20.716 15.924 1.00 80.12 689 PHE A CA 1
ATOM 5605 C C . PHE A 1 689 ? -6.653 21.755 16.799 1.00 80.12 689 PHE A C 1
ATOM 5607 O O . PHE A 1 689 ? -5.556 21.502 17.294 1.00 80.12 689 PHE A O 1
ATOM 5614 N N . LEU A 1 690 ? -7.296 22.901 17.047 1.00 79.00 690 LEU A N 1
ATOM 5615 C CA . LEU A 1 690 ? -6.753 23.959 17.901 1.00 79.00 690 LEU A CA 1
ATOM 5616 C C . LEU A 1 690 ? -6.578 23.491 19.356 1.00 79.00 690 LEU A C 1
ATOM 5618 O O . LEU A 1 690 ? -5.532 23.737 19.957 1.00 79.00 690 LEU A O 1
ATOM 5622 N N . ASP A 1 691 ? -7.563 22.770 19.894 1.00 82.06 691 ASP A N 1
ATOM 5623 C CA . ASP A 1 691 ? -7.530 22.194 21.242 1.00 82.06 691 ASP A CA 1
ATOM 5624 C C . ASP A 1 691 ? -6.401 21.151 21.381 1.00 82.06 691 ASP A C 1
ATOM 5626 O O . ASP A 1 691 ? -5.735 21.099 22.416 1.00 82.06 691 ASP A O 1
ATOM 5630 N N . ALA A 1 692 ? -6.109 20.370 20.330 1.00 85.31 692 ALA A N 1
ATOM 5631 C CA . ALA A 1 692 ? -4.988 19.424 20.317 1.00 85.31 692 ALA A CA 1
ATOM 5632 C C . ALA A 1 692 ? -3.613 20.125 20.315 1.00 85.31 692 ALA A C 1
ATOM 5634 O O . ALA A 1 692 ? -2.709 19.712 21.047 1.00 85.31 692 ALA A O 1
ATOM 5635 N N . VAL A 1 693 ? -3.450 21.207 19.540 1.00 85.12 693 VAL A N 1
ATOM 5636 C CA . VAL A 1 693 ? -2.208 22.008 19.519 1.00 85.12 693 VAL A CA 1
ATOM 5637 C C . VAL A 1 693 ? -1.995 22.721 20.862 1.00 85.12 693 VAL A C 1
ATOM 5639 O O . VAL A 1 693 ? -0.897 22.671 21.420 1.00 85.12 693 VAL A O 1
ATOM 5642 N N . ARG A 1 694 ? -3.050 23.314 21.440 1.00 83.62 694 ARG A N 1
ATOM 5643 C CA . ARG A 1 694 ? -3.011 23.918 22.787 1.00 83.62 694 ARG A CA 1
ATOM 5644 C C . ARG A 1 694 ? -2.680 22.882 23.864 1.00 83.62 694 ARG A C 1
ATOM 5646 O O . ARG A 1 694 ? -1.789 23.113 24.676 1.00 83.62 694 ARG A O 1
ATOM 5653 N N . GLY A 1 695 ? -3.301 21.702 23.812 1.00 85.75 695 GLY A N 1
ATOM 5654 C CA . GLY A 1 695 ? -3.025 20.599 24.736 1.00 85.75 695 GLY A CA 1
ATOM 5655 C C . GLY A 1 695 ? -1.567 20.118 24.717 1.00 85.75 695 GLY A C 1
ATOM 5656 O O . GLY A 1 695 ? -1.032 19.769 25.774 1.00 85.75 695 GLY A O 1
ATOM 5657 N N . LEU A 1 696 ? -0.902 20.153 23.553 1.00 89.12 696 LEU A N 1
ATOM 5658 C CA . LEU A 1 696 ? 0.539 19.898 23.436 1.00 89.12 696 LEU A CA 1
ATOM 5659 C C . LEU A 1 696 ? 1.360 20.997 24.130 1.00 89.12 696 LEU A C 1
ATOM 5661 O O . LEU A 1 696 ? 2.215 20.675 24.957 1.00 89.12 696 LEU A O 1
ATOM 5665 N N . ALA A 1 697 ? 1.079 22.274 23.850 1.00 87.88 697 ALA A N 1
ATOM 5666 C CA . ALA A 1 697 ? 1.763 23.404 24.485 1.00 87.88 697 ALA A CA 1
ATOM 5667 C C . ALA A 1 697 ? 1.624 23.367 26.019 1.00 87.88 697 ALA A C 1
ATOM 5669 O O . ALA A 1 697 ? 2.624 23.406 26.737 1.00 87.88 697 ALA A O 1
ATOM 5670 N N . ASP A 1 698 ? 0.407 23.170 26.534 1.00 86.38 698 ASP A N 1
ATOM 5671 C CA . ASP A 1 698 ? 0.138 23.065 27.972 1.00 86.38 698 ASP A CA 1
ATOM 5672 C C . ASP A 1 698 ? 0.795 21.840 28.617 1.00 86.38 698 ASP A C 1
ATOM 5674 O O . ASP A 1 698 ? 1.134 21.864 29.804 1.00 86.38 698 ASP A O 1
ATOM 5678 N N . PHE A 1 699 ? 0.963 20.734 27.887 1.00 86.50 699 PHE A N 1
ATOM 5679 C CA . PHE A 1 699 ? 1.723 19.580 28.375 1.00 86.50 699 PHE A CA 1
ATOM 5680 C C . PHE A 1 699 ? 3.214 19.909 28.521 1.00 86.50 699 PHE A C 1
ATOM 5682 O O . PHE A 1 699 ? 3.788 19.643 29.582 1.00 86.50 699 PHE A O 1
ATOM 5689 N N . ILE A 1 700 ? 3.821 20.521 27.498 1.00 85.88 700 ILE A N 1
ATOM 5690 C CA . ILE A 1 700 ? 5.231 20.938 27.503 1.00 85.88 700 ILE A CA 1
ATOM 5691 C C . ILE A 1 700 ? 5.470 21.913 28.666 1.00 85.88 700 ILE A C 1
ATOM 5693 O O . ILE A 1 700 ? 6.310 21.654 29.530 1.00 85.88 700 ILE A O 1
ATOM 5697 N N . ARG A 1 701 ? 4.647 22.963 28.780 1.00 85.44 701 ARG A N 1
ATOM 5698 C CA . ARG A 1 701 ? 4.751 23.995 29.827 1.00 85.44 701 ARG A CA 1
ATOM 5699 C C . ARG A 1 701 ? 4.611 23.433 31.243 1.00 85.44 701 ARG A C 1
ATOM 5701 O O . ARG A 1 701 ? 5.416 23.754 32.115 1.00 85.44 701 ARG A O 1
ATOM 5708 N N . ARG A 1 702 ? 3.641 22.538 31.489 1.00 83.62 702 ARG A N 1
ATOM 5709 C CA . ARG A 1 702 ? 3.484 21.861 32.797 1.00 83.62 702 ARG A CA 1
ATOM 5710 C C . ARG A 1 702 ? 4.683 20.980 33.151 1.00 83.62 702 ARG A C 1
ATOM 5712 O O . ARG A 1 702 ? 5.069 20.923 34.315 1.00 83.62 702 ARG A O 1
ATOM 5719 N N . ARG A 1 703 ? 5.287 20.307 32.167 1.00 79.56 703 ARG A N 1
ATOM 5720 C CA . ARG A 1 703 ? 6.476 19.462 32.367 1.00 79.56 703 ARG A CA 1
ATOM 5721 C C . ARG A 1 703 ? 7.740 20.272 32.652 1.00 79.56 703 ARG A C 1
ATOM 5723 O O . ARG A 1 703 ? 8.508 19.863 33.516 1.00 79.56 703 ARG A O 1
ATOM 5730 N N . MET A 1 704 ? 7.921 21.423 32.003 1.00 75.50 704 MET A N 1
ATOM 5731 C CA . MET A 1 704 ? 9.038 22.331 32.295 1.00 75.50 704 MET A CA 1
ATOM 5732 C C . MET A 1 704 ? 8.886 22.990 33.673 1.00 75.50 704 MET A C 1
ATOM 5734 O O . MET A 1 704 ? 9.825 22.962 34.461 1.00 75.50 704 MET A O 1
ATOM 5738 N N . ARG A 1 705 ? 7.683 23.464 34.035 1.00 78.25 705 ARG A N 1
ATOM 5739 C CA . ARG A 1 705 ? 7.395 24.014 35.379 1.00 78.25 705 ARG A CA 1
ATOM 5740 C C . ARG A 1 705 ? 7.604 23.015 36.523 1.00 78.25 705 ARG A C 1
ATOM 5742 O O . ARG A 1 705 ? 7.858 23.432 37.645 1.00 78.25 705 ARG A O 1
ATOM 5749 N N . ALA A 1 706 ? 7.530 21.710 36.251 1.00 72.75 706 ALA A N 1
ATOM 5750 C CA . ALA A 1 706 ? 7.865 20.667 37.221 1.00 72.75 706 ALA A CA 1
ATOM 5751 C C . ALA A 1 706 ? 9.384 20.489 37.448 1.00 72.75 706 ALA A C 1
ATOM 5753 O O . ALA A 1 706 ? 9.769 19.655 38.260 1.00 72.75 706 ALA A O 1
ATOM 5754 N N . ASN A 1 707 ? 10.237 21.221 36.719 1.00 61.50 707 ASN A N 1
ATOM 5755 C CA . ASN A 1 707 ? 11.700 21.252 36.848 1.00 61.50 707 ASN A CA 1
ATOM 5756 C C . ASN A 1 707 ? 12.391 19.868 36.772 1.00 61.50 707 ASN A C 1
ATOM 5758 O O . ASN A 1 707 ? 13.431 19.638 37.381 1.00 61.50 707 ASN A O 1
ATOM 5762 N N . THR A 1 708 ? 11.791 18.924 36.032 1.00 61.53 708 THR A N 1
ATOM 5763 C CA . THR A 1 708 ? 12.214 17.506 35.943 1.00 61.53 708 THR A CA 1
ATOM 5764 C C . THR A 1 708 ? 12.996 17.155 34.670 1.00 61.53 708 THR A C 1
ATOM 5766 O O . THR A 1 708 ? 13.301 15.986 34.445 1.00 61.53 708 THR A O 1
ATOM 5769 N N . PHE A 1 709 ? 13.320 18.141 33.829 1.00 67.75 709 PHE A N 1
ATOM 5770 C CA . PHE A 1 709 ? 14.005 17.956 32.544 1.00 67.75 709 PHE A CA 1
ATOM 5771 C C . PHE A 1 709 ? 15.074 19.036 32.353 1.00 67.75 709 PHE A C 1
ATOM 5773 O O . PHE A 1 709 ? 14.824 20.201 32.651 1.00 67.75 709 PHE A O 1
ATOM 5780 N N . THR A 1 710 ? 16.246 18.658 31.836 1.00 72.56 710 THR A N 1
ATOM 5781 C CA . THR A 1 710 ? 17.301 19.610 31.445 1.00 72.56 710 THR A CA 1
ATOM 5782 C C . THR A 1 710 ? 17.154 20.034 29.985 1.00 72.56 710 THR A C 1
ATOM 5784 O O . THR A 1 710 ? 16.529 19.330 29.190 1.00 72.56 710 THR A O 1
ATOM 5787 N N . GLU A 1 711 ? 17.810 21.131 29.600 1.00 72.31 711 GLU A N 1
ATOM 5788 C CA . GLU A 1 711 ? 17.861 21.583 28.202 1.00 72.31 711 GLU A CA 1
ATOM 5789 C C . GLU A 1 711 ? 18.581 20.602 27.251 1.00 72.31 711 GLU A C 1
ATOM 5791 O O . GLU A 1 711 ? 18.388 20.662 26.042 1.00 72.31 711 GLU A O 1
ATOM 5796 N N . GLU A 1 712 ? 19.290 19.596 27.764 1.00 70.81 712 GLU A N 1
ATOM 5797 C CA . GLU A 1 712 ? 19.861 18.498 26.963 1.00 70.81 712 GLU A CA 1
ATOM 5798 C C . GLU A 1 712 ? 18.990 17.223 26.963 1.00 70.81 712 GLU A C 1
ATOM 5800 O O . GLU A 1 712 ? 19.247 16.278 26.216 1.00 70.81 712 GLU A O 1
ATOM 5805 N N . SER A 1 713 ? 17.921 17.175 27.767 1.00 76.44 713 SER A N 1
ATOM 5806 C CA . SER A 1 713 ? 17.059 15.993 27.910 1.00 76.44 713 SER A CA 1
ATOM 5807 C C . SER A 1 713 ? 15.976 15.918 26.832 1.00 76.44 713 SER A C 1
ATOM 5809 O O . SER A 1 713 ? 15.260 16.889 26.588 1.00 76.44 713 SER A O 1
ATOM 5811 N N . TRP A 1 714 ? 15.751 14.739 26.251 1.00 83.19 714 TRP A N 1
ATOM 5812 C CA . TRP A 1 714 ? 14.510 14.460 25.517 1.00 83.19 714 TRP A CA 1
ATOM 5813 C C . TRP A 1 714 ? 13.308 14.427 26.475 1.00 83.19 714 TRP A C 1
ATOM 5815 O O . TRP A 1 714 ? 13.426 13.933 27.599 1.00 83.19 714 TRP A O 1
ATOM 5825 N N . PHE A 1 715 ? 12.115 14.819 26.013 1.00 80.38 715 PHE A N 1
ATOM 5826 C CA . PHE A 1 715 ? 10.889 14.458 26.733 1.00 80.38 715 PHE A CA 1
ATOM 5827 C C . PHE A 1 715 ? 10.663 12.930 26.699 1.00 80.38 715 PHE A C 1
ATOM 5829 O O . PHE A 1 715 ? 11.139 12.195 25.824 1.00 80.38 715 PHE A O 1
ATOM 5836 N N . GLY A 1 716 ? 9.922 12.423 27.687 1.00 74.69 716 GLY A N 1
ATOM 5837 C CA . GLY A 1 716 ? 9.614 10.991 27.797 1.00 74.69 716 GLY A CA 1
ATOM 5838 C C . GLY A 1 716 ? 8.659 10.465 26.716 1.00 74.69 716 GLY A C 1
ATOM 5839 O O . GLY A 1 716 ? 8.678 9.277 26.417 1.00 74.69 716 GLY A O 1
ATOM 5840 N N . MET A 1 717 ? 7.829 11.336 26.133 1.00 78.75 717 MET A N 1
ATOM 5841 C CA . MET A 1 717 ? 6.814 10.994 25.134 1.00 78.75 717 MET A CA 1
ATOM 5842 C C . MET A 1 717 ? 6.351 12.256 24.398 1.00 78.75 717 MET A C 1
ATOM 5844 O O . MET A 1 717 ? 6.138 13.290 25.030 1.00 78.75 717 MET A O 1
ATOM 5848 N N . PHE A 1 718 ? 6.132 12.142 23.087 1.00 84.75 718 PHE A N 1
ATOM 5849 C CA . PHE A 1 718 ? 5.418 13.133 22.281 1.00 84.75 718 PHE A CA 1
ATOM 5850 C C . PHE A 1 718 ? 3.933 12.744 22.189 1.00 84.75 718 PHE A C 1
ATOM 5852 O O . PHE A 1 718 ? 3.619 11.600 21.855 1.00 84.75 718 PHE A O 1
ATOM 5859 N N . LEU A 1 719 ? 3.030 13.671 22.528 1.00 80.38 719 LEU A N 1
ATOM 5860 C CA . LEU A 1 719 ? 1.606 13.381 22.769 1.00 80.38 719 LEU A CA 1
ATOM 5861 C C . LEU A 1 719 ? 0.643 13.771 21.640 1.00 80.38 719 LEU A C 1
ATOM 5863 O O . LEU A 1 719 ? -0.525 13.402 21.710 1.00 80.38 719 LEU A O 1
ATOM 5867 N N . PHE A 1 720 ? 1.089 14.509 20.622 1.00 87.44 720 PHE A N 1
ATOM 5868 C CA . PHE A 1 720 ? 0.189 14.952 19.558 1.00 87.44 720 PHE A CA 1
ATOM 5869 C C . PHE A 1 720 ? -0.148 13.800 18.597 1.00 87.44 720 PHE A C 1
ATOM 5871 O O . PHE A 1 720 ? 0.736 13.093 18.102 1.00 87.44 720 PHE A O 1
ATOM 5878 N N . GLU A 1 721 ? -1.440 13.639 18.327 1.00 81.62 721 GLU A N 1
ATOM 5879 C CA . GLU A 1 721 ? -2.012 12.811 17.265 1.00 81.62 721 GLU A CA 1
ATOM 5880 C C . GLU A 1 721 ? -2.989 13.677 16.460 1.00 81.62 721 GLU A C 1
ATOM 5882 O O . GLU A 1 721 ? -3.526 14.652 16.990 1.00 81.62 721 GLU A O 1
ATOM 5887 N N . MET A 1 722 ? -3.270 13.315 15.205 1.00 83.25 722 MET A N 1
ATOM 5888 C CA . MET A 1 722 ? -4.362 13.955 14.464 1.00 83.25 722 MET A CA 1
ATOM 5889 C C . MET A 1 722 ? -5.708 13.652 15.155 1.00 83.25 722 MET A C 1
ATOM 5891 O O . MET A 1 722 ? -6.049 12.474 15.300 1.00 83.25 722 MET A O 1
ATOM 5895 N N . PRO A 1 723 ? -6.494 14.666 15.567 1.00 84.69 723 PRO A N 1
ATOM 5896 C CA . PRO A 1 723 ? -7.818 14.442 16.146 1.00 84.69 723 PRO A CA 1
ATOM 5897 C C . PRO A 1 723 ? -8.796 13.874 15.104 1.00 84.69 723 PRO A C 1
ATOM 5899 O O . PRO A 1 723 ? -8.547 13.936 13.901 1.00 84.69 723 PRO A O 1
ATOM 5902 N N . THR A 1 724 ? -9.932 13.320 15.543 1.00 83.50 724 THR A N 1
ATOM 5903 C CA . THR A 1 724 ? -10.986 12.848 14.623 1.00 83.50 724 THR A CA 1
ATOM 5904 C C . THR A 1 724 ? -11.511 14.003 13.763 1.00 83.50 724 THR A C 1
ATOM 5906 O O . THR A 1 724 ? -11.722 15.100 14.279 1.00 83.50 724 THR A O 1
ATOM 5909 N N . TYR A 1 725 ? -11.743 13.757 12.470 1.00 83.94 725 TYR A N 1
ATOM 5910 C CA . TYR A 1 725 ? -12.292 14.752 11.545 1.00 83.94 725 TYR A CA 1
ATOM 5911 C C . TYR A 1 725 ? -13.663 15.268 12.005 1.00 83.94 725 TYR A C 1
ATOM 5913 O O . TYR A 1 725 ? -14.557 14.490 12.339 1.00 83.94 725 TYR A O 1
ATOM 5921 N N . GLN A 1 726 ? -13.812 16.594 12.025 1.00 78.19 726 GLN A N 1
ATOM 5922 C CA . GLN A 1 726 ? -15.037 17.302 12.401 1.00 78.19 726 GLN A CA 1
ATOM 5923 C C . GLN A 1 726 ? -15.225 18.514 11.467 1.00 78.19 726 GLN A C 1
ATOM 5925 O O . GLN A 1 726 ? -14.641 19.569 11.722 1.00 78.19 726 GLN A O 1
ATOM 5930 N N . PRO A 1 727 ? -16.000 18.397 10.368 1.00 67.31 727 PRO A N 1
ATOM 5931 C CA . PRO A 1 727 ? -16.094 19.458 9.358 1.00 67.31 727 PRO A CA 1
ATOM 5932 C C . PRO A 1 727 ? -16.632 20.796 9.882 1.00 67.31 727 PRO A C 1
ATOM 5934 O O . PRO A 1 727 ? -16.147 21.846 9.463 1.00 67.31 727 PRO A O 1
ATOM 5937 N N . TYR A 1 728 ? -17.609 20.760 10.795 1.00 63.09 728 TYR A N 1
ATOM 5938 C CA . TYR A 1 728 ? -18.458 21.916 11.123 1.00 63.09 728 TYR A CA 1
ATOM 5939 C C . TYR A 1 728 ? -18.219 22.530 12.515 1.00 63.09 728 TYR A C 1
ATOM 5941 O O . TYR A 1 728 ? -18.912 23.464 12.904 1.00 63.09 728 TYR A O 1
ATOM 5949 N N . THR A 1 729 ? -17.226 22.065 13.283 1.00 53.84 729 THR A N 1
ATOM 5950 C CA . THR A 1 729 ? -16.941 22.573 14.645 1.00 53.84 729 THR A CA 1
ATOM 5951 C C . THR A 1 729 ? -16.065 23.836 14.642 1.00 53.84 729 THR A C 1
ATOM 5953 O O . THR A 1 729 ? -15.063 23.915 15.359 1.00 53.84 729 THR A O 1
ATOM 5956 N N . GLY A 1 730 ? -16.401 24.810 13.795 1.00 46.75 730 GLY A N 1
ATOM 5957 C CA . GLY A 1 730 ? -15.743 26.115 13.737 1.00 46.75 730 GLY A CA 1
ATOM 5958 C C . GLY A 1 730 ? -16.412 27.113 14.681 1.00 46.75 730 GLY A C 1
ATOM 5959 O O . GLY A 1 730 ? -17.430 27.701 14.331 1.00 46.75 730 GLY A O 1
ATOM 5960 N N . SER A 1 731 ? -15.846 27.323 15.871 1.00 39.91 731 SER A N 1
ATOM 5961 C CA . SER A 1 731 ? -16.282 28.385 16.790 1.00 39.91 731 SER A CA 1
ATOM 5962 C C . SER A 1 731 ? -15.434 29.639 16.579 1.00 39.91 731 SER A C 1
ATOM 5964 O O . SER A 1 731 ? -14.222 29.586 16.810 1.00 39.91 731 SER A O 1
ATOM 5966 N N . GLY A 1 732 ? -16.051 30.748 16.173 1.00 35.22 732 GLY A N 1
ATOM 5967 C CA . GLY A 1 732 ? -15.384 32.050 16.127 1.00 35.22 732 GLY A CA 1
ATOM 5968 C C . GLY A 1 732 ? -15.135 32.608 17.529 1.00 35.22 732 GLY A C 1
ATOM 5969 O O . GLY A 1 732 ? -16.013 32.512 18.385 1.00 35.22 732 GLY A O 1
ATOM 5970 N N . TRP A 1 733 ? -13.965 33.209 17.752 1.00 35.28 733 TRP A N 1
ATOM 5971 C CA . TRP A 1 733 ? -13.676 34.009 18.947 1.00 35.28 733 TRP A CA 1
ATOM 5972 C C . TRP A 1 733 ? -13.033 35.336 18.544 1.00 35.28 733 TRP A C 1
ATOM 5974 O O . TRP A 1 733 ? -12.114 35.366 17.722 1.00 35.28 733 TRP A O 1
ATOM 5984 N N . VAL A 1 734 ? -13.481 36.419 19.178 1.00 30.80 734 VAL A N 1
ATOM 5985 C CA . VAL A 1 734 ? -12.852 37.740 19.098 1.00 30.80 734 VAL A CA 1
ATOM 5986 C C . VAL A 1 734 ? -12.178 38.012 20.437 1.00 30.80 734 VAL A C 1
ATOM 5988 O O . VAL A 1 734 ? -12.852 38.100 21.460 1.00 30.80 734 VAL A O 1
ATOM 5991 N N . CYS A 1 735 ? -10.854 38.145 20.433 1.00 29.44 735 CYS A N 1
ATOM 5992 C CA . CYS A 1 735 ? -10.128 38.708 21.566 1.00 29.44 735 CYS A CA 1
ATOM 5993 C C . CYS A 1 735 ? -10.338 40.228 21.543 1.00 29.44 735 CYS A C 1
ATOM 5995 O O . CYS A 1 735 ? -9.865 40.891 20.623 1.00 29.44 735 CYS A O 1
ATOM 5997 N N . SER A 1 736 ? -11.046 40.783 22.526 1.00 26.91 736 SER A N 1
ATOM 5998 C CA . SER A 1 736 ? -11.062 42.231 22.750 1.00 26.91 736 SER A CA 1
ATOM 5999 C C . SER A 1 736 ? -9.713 42.661 23.323 1.00 26.91 736 SER A C 1
ATOM 6001 O O . SER A 1 736 ? -9.323 42.187 24.392 1.00 26.91 736 SER A O 1
ATOM 6003 N N . GLU A 1 737 ? -8.997 43.548 22.637 1.00 30.86 737 GLU A N 1
ATOM 6004 C CA . GLU A 1 737 ? -7.756 44.119 23.163 1.00 30.86 737 GLU A CA 1
ATOM 6005 C C . GLU A 1 737 ? -8.057 45.003 24.385 1.00 30.86 737 GLU A C 1
ATOM 6007 O O . GLU A 1 737 ? -8.904 45.891 24.306 1.00 30.86 737 GLU A O 1
ATOM 6012 N N . GLY A 1 738 ? -7.351 44.785 25.504 1.00 31.73 738 GLY A N 1
ATOM 6013 C CA . GLY A 1 738 ? -7.326 45.750 26.613 1.00 31.73 738 GLY A CA 1
ATOM 6014 C C . GLY A 1 738 ? -7.713 45.263 28.014 1.00 31.73 738 GLY A C 1
ATOM 6015 O O . GLY A 1 738 ? -8.545 45.895 28.657 1.00 31.73 738 GLY A O 1
ATOM 6016 N N . SER A 1 739 ? -7.038 44.245 28.559 1.00 24.62 739 SER A N 1
ATOM 6017 C CA . SER A 1 739 ? -6.752 44.205 30.006 1.00 24.62 739 SER A CA 1
ATOM 6018 C C . SER A 1 739 ? -5.522 43.347 30.326 1.00 24.62 739 SER A C 1
ATOM 6020 O O . SER A 1 739 ? -5.272 42.313 29.707 1.00 24.62 739 SER A O 1
ATOM 6022 N N . SER A 1 740 ? -4.718 43.796 31.292 1.00 33.66 740 SER A N 1
ATOM 6023 C CA . SER A 1 740 ? -3.555 43.069 31.807 1.00 33.66 740 SER A CA 1
ATOM 6024 C C . SER A 1 740 ? -3.892 42.411 33.146 1.00 33.66 740 SER A C 1
ATOM 6026 O O . SER A 1 740 ? -3.963 43.099 34.163 1.00 33.66 740 SER A O 1
ATOM 6028 N N . GLY A 1 741 ? -4.068 41.090 33.152 1.00 31.34 741 GLY A N 1
ATOM 6029 C CA . GLY A 1 741 ? -4.364 40.309 34.357 1.00 31.34 741 GLY A CA 1
ATOM 6030 C C . GLY A 1 741 ? -5.441 39.252 34.109 1.00 31.34 741 GLY A C 1
ATOM 6031 O O . GLY A 1 741 ? -6.377 39.503 33.366 1.00 31.34 741 GLY A O 1
ATOM 6032 N N . GLU A 1 742 ? -5.233 38.074 34.699 1.00 26.36 742 GLU A N 1
ATOM 6033 C CA . GLU A 1 742 ? -6.146 36.925 34.875 1.00 26.36 742 GLU A CA 1
ATOM 6034 C C . GLU A 1 742 ? -7.362 36.789 33.926 1.00 26.36 742 GLU A C 1
ATOM 6036 O O . GLU A 1 742 ? -8.377 37.470 34.043 1.00 26.36 742 GLU A O 1
ATOM 6041 N N . VAL A 1 743 ? -7.287 35.808 33.017 1.00 26.20 743 VAL A N 1
ATOM 6042 C CA . VAL A 1 743 ? -8.359 35.487 32.060 1.00 26.20 743 VAL A CA 1
ATOM 6043 C C . VAL A 1 743 ? -9.420 34.586 32.706 1.00 26.20 743 VAL A C 1
ATOM 6045 O O . VAL A 1 743 ? -9.272 33.362 32.722 1.00 26.20 743 VAL A O 1
ATOM 6048 N N . GLU A 1 744 ? -10.518 35.171 33.188 1.00 22.41 744 GLU A N 1
ATOM 6049 C CA . GLU A 1 744 ? -11.742 34.415 33.496 1.00 22.41 744 GLU A CA 1
ATOM 6050 C C . GLU A 1 744 ? -12.506 34.006 32.221 1.00 22.41 744 GLU A C 1
ATOM 6052 O O . GLU A 1 744 ? -12.631 34.757 31.253 1.00 22.41 744 GLU A O 1
ATOM 6057 N N . LEU A 1 745 ? -13.045 32.783 32.224 1.00 28.05 745 LEU A N 1
ATOM 6058 C CA . LEU A 1 745 ? -13.655 32.136 31.058 1.00 28.05 745 LEU A CA 1
ATOM 6059 C C . LEU A 1 745 ? -15.182 32.321 31.013 1.00 28.05 745 LEU A C 1
ATOM 6061 O O . LEU A 1 745 ? -15.935 31.401 31.334 1.00 28.05 745 LEU A O 1
ATOM 6065 N N . ASN A 1 746 ? -15.653 33.481 30.550 1.00 23.16 746 ASN A N 1
ATOM 6066 C CA . ASN A 1 746 ? -17.080 33.686 30.271 1.00 23.16 746 ASN A CA 1
ATOM 6067 C C . ASN A 1 746 ? -17.473 33.196 28.864 1.00 23.16 746 ASN A C 1
ATOM 6069 O O . ASN A 1 746 ? -16.975 33.679 27.848 1.00 23.16 746 ASN A O 1
ATOM 6073 N N . CYS A 1 747 ? -18.394 32.230 28.799 1.00 24.14 747 CYS A N 1
ATOM 6074 C CA . CYS A 1 747 ? -18.852 31.626 27.545 1.00 24.14 747 CYS A CA 1
ATOM 6075 C C . CYS A 1 747 ? -19.990 32.439 26.901 1.00 24.14 747 CYS A C 1
ATOM 6077 O O . CYS A 1 747 ? -21.154 32.297 27.275 1.00 24.14 747 CYS A O 1
ATOM 6079 N N . GLY A 1 748 ? -19.658 33.255 25.897 1.00 23.88 748 GLY A N 1
ATOM 6080 C CA . GLY A 1 748 ? -20.643 33.905 25.025 1.00 23.88 748 GLY A CA 1
ATOM 6081 C C . GLY A 1 748 ? -21.386 32.913 24.116 1.00 23.88 748 GLY A C 1
ATOM 6082 O O . GLY A 1 748 ? -20.855 31.867 23.744 1.00 23.88 748 GLY A O 1
ATOM 6083 N N . SER A 1 749 ? -22.628 33.243 23.749 1.00 23.42 749 SER A N 1
ATOM 6084 C CA . SER A 1 749 ? -23.470 32.399 22.882 1.00 23.42 749 SER A CA 1
ATOM 6085 C C . SER A 1 749 ? -22.931 32.314 21.441 1.00 23.42 749 SER A C 1
ATOM 6087 O O . SER A 1 749 ? -22.417 33.312 20.932 1.00 23.42 749 SER A O 1
ATOM 6089 N N . PRO A 1 750 ? -23.069 31.168 20.743 1.00 26.14 750 PRO A N 1
ATOM 6090 C CA . PRO A 1 750 ? -22.550 31.005 19.387 1.00 26.14 750 PRO A CA 1
ATOM 6091 C C . PRO A 1 750 ? -23.317 31.851 18.359 1.00 26.14 750 PRO A C 1
ATOM 6093 O O . PRO A 1 750 ? -24.549 31.848 18.320 1.00 26.14 750 PRO A O 1
ATOM 6096 N N . LEU A 1 751 ? -22.579 32.525 17.472 1.00 25.98 751 LEU A N 1
ATOM 6097 C CA . LEU A 1 751 ? -23.141 33.222 16.312 1.00 25.98 751 LEU A CA 1
ATOM 6098 C C . LEU A 1 751 ? -23.749 32.215 15.322 1.00 25.98 751 LEU A C 1
ATOM 6100 O O . LEU A 1 751 ? -23.102 31.259 14.898 1.00 25.98 751 LEU A O 1
ATOM 6104 N N . ASN A 1 752 ? -25.015 32.435 14.966 1.00 25.42 752 ASN A N 1
ATOM 6105 C CA . ASN A 1 752 ? -25.868 31.439 14.316 1.00 25.42 752 ASN A CA 1
ATOM 6106 C C . ASN A 1 752 ? -25.678 31.400 12.786 1.00 25.42 752 ASN A C 1
ATOM 6108 O O . ASN A 1 752 ? -26.557 31.790 12.013 1.00 25.42 752 ASN A O 1
ATOM 6112 N N . VAL A 1 753 ? -24.501 30.952 12.341 1.00 25.38 753 VAL A N 1
ATOM 6113 C CA . VAL A 1 753 ? -24.200 30.758 10.917 1.00 25.38 753 VAL A CA 1
ATOM 6114 C C . VAL A 1 753 ? -24.912 29.502 10.409 1.00 25.38 753 VAL A C 1
ATOM 6116 O O . VAL A 1 753 ? -24.437 28.383 10.593 1.00 25.38 753 VAL A O 1
ATOM 6119 N N . ARG A 1 754 ? -26.047 29.692 9.721 1.00 26.02 754 ARG A N 1
ATOM 6120 C CA . ARG A 1 754 ? -26.757 28.644 8.964 1.00 26.02 754 ARG A CA 1
ATOM 6121 C C . ARG A 1 754 ? -25.962 28.198 7.724 1.00 26.02 754 ARG A C 1
ATOM 6123 O O . ARG A 1 754 ? -26.380 28.425 6.591 1.00 26.02 754 ARG A O 1
ATOM 6130 N N . ALA A 1 755 ? -24.831 27.531 7.935 1.00 26.80 755 ALA A N 1
ATOM 6131 C CA . ALA A 1 755 ? -24.272 26.620 6.942 1.00 26.80 755 ALA A CA 1
ATOM 6132 C C . ALA A 1 755 ? -25.105 25.327 6.950 1.00 26.80 755 ALA A C 1
ATOM 6134 O O . ALA A 1 755 ? -25.477 24.834 8.016 1.00 26.80 755 ALA A O 1
ATOM 6135 N N . ALA A 1 756 ? -25.446 24.795 5.776 1.00 26.77 756 ALA A N 1
ATOM 6136 C CA . ALA A 1 756 ? -26.277 23.600 5.694 1.00 26.77 756 ALA A CA 1
ATOM 6137 C C . ALA A 1 756 ? -25.516 22.364 6.199 1.00 26.77 756 ALA A C 1
ATOM 6139 O O . ALA A 1 756 ? -24.418 22.070 5.730 1.00 26.77 756 ALA A O 1
ATOM 6140 N N . VAL A 1 757 ? -26.131 21.609 7.112 1.00 31.44 757 VAL A N 1
ATOM 6141 C CA . VAL A 1 757 ? -25.760 20.205 7.326 1.00 31.44 757 VAL A CA 1
ATOM 6142 C C . VAL A 1 757 ? -26.149 19.440 6.053 1.00 31.44 757 VAL A C 1
ATOM 6144 O O . VAL A 1 757 ? -27.280 19.626 5.586 1.00 31.44 757 VAL A O 1
ATOM 6147 N N . PRO A 1 758 ? -25.282 18.580 5.484 1.00 37.16 758 PRO A N 1
ATOM 6148 C CA . PRO A 1 758 ? -25.668 17.707 4.380 1.00 37.16 758 PRO A CA 1
ATOM 6149 C C . PRO A 1 758 ? -26.871 16.867 4.819 1.00 37.16 758 PRO A C 1
ATOM 6151 O O . PRO A 1 758 ? -26.763 16.114 5.788 1.00 37.16 758 PRO A O 1
ATOM 6154 N N . ARG A 1 759 ? -28.025 17.031 4.146 1.00 38.31 759 ARG A N 1
ATOM 6155 C CA . ARG A 1 759 ? -29.355 16.573 4.627 1.00 38.31 759 ARG A CA 1
ATOM 6156 C C . ARG A 1 759 ? -29.340 15.172 5.248 1.00 38.31 759 ARG A C 1
ATOM 6158 O O . ARG A 1 759 ? -29.883 14.977 6.326 1.00 38.31 759 ARG A O 1
ATOM 6165 N N . TYR A 1 760 ? -28.634 14.249 4.598 1.00 41.00 760 TYR A N 1
ATOM 6166 C CA . TYR A 1 760 ? -28.465 12.850 4.992 1.00 41.00 760 TYR A CA 1
ATOM 6167 C C . TYR A 1 760 ? -28.025 12.611 6.452 1.00 41.00 760 TYR A C 1
ATOM 6169 O O . TYR A 1 760 ? -28.382 11.587 7.024 1.00 41.00 760 TYR A O 1
ATOM 6177 N N . LEU A 1 761 ? -27.267 13.527 7.069 1.00 38.88 761 LEU A N 1
ATOM 6178 C CA . LEU A 1 761 ? -26.800 13.379 8.457 1.00 38.88 761 LEU A CA 1
ATOM 6179 C C . LEU A 1 761 ? -27.675 14.103 9.495 1.00 38.88 761 LEU A C 1
ATOM 6181 O O . LEU A 1 761 ? -27.529 13.838 10.684 1.00 38.88 761 LEU A O 1
ATOM 6185 N N . ALA A 1 762 ? -28.578 14.997 9.079 1.00 35.94 762 ALA A N 1
ATOM 6186 C CA . ALA A 1 762 ? -29.405 15.781 10.002 1.00 35.94 762 ALA A CA 1
ATOM 6187 C C . ALA A 1 762 ? -30.614 14.996 10.547 1.00 35.94 762 ALA A C 1
ATOM 6189 O O . ALA A 1 762 ? -31.005 15.173 11.701 1.00 35.94 762 ALA A O 1
ATOM 6190 N N . ASP A 1 763 ? -31.188 14.102 9.736 1.00 34.84 763 ASP A N 1
ATOM 6191 C CA . ASP A 1 763 ? -32.491 13.470 9.996 1.00 34.84 763 ASP A CA 1
ATOM 6192 C C . ASP A 1 763 ? -32.491 12.436 11.151 1.00 34.84 763 ASP A C 1
ATOM 6194 O O . ASP A 1 763 ? -33.536 11.874 11.485 1.00 34.84 763 ASP A O 1
ATOM 6198 N N . HIS A 1 764 ? -31.343 12.183 11.795 1.00 37.25 764 HIS A N 1
ATOM 6199 C CA . HIS A 1 764 ? -31.187 11.162 12.842 1.00 37.25 764 HIS A CA 1
ATOM 6200 C C . HIS A 1 764 ? -31.060 11.681 14.292 1.00 37.25 764 HIS A C 1
ATOM 6202 O O . HIS A 1 764 ? -31.104 10.862 15.209 1.00 37.25 764 HIS A O 1
ATOM 6208 N N . GLU A 1 765 ? -30.953 12.993 14.545 1.00 29.61 765 GLU A N 1
ATOM 6209 C CA . GLU A 1 765 ? -30.652 13.529 15.895 1.00 29.61 765 GLU A CA 1
ATOM 6210 C C . GLU A 1 765 ? -31.859 14.067 16.706 1.00 29.61 765 GLU A C 1
ATOM 6212 O O . GLU A 1 765 ? -31.665 14.636 17.781 1.00 29.61 765 GLU A O 1
ATOM 6217 N N . HIS A 1 766 ? -33.114 13.930 16.249 1.00 26.11 766 HIS A N 1
ATOM 6218 C CA . HIS A 1 766 ? -34.279 14.592 16.884 1.00 26.11 766 HIS A CA 1
ATOM 6219 C C . HIS A 1 766 ? -35.429 13.662 17.329 1.00 26.11 766 HIS A C 1
ATOM 6221 O O . HIS A 1 766 ? -36.519 13.663 16.762 1.00 26.11 766 HIS A O 1
ATOM 6227 N N . SER A 1 767 ? -35.204 12.915 18.419 1.00 24.09 767 SER A N 1
ATOM 6228 C CA . SER A 1 767 ? -36.232 12.322 19.306 1.00 24.09 767 SER A CA 1
ATOM 6229 C C . SER A 1 767 ? -35.541 11.733 20.552 1.00 24.09 767 SER A C 1
ATOM 6231 O O . SER A 1 767 ? -34.526 11.064 20.397 1.00 24.09 767 SER A O 1
ATOM 6233 N N . SER A 1 768 ? -35.982 11.888 21.807 1.00 24.47 768 SER A N 1
ATOM 6234 C CA . SER A 1 768 ? -37.093 12.642 22.428 1.00 24.47 768 SER A CA 1
ATOM 6235 C C . SER A 1 768 ? -36.767 12.880 23.921 1.00 24.47 768 SER A C 1
ATOM 6237 O O . SER A 1 768 ? -35.860 12.240 24.453 1.00 24.47 768 SER A O 1
ATOM 6239 N N . ASN A 1 769 ? -37.474 13.783 24.622 1.00 24.08 769 ASN A N 1
ATOM 6240 C CA . ASN A 1 769 ? -37.205 14.069 26.044 1.00 24.08 769 ASN A CA 1
ATOM 6241 C C . ASN A 1 769 ? -38.454 14.575 26.809 1.00 24.08 769 ASN A C 1
ATOM 6243 O O . ASN A 1 769 ? -38.941 15.658 26.492 1.00 24.08 769 ASN A O 1
ATOM 6247 N N . SER A 1 770 ? -38.954 13.836 27.819 1.00 23.94 770 SER A N 1
ATOM 6248 C CA . SER A 1 770 ? -40.005 14.319 28.751 1.00 23.94 770 SER A CA 1
ATOM 6249 C C . SER A 1 770 ? -40.226 13.455 30.023 1.00 23.94 770 SER A C 1
ATOM 6251 O O . SER A 1 770 ? -40.886 12.422 29.976 1.00 23.94 770 SER A O 1
ATOM 6253 N N . ASN A 1 771 ? -39.699 13.937 31.154 1.00 24.72 771 ASN A N 1
ATOM 6254 C CA . ASN A 1 771 ? -40.249 14.037 32.527 1.00 24.72 771 ASN A CA 1
ATOM 6255 C C . ASN A 1 771 ? -41.161 12.988 33.247 1.00 24.72 771 ASN A C 1
ATOM 6257 O O . ASN A 1 771 ? -42.141 12.466 32.734 1.00 24.72 771 ASN A O 1
ATOM 6261 N N . ASP A 1 772 ? -40.902 12.938 34.571 1.00 22.83 772 ASP A N 1
ATOM 6262 C CA . ASP A 1 772 ? -41.829 12.884 35.734 1.00 22.83 772 ASP A CA 1
ATOM 6263 C C . ASP A 1 772 ? -42.346 11.562 36.395 1.00 22.83 772 ASP A C 1
ATOM 6265 O O . ASP A 1 772 ? -43.467 11.103 36.208 1.00 22.83 772 ASP A O 1
ATOM 6269 N N . LYS A 1 773 ? -41.560 11.133 37.407 1.00 23.27 773 LYS A N 1
ATOM 6270 C CA . LYS A 1 773 ? -41.854 11.226 38.872 1.00 23.27 773 LYS A CA 1
ATOM 6271 C C . LYS A 1 773 ? -42.684 10.183 39.675 1.00 23.27 773 LYS A C 1
ATOM 6273 O O . LYS A 1 773 ? -43.611 9.520 39.225 1.00 23.27 773 LYS A O 1
ATOM 6278 N N . ILE A 1 774 ? -42.347 10.198 40.982 1.00 20.72 774 ILE A N 1
ATOM 6279 C CA . ILE A 1 774 ? -43.099 9.770 42.190 1.00 20.72 774 ILE A CA 1
ATOM 6280 C C . ILE A 1 774 ? -43.318 8.250 42.378 1.00 20.72 774 ILE A C 1
ATOM 6282 O O . ILE A 1 774 ? -44.151 7.659 41.706 1.00 20.72 774 ILE A O 1
ATOM 6286 N N . MET A 1 775 ? -42.574 7.660 43.336 1.00 21.66 775 MET A N 1
ATOM 6287 C CA . MET A 1 775 ? -43.007 6.848 44.515 1.00 21.66 775 MET A CA 1
ATOM 6288 C C . MET A 1 775 ? -44.152 5.802 44.378 1.00 21.66 775 MET A C 1
ATOM 6290 O O . MET A 1 775 ? -45.103 5.993 43.627 1.00 21.66 775 MET A O 1
ATOM 6294 N N . SER A 1 776 ? -44.210 4.692 45.133 1.00 21.19 776 SER A N 1
ATOM 6295 C CA . SER A 1 776 ? -43.265 3.943 46.003 1.00 21.19 776 SER A CA 1
ATOM 6296 C C . SER A 1 776 ? -43.863 2.506 46.219 1.00 21.19 776 SER A C 1
ATOM 6298 O O . SER A 1 776 ? -45.051 2.351 45.946 1.00 21.19 776 SER A O 1
ATOM 6300 N N . SER A 1 777 ? -43.110 1.508 46.748 1.00 22.53 777 SER A N 1
ATOM 6301 C CA . SER A 1 777 ? -43.530 0.629 47.895 1.00 22.53 777 SER A CA 1
ATOM 6302 C C . SER A 1 777 ? -44.001 -0.921 47.702 1.00 22.53 777 SER A C 1
ATOM 6304 O O . SER A 1 777 ? -44.793 -1.107 46.786 1.00 22.53 777 SER A O 1
ATOM 6306 N N . THR A 1 778 ? -43.677 -2.131 48.357 1.00 20.81 778 THR A N 1
ATOM 6307 C CA . THR A 1 778 ? -42.724 -2.880 49.357 1.00 20.81 778 THR A CA 1
ATOM 6308 C C . THR A 1 778 ? -42.042 -4.197 48.877 1.00 20.81 778 THR A C 1
ATOM 6310 O O . THR A 1 778 ? -42.551 -4.886 47.997 1.00 20.81 778 THR A O 1
ATOM 6313 N N . GLU A 1 779 ? -40.917 -4.532 49.548 1.00 23.89 779 GLU A N 1
ATOM 6314 C CA . GLU A 1 779 ? -40.360 -5.862 49.947 1.00 23.89 779 GLU A CA 1
ATOM 6315 C C . GLU A 1 779 ? -41.426 -6.776 50.648 1.00 23.89 779 GLU A C 1
ATOM 6317 O O . GLU A 1 779 ? -42.545 -6.335 50.854 1.00 23.89 779 GLU A O 1
ATOM 6322 N N . ILE A 1 780 ? -41.281 -8.041 51.067 1.00 24.11 780 ILE A N 1
ATOM 6323 C CA . ILE A 1 780 ? -40.199 -8.988 51.442 1.00 24.11 780 ILE A CA 1
ATOM 6324 C C . ILE A 1 780 ? -40.602 -10.349 50.765 1.00 24.11 780 ILE A C 1
ATOM 6326 O O . ILE A 1 780 ? -41.770 -10.514 50.415 1.00 24.11 780 ILE A O 1
ATOM 6330 N N . THR A 1 781 ? -39.751 -11.310 50.364 1.00 21.14 781 THR A N 1
ATOM 6331 C CA . THR A 1 781 ? -38.823 -12.153 51.159 1.00 21.14 781 THR A CA 1
ATOM 6332 C C . THR A 1 781 ? -37.736 -12.807 50.293 1.00 21.14 781 THR A C 1
ATOM 6334 O O . THR A 1 781 ? -37.920 -13.010 49.094 1.00 21.14 781 THR A O 1
ATOM 6337 N N . SER A 1 782 ? -36.617 -13.183 50.922 1.00 23.91 782 SER A N 1
ATOM 6338 C CA . SER A 1 782 ? -35.459 -13.866 50.325 1.00 23.91 782 SER A CA 1
ATOM 6339 C C . SER A 1 782 ? -34.956 -15.038 51.180 1.00 23.91 782 SER A C 1
ATOM 6341 O O . SER A 1 782 ? -35.066 -14.992 52.402 1.00 23.91 782 SER A O 1
ATOM 6343 N N . THR A 1 783 ? -34.312 -16.013 50.534 1.00 21.78 783 THR A N 1
ATOM 6344 C CA . THR A 1 783 ? -33.508 -17.113 51.116 1.00 21.78 783 THR A CA 1
ATOM 6345 C C . THR A 1 783 ? -32.241 -17.252 50.244 1.00 21.78 783 THR A C 1
ATOM 6347 O O . THR A 1 783 ? -32.399 -17.387 49.031 1.00 21.78 783 THR A O 1
ATOM 6350 N N . THR A 1 784 ? -31.016 -16.945 50.703 1.00 24.16 784 THR A N 1
ATOM 6351 C CA . THR A 1 784 ? -30.101 -17.704 51.606 1.00 24.16 784 THR A CA 1
ATOM 6352 C C . THR A 1 784 ? -29.580 -19.035 51.018 1.00 24.16 784 THR A C 1
ATOM 6354 O O . THR A 1 784 ? -30.408 -19.812 50.552 1.00 24.16 784 THR A O 1
ATOM 6357 N N . ASP A 1 785 ? -28.292 -19.429 51.084 1.00 23.80 785 ASP A N 1
ATOM 6358 C CA . ASP A 1 785 ? -27.008 -18.687 51.241 1.00 23.80 785 ASP A CA 1
ATOM 6359 C C . ASP A 1 785 ? -25.769 -19.605 50.962 1.00 23.80 785 ASP A C 1
ATOM 6361 O O . ASP A 1 785 ? -25.951 -20.730 50.500 1.00 23.80 785 ASP A O 1
ATOM 6365 N N . LEU A 1 786 ? -24.525 -19.136 51.202 1.00 29.42 786 LEU A N 1
ATOM 6366 C CA . LEU A 1 786 ? -23.244 -19.900 51.145 1.00 29.42 786 LEU A CA 1
ATOM 6367 C C . LEU A 1 786 ? -22.728 -20.326 52.552 1.00 29.42 786 LEU A C 1
ATOM 6369 O O . LEU A 1 786 ? -23.095 -19.672 53.531 1.00 29.42 786 LEU A O 1
ATOM 6373 N N . PRO A 1 787 ? -21.812 -21.325 52.672 1.00 28.72 787 PRO A N 1
ATOM 6374 C CA . PRO A 1 787 ? -20.702 -21.257 53.668 1.00 28.72 787 PRO A CA 1
ATOM 6375 C C . PRO A 1 787 ? -19.245 -21.575 53.171 1.00 28.72 787 PRO A C 1
ATOM 6377 O O . PRO A 1 787 ? -18.947 -21.457 51.983 1.00 28.72 787 PRO A O 1
ATOM 6380 N N . THR A 1 788 ? -18.285 -21.817 54.101 1.00 26.17 788 THR A N 1
ATOM 6381 C CA . THR A 1 788 ? -17.092 -20.938 54.339 1.00 26.17 788 THR A CA 1
ATOM 6382 C C . THR A 1 788 ? -15.832 -21.606 54.999 1.00 26.17 788 THR A C 1
ATOM 6384 O O . THR A 1 788 ? -16.007 -22.448 55.871 1.00 26.17 788 THR A O 1
ATOM 6387 N N . GLY A 1 789 ? -14.581 -21.153 54.694 1.00 22.22 789 GLY A N 1
ATOM 6388 C CA . GLY A 1 789 ? -13.279 -21.433 55.409 1.00 22.22 789 GLY A CA 1
ATOM 6389 C C . GLY A 1 789 ? -12.058 -21.761 54.487 1.00 22.22 789 GLY A C 1
ATOM 6390 O O . GLY A 1 789 ? -12.297 -22.248 53.382 1.00 22.22 789 GLY A O 1
ATOM 6391 N N . ASP A 1 790 ? -10.739 -21.532 54.731 1.00 22.14 790 ASP A N 1
ATOM 6392 C CA . ASP A 1 790 ? -9.900 -20.718 55.681 1.00 22.14 790 ASP A CA 1
ATOM 6393 C C . ASP A 1 790 ? -9.648 -21.300 57.130 1.00 22.14 790 ASP A C 1
ATOM 6395 O O . ASP A 1 790 ? -10.635 -21.831 57.638 1.00 22.14 790 ASP A O 1
ATOM 6399 N N . PRO A 1 791 ? -8.440 -21.273 57.833 1.00 24.69 791 PRO A N 1
ATOM 6400 C CA . PRO A 1 791 ? -7.330 -20.261 57.870 1.00 24.69 791 PRO A CA 1
ATOM 6401 C C . PRO A 1 791 ? -5.798 -20.719 57.929 1.00 24.69 791 PRO A C 1
ATOM 6403 O O . PRO A 1 791 ? -5.460 -21.871 57.685 1.00 24.69 791 PRO A O 1
ATOM 6406 N N . VAL A 1 792 ? -4.879 -19.759 58.231 1.00 21.64 792 VAL A N 1
ATOM 6407 C CA . VAL A 1 792 ? -3.380 -19.594 58.025 1.00 21.64 792 VAL A CA 1
ATOM 6408 C C . VAL A 1 792 ? -2.399 -20.183 59.107 1.00 21.64 792 VAL A C 1
ATOM 6410 O O . VAL A 1 792 ? -2.929 -20.527 60.164 1.00 21.64 792 VAL A O 1
ATOM 6413 N N . PRO A 1 793 ? -1.020 -20.279 58.953 1.00 25.94 793 PRO A N 1
ATOM 6414 C CA . PRO A 1 793 ? -0.044 -19.128 59.029 1.00 25.94 793 PRO A CA 1
ATOM 6415 C C . PRO A 1 793 ? 1.401 -19.179 58.364 1.00 25.94 793 PRO A C 1
ATOM 6417 O O . PRO A 1 793 ? 2.103 -20.178 58.419 1.00 25.94 793 PRO A O 1
ATOM 6420 N N . PHE A 1 794 ? 1.870 -18.009 57.866 1.00 20.08 794 PHE A N 1
ATOM 6421 C CA . PHE A 1 794 ? 3.221 -17.332 57.885 1.00 20.08 794 PHE A CA 1
ATOM 6422 C C . PHE A 1 794 ? 4.640 -17.931 57.543 1.00 20.08 794 PHE A C 1
ATOM 6424 O O . PHE A 1 794 ? 5.085 -18.898 58.143 1.00 20.08 794 PHE A O 1
ATOM 6431 N N . SER A 1 795 ? 5.431 -17.107 56.797 1.00 21.89 795 SER A N 1
ATOM 6432 C CA . SER A 1 795 ? 6.916 -16.838 56.863 1.00 21.89 795 SER A CA 1
ATOM 6433 C C . SER A 1 795 ? 7.965 -17.906 56.430 1.00 21.89 795 SER A C 1
ATOM 6435 O O . SER A 1 795 ? 7.751 -19.084 56.657 1.00 21.89 795 SER A O 1
ATOM 6437 N N . ALA A 1 796 ? 9.174 -17.617 55.881 1.00 23.94 796 ALA A N 1
ATOM 6438 C CA . ALA A 1 796 ? 9.800 -16.425 55.238 1.00 23.94 796 ALA A CA 1
ATOM 6439 C C . ALA A 1 796 ? 10.972 -16.861 54.250 1.00 23.94 796 ALA A C 1
ATOM 6441 O O . ALA A 1 796 ? 10.735 -17.866 53.584 1.00 23.94 796 ALA A O 1
ATOM 6442 N N . PRO A 1 797 ? 12.140 -16.186 53.987 1.00 29.44 797 PRO A N 1
ATOM 6443 C CA . PRO A 1 797 ? 12.674 -16.051 52.606 1.00 29.44 797 PRO A CA 1
ATOM 6444 C C . PRO A 1 797 ? 14.098 -16.687 52.358 1.00 29.44 797 PRO A C 1
ATOM 6446 O O . PRO A 1 797 ? 14.357 -17.745 52.920 1.00 29.44 797 PRO A O 1
ATOM 6449 N N . PRO A 1 798 ? 14.995 -16.215 51.446 1.00 41.78 798 PRO A N 1
ATOM 6450 C CA . PRO A 1 798 ? 15.199 -16.841 50.123 1.00 41.78 798 PRO A CA 1
ATOM 6451 C C . PRO A 1 798 ? 16.648 -17.298 49.776 1.00 41.78 798 PRO A C 1
ATOM 6453 O O . PRO A 1 798 ? 17.616 -16.683 50.219 1.00 41.78 798 PRO A O 1
ATOM 6456 N N . ALA A 1 799 ? 16.825 -18.283 48.872 1.00 24.56 799 ALA A N 1
ATOM 6457 C CA . ALA A 1 799 ? 18.145 -18.625 48.298 1.00 24.56 799 ALA A CA 1
ATOM 6458 C C . ALA A 1 799 ? 18.126 -19.289 46.891 1.00 24.56 799 ALA A C 1
ATOM 6460 O O . ALA A 1 799 ? 17.232 -20.063 46.572 1.00 24.56 799 ALA A O 1
ATOM 6461 N N . SER A 1 800 ? 19.151 -18.938 46.094 1.00 27.58 800 SER A N 1
ATOM 6462 C CA . SER A 1 800 ? 19.810 -19.599 44.931 1.00 27.58 800 SER A CA 1
ATOM 6463 C C . SER A 1 800 ? 19.098 -20.611 43.994 1.00 27.58 800 SER A C 1
ATOM 6465 O O . SER A 1 800 ? 18.461 -21.580 44.388 1.00 27.58 800 SER A O 1
ATOM 6467 N N . VAL A 1 801 ? 19.366 -20.453 42.686 1.00 40.28 801 VAL A N 1
ATOM 6468 C CA . VAL A 1 801 ? 18.873 -21.290 41.567 1.00 40.28 801 VAL A CA 1
ATOM 6469 C C . VAL A 1 801 ? 19.805 -22.473 41.233 1.00 40.28 801 VAL A C 1
ATOM 6471 O O . VAL A 1 801 ? 20.974 -22.245 40.913 1.00 40.28 801 VAL A O 1
ATOM 6474 N N . PRO A 1 802 ? 19.286 -23.716 41.144 1.00 32.41 802 PRO A N 1
ATOM 6475 C CA . PRO A 1 802 ? 19.906 -24.824 40.407 1.00 32.41 802 PRO A CA 1
ATOM 6476 C C . PRO A 1 802 ? 19.339 -24.982 38.978 1.00 32.41 802 PRO A C 1
ATOM 6478 O O . PRO A 1 802 ? 18.230 -24.551 38.667 1.00 32.41 802 PRO A O 1
ATOM 6481 N N . LYS A 1 803 ? 20.106 -25.624 38.086 1.00 31.94 803 LYS A N 1
ATOM 6482 C CA . LYS A 1 803 ? 19.783 -25.779 36.649 1.00 31.94 803 LYS A CA 1
ATOM 6483 C C . LYS A 1 803 ? 18.655 -26.810 36.399 1.00 31.94 803 LYS A C 1
ATOM 6485 O O . LYS A 1 803 ? 18.553 -27.778 37.154 1.00 31.94 803 LYS A O 1
ATOM 6490 N N . PRO A 1 804 ? 17.832 -26.649 35.340 1.00 32.28 804 PRO A N 1
ATOM 6491 C CA . PRO A 1 804 ? 16.637 -27.470 35.124 1.00 32.28 804 PRO A CA 1
ATOM 6492 C C . PRO A 1 804 ? 16.949 -28.931 34.766 1.00 32.28 804 PRO A C 1
ATOM 6494 O O . PRO A 1 804 ? 17.809 -29.210 33.930 1.00 32.28 804 PRO A O 1
ATOM 6497 N N . LYS A 1 805 ? 16.177 -29.857 35.349 1.00 35.19 805 LYS A N 1
ATOM 6498 C CA . LYS A 1 805 ? 16.075 -31.267 34.932 1.00 35.19 805 LYS A CA 1
ATOM 6499 C C . LYS A 1 805 ? 14.807 -31.482 34.093 1.00 35.19 805 LYS A C 1
ATOM 6501 O O . LYS A 1 805 ? 13.858 -30.707 34.178 1.00 35.19 805 LYS A O 1
ATOM 6506 N N . SER A 1 806 ? 14.794 -32.529 33.272 1.00 38.91 806 SER A N 1
ATOM 6507 C CA . SER A 1 806 ? 13.657 -32.902 32.418 1.00 38.91 806 SER A CA 1
ATOM 6508 C C . SER A 1 806 ? 12.513 -33.532 33.219 1.00 38.91 806 SER A C 1
ATOM 6510 O O . SER A 1 806 ? 12.740 -34.528 33.901 1.00 38.91 806 SER A O 1
ATOM 6512 N N . LEU A 1 807 ? 11.294 -33.003 33.072 1.00 39.78 807 LEU A N 1
ATOM 6513 C CA . LEU A 1 807 ? 10.068 -33.516 33.702 1.00 39.78 807 LEU A CA 1
ATOM 6514 C C . LEU A 1 807 ? 9.688 -34.921 33.181 1.00 39.78 807 LEU A C 1
ATOM 6516 O O . LEU A 1 807 ? 9.429 -35.059 31.981 1.00 39.78 807 LEU A O 1
ATOM 6520 N N . PRO A 1 808 ? 9.576 -35.949 34.042 1.00 51.84 808 PRO A N 1
ATOM 6521 C CA . PRO A 1 808 ? 9.014 -37.243 33.676 1.00 51.84 808 PRO A CA 1
ATOM 6522 C C . PRO A 1 808 ? 7.510 -37.300 34.004 1.00 51.84 808 PRO A C 1
ATOM 6524 O O . PRO A 1 808 ? 7.096 -36.993 35.121 1.00 51.84 808 PRO A O 1
ATOM 6527 N N . LEU A 1 809 ? 6.668 -37.788 33.079 1.00 47.84 809 LEU A N 1
ATOM 6528 C CA . LEU A 1 809 ? 5.217 -37.944 33.332 1.00 47.84 809 LEU A CA 1
ATOM 6529 C C . LEU A 1 809 ? 4.902 -38.803 34.572 1.00 47.84 809 LEU A C 1
ATOM 6531 O O . LEU A 1 809 ? 3.842 -38.652 35.173 1.00 47.84 809 LEU A O 1
ATOM 6535 N N . ARG A 1 810 ? 5.824 -39.689 34.967 1.00 50.66 810 ARG A N 1
ATOM 6536 C CA . ARG A 1 810 ? 5.679 -40.571 36.131 1.00 50.66 810 ARG A CA 1
ATOM 6537 C C . ARG A 1 810 ? 5.690 -39.820 37.468 1.00 50.66 810 ARG A C 1
ATOM 6539 O O . ARG A 1 810 ? 5.061 -40.291 38.402 1.00 50.66 810 ARG A O 1
ATOM 6546 N N . GLU A 1 811 ? 6.340 -38.656 37.548 1.00 53.09 811 GLU A N 1
ATOM 6547 C CA . GLU A 1 811 ? 6.246 -37.766 38.717 1.00 53.09 811 GLU A CA 1
ATOM 6548 C C . GLU A 1 811 ? 4.929 -36.981 38.704 1.00 53.09 811 GLU A C 1
ATOM 6550 O O . GLU A 1 811 ? 4.298 -36.831 39.744 1.00 53.09 811 GLU A O 1
ATOM 6555 N N . LEU A 1 812 ? 4.439 -36.568 37.528 1.00 47.19 812 LEU A N 1
ATOM 6556 C CA . LEU A 1 812 ? 3.133 -35.905 37.402 1.00 47.19 812 LEU A CA 1
ATOM 6557 C C . LEU A 1 812 ? 1.968 -36.829 37.815 1.00 47.19 812 LEU A C 1
ATOM 6559 O O . LEU A 1 812 ? 0.997 -36.372 38.408 1.00 47.19 812 LEU A O 1
ATOM 6563 N N . LEU A 1 813 ? 2.098 -38.133 37.541 1.00 49.44 813 LEU A N 1
ATOM 6564 C CA . LEU A 1 813 ? 1.182 -39.199 37.975 1.00 49.44 813 LEU A CA 1
ATOM 6565 C C . LEU A 1 813 ? 1.469 -39.737 39.392 1.00 49.44 813 LEU A C 1
ATOM 6567 O O . LEU A 1 813 ? 0.713 -40.564 39.885 1.00 49.44 813 LEU A O 1
ATOM 6571 N N . ALA A 1 814 ? 2.538 -39.279 40.050 1.00 51.97 814 ALA A N 1
ATOM 6572 C CA . ALA A 1 814 ? 2.752 -39.467 41.490 1.00 51.97 814 ALA A CA 1
ATOM 6573 C C . ALA A 1 814 ? 2.273 -38.243 42.298 1.00 51.97 814 ALA A C 1
ATOM 6575 O O . ALA A 1 814 ? 1.949 -38.364 43.474 1.00 51.97 814 ALA A O 1
ATOM 6576 N N . ALA A 1 815 ? 2.196 -37.073 41.654 1.00 48.84 815 ALA A N 1
ATOM 6577 C CA . ALA A 1 815 ? 1.654 -35.830 42.197 1.00 48.84 815 ALA A CA 1
ATOM 6578 C C . ALA A 1 815 ? 0.122 -35.708 42.059 1.00 48.84 815 ALA A C 1
ATOM 6580 O O . ALA A 1 815 ? -0.457 -34.717 42.508 1.00 48.84 815 ALA A O 1
ATOM 6581 N N . THR A 1 816 ? -0.560 -36.693 41.464 1.00 49.84 816 THR A N 1
ATOM 6582 C CA . THR A 1 816 ? -2.018 -36.803 41.595 1.00 49.84 816 THR A CA 1
ATOM 6583 C C . THR A 1 816 ? -2.376 -37.050 43.062 1.00 49.84 816 THR A C 1
ATOM 6585 O O . THR A 1 816 ? -1.814 -37.970 43.659 1.00 49.84 816 THR A O 1
ATOM 6588 N N . PRO A 1 817 ? -3.300 -36.279 43.661 1.00 53.75 817 PRO A N 1
ATOM 6589 C CA . PRO A 1 817 ? -3.623 -36.431 45.074 1.00 53.75 817 PRO A CA 1
ATOM 6590 C C . PRO A 1 817 ? -4.225 -37.813 45.354 1.00 53.75 817 PRO A C 1
ATOM 6592 O O . PRO A 1 817 ? -5.001 -38.330 44.552 1.00 53.75 817 PRO A O 1
ATOM 6595 N N . SER A 1 818 ? -3.977 -38.352 46.551 1.00 57.19 818 SER A N 1
ATOM 6596 C CA . SER A 1 818 ? -4.659 -39.549 47.087 1.00 57.19 818 SER A CA 1
ATOM 6597 C C . SER A 1 818 ? -6.190 -39.445 47.059 1.00 57.19 818 SER A C 1
ATOM 6599 O O . SER A 1 818 ? -6.893 -40.446 47.137 1.00 57.19 818 SER A O 1
ATOM 6601 N N . ASN A 1 819 ? -6.700 -38.221 46.928 1.00 63.69 819 ASN A N 1
ATOM 6602 C CA . ASN A 1 819 ? -8.100 -37.853 47.028 1.00 63.69 819 ASN A CA 1
ATOM 6603 C C . ASN A 1 819 ? -8.739 -37.616 45.641 1.00 63.69 819 ASN A C 1
ATOM 6605 O O . ASN A 1 819 ? -9.632 -36.777 45.530 1.00 63.69 819 ASN A O 1
ATOM 6609 N N . ILE A 1 820 ? -8.298 -38.319 44.580 1.00 77.50 820 ILE A N 1
ATOM 6610 C CA . ILE A 1 820 ? -8.979 -38.301 43.263 1.00 77.50 820 ILE A CA 1
ATOM 6611 C C . ILE A 1 820 ? -10.475 -38.591 43.429 1.00 77.50 820 ILE A C 1
ATOM 6613 O O . ILE A 1 820 ? -11.290 -37.881 42.851 1.00 77.50 820 ILE A O 1
ATOM 6617 N N . ASP A 1 821 ? -10.832 -39.585 44.243 1.00 79.56 821 ASP A N 1
ATOM 6618 C CA . ASP A 1 821 ? -12.226 -39.965 44.484 1.00 79.56 821 ASP A CA 1
ATOM 6619 C C . ASP A 1 821 ? -13.038 -38.814 45.105 1.00 79.56 821 ASP A C 1
ATOM 6621 O O . ASP A 1 821 ? -14.032 -38.376 44.533 1.00 79.56 821 ASP A O 1
ATOM 6625 N N . ALA A 1 822 ? -12.542 -38.200 46.185 1.00 81.25 822 ALA A N 1
ATOM 6626 C CA . ALA A 1 822 ? -13.188 -37.035 46.797 1.00 81.25 822 ALA A CA 1
ATOM 6627 C C . ALA A 1 822 ? -13.242 -35.808 45.859 1.00 81.25 822 ALA A C 1
ATOM 6629 O O . ALA A 1 822 ? -14.205 -35.040 45.898 1.00 81.25 822 ALA A O 1
ATOM 6630 N N . PHE A 1 823 ? -12.244 -35.622 44.984 1.00 84.94 823 PHE A N 1
ATOM 6631 C CA . PHE A 1 823 ? -12.281 -34.597 43.936 1.00 84.94 823 PHE A CA 1
ATOM 6632 C C . PHE A 1 823 ? -13.365 -34.892 42.889 1.00 84.94 823 PHE A C 1
ATOM 6634 O O . PHE A 1 823 ? -14.099 -33.981 42.509 1.00 84.94 823 PHE A O 1
ATOM 6641 N N . LEU A 1 824 ? -13.501 -36.145 42.444 1.00 87.38 824 LEU A N 1
ATOM 6642 C CA . LEU A 1 824 ? -14.530 -36.563 41.489 1.00 87.38 824 LEU A CA 1
ATOM 6643 C C . LEU A 1 824 ? -15.933 -36.494 42.104 1.00 87.38 824 LEU A C 1
ATOM 6645 O O . LEU A 1 824 ? -16.839 -35.985 41.451 1.00 87.38 824 LEU A O 1
ATOM 6649 N N . ALA A 1 825 ? -16.106 -36.892 43.366 1.00 86.19 825 ALA A N 1
ATOM 6650 C CA . ALA A 1 825 ? -17.356 -36.742 44.109 1.00 86.19 825 ALA A CA 1
ATOM 6651 C C . ALA A 1 825 ? -17.744 -35.261 44.290 1.00 86.19 825 ALA A C 1
ATOM 6653 O O . ALA A 1 825 ? -18.909 -34.889 44.137 1.00 86.19 825 ALA A O 1
ATOM 6654 N N . HIS A 1 826 ? -16.777 -34.373 44.547 1.00 88.44 826 HIS A N 1
ATOM 6655 C CA . HIS A 1 826 ? -17.033 -32.931 44.577 1.00 88.44 826 HIS A CA 1
ATOM 6656 C C . HIS A 1 826 ? -17.365 -32.379 43.178 1.00 88.44 826 HIS A C 1
ATOM 6658 O O . HIS A 1 826 ? -18.354 -31.667 43.023 1.00 88.44 826 HIS A O 1
ATOM 6664 N N . LEU A 1 827 ? -16.641 -32.778 42.131 1.00 89.50 827 LEU A N 1
ATOM 6665 C CA . LEU A 1 827 ? -16.958 -32.392 40.755 1.00 89.50 827 LEU A CA 1
ATOM 6666 C C . LEU A 1 827 ? -18.342 -32.907 40.311 1.00 89.50 827 LEU A C 1
ATOM 6668 O O . LEU A 1 827 ? -19.067 -32.192 39.624 1.00 89.50 827 LEU A O 1
ATOM 6672 N N . GLN A 1 828 ? -18.756 -34.097 40.755 1.00 92.12 828 GLN A N 1
ATOM 6673 C CA . GLN A 1 828 ? -20.105 -34.628 40.555 1.00 92.12 828 GLN A CA 1
ATOM 6674 C C . GLN A 1 828 ? -21.158 -33.771 41.273 1.00 92.12 828 GLN A C 1
ATOM 6676 O O . GLN A 1 828 ? -22.180 -33.449 40.667 1.00 92.12 828 GLN A O 1
ATOM 6681 N N . ARG A 1 829 ? -20.902 -33.324 42.514 1.00 91.19 829 ARG A N 1
ATOM 6682 C CA . ARG A 1 829 ? -21.765 -32.346 43.203 1.00 91.19 829 ARG A CA 1
ATOM 6683 C C . ARG A 1 829 ? -21.851 -31.027 42.423 1.00 91.19 829 ARG A C 1
ATOM 6685 O O . ARG A 1 829 ? -22.961 -30.542 42.210 1.00 91.19 829 ARG A O 1
ATOM 6692 N N . CYS A 1 830 ? -20.745 -30.502 41.884 1.00 89.00 830 CYS A N 1
ATOM 6693 C CA . CYS A 1 830 ? -20.768 -29.329 40.995 1.00 89.00 830 CYS A CA 1
ATOM 6694 C C . CYS A 1 830 ? -21.591 -29.553 39.712 1.00 89.00 830 CYS A C 1
ATOM 6696 O O . CYS A 1 830 ? -22.253 -28.631 39.246 1.00 89.00 830 CYS A O 1
ATOM 6698 N N . LEU A 1 831 ? -21.564 -30.756 39.134 1.00 90.50 831 LEU A N 1
ATOM 6699 C CA . LEU A 1 831 ? -22.281 -31.106 37.899 1.00 90.50 831 LEU A CA 1
ATOM 6700 C C . LEU A 1 831 ? -23.731 -31.579 38.130 1.00 90.50 831 LEU A C 1
ATOM 6702 O O . LEU A 1 831 ? -24.443 -31.847 37.166 1.00 90.50 831 LEU A O 1
ATOM 6706 N N . SER A 1 832 ? -24.195 -31.651 39.381 1.00 89.25 832 SER A N 1
ATOM 6707 C CA . SER A 1 832 ? -25.533 -32.154 39.741 1.00 89.25 832 SER A CA 1
ATOM 6708 C C . SER A 1 832 ? -26.703 -31.275 39.271 1.00 89.25 832 SER A C 1
ATOM 6710 O O . SER A 1 832 ? -27.838 -31.746 39.205 1.00 89.25 832 SER A O 1
ATOM 6712 N N . THR A 1 833 ? -26.453 -30.004 38.931 1.00 86.62 833 THR A N 1
ATOM 6713 C CA . THR A 1 833 ? -27.484 -29.045 38.497 1.00 86.62 833 THR A CA 1
ATOM 6714 C C . THR A 1 833 ? -27.161 -28.446 37.124 1.00 86.62 833 THR A C 1
ATOM 6716 O O . THR A 1 833 ? -25.988 -28.211 36.829 1.00 86.62 833 THR A O 1
ATOM 6719 N N . PRO A 1 834 ? -28.162 -28.090 36.290 1.00 82.38 834 PRO A N 1
ATOM 6720 C CA . PRO A 1 834 ? -27.921 -27.438 34.995 1.00 82.38 834 PRO A CA 1
ATOM 6721 C C . PRO A 1 834 ? -27.110 -26.135 35.094 1.00 82.38 834 PRO A C 1
ATOM 6723 O O . PRO A 1 834 ? -26.285 -25.839 34.233 1.00 82.38 834 PRO A O 1
ATOM 6726 N N . THR A 1 835 ? -27.301 -25.371 36.173 1.00 80.19 835 THR A N 1
ATOM 6727 C CA . THR A 1 835 ? -26.531 -24.158 36.494 1.00 80.19 835 THR A CA 1
ATOM 6728 C C . THR A 1 835 ? -25.087 -24.453 36.895 1.00 80.19 835 THR A C 1
ATOM 6730 O O . THR A 1 835 ? -24.184 -23.688 36.554 1.00 80.19 835 THR A O 1
ATOM 6733 N N . GLY A 1 836 ? -24.854 -25.566 37.592 1.00 86.19 836 GLY A N 1
ATOM 6734 C CA . GLY A 1 836 ? -23.518 -26.052 37.915 1.00 86.19 836 GLY A CA 1
ATOM 6735 C C . GLY A 1 836 ? -22.773 -26.540 36.672 1.00 86.19 836 GLY A C 1
ATOM 6736 O O . GLY A 1 836 ? -21.639 -26.128 36.439 1.00 86.19 836 GLY A O 1
ATOM 6737 N N . ILE A 1 837 ? -23.452 -27.292 35.796 1.00 89.00 837 ILE A N 1
ATOM 6738 C CA . ILE A 1 837 ? -22.942 -27.700 34.476 1.00 89.00 837 ILE A CA 1
ATOM 6739 C C . ILE A 1 837 ? -22.531 -26.478 33.643 1.00 89.00 837 ILE A C 1
ATOM 6741 O O . ILE A 1 837 ? -21.401 -26.437 33.154 1.00 89.00 837 ILE A O 1
ATOM 6745 N N . ASP A 1 838 ? -23.386 -25.454 33.515 1.00 85.94 838 ASP A N 1
ATOM 6746 C CA . ASP A 1 838 ? -23.016 -24.240 32.772 1.00 85.94 838 ASP A CA 1
ATOM 6747 C C . ASP A 1 838 ? -21.826 -23.501 33.406 1.00 85.94 838 ASP A C 1
ATOM 6749 O O . ASP A 1 838 ? -20.963 -23.009 32.683 1.00 85.94 838 ASP A O 1
ATOM 6753 N N . THR A 1 839 ? -21.732 -23.476 34.739 1.00 88.94 839 THR A N 1
ATOM 6754 C CA . THR A 1 839 ? -20.623 -22.840 35.470 1.00 88.94 839 THR A CA 1
ATOM 6755 C C . THR A 1 839 ? -19.294 -23.567 35.249 1.00 88.94 839 THR A C 1
ATOM 6757 O O . THR A 1 839 ? -18.284 -22.921 34.957 1.00 88.94 839 THR A O 1
ATOM 6760 N N . VAL A 1 840 ? -19.286 -24.904 35.311 1.00 91.88 840 VAL A N 1
ATOM 6761 C CA . VAL A 1 840 ? -18.099 -25.722 35.010 1.00 91.88 840 VAL A CA 1
ATOM 6762 C C . VAL A 1 840 ? -17.691 -25.545 33.545 1.00 91.88 840 VAL A C 1
ATOM 6764 O O . VAL A 1 840 ? -16.522 -25.281 33.259 1.00 91.88 840 VAL A O 1
ATOM 6767 N N . LEU A 1 841 ? -18.642 -25.605 32.605 1.00 90.50 841 LEU A N 1
ATOM 6768 C CA . LEU A 1 841 ? -18.364 -25.389 31.182 1.00 90.50 841 LEU A CA 1
ATOM 6769 C C . LEU A 1 841 ? -17.881 -23.957 30.892 1.00 90.50 841 LEU A C 1
ATOM 6771 O O . LEU A 1 841 ? -17.006 -23.779 30.049 1.00 90.50 841 LEU A O 1
ATOM 6775 N N . LEU A 1 842 ? -18.407 -22.937 31.580 1.00 88.19 842 LEU A N 1
ATOM 6776 C CA . LEU A 1 842 ? -17.974 -21.538 31.472 1.00 88.19 842 LEU A CA 1
ATOM 6777 C C . LEU A 1 842 ? -16.510 -21.381 31.898 1.00 88.19 842 LEU A C 1
ATOM 6779 O O . LEU A 1 842 ? -15.719 -20.755 31.188 1.00 88.19 842 LEU A O 1
ATOM 6783 N N . PHE A 1 843 ? -16.158 -21.962 33.047 1.00 93.31 843 PHE A N 1
ATOM 6784 C CA . PHE A 1 843 ? -14.802 -21.960 33.581 1.00 93.31 843 PHE A CA 1
ATOM 6785 C C . PHE A 1 843 ? -13.827 -22.683 32.645 1.00 93.31 843 PHE A C 1
ATOM 6787 O O . PHE A 1 843 ? -12.813 -22.095 32.262 1.00 93.31 843 PHE A O 1
ATOM 6794 N N . VAL A 1 844 ? -14.151 -23.907 32.211 1.00 93.31 844 VAL A N 1
ATOM 6795 C CA . VAL A 1 844 ? -13.318 -24.679 31.271 1.00 93.31 844 VAL A CA 1
ATOM 6796 C C . VAL A 1 844 ? -13.173 -23.950 29.932 1.00 93.31 844 VAL A C 1
ATOM 6798 O O . VAL A 1 844 ? -12.056 -23.843 29.426 1.00 93.31 844 VAL A O 1
ATOM 6801 N N . CYS A 1 845 ? -14.255 -23.388 29.383 1.00 90.31 845 CYS A N 1
ATOM 6802 C CA . CYS A 1 845 ? -14.255 -22.643 28.121 1.00 90.31 845 CYS A CA 1
ATOM 6803 C C . CYS A 1 845 ? -13.243 -21.494 28.126 1.00 90.31 845 CYS A C 1
ATOM 6805 O O . CYS A 1 845 ? -12.330 -21.461 27.298 1.00 90.31 845 CYS A O 1
ATOM 6807 N N . TYR A 1 846 ? -13.370 -20.551 29.061 1.00 89.88 846 TYR A N 1
ATOM 6808 C CA . TYR A 1 846 ? -12.545 -19.345 29.015 1.00 89.88 846 TYR A CA 1
ATOM 6809 C C . TYR A 1 846 ? -11.160 -19.524 29.624 1.00 89.88 846 TYR A C 1
ATOM 6811 O O . TYR A 1 846 ? -10.216 -18.941 29.091 1.00 89.88 846 TYR A O 1
ATOM 6819 N N . SER A 1 847 ? -10.994 -20.413 30.610 1.00 92.38 847 SER A N 1
ATOM 6820 C CA . SER A 1 847 ? -9.658 -20.767 31.103 1.00 92.38 847 SER A CA 1
ATOM 6821 C C . SER A 1 847 ? -8.850 -21.478 30.015 1.00 92.38 847 SER A C 1
ATOM 6823 O O . SER A 1 847 ? -7.717 -21.086 29.757 1.00 92.38 847 SER A O 1
ATOM 6825 N N . SER A 1 848 ? -9.431 -22.443 29.285 1.00 92.69 848 SER A N 1
ATOM 6826 C CA . SER A 1 848 ? -8.727 -23.085 28.159 1.00 92.69 848 SER A CA 1
ATOM 6827 C C . SER A 1 848 ? -8.442 -22.110 27.009 1.00 92.69 848 SER A C 1
ATOM 6829 O O . SER A 1 848 ? -7.344 -22.152 26.451 1.00 92.69 848 SER A O 1
ATOM 6831 N N . ARG A 1 849 ? -9.346 -21.164 26.704 1.00 91.06 849 ARG A N 1
ATOM 6832 C CA . ARG A 1 849 ? -9.083 -20.097 25.716 1.00 91.06 849 ARG A CA 1
ATOM 6833 C C . ARG A 1 849 ? -7.940 -19.171 26.147 1.00 91.06 849 ARG A C 1
ATOM 6835 O O . ARG A 1 849 ? -7.061 -18.879 25.338 1.00 91.06 849 ARG A O 1
ATOM 6842 N N . LEU A 1 850 ? -7.926 -18.735 27.409 1.00 93.12 850 LEU A N 1
ATOM 6843 C CA . LEU A 1 850 ? -6.878 -17.878 27.968 1.00 93.12 850 LEU A CA 1
ATOM 6844 C C . LEU A 1 850 ? -5.528 -18.598 28.002 1.00 93.12 850 LEU A C 1
ATOM 6846 O O . LEU A 1 850 ? -4.543 -18.065 27.496 1.00 93.12 850 LEU A O 1
ATOM 6850 N N . THR A 1 851 ? -5.477 -19.822 28.535 1.00 90.94 851 THR A N 1
ATOM 6851 C CA . THR A 1 851 ? -4.253 -20.629 28.559 1.00 90.94 851 THR A CA 1
ATOM 6852 C C . THR A 1 851 ? -3.761 -20.922 27.141 1.00 90.94 851 THR A C 1
ATOM 6854 O O . THR A 1 851 ? -2.571 -20.795 26.893 1.00 90.94 851 THR A O 1
ATOM 6857 N N . SER A 1 852 ? -4.643 -21.215 26.178 1.00 92.44 852 SER A N 1
ATOM 6858 C CA . SER A 1 852 ? -4.262 -21.355 24.764 1.00 92.44 852 SER A CA 1
ATOM 6859 C C . SER A 1 852 ? -3.599 -20.086 24.207 1.00 92.44 852 SER A C 1
ATOM 6861 O O . SER A 1 852 ? -2.525 -20.169 23.607 1.00 92.44 852 SER A O 1
ATOM 6863 N N . ALA A 1 853 ? -4.182 -18.906 24.452 1.00 89.06 853 ALA A N 1
ATOM 6864 C CA . ALA A 1 853 ? -3.613 -17.630 24.017 1.00 89.06 853 ALA A CA 1
ATOM 6865 C C . ALA A 1 853 ? -2.241 -17.353 24.663 1.00 89.06 853 ALA A C 1
ATOM 6867 O O . ALA A 1 853 ? -1.297 -17.013 23.955 1.00 89.06 853 ALA A O 1
ATOM 6868 N N . VAL A 1 854 ? -2.113 -17.561 25.979 1.00 89.81 854 VAL A N 1
ATOM 6869 C CA . VAL A 1 854 ? -0.869 -17.338 26.739 1.00 89.81 854 VAL A CA 1
ATOM 6870 C C . VAL A 1 854 ? 0.228 -18.335 26.354 1.00 89.81 854 VAL A C 1
ATOM 6872 O O . VAL A 1 854 ? 1.371 -17.938 26.152 1.00 89.81 854 VAL A O 1
ATOM 6875 N N . LEU A 1 855 ? -0.091 -19.623 26.192 1.00 87.50 855 LEU A N 1
ATOM 6876 C CA . LEU A 1 855 ? 0.882 -20.620 25.731 1.00 87.50 855 LEU A CA 1
ATOM 6877 C C . LEU A 1 855 ? 1.346 -20.343 24.294 1.00 87.50 855 LEU A C 1
ATOM 6879 O O . LEU A 1 855 ? 2.502 -20.601 23.973 1.00 87.50 855 LEU A O 1
ATOM 6883 N N . THR A 1 856 ? 0.482 -19.778 23.444 1.00 86.38 856 THR A N 1
ATOM 6884 C CA . THR A 1 856 ? 0.867 -19.366 22.086 1.00 86.38 856 THR A CA 1
ATOM 6885 C C . THR A 1 856 ? 1.869 -18.205 22.129 1.00 86.38 856 THR A C 1
ATOM 6887 O O . THR A 1 856 ? 2.952 -18.325 21.561 1.00 86.38 856 THR A O 1
ATOM 6890 N N . THR A 1 857 ? 1.569 -17.117 22.852 1.00 85.88 857 THR A N 1
ATOM 6891 C CA . THR A 1 857 ? 2.438 -15.921 22.902 1.00 85.88 857 THR A CA 1
ATOM 6892 C C . THR A 1 857 ? 3.748 -16.144 23.662 1.00 85.88 857 THR A C 1
ATOM 6894 O O . THR A 1 857 ? 4.765 -15.551 23.311 1.00 85.88 857 THR A O 1
ATOM 6897 N N . LEU A 1 858 ? 3.776 -17.029 24.667 1.00 81.19 858 LEU A N 1
ATOM 6898 C CA . LEU A 1 858 ? 5.016 -17.410 25.361 1.00 81.19 858 LEU A CA 1
ATOM 6899 C C . LEU A 1 858 ? 5.979 -18.215 24.475 1.00 81.19 858 LEU A C 1
ATOM 6901 O O . LEU A 1 858 ? 7.189 -18.194 24.704 1.00 81.19 858 LEU A O 1
ATOM 6905 N N . VAL A 1 859 ? 5.455 -18.943 23.486 1.00 82.06 859 VAL A N 1
ATOM 6906 C CA . VAL A 1 859 ? 6.234 -19.871 22.652 1.00 82.06 859 VAL A CA 1
ATOM 6907 C C . VAL A 1 859 ? 6.589 -19.286 21.280 1.00 82.06 859 VAL A C 1
ATOM 6909 O O . VAL A 1 859 ? 7.582 -19.693 20.678 1.00 82.06 859 VAL A O 1
ATOM 6912 N N . GLU A 1 860 ? 5.855 -18.278 20.818 1.00 78.75 860 GLU A N 1
ATOM 6913 C CA . GLU A 1 860 ? 6.104 -17.533 19.577 1.00 78.75 860 GLU A CA 1
ATOM 6914 C C . GLU A 1 860 ? 7.581 -17.087 19.385 1.00 78.75 860 GLU A C 1
ATOM 6916 O O . GLU A 1 860 ? 8.149 -17.421 18.339 1.00 78.75 860 GLU A O 1
ATOM 6921 N N . PRO A 1 861 ? 8.293 -16.500 20.376 1.00 78.88 861 PRO A N 1
ATOM 6922 C CA . PRO A 1 861 ? 9.712 -16.143 20.218 1.00 78.88 861 PRO A CA 1
ATOM 6923 C C . PRO A 1 861 ? 10.662 -17.351 20.157 1.00 78.88 861 PRO A C 1
ATOM 6925 O O . PRO A 1 861 ? 11.770 -17.257 19.628 1.00 78.88 861 PRO A O 1
ATOM 6928 N N . ALA A 1 862 ? 10.264 -18.497 20.720 1.00 68.06 862 ALA A N 1
ATOM 6929 C CA . ALA A 1 862 ? 11.040 -19.735 20.656 1.00 68.06 862 ALA A CA 1
ATOM 6930 C C . ALA A 1 862 ? 10.844 -20.452 19.311 1.00 68.06 862 ALA A C 1
ATOM 6932 O O . ALA A 1 862 ? 11.794 -21.034 18.787 1.00 68.06 862 ALA A O 1
ATOM 6933 N N . LEU A 1 863 ? 9.644 -20.365 18.727 1.00 67.94 863 LEU A N 1
ATOM 6934 C CA . LEU A 1 863 ? 9.355 -20.820 17.366 1.00 67.94 863 LEU A CA 1
ATOM 6935 C C . LEU A 1 863 ? 10.137 -20.006 16.331 1.00 67.94 863 LEU A C 1
ATOM 6937 O O . LEU A 1 863 ? 10.814 -20.609 15.503 1.00 67.94 863 LEU A O 1
ATOM 6941 N N . GLN A 1 864 ? 10.129 -18.671 16.434 1.00 74.62 864 GLN A N 1
ATOM 6942 C CA . GLN A 1 864 ? 10.916 -17.774 15.572 1.00 74.62 864 GLN A CA 1
ATOM 6943 C C . GLN A 1 864 ? 12.405 -18.158 15.582 1.00 74.62 864 GLN A C 1
ATOM 6945 O O . GLN A 1 864 ? 12.949 -18.538 14.549 1.00 74.62 864 GLN A O 1
ATOM 6950 N N . ARG A 1 865 ? 13.027 -18.237 16.767 1.00 72.88 865 ARG A N 1
ATOM 6951 C CA . ARG A 1 865 ? 14.438 -18.656 16.921 1.00 72.88 865 ARG A CA 1
ATOM 6952 C C . ARG A 1 865 ? 14.734 -20.088 16.471 1.00 72.88 865 ARG A C 1
ATOM 6954 O O . ARG A 1 865 ? 15.878 -20.404 16.153 1.00 72.88 865 ARG A O 1
ATOM 6961 N N . SER A 1 866 ? 13.740 -20.978 16.478 1.00 65.38 866 SER A N 1
ATOM 6962 C CA . SER A 1 866 ? 13.897 -22.348 15.968 1.00 65.38 866 SER A CA 1
ATOM 6963 C C . SER A 1 866 ? 13.850 -22.375 14.438 1.00 65.38 866 SER A C 1
ATOM 6965 O O . SER A 1 866 ? 14.655 -23.069 13.825 1.00 65.38 866 SER A O 1
ATOM 6967 N N . ALA A 1 867 ? 12.974 -21.574 13.822 1.00 65.69 867 ALA A N 1
ATOM 6968 C CA . ALA A 1 867 ? 12.929 -21.385 12.374 1.00 65.69 867 ALA A CA 1
ATOM 6969 C C . ALA A 1 867 ? 14.209 -20.706 11.857 1.00 65.69 867 ALA A C 1
ATOM 6971 O O . ALA A 1 867 ? 14.844 -21.237 10.953 1.00 65.69 867 ALA A O 1
ATOM 6972 N N . GLU A 1 868 ? 14.655 -19.616 12.492 1.00 72.25 868 GLU A N 1
ATOM 6973 C CA . GLU A 1 868 ? 15.933 -18.940 12.203 1.00 72.25 868 GLU A CA 1
ATOM 6974 C C . GLU A 1 868 ? 17.121 -19.918 12.226 1.00 72.25 868 GLU A C 1
ATOM 6976 O O . GLU A 1 868 ? 17.973 -19.895 11.341 1.00 72.25 868 GLU A O 1
ATOM 6981 N N . ARG A 1 869 ? 17.164 -20.828 13.211 1.00 65.56 869 ARG A N 1
ATOM 6982 C CA . ARG A 1 869 ? 18.211 -21.858 13.315 1.00 65.56 869 ARG A CA 1
ATOM 6983 C C . ARG A 1 869 ? 18.093 -22.956 12.264 1.00 65.56 869 ARG A C 1
ATOM 6985 O O . ARG A 1 869 ? 19.123 -23.407 11.778 1.00 65.56 869 ARG A O 1
ATOM 6992 N N . LEU A 1 870 ? 16.883 -23.387 11.913 1.00 61.59 870 LEU A N 1
ATOM 6993 C CA . LEU A 1 870 ? 16.671 -24.353 10.831 1.00 61.59 870 LEU A CA 1
ATOM 6994 C C . LEU A 1 870 ? 17.090 -23.770 9.477 1.00 61.59 870 LEU A C 1
ATOM 6996 O O . LEU A 1 870 ? 17.779 -24.450 8.723 1.00 61.59 870 LEU A O 1
ATOM 7000 N N . ILE A 1 871 ? 16.759 -22.502 9.216 1.00 67.12 871 ILE A N 1
ATOM 7001 C CA . ILE A 1 871 ? 17.202 -21.752 8.032 1.00 67.12 871 ILE A CA 1
ATOM 7002 C C . ILE A 1 871 ? 18.734 -21.643 8.022 1.00 67.12 871 ILE A C 1
ATOM 7004 O O . ILE A 1 871 ? 19.364 -22.010 7.034 1.00 67.12 871 ILE A O 1
ATOM 7008 N N . ALA A 1 872 ? 19.353 -21.244 9.139 1.00 71.38 872 ALA A N 1
ATOM 7009 C CA . ALA A 1 872 ? 20.810 -21.155 9.247 1.00 71.38 872 ALA A CA 1
ATOM 7010 C C . ALA A 1 872 ? 21.512 -22.509 9.009 1.00 71.38 872 ALA A C 1
ATOM 7012 O O . ALA A 1 872 ? 22.494 -22.569 8.272 1.00 71.38 872 ALA A O 1
ATOM 7013 N N . ILE A 1 873 ? 20.998 -23.606 9.579 1.00 56.38 873 ILE A N 1
ATOM 7014 C CA . ILE A 1 873 ? 21.553 -24.957 9.387 1.00 56.38 873 ILE A CA 1
ATOM 7015 C C . ILE A 1 873 ? 21.360 -25.439 7.942 1.00 56.38 873 ILE A C 1
ATOM 7017 O O . ILE A 1 873 ? 22.285 -26.020 7.381 1.00 56.38 873 ILE A O 1
ATOM 7021 N N . ALA A 1 874 ? 20.210 -25.168 7.318 1.00 58.47 874 ALA A N 1
ATOM 7022 C CA . ALA A 1 874 ? 19.984 -25.478 5.907 1.00 58.47 874 ALA A CA 1
ATOM 7023 C C . ALA A 1 874 ? 20.943 -24.695 4.991 1.00 58.47 874 ALA A C 1
ATOM 7025 O O . ALA A 1 874 ? 21.549 -25.284 4.101 1.00 58.47 874 ALA A O 1
ATOM 7026 N N . SER A 1 875 ? 21.161 -23.403 5.265 1.00 61.06 875 SER A N 1
ATOM 7027 C CA . SER A 1 875 ? 22.089 -22.549 4.506 1.00 61.06 875 SER A CA 1
ATOM 7028 C C . SER A 1 875 ? 23.573 -22.920 4.663 1.00 61.06 875 SER A C 1
ATOM 7030 O O . SER A 1 875 ? 24.406 -22.468 3.883 1.00 61.06 875 SER A O 1
ATOM 7032 N N . ALA A 1 876 ? 23.913 -23.746 5.659 1.00 59.16 876 ALA A N 1
ATOM 7033 C CA . ALA A 1 876 ? 25.278 -24.190 5.943 1.00 59.16 876 ALA A CA 1
ATOM 7034 C C . ALA A 1 876 ? 25.632 -25.559 5.322 1.00 59.16 876 ALA A C 1
ATOM 7036 O O . ALA A 1 876 ? 26.735 -26.062 5.549 1.00 59.16 876 ALA A O 1
ATOM 7037 N N . LEU A 1 877 ? 24.715 -26.186 4.573 1.00 44.59 877 LEU A N 1
ATOM 7038 C CA . LEU A 1 877 ? 24.898 -27.517 3.985 1.00 44.59 877 LEU A CA 1
ATOM 7039 C C . LEU A 1 877 ? 25.141 -27.460 2.461 1.00 44.59 877 LEU A C 1
ATOM 7041 O O . LEU A 1 877 ? 24.594 -26.587 1.787 1.00 44.59 877 LEU A O 1
ATOM 7045 N N . PRO A 1 878 ? 25.934 -28.388 1.883 1.00 58.50 878 PRO A N 1
ATOM 7046 C CA . PRO A 1 878 ? 26.159 -28.437 0.436 1.00 58.50 878 PRO A CA 1
ATOM 7047 C C . PRO A 1 878 ? 24.869 -28.702 -0.371 1.00 58.50 878 PRO A C 1
ATOM 7049 O O . PRO A 1 878 ? 24.010 -29.440 0.115 1.00 58.50 878 PRO A O 1
ATOM 7052 N N . PRO A 1 879 ? 24.750 -28.219 -1.628 1.00 55.91 879 PRO A N 1
ATOM 7053 C CA . PRO A 1 879 ? 23.492 -28.246 -2.396 1.00 55.91 879 PRO A CA 1
ATOM 7054 C C . PRO A 1 879 ? 22.873 -29.628 -2.672 1.00 55.91 879 PRO A C 1
ATOM 7056 O O . PRO A 1 879 ? 21.711 -29.711 -3.057 1.00 55.91 879 PRO A O 1
ATOM 7059 N N . SER A 1 880 ? 23.636 -30.710 -2.507 1.00 43.91 880 SER A N 1
ATOM 7060 C CA . SER A 1 880 ? 23.207 -32.101 -2.712 1.00 43.91 880 SER A CA 1
ATOM 7061 C C . SER A 1 880 ? 23.048 -32.905 -1.409 1.00 43.91 880 SER A C 1
ATOM 7063 O O . SER A 1 880 ? 22.779 -34.107 -1.448 1.00 43.91 880 SER A O 1
ATOM 7065 N N . ALA A 1 881 ? 23.200 -32.274 -0.239 1.00 38.16 881 ALA A N 1
ATOM 7066 C CA . ALA A 1 881 ? 23.052 -32.939 1.053 1.00 38.16 881 ALA A CA 1
ATOM 7067 C C . ALA A 1 881 ? 21.568 -33.187 1.392 1.00 38.16 881 ALA A C 1
ATOM 7069 O O . ALA A 1 881 ? 20.804 -32.256 1.640 1.00 38.16 881 ALA A O 1
ATOM 7070 N N . THR A 1 882 ? 21.154 -34.457 1.456 1.00 47.31 882 THR A N 1
ATOM 7071 C CA . THR A 1 882 ? 19.780 -34.820 1.852 1.00 47.31 882 THR A CA 1
ATOM 7072 C C . THR A 1 882 ? 19.560 -34.531 3.338 1.00 47.31 882 THR A C 1
ATOM 7074 O O . THR A 1 882 ? 20.124 -35.198 4.208 1.00 47.31 882 THR A O 1
ATOM 7077 N N . LEU A 1 883 ? 18.728 -33.531 3.637 1.00 43.59 883 LEU A N 1
ATOM 7078 C CA . LEU A 1 883 ? 18.548 -33.002 4.988 1.00 43.59 883 LEU A CA 1
ATOM 7079 C C . LEU A 1 883 ? 17.578 -33.869 5.816 1.00 43.59 883 LEU A C 1
ATOM 7081 O O . LEU A 1 883 ? 16.399 -33.557 5.982 1.00 43.59 883 LEU A O 1
ATOM 7085 N N . VAL A 1 884 ? 18.086 -34.981 6.357 1.00 47.59 884 VAL A N 1
ATOM 7086 C CA . VAL A 1 884 ? 17.339 -35.848 7.282 1.00 47.59 884 VAL A CA 1
ATOM 7087 C C . VAL A 1 884 ? 17.123 -35.112 8.611 1.00 47.59 884 VAL A C 1
ATOM 7089 O O . VAL A 1 884 ? 17.993 -35.093 9.484 1.00 47.59 884 VAL A O 1
ATOM 7092 N N . LEU A 1 885 ? 15.947 -34.493 8.763 1.00 47.00 885 LEU A N 1
ATOM 7093 C CA . LEU A 1 885 ? 15.543 -33.733 9.951 1.00 47.00 885 LEU A CA 1
ATOM 7094 C C . LEU A 1 885 ? 15.404 -34.634 11.189 1.00 47.00 885 LEU A C 1
ATOM 7096 O O . LEU A 1 885 ? 14.325 -35.106 11.542 1.00 47.00 885 LEU A O 1
ATOM 7100 N N . ASN A 1 886 ? 16.518 -34.844 11.888 1.00 46.75 886 ASN A N 1
ATOM 7101 C CA . ASN A 1 886 ? 16.538 -35.482 13.199 1.00 46.75 886 ASN A CA 1
ATOM 7102 C C . ASN A 1 886 ? 15.701 -34.651 14.195 1.00 46.75 886 ASN A C 1
ATOM 7104 O O . ASN A 1 886 ? 15.815 -33.425 14.236 1.00 46.75 886 ASN A O 1
ATOM 7108 N N . ALA A 1 887 ? 14.898 -35.308 15.038 1.00 46.78 887 ALA A N 1
ATOM 7109 C CA . ALA A 1 887 ? 13.918 -34.673 15.929 1.00 46.78 887 ALA A CA 1
ATOM 7110 C C . ALA A 1 887 ? 14.497 -33.638 16.923 1.00 46.78 887 ALA A C 1
ATOM 7112 O O . ALA A 1 887 ? 13.743 -32.885 17.531 1.00 46.78 887 ALA A O 1
ATOM 7113 N N . LYS A 1 888 ? 15.827 -33.566 17.073 1.00 45.81 888 LYS A N 1
ATOM 7114 C CA . LYS A 1 888 ? 16.539 -32.529 17.843 1.00 45.81 888 LYS A CA 1
ATOM 7115 C C . LYS A 1 888 ? 16.637 -31.160 17.143 1.00 45.81 888 LYS A C 1
ATOM 7117 O O . LYS A 1 888 ? 16.993 -30.194 17.811 1.00 45.81 888 LYS A O 1
ATOM 7122 N N . ALA A 1 889 ? 16.378 -31.079 15.834 1.00 51.81 889 ALA A N 1
ATOM 7123 C CA . ALA A 1 889 ? 16.426 -29.836 15.051 1.00 51.81 889 ALA A CA 1
ATOM 7124 C C . ALA A 1 889 ? 15.065 -29.117 14.963 1.00 51.81 889 ALA A C 1
ATOM 7126 O O . ALA A 1 889 ? 15.010 -27.918 14.702 1.00 51.81 889 ALA A O 1
ATOM 7127 N N . LEU A 1 890 ? 13.969 -29.841 15.209 1.00 54.12 890 LEU A N 1
ATOM 7128 C CA . LEU A 1 890 ? 12.643 -29.259 15.417 1.00 54.12 890 LEU A CA 1
ATOM 7129 C C . LEU A 1 890 ? 12.631 -28.355 16.670 1.00 54.12 890 LEU A C 1
ATOM 7131 O O . LEU A 1 890 ? 13.521 -28.476 17.519 1.00 54.12 890 LEU A O 1
ATOM 7135 N N . PRO A 1 891 ? 11.612 -27.481 16.840 1.00 55.88 891 PRO A N 1
ATOM 7136 C CA . PRO A 1 891 ? 11.306 -26.905 18.149 1.00 55.88 891 PRO A CA 1
ATOM 7137 C C . PRO A 1 891 ? 11.392 -27.980 19.237 1.00 55.88 891 PRO A C 1
ATOM 7139 O O . PRO A 1 891 ? 10.826 -29.063 19.075 1.00 55.88 891 PRO A O 1
ATOM 7142 N N . SER A 1 892 ? 12.112 -27.686 20.327 1.00 65.75 892 SER A N 1
ATOM 7143 C CA . SER A 1 892 ? 12.397 -28.668 21.381 1.00 65.75 892 SER A CA 1
ATOM 7144 C C . SER A 1 892 ? 11.120 -29.360 21.860 1.00 65.75 892 SER A C 1
ATOM 7146 O O . SER A 1 892 ? 10.044 -28.764 21.842 1.00 65.75 892 SER A O 1
ATOM 7148 N N . THR A 1 893 ? 11.211 -30.615 22.309 1.00 67.62 893 THR A N 1
ATOM 7149 C CA . THR A 1 893 ? 10.021 -31.439 22.591 1.00 67.62 893 THR A CA 1
ATOM 7150 C C . THR A 1 893 ? 9.016 -30.736 23.513 1.00 67.62 893 THR A C 1
ATOM 7152 O O . THR A 1 893 ? 7.815 -30.852 23.307 1.00 67.62 893 THR A O 1
ATOM 7155 N N . SER A 1 894 ? 9.491 -29.925 24.465 1.00 69.00 894 SER A N 1
ATOM 7156 C CA . SER A 1 894 ? 8.665 -29.036 25.291 1.00 69.00 894 SER A CA 1
ATOM 7157 C C . SER A 1 894 ? 7.922 -27.950 24.496 1.00 69.00 894 SER A C 1
ATOM 7159 O O . SER A 1 894 ? 6.719 -27.798 24.673 1.00 69.00 894 SER A O 1
ATOM 7161 N N . VAL A 1 895 ? 8.595 -27.218 23.605 1.00 75.56 895 VAL A N 1
ATOM 7162 C CA . VAL A 1 895 ? 8.004 -26.203 22.707 1.00 75.56 895 VAL A CA 1
ATOM 7163 C C . VAL A 1 895 ? 6.944 -26.826 21.790 1.00 75.56 895 VAL A C 1
ATOM 7165 O O . VAL A 1 895 ? 5.852 -26.275 21.652 1.00 75.56 895 VAL A O 1
ATOM 7168 N N . ALA A 1 896 ? 7.228 -27.998 21.215 1.00 75.25 896 ALA A N 1
ATOM 7169 C CA . ALA A 1 896 ? 6.275 -28.729 20.380 1.00 75.25 896 ALA A CA 1
ATOM 7170 C C . ALA A 1 896 ? 5.040 -29.200 21.178 1.00 75.25 896 ALA A C 1
ATOM 7172 O O . ALA A 1 896 ? 3.908 -28.979 20.746 1.00 75.25 896 ALA A O 1
ATOM 7173 N N . LEU A 1 897 ? 5.247 -29.780 22.369 1.00 77.25 897 LEU A N 1
ATOM 7174 C CA . LEU A 1 897 ? 4.169 -30.210 23.269 1.00 77.25 897 LEU A CA 1
ATOM 7175 C C . LEU A 1 897 ? 3.311 -29.036 23.759 1.00 77.25 897 LEU A C 1
ATOM 7177 O O . LEU A 1 897 ? 2.092 -29.170 23.830 1.00 77.25 897 LEU A O 1
ATOM 7181 N N . VAL A 1 898 ? 3.908 -27.879 24.064 1.00 82.75 898 VAL A N 1
ATOM 7182 C CA . VAL A 1 898 ? 3.156 -26.685 24.482 1.00 82.75 898 VAL A CA 1
ATOM 7183 C C . VAL A 1 898 ? 2.321 -26.118 23.330 1.00 82.75 898 VAL A C 1
ATOM 7185 O O . VAL A 1 898 ? 1.175 -25.732 23.557 1.00 82.75 898 VAL A O 1
ATOM 7188 N N . LEU A 1 899 ? 2.831 -26.117 22.093 1.00 81.69 899 LEU A N 1
ATOM 7189 C CA . LEU A 1 899 ? 2.054 -25.685 20.927 1.00 81.69 899 LEU A CA 1
ATOM 7190 C C . LEU A 1 899 ? 0.888 -26.643 20.623 1.00 81.69 899 LEU A C 1
ATOM 7192 O O . LEU A 1 899 ? -0.208 -26.192 20.287 1.00 81.69 899 LEU A O 1
ATOM 7196 N N . ASP A 1 900 ? 1.094 -27.954 20.758 1.00 84.00 900 ASP A N 1
ATOM 7197 C CA . ASP A 1 900 ? 0.024 -28.945 20.603 1.00 84.00 900 ASP A CA 1
ATOM 7198 C C . ASP A 1 900 ? -1.026 -28.833 21.725 1.00 84.00 900 ASP A C 1
ATOM 7200 O O . ASP A 1 900 ? -2.228 -28.797 21.458 1.00 84.00 900 ASP A O 1
ATOM 7204 N N . LEU A 1 901 ? -0.592 -28.645 22.975 1.00 87.38 901 LEU A N 1
ATOM 7205 C CA . LEU A 1 901 ? -1.476 -28.346 24.104 1.00 87.38 901 LEU A CA 1
ATOM 7206 C C . LEU A 1 901 ? -2.282 -27.057 23.870 1.00 87.38 901 LEU A C 1
ATOM 7208 O O . LEU A 1 901 ? -3.493 -27.052 24.080 1.00 87.38 901 LEU A O 1
ATOM 7212 N N . ALA A 1 902 ? -1.657 -25.986 23.372 1.00 88.75 902 ALA A N 1
ATOM 7213 C CA . ALA A 1 902 ? -2.343 -24.738 23.043 1.00 88.75 902 ALA A CA 1
ATOM 7214 C C . ALA A 1 902 ? -3.422 -24.938 21.960 1.00 88.75 902 ALA A C 1
ATOM 7216 O O . ALA A 1 902 ? -4.523 -24.392 22.089 1.00 88.75 902 ALA A O 1
ATOM 7217 N N . LYS A 1 903 ? -3.159 -25.767 20.938 1.00 88.44 903 LYS A N 1
ATOM 7218 C CA . LYS A 1 903 ? -4.154 -26.157 19.919 1.00 88.44 903 LYS A CA 1
ATOM 7219 C C . LYS A 1 903 ? -5.311 -26.958 20.527 1.00 88.44 903 LYS A C 1
ATOM 7221 O O . LYS A 1 903 ? -6.469 -26.608 20.296 1.00 88.44 903 LYS A O 1
ATOM 7226 N N . ARG A 1 904 ? -5.019 -27.978 21.346 1.00 93.12 904 ARG A N 1
ATOM 7227 C CA . ARG A 1 904 ? -6.031 -28.804 22.039 1.00 93.12 904 ARG A CA 1
ATOM 7228 C C . ARG A 1 904 ? -6.919 -27.966 22.961 1.00 93.12 904 ARG A C 1
ATOM 7230 O O . ARG A 1 904 ? -8.138 -28.109 22.928 1.00 93.12 904 ARG A O 1
ATOM 7237 N N . LEU A 1 905 ? -6.333 -27.040 23.721 1.00 92.19 905 LEU A N 1
ATOM 7238 C CA . LEU A 1 905 ? -7.069 -26.108 24.580 1.00 92.19 905 LEU A CA 1
ATOM 7239 C C . LEU A 1 905 ? -7.949 -25.140 23.769 1.00 92.19 905 LEU A C 1
ATOM 7241 O O . LEU A 1 905 ? -9.076 -24.861 24.175 1.00 92.19 905 LEU A O 1
ATOM 7245 N N . LYS A 1 906 ? -7.501 -24.687 22.587 1.00 90.50 906 LYS A N 1
ATOM 7246 C CA . LYS A 1 906 ? -8.345 -23.879 21.691 1.00 90.50 906 LYS A CA 1
ATOM 7247 C C . LYS A 1 906 ? -9.563 -24.670 21.206 1.00 90.50 906 LYS A C 1
ATOM 7249 O O . LYS A 1 906 ? -10.678 -24.156 21.282 1.00 90.50 906 LYS A O 1
ATOM 7254 N N . ALA A 1 907 ? -9.364 -25.914 20.767 1.00 91.25 907 ALA A N 1
ATOM 7255 C CA . ALA A 1 907 ? -10.446 -26.812 20.360 1.00 91.25 907 ALA A CA 1
ATOM 7256 C C . ALA A 1 907 ? -11.437 -27.088 21.509 1.00 91.25 907 ALA A C 1
ATOM 7258 O O . ALA A 1 907 ? -12.646 -26.981 21.306 1.00 91.25 907 ALA A O 1
ATOM 7259 N N . LEU A 1 908 ? -10.939 -27.334 22.727 1.00 92.31 908 LEU A N 1
ATOM 7260 C CA . LEU A 1 908 ? -11.765 -27.492 23.929 1.00 92.31 908 LEU A CA 1
ATOM 7261 C C . LEU A 1 908 ? -12.617 -26.243 24.214 1.00 92.31 908 LEU A C 1
ATOM 7263 O O . LEU A 1 908 ? -13.808 -26.374 24.500 1.00 92.31 908 LEU A O 1
ATOM 7267 N N . SER A 1 909 ? -12.053 -25.036 24.073 1.00 91.25 909 SER A N 1
ATOM 7268 C CA . SER A 1 909 ? -12.812 -23.784 24.228 1.00 91.25 909 SER A CA 1
ATOM 7269 C C . SER A 1 909 ? -13.914 -23.612 23.171 1.00 91.25 909 SER A C 1
ATOM 7271 O O . SER A 1 909 ? -14.976 -23.071 23.467 1.00 91.25 909 SER A O 1
ATOM 7273 N N . GLY A 1 910 ? -13.699 -24.115 21.949 1.00 84.44 910 GLY A N 1
ATOM 7274 C CA . GLY A 1 910 ? -14.715 -24.134 20.894 1.00 84.44 910 GLY A CA 1
ATOM 7275 C C . GLY A 1 910 ? -15.869 -25.080 21.229 1.00 84.44 910 GLY A C 1
ATOM 7276 O O . GLY A 1 910 ? -17.020 -24.652 21.278 1.00 84.44 910 GLY A O 1
ATOM 7277 N N . LEU A 1 911 ? -15.548 -26.341 21.540 1.00 91.56 911 LEU A N 1
ATOM 7278 C CA . LEU A 1 911 ? -16.527 -27.381 21.872 1.00 91.56 911 LEU A CA 1
ATOM 7279 C C . LEU A 1 911 ? -17.378 -27.016 23.099 1.00 91.56 911 LEU A C 1
ATOM 7281 O O . LEU A 1 911 ? -18.594 -27.190 23.090 1.00 91.56 911 LEU A O 1
ATOM 7285 N N . THR A 1 912 ? -16.756 -26.477 24.149 1.00 88.19 912 THR A N 1
ATOM 7286 C CA . THR A 1 912 ? -17.473 -26.055 25.366 1.00 88.19 912 THR A CA 1
ATOM 7287 C C . THR A 1 912 ? -18.346 -24.819 25.133 1.00 88.19 912 THR A C 1
ATOM 7289 O O . THR A 1 912 ? -19.452 -24.757 25.668 1.00 88.19 912 THR A O 1
ATOM 7292 N N . SER A 1 913 ? -17.922 -23.870 24.290 1.00 86.44 913 SER A N 1
ATOM 7293 C CA . SER A 1 913 ? -18.763 -22.736 23.873 1.00 86.44 913 SER A CA 1
ATOM 7294 C C . SER A 1 913 ? -19.988 -23.185 23.059 1.00 86.44 913 SER A C 1
ATOM 7296 O O . SER A 1 913 ? -21.107 -22.719 23.294 1.00 86.44 913 SER A O 1
ATOM 7298 N N . GLU A 1 914 ? -19.812 -24.153 22.153 1.00 86.62 914 GLU A N 1
ATOM 7299 C CA . GLU A 1 914 ? -20.920 -24.760 21.411 1.00 86.62 914 GLU A CA 1
ATOM 7300 C C . GLU A 1 914 ? -21.886 -25.511 22.342 1.00 86.62 914 GLU A C 1
ATOM 7302 O O . GLU A 1 914 ? -23.086 -25.238 22.313 1.00 86.62 914 GLU A O 1
ATOM 7307 N N . ALA A 1 915 ? -21.382 -26.369 23.235 1.00 86.81 915 ALA A N 1
ATOM 7308 C CA . ALA A 1 915 ? -22.204 -27.100 24.202 1.00 86.81 915 ALA A CA 1
ATOM 7309 C C . ALA A 1 915 ? -23.063 -26.160 25.070 1.00 86.81 915 ALA A C 1
ATOM 7311 O O . ALA A 1 915 ? -24.262 -26.385 25.242 1.00 86.81 915 ALA A O 1
ATOM 7312 N N . ARG A 1 916 ? -22.490 -25.048 25.551 1.00 88.75 916 ARG A N 1
ATOM 7313 C CA . ARG A 1 916 ? -23.235 -24.016 26.296 1.00 88.75 916 ARG A CA 1
ATOM 7314 C C . ARG A 1 916 ? -24.254 -23.268 25.441 1.00 88.75 916 ARG A C 1
ATOM 7316 O O . ARG A 1 916 ? -25.218 -22.731 25.974 1.00 88.75 916 ARG A O 1
ATOM 7323 N N . THR A 1 917 ? -24.077 -23.209 24.126 1.00 83.94 917 THR A N 1
ATOM 7324 C CA . THR A 1 917 ? -25.062 -22.607 23.212 1.00 83.94 917 THR A CA 1
ATOM 7325 C C . THR A 1 917 ? -26.224 -23.566 22.949 1.00 83.94 917 THR A C 1
ATOM 7327 O O . THR A 1 917 ? -27.373 -23.140 23.003 1.00 83.94 917 THR A O 1
ATOM 7330 N N . ILE A 1 918 ? -25.953 -24.870 22.821 1.00 86.00 918 ILE A N 1
ATOM 7331 C CA . ILE A 1 918 ? -26.984 -25.922 22.772 1.00 86.00 918 ILE A CA 1
ATOM 7332 C C . ILE A 1 918 ? -27.834 -25.914 24.053 1.00 86.00 918 ILE A C 1
ATOM 7334 O O . ILE A 1 918 ? -29.061 -25.886 23.975 1.00 86.00 918 ILE A O 1
ATOM 7338 N N . LEU A 1 919 ? -27.207 -25.872 25.236 1.00 84.12 919 LEU A N 1
ATOM 7339 C CA . LEU A 1 919 ? -27.923 -25.820 26.522 1.00 84.12 919 LEU A CA 1
ATOM 7340 C C . LEU A 1 919 ? -28.843 -24.590 26.641 1.00 84.12 919 LEU A C 1
ATOM 7342 O O . LEU A 1 919 ? -29.920 -24.679 27.233 1.00 84.12 919 LEU A O 1
ATOM 7346 N N . ARG A 1 920 ? -28.454 -23.454 26.047 1.00 84.81 920 ARG A N 1
ATOM 7347 C CA . ARG A 1 920 ? -29.217 -22.195 26.084 1.00 84.81 920 ARG A CA 1
ATOM 7348 C C . ARG A 1 920 ? -30.377 -22.122 25.088 1.00 84.81 920 ARG A C 1
ATOM 7350 O O . ARG A 1 920 ? -31.215 -21.236 25.244 1.00 84.81 920 ARG A O 1
ATOM 7357 N N . LEU A 1 921 ? -30.537 -23.089 24.175 1.00 85.31 921 LEU A N 1
ATOM 7358 C CA . LEU A 1 921 ? -31.723 -23.173 23.305 1.00 85.31 921 LEU A CA 1
ATOM 7359 C C . LEU A 1 921 ? -33.035 -23.174 24.114 1.00 85.31 921 LEU A C 1
ATOM 7361 O O . LEU A 1 921 ? -34.002 -22.506 23.742 1.00 85.31 921 LEU A O 1
ATOM 7365 N N . TRP A 1 922 ? -33.038 -23.827 25.279 1.00 84.44 922 TRP A N 1
ATOM 7366 C CA . TRP A 1 922 ? -34.169 -23.866 26.215 1.00 84.44 922 TRP A CA 1
ATOM 7367 C C . TRP A 1 922 ? -34.388 -22.560 27.003 1.00 84.44 922 TRP A C 1
ATOM 7369 O O . TRP A 1 922 ? -35.377 -22.433 27.725 1.00 84.44 922 TRP A O 1
ATOM 7379 N N . GLY A 1 923 ? -33.505 -21.564 26.867 1.00 81.88 923 GLY A N 1
ATOM 7380 C CA . GLY A 1 923 ? -33.511 -20.328 27.653 1.00 81.88 923 GLY A CA 1
ATOM 7381 C C . GLY A 1 923 ? -34.813 -19.529 27.556 1.00 81.88 923 GLY A C 1
ATOM 7382 O O . GLY A 1 923 ? -35.246 -18.950 28.552 1.00 81.88 923 GLY A O 1
ATOM 7383 N N . LEU A 1 924 ? -35.503 -19.569 26.409 1.00 84.19 924 LEU A N 1
ATOM 7384 C CA . LEU A 1 924 ? -36.810 -18.921 26.220 1.00 84.19 924 LEU A CA 1
ATOM 7385 C C . LEU A 1 924 ? -37.896 -19.460 27.174 1.00 84.19 924 LEU A C 1
ATOM 7387 O O . LEU A 1 924 ? -38.748 -18.690 27.618 1.00 84.19 924 LEU A O 1
ATOM 7391 N N . LEU A 1 925 ? -37.835 -20.738 27.567 1.00 86.94 925 LEU A N 1
ATOM 7392 C CA . LEU A 1 925 ? -38.732 -21.305 28.581 1.00 86.94 925 LEU A CA 1
ATOM 7393 C C . LEU A 1 925 ? -38.442 -20.710 29.972 1.00 86.94 925 LEU A C 1
ATOM 7395 O O . LEU A 1 925 ? -39.364 -20.380 30.719 1.00 86.94 925 LEU A O 1
ATOM 7399 N N . GLY A 1 926 ? -37.164 -20.480 30.291 1.00 85.62 926 GLY A N 1
ATOM 7400 C CA . GLY A 1 926 ? -36.751 -19.732 31.482 1.00 85.62 926 GLY A CA 1
ATOM 7401 C C . GLY A 1 926 ? -37.265 -18.288 31.474 1.00 85.62 926 GLY A C 1
ATOM 7402 O O . GLY A 1 926 ? -37.791 -17.815 32.487 1.00 85.62 926 GLY A O 1
ATOM 7403 N N . MET A 1 927 ? -37.207 -17.612 30.319 1.00 89.00 927 MET A N 1
ATOM 7404 C CA . MET A 1 927 ? -37.769 -16.264 30.154 1.00 89.00 927 MET A CA 1
ATOM 7405 C C . MET A 1 927 ? -39.293 -16.251 30.340 1.00 89.00 927 MET A C 1
ATOM 7407 O O . MET A 1 927 ? -39.807 -15.348 30.995 1.00 89.00 927 MET A O 1
ATOM 7411 N N . TYR A 1 928 ? -40.022 -17.270 29.868 1.00 89.56 928 TYR A N 1
ATOM 7412 C CA . TYR A 1 928 ? -41.460 -17.409 30.136 1.00 89.56 928 TYR A CA 1
ATOM 7413 C C . TYR A 1 928 ? -41.765 -17.512 31.642 1.00 89.56 928 TYR A C 1
ATOM 7415 O O . TYR A 1 928 ? -42.651 -16.816 32.142 1.00 89.56 928 TYR A O 1
ATOM 7423 N N . PHE A 1 929 ? -41.008 -18.305 32.408 1.00 90.12 929 PHE A N 1
ATOM 7424 C CA . PHE A 1 929 ? -41.195 -18.386 33.865 1.00 90.12 929 PHE A CA 1
ATOM 7425 C C . PHE A 1 929 ? -40.738 -17.122 34.619 1.00 90.12 929 PHE A C 1
ATOM 7427 O O . PHE A 1 929 ? -41.220 -16.850 35.722 1.00 90.12 929 PHE A O 1
ATOM 7434 N N . TRP A 1 930 ? -39.846 -16.309 34.050 1.00 89.56 930 TRP A N 1
ATOM 7435 C CA . TRP A 1 930 ? -39.550 -14.963 34.556 1.00 89.56 930 TRP A CA 1
ATOM 7436 C C . TRP A 1 930 ? -40.697 -13.986 34.255 1.00 89.56 930 TRP A C 1
ATOM 7438 O O . TRP A 1 930 ? -41.197 -13.348 35.183 1.00 89.56 930 TRP A O 1
ATOM 7448 N N . ALA A 1 931 ? -41.204 -13.959 33.019 1.00 89.38 931 ALA A N 1
ATOM 7449 C CA . ALA A 1 931 ? -42.376 -13.178 32.622 1.00 89.38 931 ALA A CA 1
ATOM 7450 C C . ALA A 1 931 ? -43.596 -13.502 33.497 1.00 89.38 931 ALA A C 1
ATOM 7452 O O . ALA A 1 931 ? -44.213 -12.601 34.064 1.00 89.38 931 ALA A O 1
ATOM 7453 N N . ARG A 1 932 ? -43.891 -14.793 33.709 1.00 91.06 932 ARG A N 1
ATOM 7454 C CA . ARG A 1 932 ? -44.967 -15.254 34.600 1.00 91.06 932 ARG A CA 1
ATOM 7455 C C . ARG A 1 932 ? -44.795 -14.729 36.029 1.00 91.06 932 ARG A C 1
ATOM 7457 O O . ARG A 1 932 ? -45.783 -14.313 36.626 1.00 91.06 932 ARG A O 1
ATOM 7464 N N . ARG A 1 933 ? -43.572 -14.700 36.575 1.00 90.25 933 ARG A N 1
ATOM 7465 C CA . ARG A 1 933 ? -43.303 -14.128 37.909 1.00 90.25 933 ARG A CA 1
ATOM 7466 C C . ARG A 1 933 ? -43.525 -12.612 37.953 1.00 90.25 933 ARG A C 1
ATOM 7468 O O . ARG A 1 933 ? -44.132 -12.141 38.911 1.00 90.25 933 ARG A O 1
ATOM 7475 N N . LEU A 1 934 ? -43.121 -11.861 36.923 1.00 88.00 934 LEU A N 1
ATOM 7476 C CA . LEU A 1 934 ? -43.399 -10.418 36.844 1.00 88.00 934 LEU A CA 1
ATOM 7477 C C . LEU A 1 934 ? -44.902 -10.124 36.719 1.00 88.00 934 LEU A C 1
ATOM 7479 O O . LEU A 1 934 ? -45.409 -9.264 37.436 1.00 88.00 934 LEU A O 1
ATOM 7483 N N . VAL A 1 935 ? -45.637 -10.876 35.890 1.00 89.81 935 VAL A N 1
ATOM 7484 C CA . VAL A 1 935 ? -47.104 -10.761 35.770 1.00 89.81 935 VAL A CA 1
ATOM 7485 C C . VAL A 1 935 ? -47.805 -11.109 37.087 1.00 89.81 935 VAL A C 1
ATOM 7487 O O . VAL A 1 935 ? -48.763 -10.436 37.458 1.00 89.81 935 VAL A O 1
ATOM 7490 N N . LEU A 1 936 ? -47.332 -12.122 37.821 1.00 88.00 936 LEU A N 1
ATOM 7491 C CA . LEU A 1 936 ? -47.890 -12.474 39.130 1.00 88.00 936 LEU A CA 1
ATOM 7492 C C . LEU A 1 936 ? -47.602 -11.400 40.194 1.00 88.00 936 LEU A C 1
ATOM 7494 O O . LEU A 1 936 ? -48.539 -11.027 40.894 1.00 88.00 936 LEU A O 1
ATOM 7498 N N . LYS A 1 937 ? -46.383 -10.831 40.270 1.00 83.94 937 LYS A N 1
ATOM 7499 C CA . LYS A 1 937 ? -46.099 -9.678 41.158 1.00 83.94 937 LYS A CA 1
ATOM 7500 C C . LYS A 1 937 ? -46.988 -8.481 40.797 1.00 83.94 937 LYS A C 1
ATOM 7502 O O . LYS A 1 937 ? -47.555 -7.851 41.679 1.00 83.94 937 LYS A O 1
ATOM 7507 N N . TRP A 1 938 ? -47.158 -8.195 39.505 1.00 80.19 938 TRP A N 1
ATOM 7508 C CA . TRP A 1 938 ? -47.985 -7.083 39.015 1.00 80.19 938 TRP A CA 1
ATOM 7509 C C . TRP A 1 938 ? -49.489 -7.249 39.304 1.00 80.19 938 TRP A C 1
ATOM 7511 O O . TRP A 1 938 ? -50.203 -6.254 39.393 1.00 80.19 938 TRP A O 1
ATOM 7521 N N . ARG A 1 939 ? -49.971 -8.488 39.485 1.00 81.62 939 ARG A N 1
ATOM 7522 C CA . ARG A 1 939 ? -51.359 -8.800 39.876 1.00 81.62 939 ARG A CA 1
ATOM 7523 C C . ARG A 1 939 ? -51.605 -8.812 41.392 1.00 81.62 939 ARG A C 1
ATOM 7525 O O . ARG A 1 939 ? -52.761 -8.913 41.794 1.00 81.62 939 ARG A O 1
ATOM 7532 N N . GLN A 1 940 ? -50.569 -8.745 42.228 1.00 79.00 940 GLN A N 1
ATOM 7533 C CA . GLN A 1 940 ? -50.728 -8.670 43.685 1.00 79.00 940 GLN A CA 1
ATOM 7534 C C . GLN A 1 940 ? -50.997 -7.224 44.151 1.00 79.00 940 GLN A C 1
ATOM 7536 O O . GLN A 1 940 ? -50.576 -6.273 43.487 1.00 79.00 940 GLN A O 1
ATOM 7541 N N . PRO A 1 941 ? -51.691 -7.024 45.290 1.00 66.81 941 PRO A N 1
ATOM 7542 C CA . PRO A 1 941 ? -51.878 -5.693 45.864 1.00 66.81 941 PRO A CA 1
ATOM 7543 C C . PRO A 1 941 ? -50.533 -5.064 46.267 1.00 66.81 941 PRO A C 1
ATOM 7545 O O . PRO A 1 941 ? -49.658 -5.728 46.824 1.00 66.81 941 PRO A O 1
ATOM 7548 N N . LYS A 1 942 ? -50.376 -3.763 45.994 1.00 62.72 942 LYS A N 1
ATOM 7549 C CA . LYS A 1 942 ? -49.178 -2.979 46.348 1.00 62.72 942 LYS A CA 1
ATOM 7550 C C . LYS A 1 942 ? -49.071 -2.786 47.871 1.00 62.72 942 LYS A C 1
ATOM 7552 O O . LYS A 1 942 ? -50.089 -2.660 48.544 1.00 62.72 942 LYS A O 1
ATOM 7557 N N . GLN A 1 943 ? -47.846 -2.706 48.391 1.00 59.19 943 GLN A N 1
ATOM 7558 C CA . GLN A 1 943 ? -47.498 -2.598 49.827 1.00 59.19 943 GLN A CA 1
ATOM 7559 C C . GLN A 1 943 ? -46.672 -1.289 50.123 1.00 59.19 943 GLN A C 1
ATOM 7561 O O . GLN A 1 943 ? -46.431 -0.577 49.156 1.00 59.19 943 GLN A O 1
ATOM 7566 N N . PRO A 1 944 ? -46.227 -0.914 51.365 1.00 46.91 944 PRO A N 1
ATOM 7567 C CA . PRO A 1 944 ? -45.261 0.195 51.710 1.00 46.91 944 PRO A CA 1
ATOM 7568 C C . PRO A 1 944 ? -43.636 0.048 51.759 1.00 46.91 944 PRO A C 1
ATOM 7570 O O . PRO A 1 944 ? -43.059 0.325 52.804 1.00 46.91 944 PRO A O 1
ATOM 7573 N N . GLY A 1 945 ? -42.825 -0.255 50.690 1.00 60.59 945 GLY A N 1
ATOM 7574 C CA . GLY A 1 945 ? -41.310 -0.032 50.561 1.00 60.59 945 GLY A CA 1
ATOM 7575 C C . GLY A 1 945 ? -40.410 -0.273 49.242 1.00 60.59 945 GLY A C 1
ATOM 7576 O O . GLY A 1 945 ? -39.250 0.149 49.213 1.00 60.59 945 GLY A O 1
ATOM 7577 N N . ASP A 1 946 ? -40.871 -0.925 48.146 1.00 64.69 946 ASP A N 1
ATOM 7578 C CA . ASP A 1 946 ? -40.266 -1.234 46.808 1.00 64.69 946 ASP A CA 1
ATOM 7579 C C . ASP A 1 946 ? -40.402 -0.041 45.822 1.00 64.69 946 ASP A C 1
ATOM 7581 O O . ASP A 1 946 ? -40.338 1.104 46.274 1.00 64.69 946 ASP A O 1
ATOM 7585 N N . ASP A 1 947 ? -40.496 -0.237 44.497 1.00 77.06 947 ASP A N 1
ATOM 7586 C CA . ASP A 1 947 ? -40.212 0.823 43.516 1.00 77.06 947 ASP A CA 1
ATOM 7587 C C . ASP A 1 947 ? -40.755 0.597 42.072 1.00 77.06 947 ASP A C 1
ATOM 7589 O O . ASP A 1 947 ? -40.645 -0.477 41.466 1.00 77.06 947 ASP A O 1
ATOM 7593 N N . LYS A 1 948 ? -41.268 1.681 41.462 1.00 81.12 948 LYS A N 1
ATOM 7594 C CA . LYS A 1 948 ? -41.660 1.746 40.040 1.00 81.12 948 LYS A CA 1
ATOM 7595 C C . LYS A 1 948 ? -40.456 1.588 39.102 1.00 81.12 948 LYS A C 1
ATOM 7597 O O . LYS A 1 948 ? -40.587 0.940 38.062 1.00 81.12 948 LYS A O 1
ATOM 7602 N N . PHE A 1 949 ? -39.303 2.169 39.443 1.00 82.50 949 PHE A N 1
ATOM 7603 C CA . PHE A 1 949 ? -38.108 2.125 38.599 1.00 82.50 949 PHE A CA 1
ATOM 7604 C C . PHE A 1 949 ? -37.512 0.710 38.553 1.00 82.50 949 PHE A C 1
ATOM 7606 O O . PHE A 1 949 ? -37.346 0.180 37.457 1.00 82.50 949 PHE A O 1
ATOM 7613 N N . GLN A 1 950 ? -37.340 0.029 39.694 1.00 84.31 950 GLN A N 1
ATOM 7614 C CA . GLN A 1 950 ? -36.987 -1.401 39.739 1.00 84.31 950 GLN A CA 1
ATOM 7615 C C . GLN A 1 950 ? -37.969 -2.284 38.945 1.00 84.31 950 GLN A C 1
ATOM 7617 O O . GLN A 1 950 ? -37.540 -3.211 38.257 1.00 84.31 950 GLN A O 1
ATOM 7622 N N . THR A 1 951 ? -39.272 -1.980 38.973 1.00 84.88 951 THR A N 1
ATOM 7623 C CA . THR A 1 951 ? -40.275 -2.714 38.180 1.00 84.88 951 THR A CA 1
ATOM 7624 C C . THR A 1 951 ? -40.075 -2.520 36.669 1.00 84.88 951 THR A C 1
ATOM 7626 O O . THR A 1 951 ? -40.059 -3.500 35.925 1.00 84.88 951 THR A O 1
ATOM 7629 N N . SER A 1 952 ? -39.872 -1.280 36.206 1.00 87.12 952 SER A N 1
ATOM 7630 C CA . SER A 1 952 ? -39.573 -0.976 34.794 1.00 87.12 952 SER A CA 1
ATOM 7631 C C . SER A 1 952 ? -38.252 -1.610 34.332 1.00 87.12 952 SER A C 1
ATOM 7633 O O . SER A 1 952 ? -38.159 -2.186 33.244 1.00 87.12 952 SER A O 1
ATOM 7635 N N . LEU A 1 953 ? -37.241 -1.580 35.202 1.00 89.50 953 LEU A N 1
ATOM 7636 C CA . LEU A 1 953 ? -35.922 -2.154 34.969 1.00 89.50 953 LEU A CA 1
ATOM 7637 C C . LEU A 1 953 ? -35.993 -3.676 34.777 1.00 89.50 953 LEU A C 1
ATOM 7639 O O . LEU A 1 953 ? -35.430 -4.189 33.813 1.00 89.50 953 LEU A O 1
ATOM 7643 N N . ALA A 1 954 ? -36.761 -4.387 35.608 1.00 87.06 954 ALA A N 1
ATOM 7644 C CA . ALA A 1 954 ? -36.957 -5.832 35.479 1.00 87.06 954 ALA A CA 1
ATOM 7645 C C . ALA A 1 954 ? -37.676 -6.233 34.172 1.00 87.06 954 ALA A C 1
ATOM 7647 O O . ALA A 1 954 ? -37.286 -7.211 33.532 1.00 87.06 954 ALA A O 1
ATOM 7648 N N . TRP A 1 955 ? -38.683 -5.466 33.734 1.00 90.81 955 TRP A N 1
ATOM 7649 C CA . TRP A 1 955 ? -39.334 -5.672 32.430 1.00 90.81 955 TRP A CA 1
ATOM 7650 C C . TRP A 1 955 ? -38.396 -5.376 31.252 1.00 90.81 955 TRP A C 1
ATOM 7652 O O . TRP A 1 955 ? -38.389 -6.115 30.265 1.00 90.81 955 TRP A O 1
ATOM 7662 N N . SER A 1 956 ? -37.559 -4.343 31.369 1.00 92.00 956 SER A N 1
ATOM 7663 C CA . SER A 1 956 ? -36.550 -3.990 30.361 1.00 92.00 956 SER A CA 1
ATOM 7664 C C . SER A 1 956 ? -35.482 -5.082 30.227 1.00 92.00 956 SER A C 1
ATOM 7666 O O . SER A 1 956 ? -35.147 -5.493 29.116 1.00 92.00 956 SER A O 1
ATOM 7668 N N . GLN A 1 957 ? -34.999 -5.612 31.356 1.00 91.38 957 GLN A N 1
ATOM 7669 C CA . GLN A 1 957 ? -34.048 -6.724 31.407 1.00 91.38 957 GLN A CA 1
ATOM 7670 C C . GLN A 1 957 ? -34.629 -8.011 30.805 1.00 91.38 957 GLN A C 1
ATOM 7672 O O . GLN A 1 957 ? -33.968 -8.644 29.984 1.00 91.38 957 GLN A O 1
ATOM 7677 N N . LEU A 1 958 ? -35.872 -8.371 31.152 1.00 91.31 958 LEU A N 1
ATOM 7678 C CA . LEU A 1 958 ? -36.572 -9.509 30.547 1.00 91.31 958 LEU A CA 1
ATOM 7679 C C . LEU A 1 958 ? -36.692 -9.345 29.026 1.00 91.31 958 LEU A C 1
ATOM 7681 O O . LEU A 1 958 ? -36.385 -10.275 28.285 1.00 91.31 958 LEU A O 1
ATOM 7685 N N . THR A 1 959 ? -37.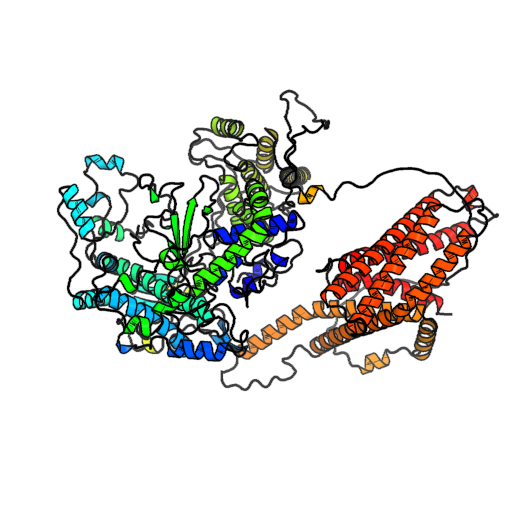101 -8.164 28.557 1.00 92.88 959 THR A N 1
ATOM 7686 C CA . THR A 1 959 ? -37.274 -7.881 27.123 1.00 92.88 959 THR A CA 1
ATOM 7687 C C . THR A 1 959 ? -35.950 -8.017 26.369 1.00 92.88 959 THR A C 1
ATOM 7689 O O . THR A 1 959 ? -35.889 -8.709 25.352 1.00 92.88 959 THR A O 1
ATOM 7692 N N . ALA A 1 960 ? -34.868 -7.442 26.904 1.00 90.56 960 ALA A N 1
ATOM 7693 C CA . ALA A 1 960 ? -33.526 -7.588 26.346 1.00 90.56 960 ALA A CA 1
ATOM 7694 C C . ALA A 1 960 ? -33.087 -9.064 26.280 1.00 90.56 960 ALA A C 1
ATOM 7696 O O . ALA A 1 960 ? -32.631 -9.524 25.235 1.00 90.56 960 ALA A O 1
ATOM 7697 N N . CYS A 1 961 ? -33.295 -9.835 27.352 1.00 88.69 961 CYS A N 1
ATOM 7698 C CA . CYS A 1 961 ? -32.959 -11.260 27.401 1.00 88.69 961 CYS A CA 1
ATOM 7699 C C . CYS A 1 961 ? -33.798 -12.133 26.448 1.00 88.69 961 CYS A C 1
ATOM 7701 O O . CYS A 1 961 ? -33.263 -13.078 25.869 1.00 88.69 961 CYS A O 1
ATOM 7703 N N . VAL A 1 962 ? -35.081 -11.818 26.240 1.00 92.31 962 VAL A N 1
ATOM 7704 C CA . VAL A 1 962 ? -35.941 -12.518 25.267 1.00 92.31 962 VAL A CA 1
ATOM 7705 C C . VAL A 1 962 ? -35.439 -12.299 23.840 1.00 92.31 962 VAL A C 1
ATOM 7707 O O . VAL A 1 962 ? -35.272 -13.273 23.107 1.00 92.31 962 VAL A O 1
ATOM 7710 N N . VAL A 1 963 ? -35.150 -11.053 23.447 1.00 92.88 963 VAL A N 1
ATOM 7711 C CA . VAL A 1 963 ? -34.669 -10.760 22.084 1.00 92.88 963 VAL A CA 1
ATOM 7712 C C . VAL A 1 963 ? -33.247 -11.292 21.870 1.00 92.88 963 VAL A C 1
ATOM 7714 O O . VAL A 1 963 ? -32.970 -11.872 20.821 1.00 92.88 963 VAL A O 1
ATOM 7717 N N . PHE A 1 964 ? -32.372 -11.193 22.879 1.00 91.69 964 PHE A N 1
ATOM 7718 C CA . PHE A 1 964 ? -31.058 -11.847 22.886 1.00 91.69 964 PHE A CA 1
ATOM 7719 C C . PHE A 1 964 ? -31.170 -13.347 22.573 1.00 91.69 964 PHE A C 1
ATOM 7721 O O . PHE A 1 964 ? -30.553 -13.808 21.607 1.00 91.69 964 PHE A O 1
ATOM 7728 N N . GLN A 1 965 ? -31.977 -14.087 23.345 1.00 91.06 965 GLN A N 1
ATOM 7729 C CA . GLN A 1 965 ? -32.056 -15.545 23.237 1.00 91.06 965 GLN A CA 1
ATOM 7730 C C . GLN A 1 965 ? -32.778 -15.994 21.962 1.00 91.06 965 GLN A C 1
ATOM 7732 O O . GLN A 1 965 ? -32.371 -16.975 21.348 1.00 91.06 965 GLN A O 1
ATOM 7737 N N . ALA A 1 966 ? -33.808 -15.268 21.515 1.00 91.62 966 ALA A N 1
ATOM 7738 C CA . ALA A 1 966 ? -34.480 -15.556 20.248 1.00 91.62 966 ALA A CA 1
ATOM 7739 C C . ALA A 1 966 ? -33.524 -15.414 19.048 1.00 91.62 966 ALA A C 1
ATOM 7741 O O . ALA A 1 966 ? -33.493 -16.283 18.174 1.00 91.62 966 ALA A O 1
ATOM 7742 N N . LEU A 1 967 ? -32.701 -14.358 19.032 1.00 90.44 967 LEU A N 1
ATOM 7743 C CA . LEU A 1 967 ? -31.692 -14.154 17.991 1.00 90.44 967 LEU A CA 1
ATOM 7744 C C . LEU A 1 967 ? -30.536 -15.160 18.092 1.00 90.44 967 LEU A C 1
ATOM 7746 O O . LEU A 1 967 ? -30.109 -15.673 17.061 1.00 90.44 967 LEU A O 1
ATOM 7750 N N . GLU A 1 968 ? -30.053 -15.486 19.296 1.00 90.62 968 GLU A N 1
ATOM 7751 C CA . GLU A 1 968 ? -28.991 -16.487 19.483 1.00 90.62 968 GLU A CA 1
ATOM 7752 C C . GLU A 1 968 ? -29.444 -17.882 19.028 1.00 90.62 968 GLU A C 1
ATOM 7754 O O . GLU A 1 968 ? -28.740 -18.541 18.261 1.00 90.62 968 GLU A O 1
ATOM 7759 N N . ASN A 1 969 ? -30.653 -18.299 19.420 1.00 91.69 969 ASN A N 1
ATOM 7760 C CA . ASN A 1 969 ? -31.252 -19.556 18.976 1.00 91.69 969 ASN A CA 1
ATOM 7761 C C . ASN A 1 969 ? -31.387 -19.593 17.445 1.00 91.69 969 ASN A C 1
ATOM 7763 O O . ASN A 1 969 ? -31.037 -20.594 16.821 1.00 91.69 969 ASN A O 1
ATOM 7767 N N . GLY A 1 970 ? -31.850 -18.497 16.832 1.00 90.44 970 GLY A N 1
ATOM 7768 C CA . GLY A 1 970 ? -31.973 -18.379 15.378 1.00 90.44 970 GLY A CA 1
ATOM 7769 C C . GLY A 1 970 ? -30.630 -18.492 14.649 1.00 90.44 970 GLY A C 1
ATOM 7770 O O . GLY A 1 970 ? -30.508 -19.247 13.685 1.00 90.44 970 GLY A O 1
ATOM 7771 N N . VAL A 1 971 ? -29.591 -17.816 15.152 1.00 90.88 971 VAL A N 1
ATOM 7772 C CA . VAL A 1 971 ? -28.218 -17.931 14.630 1.00 90.88 971 VAL A CA 1
ATOM 7773 C C . VAL A 1 971 ? -27.707 -19.364 14.749 1.00 90.88 971 VAL A C 1
ATOM 7775 O O . VAL A 1 971 ? -27.218 -19.907 13.760 1.00 90.88 971 VAL A O 1
ATOM 7778 N N . TYR A 1 972 ? -27.846 -20.001 15.916 1.00 90.00 972 TYR A N 1
ATOM 7779 C CA . TYR A 1 972 ? -27.352 -21.363 16.116 1.00 90.00 972 TYR A CA 1
ATOM 7780 C C . TYR A 1 972 ? -28.056 -22.367 15.194 1.00 90.00 972 TYR A C 1
ATOM 7782 O O . TYR A 1 972 ? -27.387 -23.085 14.450 1.00 90.00 972 TYR A O 1
ATOM 7790 N N . LEU A 1 973 ? -29.392 -22.365 15.159 1.00 90.88 973 LEU A N 1
ATOM 7791 C CA . LEU A 1 973 ? -30.172 -23.254 14.293 1.00 90.88 973 LEU A CA 1
ATOM 7792 C C . LEU A 1 973 ? -29.873 -23.006 12.804 1.00 90.88 973 LEU A C 1
ATOM 7794 O O . LEU A 1 973 ? -29.723 -23.957 12.036 1.00 90.88 973 LEU A O 1
ATOM 7798 N N . SER A 1 974 ? -29.706 -21.746 12.388 1.00 91.19 974 SER A N 1
ATOM 7799 C CA . SER A 1 974 ? -29.316 -21.429 11.012 1.00 91.19 974 SER A CA 1
ATOM 7800 C C . SER A 1 974 ? -27.880 -21.844 10.676 1.00 91.19 974 SER A C 1
ATOM 7802 O O . SER A 1 974 ? -27.631 -22.266 9.548 1.00 91.19 974 SER A O 1
ATOM 7804 N N . SER A 1 975 ? -26.943 -21.795 11.630 1.00 85.69 975 SER A N 1
ATOM 7805 C CA . SER A 1 975 ? -25.566 -22.282 11.429 1.00 85.69 975 SER A CA 1
ATOM 7806 C C . SER A 1 975 ? -25.496 -23.799 11.193 1.00 85.69 975 SER A C 1
ATOM 7808 O O . SER A 1 975 ? -24.531 -24.296 10.616 1.00 85.69 975 SER A O 1
ATOM 7810 N N . LYS A 1 976 ? -26.543 -24.535 11.599 1.00 90.62 976 LYS A N 1
ATOM 7811 C CA . LYS A 1 976 ? -26.745 -25.968 11.331 1.00 90.62 976 LYS A CA 1
ATOM 7812 C C . LYS A 1 976 ? -27.671 -26.239 10.133 1.00 90.62 976 LYS A C 1
ATOM 7814 O O . LYS A 1 976 ? -28.095 -27.371 9.936 1.00 90.62 976 LYS A O 1
ATOM 7819 N N . GLY A 1 977 ? -28.001 -25.212 9.345 1.00 86.25 977 GLY A N 1
ATOM 7820 C CA . GLY A 1 977 ? -28.836 -25.309 8.141 1.00 86.25 977 GLY A CA 1
ATOM 7821 C C . GLY A 1 977 ? -30.351 -25.359 8.380 1.00 86.25 977 GLY A C 1
ATOM 7822 O O . GLY A 1 977 ? -31.103 -25.336 7.414 1.00 86.25 977 GLY A O 1
ATOM 7823 N N . ILE A 1 978 ? -30.821 -25.367 9.633 1.00 92.94 978 ILE A N 1
ATOM 7824 C CA . ILE A 1 978 ? -32.231 -25.646 9.978 1.00 92.94 978 ILE A CA 1
ATOM 7825 C C . ILE A 1 978 ? -33.173 -24.500 9.567 1.00 92.94 978 ILE A C 1
ATOM 7827 O O . ILE A 1 978 ? -34.314 -24.747 9.192 1.00 92.94 978 ILE A O 1
ATOM 7831 N N . LEU A 1 979 ? -32.708 -23.245 9.630 1.00 87.25 979 LEU A N 1
ATOM 7832 C CA . LEU A 1 979 ? -33.521 -22.053 9.324 1.00 87.25 979 LEU A CA 1
ATOM 7833 C C . LEU A 1 979 ? -33.187 -21.381 7.981 1.00 87.25 979 LEU A C 1
ATOM 7835 O O . LEU A 1 979 ? -33.809 -20.380 7.634 1.00 87.25 979 LEU A O 1
ATOM 7839 N N . GLY A 1 980 ? -32.204 -21.894 7.234 1.00 87.31 980 GLY A N 1
ATOM 7840 C CA . GLY A 1 980 ? -31.876 -21.417 5.884 1.00 87.31 980 GLY A CA 1
ATOM 7841 C C . GLY A 1 980 ? -31.426 -19.951 5.751 1.00 87.31 980 GLY A C 1
ATOM 7842 O O . GLY A 1 980 ? -31.395 -19.441 4.632 1.00 87.31 980 GLY A O 1
ATOM 7843 N N . TRP A 1 981 ? -31.082 -19.235 6.832 1.00 91.75 981 TRP A N 1
ATOM 7844 C CA . TRP A 1 981 ? -30.680 -17.828 6.716 1.00 91.75 981 TRP A CA 1
ATOM 7845 C C . TRP A 1 981 ? -29.309 -17.698 6.043 1.00 91.75 981 TRP A C 1
ATOM 7847 O O . TRP A 1 981 ? -28.344 -18.357 6.440 1.00 91.75 981 TRP A O 1
ATOM 7857 N N . ALA A 1 982 ? -29.192 -16.771 5.090 1.00 88.56 982 ALA A N 1
ATOM 7858 C CA . ALA A 1 982 ? -27.917 -16.425 4.465 1.00 88.56 982 ALA A CA 1
ATOM 7859 C C . ALA A 1 982 ? -26.863 -15.980 5.511 1.00 88.56 982 ALA A C 1
ATOM 7861 O O . ALA A 1 982 ? -27.232 -15.362 6.517 1.00 88.56 982 ALA A O 1
ATOM 7862 N N . PRO A 1 983 ? -25.551 -16.211 5.286 1.00 85.62 983 PRO A N 1
ATOM 7863 C CA . PRO A 1 983 ? -24.502 -15.887 6.262 1.00 85.62 983 PRO A CA 1
ATOM 7864 C C . PRO A 1 983 ? -24.506 -14.429 6.747 1.00 85.62 983 PRO A C 1
ATOM 7866 O O . PRO A 1 983 ? -24.292 -14.176 7.931 1.00 85.62 983 PRO A O 1
ATOM 7869 N N . ALA A 1 984 ? -24.834 -13.469 5.874 1.00 83.62 984 ALA A N 1
ATOM 7870 C CA . ALA A 1 984 ? -24.984 -12.060 6.245 1.00 83.62 984 ALA A CA 1
ATOM 7871 C C . ALA A 1 984 ? -26.110 -11.834 7.276 1.00 83.62 984 ALA A C 1
ATOM 7873 O O . ALA A 1 984 ? -25.941 -11.077 8.233 1.00 83.62 984 ALA A O 1
ATOM 7874 N N . THR A 1 985 ? -27.237 -12.539 7.137 1.00 88.50 985 THR A N 1
ATOM 7875 C CA . THR A 1 985 ? -28.354 -12.510 8.094 1.00 88.50 985 THR A CA 1
ATOM 7876 C C . THR A 1 985 ? -27.956 -13.145 9.424 1.00 88.50 985 THR A C 1
ATOM 7878 O O . THR A 1 985 ? -28.257 -12.576 10.472 1.00 88.50 985 THR A O 1
ATOM 7881 N N . GLN A 1 986 ? -27.208 -14.256 9.407 1.00 86.69 986 GLN A N 1
ATOM 7882 C CA . GLN A 1 986 ? -26.659 -14.866 10.626 1.00 86.69 986 GLN A CA 1
ATOM 7883 C C . GLN A 1 986 ? -25.710 -13.892 11.353 1.00 86.69 986 GLN A C 1
ATOM 7885 O O . GLN A 1 986 ? -25.879 -13.633 12.543 1.00 86.69 986 GLN A O 1
ATOM 7890 N N . ALA A 1 987 ? -24.780 -13.255 10.633 1.00 84.12 987 ALA A N 1
ATOM 7891 C CA . ALA A 1 987 ? -23.853 -12.264 11.188 1.00 84.12 987 ALA A CA 1
ATOM 7892 C C . ALA A 1 987 ? -24.546 -10.973 11.676 1.00 84.12 987 ALA A C 1
ATOM 7894 O O . ALA A 1 987 ? -24.075 -10.325 12.615 1.00 84.12 987 ALA A O 1
ATOM 7895 N N . LYS A 1 988 ? -25.672 -10.580 11.066 1.00 89.25 988 LYS A N 1
ATOM 7896 C CA . LYS A 1 988 ? -26.513 -9.461 11.525 1.00 89.25 988 LYS A CA 1
ATOM 7897 C C . LYS A 1 988 ? -27.273 -9.831 12.802 1.00 89.25 988 LYS A C 1
ATOM 7899 O O . LYS A 1 988 ? -27.229 -9.071 13.768 1.00 89.25 988 LYS A O 1
ATOM 7904 N N . ALA A 1 989 ? -27.908 -11.002 12.842 1.00 86.00 989 ALA A N 1
ATOM 7905 C CA . ALA A 1 989 ? -28.631 -11.498 14.012 1.00 86.00 989 ALA A CA 1
ATOM 7906 C C . ALA A 1 989 ? -27.703 -11.735 15.217 1.00 86.00 989 ALA A C 1
ATOM 7908 O O . ALA A 1 989 ? -28.055 -11.348 16.329 1.00 86.00 989 ALA A O 1
ATOM 7909 N N . ALA A 1 990 ? -26.490 -12.259 15.003 1.00 85.06 990 ALA A N 1
ATOM 7910 C CA . ALA A 1 990 ? -25.492 -12.455 16.057 1.00 85.06 990 ALA A CA 1
ATOM 7911 C C . ALA A 1 990 ? -25.069 -11.128 16.711 1.00 85.06 990 ALA A C 1
ATOM 7913 O O . ALA A 1 990 ? -25.072 -11.008 17.936 1.00 85.06 990 ALA A O 1
ATOM 7914 N N . ARG A 1 991 ? -24.791 -10.093 15.905 1.00 88.94 991 ARG A N 1
ATOM 7915 C CA . ARG A 1 991 ? -24.465 -8.751 16.417 1.00 88.94 991 ARG A CA 1
ATOM 7916 C C . ARG A 1 991 ? -25.629 -8.115 17.168 1.00 88.94 991 ARG A C 1
ATOM 7918 O O . ARG A 1 991 ? -25.407 -7.509 18.211 1.00 88.94 991 ARG A O 1
ATOM 7925 N N . TRP A 1 992 ? -26.862 -8.249 16.676 1.00 89.75 992 TRP A N 1
ATOM 7926 C CA . TRP A 1 992 ? -28.036 -7.743 17.395 1.00 89.75 992 TRP A CA 1
ATOM 7927 C C . TRP A 1 992 ? -28.295 -8.506 18.698 1.00 89.75 992 TRP A C 1
ATOM 7929 O O . TRP A 1 992 ? -28.559 -7.866 19.711 1.00 89.75 992 TRP A O 1
ATOM 7939 N N . SER A 1 993 ? -28.113 -9.828 18.720 1.00 90.06 993 SER A N 1
ATOM 7940 C CA . SER A 1 993 ? -28.132 -10.630 19.949 1.00 90.06 993 SER A CA 1
ATOM 7941 C C . SER A 1 993 ? -27.116 -10.087 20.969 1.00 90.06 993 SER A C 1
ATOM 7943 O O . SER A 1 993 ? -27.499 -9.695 22.073 1.00 90.06 993 SER A O 1
ATOM 7945 N N . ALA A 1 994 ? -25.849 -9.917 20.569 1.00 87.25 994 ALA A N 1
ATOM 7946 C CA . ALA A 1 994 ? -24.806 -9.342 21.422 1.00 87.25 994 ALA A CA 1
ATOM 7947 C C . ALA A 1 994 ? -25.127 -7.913 21.912 1.00 87.25 994 ALA A C 1
ATOM 7949 O O . ALA A 1 994 ? -24.818 -7.582 23.057 1.00 87.25 994 ALA A O 1
ATOM 7950 N N . ARG A 1 995 ? -25.799 -7.083 21.097 1.00 91.12 995 ARG A N 1
ATOM 7951 C CA . ARG A 1 995 ? -26.292 -5.753 21.511 1.00 91.12 995 ARG A CA 1
ATOM 7952 C C . ARG A 1 995 ? -27.347 -5.848 22.608 1.00 91.12 995 ARG A C 1
ATOM 7954 O O . ARG A 1 995 ? -27.200 -5.162 23.612 1.00 91.12 995 ARG A O 1
ATOM 7961 N N . PHE A 1 996 ? -28.356 -6.710 22.468 1.00 90.06 996 PHE A N 1
ATOM 7962 C CA . PHE A 1 996 ? -29.384 -6.893 23.503 1.00 90.06 996 PHE A CA 1
ATOM 7963 C C . PHE A 1 996 ? -28.816 -7.494 24.798 1.00 90.06 996 PHE A C 1
ATOM 7965 O O . PHE A 1 996 ? -29.208 -7.084 25.890 1.00 90.06 996 PHE A O 1
ATOM 7972 N N . TRP A 1 997 ? -27.822 -8.381 24.708 1.00 92.25 997 TRP A N 1
ATOM 7973 C CA . TRP A 1 997 ? -27.067 -8.827 25.883 1.00 92.25 997 TRP A CA 1
ATOM 7974 C C . TRP A 1 997 ? -26.246 -7.691 26.518 1.00 92.25 997 TRP A C 1
ATOM 7976 O O . TRP A 1 997 ? -26.222 -7.552 27.740 1.00 92.25 997 TRP A O 1
ATOM 7986 N N . GLY A 1 998 ? -25.652 -6.812 25.706 1.00 88.50 998 GLY A N 1
ATOM 7987 C CA . GLY A 1 998 ? -25.032 -5.569 26.170 1.00 88.50 998 GLY A CA 1
ATOM 7988 C C . GLY A 1 998 ? -26.014 -4.632 26.875 1.00 88.50 998 GLY A C 1
ATOM 7989 O O . GLY A 1 998 ? -25.685 -4.101 27.935 1.00 88.50 998 GLY A O 1
ATOM 7990 N N . SER A 1 999 ? -27.241 -4.497 26.361 1.00 92.56 999 SER A N 1
ATOM 7991 C CA . SER A 1 999 ? -28.327 -3.780 27.036 1.00 92.56 999 SER A CA 1
ATOM 7992 C C . SER A 1 999 ? -28.650 -4.409 28.392 1.00 92.56 999 SER A C 1
ATOM 7994 O O . SER A 1 999 ? -28.733 -3.685 29.378 1.00 92.56 999 SER A O 1
ATOM 7996 N N . PHE A 1 1000 ? -28.760 -5.739 28.486 1.00 92.12 1000 PHE A N 1
ATOM 7997 C CA . PHE A 1 1000 ? -28.969 -6.424 29.767 1.00 92.12 1000 PHE A CA 1
ATOM 7998 C C . PHE A 1 1000 ? -27.836 -6.149 30.774 1.00 92.12 1000 PHE A C 1
ATOM 8000 O O . PHE A 1 1000 ? -28.121 -5.785 31.914 1.00 92.12 1000 PHE A O 1
ATOM 8007 N N . VAL A 1 1001 ? -26.566 -6.247 30.360 1.00 91.44 1001 VAL A N 1
ATOM 8008 C CA . VAL A 1 1001 ? -25.406 -5.947 31.227 1.00 91.44 1001 VAL A CA 1
ATOM 8009 C C . VAL A 1 1001 ? -25.407 -4.480 31.677 1.00 91.44 1001 VAL A C 1
ATOM 8011 O O . VAL A 1 1001 ? -25.150 -4.197 32.846 1.00 91.44 1001 VAL A O 1
ATOM 8014 N N . GLY A 1 1002 ? -25.760 -3.542 30.791 1.00 90.88 1002 GLY A N 1
ATOM 8015 C CA . GLY A 1 1002 ? -25.933 -2.128 31.137 1.00 90.88 1002 GLY A CA 1
ATOM 8016 C C . GLY A 1 1002 ? -27.056 -1.896 32.154 1.00 90.88 1002 GLY A C 1
ATOM 8017 O O . GLY A 1 1002 ? -26.851 -1.209 33.153 1.00 90.88 1002 GLY A O 1
ATOM 8018 N N . LEU A 1 1003 ? -28.218 -2.524 31.951 1.00 91.62 1003 LEU A N 1
ATOM 8019 C CA . LEU A 1 1003 ? -29.362 -2.452 32.865 1.00 91.62 1003 LEU A CA 1
ATOM 8020 C C . LEU A 1 1003 ? -29.049 -3.087 34.233 1.00 91.62 1003 LEU A C 1
ATOM 8022 O O . LEU A 1 1003 ? -29.460 -2.553 35.258 1.00 91.62 1003 LEU A O 1
ATOM 8026 N N . GLU A 1 1004 ? -28.293 -4.187 34.287 1.00 91.00 1004 GLU A N 1
ATOM 8027 C CA . GLU A 1 1004 ? -27.858 -4.795 35.555 1.00 91.00 1004 GLU A CA 1
ATOM 8028 C C . GLU A 1 1004 ? -26.794 -3.938 36.272 1.00 91.00 1004 GLU A C 1
ATOM 8030 O O . GLU A 1 1004 ? -26.838 -3.817 37.494 1.00 91.00 1004 GLU A O 1
ATOM 8035 N N . LEU A 1 1005 ? -25.899 -3.246 35.553 1.00 91.62 1005 LEU A N 1
ATOM 8036 C CA . LEU A 1 1005 ? -25.011 -2.238 36.158 1.00 91.62 1005 LEU A CA 1
ATOM 8037 C C . LEU A 1 1005 ? -25.799 -1.037 36.713 1.00 91.62 1005 LEU A C 1
ATOM 8039 O O . LEU A 1 1005 ? -25.525 -0.601 37.833 1.00 91.62 1005 LEU A O 1
ATOM 8043 N N . MET A 1 1006 ? -26.816 -0.548 35.992 1.00 92.56 1006 MET A N 1
ATOM 8044 C CA . MET A 1 1006 ? -27.742 0.475 36.502 1.00 92.56 1006 MET A CA 1
ATOM 8045 C C . MET A 1 1006 ? -28.487 -0.012 37.751 1.00 92.56 1006 MET A C 1
ATOM 8047 O O . MET A 1 1006 ? -28.605 0.736 38.723 1.00 92.56 1006 MET A O 1
ATOM 8051 N N . ARG A 1 1007 ? -28.939 -1.274 37.763 1.00 92.31 1007 ARG A N 1
ATOM 8052 C CA . ARG A 1 1007 ? -29.599 -1.895 38.917 1.00 92.31 1007 ARG A CA 1
ATOM 8053 C C . ARG A 1 1007 ? -28.675 -1.956 40.131 1.00 92.31 1007 ARG A C 1
ATOM 8055 O O . ARG A 1 1007 ? -29.072 -1.522 41.206 1.00 92.31 1007 ARG A O 1
ATOM 8062 N N . LEU A 1 1008 ? -27.444 -2.435 39.962 1.00 90.62 1008 LEU A N 1
ATOM 8063 C CA . LEU A 1 1008 ? -26.452 -2.538 41.039 1.00 90.62 1008 LEU A CA 1
ATOM 8064 C C . LEU A 1 1008 ? -26.064 -1.160 41.591 1.00 90.62 1008 LEU A C 1
ATOM 8066 O O . LEU A 1 1008 ? -25.931 -1.002 42.805 1.00 90.62 1008 LEU A O 1
ATOM 8070 N N . PHE A 1 1009 ? -25.921 -0.150 40.729 1.00 91.25 1009 PHE A N 1
ATOM 8071 C CA . PHE A 1 1009 ? -25.689 1.230 41.157 1.00 91.25 1009 PHE A CA 1
ATOM 8072 C C . PHE A 1 1009 ? -26.885 1.789 41.945 1.00 91.25 1009 PHE A C 1
ATOM 8074 O O . PHE A 1 1009 ? -26.702 2.374 43.014 1.00 91.25 1009 PHE A O 1
ATOM 8081 N N . TYR A 1 1010 ? -28.113 1.553 41.472 1.00 89.62 1010 TYR A N 1
ATOM 8082 C CA . TYR A 1 1010 ? -29.334 1.964 42.166 1.00 89.62 1010 TYR A CA 1
ATOM 8083 C C . TYR A 1 1010 ? -29.499 1.266 43.525 1.00 89.62 1010 TYR A C 1
ATOM 8085 O O . TYR A 1 1010 ? -29.743 1.938 44.525 1.00 89.62 1010 TYR A O 1
ATOM 8093 N N . GLU A 1 1011 ? -29.299 -0.054 43.599 1.00 87.44 1011 GLU A N 1
ATOM 8094 C CA . GLU A 1 1011 ? -29.343 -0.823 44.851 1.00 87.44 1011 GLU A CA 1
ATOM 8095 C C . GLU A 1 1011 ? -28.296 -0.315 45.855 1.00 87.44 1011 GLU A C 1
ATOM 8097 O O . GLU A 1 1011 ? -28.625 -0.097 47.022 1.00 87.44 1011 GLU A O 1
ATOM 8102 N N . SER A 1 1012 ? -27.070 -0.022 45.401 1.00 87.88 1012 SER A N 1
ATOM 8103 C CA . SER A 1 1012 ? -26.038 0.591 46.247 1.00 87.88 1012 SER A CA 1
ATOM 8104 C C . SER A 1 1012 ? -26.414 1.998 46.713 1.00 87.88 1012 SER A C 1
ATOM 8106 O O . SER A 1 1012 ? -26.171 2.340 47.869 1.00 87.88 1012 SER A O 1
ATOM 8108 N N . SER A 1 1013 ? -27.020 2.822 45.851 1.00 86.69 1013 SER A N 1
ATOM 8109 C CA . SER A 1 1013 ? -27.448 4.179 46.214 1.00 86.69 1013 SER A CA 1
ATOM 8110 C C . SER A 1 1013 ? -28.625 4.160 47.198 1.00 86.69 1013 SER A C 1
ATOM 8112 O O . SER A 1 1013 ? -28.622 4.920 48.166 1.00 86.69 1013 SER A O 1
ATOM 8114 N N . LYS A 1 1014 ? -29.598 3.253 47.017 1.00 84.50 1014 LYS A N 1
ATOM 8115 C CA . LYS A 1 1014 ? -30.725 3.048 47.944 1.00 84.50 1014 LYS A CA 1
ATOM 8116 C C . LYS A 1 1014 ? -30.230 2.536 49.301 1.00 84.50 1014 LYS A C 1
ATOM 8118 O O . LYS A 1 1014 ? -30.630 3.069 50.332 1.00 84.50 1014 LYS A O 1
ATOM 8123 N N . ARG A 1 1015 ? -29.314 1.558 49.325 1.00 81.94 1015 ARG A N 1
ATOM 8124 C CA . ARG A 1 1015 ? -28.782 0.978 50.574 1.00 81.94 1015 ARG A CA 1
ATOM 8125 C C . ARG A 1 1015 ? -27.838 1.928 51.321 1.00 81.94 1015 ARG A C 1
ATOM 8127 O O . ARG A 1 1015 ? -27.911 2.003 52.544 1.00 81.94 1015 ARG A O 1
ATOM 8134 N N . GLY A 1 1016 ? -27.043 2.725 50.602 1.00 78.75 1016 GLY A N 1
ATOM 8135 C CA . GLY A 1 1016 ? -26.201 3.784 51.175 1.00 78.75 1016 GLY A CA 1
ATOM 8136 C C . GLY A 1 1016 ? -26.977 4.936 51.832 1.00 78.75 1016 GLY A C 1
ATOM 8137 O O . GLY A 1 1016 ? -26.407 5.660 52.640 1.00 78.75 1016 GLY A O 1
ATOM 8138 N N . ARG A 1 1017 ? -28.276 5.086 51.532 1.00 81.00 1017 ARG A N 1
ATOM 8139 C CA . ARG A 1 1017 ? -29.171 6.083 52.151 1.00 81.00 1017 ARG A CA 1
ATOM 8140 C C . ARG A 1 1017 ? -29.925 5.573 53.388 1.00 81.00 1017 ARG A C 1
ATOM 8142 O O . ARG A 1 1017 ? -30.622 6.370 54.008 1.00 81.00 1017 ARG A O 1
ATOM 8149 N N . ARG A 1 1018 ? -29.804 4.288 53.763 1.00 80.94 1018 ARG A N 1
ATOM 8150 C CA . ARG A 1 1018 ? -30.491 3.728 54.945 1.00 80.94 1018 ARG A CA 1
ATOM 8151 C C . ARG A 1 1018 ? -29.989 4.378 56.237 1.00 80.94 1018 ARG A C 1
ATOM 8153 O O . ARG A 1 1018 ? -28.803 4.296 56.567 1.00 80.94 1018 ARG A O 1
ATOM 8160 N N . THR A 1 1019 ? -30.913 4.968 56.985 1.00 74.62 1019 THR A N 1
ATOM 8161 C CA . THR A 1 1019 ? -30.696 5.569 58.305 1.00 74.62 1019 THR A CA 1
ATOM 8162 C C . THR A 1 1019 ? -30.330 4.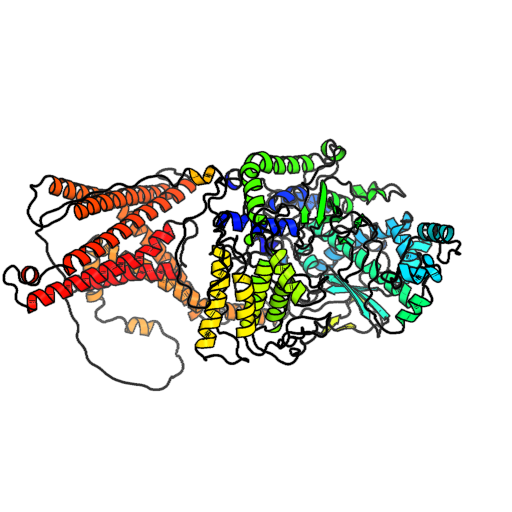521 59.359 1.00 74.62 1019 THR A C 1
ATOM 8164 O O . THR A 1 1019 ? -30.587 3.325 59.203 1.00 74.62 1019 THR A O 1
ATOM 8167 N N . ARG A 1 1020 ? -29.746 4.960 60.483 1.00 68.94 1020 ARG A N 1
ATOM 8168 C CA . ARG A 1 1020 ? -29.369 4.060 61.589 1.00 68.94 1020 ARG A CA 1
ATOM 8169 C C . ARG A 1 1020 ? -30.580 3.280 62.123 1.00 68.94 1020 ARG A C 1
ATOM 8171 O O . ARG A 1 1020 ? -30.472 2.080 62.339 1.00 68.94 1020 ARG A O 1
ATOM 8178 N N . THR A 1 1021 ? -31.732 3.931 62.261 1.00 68.62 1021 THR A N 1
ATOM 8179 C CA . THR A 1 1021 ? -33.004 3.310 62.667 1.00 68.62 1021 THR A CA 1
ATOM 8180 C C . THR A 1 1021 ? -33.479 2.224 61.702 1.00 68.62 1021 THR A C 1
ATOM 8182 O O . THR A 1 1021 ? -33.913 1.174 62.159 1.00 68.62 1021 THR A O 1
ATOM 8185 N N . GLU A 1 1022 ? -33.336 2.412 60.386 1.00 73.62 1022 GLU A N 1
ATOM 8186 C CA . GLU A 1 1022 ? -33.672 1.374 59.396 1.00 73.62 1022 GLU A CA 1
ATOM 8187 C C . GLU A 1 1022 ? -32.695 0.189 59.430 1.00 73.62 1022 GLU A C 1
ATOM 8189 O O . GLU A 1 1022 ? -33.110 -0.951 59.238 1.00 73.62 1022 GLU A O 1
ATOM 8194 N N . LYS A 1 1023 ? -31.403 0.423 59.706 1.00 74.31 1023 LYS A N 1
ATOM 8195 C CA . LYS A 1 1023 ? -30.405 -0.659 59.822 1.00 74.31 1023 LYS A CA 1
ATOM 8196 C C . LYS A 1 1023 ? -30.595 -1.529 61.070 1.00 74.31 1023 LYS A C 1
ATOM 8198 O O . LYS A 1 1023 ? -30.306 -2.719 61.019 1.00 74.31 1023 LYS A O 1
ATOM 8203 N N . PHE A 1 1024 ? -31.099 -0.953 62.162 1.00 74.56 1024 PHE A N 1
ATOM 8204 C CA . PHE A 1 1024 ? -31.401 -1.662 63.415 1.00 74.56 1024 PHE A CA 1
ATOM 8205 C C . PHE A 1 1024 ? -32.883 -2.076 63.552 1.00 74.56 1024 PHE A C 1
ATOM 8207 O O . PHE A 1 1024 ? -33.302 -2.561 64.607 1.00 74.56 1024 PHE A O 1
ATOM 8214 N N . ALA A 1 1025 ? -33.685 -1.922 62.492 1.00 72.25 1025 ALA A N 1
ATOM 8215 C CA . ALA A 1 1025 ? -35.085 -2.335 62.474 1.00 72.25 1025 ALA A CA 1
ATOM 8216 C C . ALA A 1 1025 ? -35.237 -3.847 62.738 1.00 72.25 1025 ALA A C 1
ATOM 8218 O O . ALA A 1 1025 ? -34.445 -4.664 62.267 1.00 72.25 1025 ALA A O 1
ATOM 8219 N N . GLY A 1 1026 ? -36.261 -4.220 63.511 1.00 68.50 1026 GLY A N 1
ATOM 8220 C CA . GLY A 1 1026 ? -36.482 -5.607 63.937 1.00 68.50 1026 GLY A CA 1
ATOM 8221 C C . GLY A 1 1026 ? -35.589 -6.083 65.092 1.00 68.50 1026 GLY A C 1
ATOM 8222 O O . GLY A 1 1026 ? -35.538 -7.280 65.348 1.00 68.50 1026 GLY A O 1
ATOM 8223 N N . GLY A 1 1027 ? -34.886 -5.182 65.792 1.00 67.12 1027 GLY A N 1
ATOM 8224 C CA . GLY A 1 1027 ? -34.130 -5.524 67.008 1.00 67.12 1027 GLY A CA 1
ATOM 8225 C C . GLY A 1 1027 ? -32.798 -6.240 66.762 1.00 67.12 1027 GLY A C 1
ATOM 8226 O O . GLY A 1 1027 ? -32.272 -6.888 67.666 1.00 67.12 1027 GLY A O 1
ATOM 8227 N N . LYS A 1 1028 ? -32.242 -6.141 65.547 1.00 80.19 1028 LYS A N 1
ATOM 8228 C CA . LYS A 1 1028 ? -30.961 -6.770 65.185 1.00 80.19 1028 LYS A CA 1
ATOM 8229 C C . LYS A 1 1028 ? -29.815 -6.241 66.053 1.00 80.19 1028 LYS A C 1
ATOM 8231 O O . LYS A 1 1028 ? -29.719 -5.043 66.306 1.00 80.19 1028 LYS A O 1
ATOM 8236 N N . THR A 1 1029 ? -28.900 -7.118 66.461 1.00 76.88 1029 THR A N 1
ATOM 8237 C CA . THR A 1 1029 ? -27.675 -6.710 67.168 1.00 76.88 1029 THR A CA 1
ATOM 8238 C C . THR A 1 1029 ? -26.632 -6.157 66.191 1.00 76.88 1029 THR A C 1
ATOM 8240 O O . THR A 1 1029 ? -26.663 -6.453 64.996 1.00 76.88 1029 THR A O 1
ATOM 8243 N N . VAL A 1 1030 ? -25.665 -5.379 66.695 1.00 77.56 1030 VAL A N 1
ATOM 8244 C CA . VAL A 1 1030 ? -24.586 -4.782 65.876 1.00 77.56 1030 VAL A CA 1
ATOM 8245 C C . VAL A 1 1030 ? -23.830 -5.841 65.066 1.00 77.56 1030 VAL A C 1
ATOM 8247 O O . VAL A 1 1030 ? -23.601 -5.641 63.878 1.00 77.56 1030 VAL A O 1
ATOM 8250 N N . ALA A 1 1031 ? -23.534 -6.998 65.666 1.00 72.50 1031 ALA A N 1
ATOM 8251 C CA . ALA A 1 1031 ? -22.847 -8.099 64.993 1.00 72.50 1031 ALA A CA 1
ATOM 8252 C C . ALA A 1 1031 ? -23.647 -8.690 63.813 1.00 72.50 1031 ALA A C 1
ATOM 8254 O O . ALA A 1 1031 ? -23.057 -9.037 62.791 1.00 72.50 1031 ALA A O 1
ATOM 8255 N N . VAL A 1 1032 ? -24.980 -8.770 63.919 1.00 79.31 1032 VAL A N 1
ATOM 8256 C CA . VAL A 1 1032 ? -25.848 -9.234 62.820 1.00 79.31 1032 VAL A CA 1
ATOM 8257 C C . VAL A 1 1032 ? -25.872 -8.206 61.687 1.00 79.31 1032 VAL A C 1
ATOM 8259 O O . VAL A 1 1032 ? -25.690 -8.572 60.530 1.00 79.31 1032 VAL A O 1
ATOM 8262 N N . VAL A 1 1033 ? -26.018 -6.917 62.011 1.00 80.75 1033 VAL A N 1
ATOM 8263 C CA . VAL A 1 1033 ? -26.015 -5.835 61.009 1.00 80.75 1033 VAL A CA 1
ATOM 8264 C C . VAL A 1 1033 ? -24.664 -5.742 60.291 1.00 80.75 1033 VAL A C 1
ATOM 8266 O O . VAL A 1 1033 ? -24.628 -5.602 59.071 1.00 80.75 1033 VAL A O 1
ATOM 8269 N N . GLU A 1 1034 ? -23.543 -5.873 61.007 1.00 78.06 1034 GLU A N 1
ATOM 8270 C CA . GLU A 1 1034 ? -22.218 -5.924 60.381 1.00 78.06 1034 GLU A CA 1
ATOM 8271 C C . GLU A 1 1034 ? -22.041 -7.135 59.462 1.00 78.06 1034 GLU A C 1
ATOM 8273 O O . GLU A 1 1034 ? -21.455 -6.994 58.388 1.00 78.06 1034 GLU A O 1
ATOM 8278 N N . LYS A 1 1035 ? -22.546 -8.311 59.853 1.00 78.38 1035 LYS A N 1
ATOM 8279 C CA . LYS A 1 1035 ? -22.493 -9.514 59.017 1.00 78.38 1035 LYS A CA 1
ATOM 8280 C C . LYS A 1 1035 ? -23.288 -9.311 57.716 1.00 78.38 1035 LYS A C 1
ATOM 8282 O O . LYS A 1 1035 ? -22.712 -9.445 56.637 1.00 78.38 1035 LYS A O 1
ATOM 8287 N N . GLU A 1 1036 ? -24.541 -8.861 57.811 1.00 79.81 1036 GLU A N 1
ATOM 8288 C CA . GLU A 1 1036 ? -25.414 -8.594 56.654 1.00 79.81 1036 GLU A CA 1
ATOM 8289 C C . GLU A 1 1036 ? -24.851 -7.533 55.690 1.00 79.81 1036 GLU A C 1
ATOM 8291 O O . GLU A 1 1036 ? -25.048 -7.621 54.474 1.00 79.81 1036 GLU A O 1
ATOM 8296 N N . GLU A 1 1037 ? -24.165 -6.506 56.203 1.00 82.00 1037 GLU A N 1
ATOM 8297 C CA . GLU A 1 1037 ? -23.533 -5.479 55.366 1.00 82.00 1037 GLU A CA 1
ATOM 8298 C C . GLU A 1 1037 ? -22.250 -5.993 54.694 1.00 82.00 1037 GLU A C 1
ATOM 8300 O O . GLU A 1 1037 ? -22.001 -5.642 53.538 1.00 82.00 1037 GLU A O 1
ATOM 8305 N N . ARG A 1 1038 ? -21.461 -6.859 55.351 1.00 78.12 1038 ARG A N 1
ATOM 8306 C CA . ARG A 1 1038 ? -20.288 -7.517 54.739 1.00 78.12 1038 ARG A CA 1
ATOM 8307 C C . ARG A 1 1038 ? -20.714 -8.474 53.621 1.00 78.12 1038 ARG A C 1
ATOM 8309 O O . ARG A 1 1038 ? -20.222 -8.349 52.501 1.00 78.12 1038 ARG A O 1
ATOM 8316 N N . GLU A 1 1039 ? -21.672 -9.359 53.891 1.00 82.94 1039 GLU A N 1
ATOM 8317 C CA . GLU A 1 1039 ? -22.180 -10.357 52.935 1.00 82.94 1039 GLU A CA 1
ATOM 8318 C C . GLU A 1 1039 ? -22.840 -9.703 51.714 1.00 82.94 1039 GLU A C 1
ATOM 8320 O O . GLU A 1 1039 ? -22.577 -10.095 50.569 1.00 82.94 1039 GLU A O 1
ATOM 8325 N N . TRP A 1 1040 ? -23.621 -8.635 51.923 1.00 86.81 1040 TRP A N 1
ATOM 8326 C CA . TRP A 1 1040 ? -24.141 -7.842 50.810 1.00 86.81 1040 TRP A CA 1
ATOM 8327 C C . TRP A 1 1040 ? -23.028 -7.122 50.040 1.00 86.81 1040 TRP A C 1
ATOM 8329 O O . TRP A 1 1040 ? -23.045 -7.149 48.811 1.00 86.81 1040 TRP A O 1
ATOM 8339 N N . THR A 1 1041 ? -22.046 -6.517 50.719 1.00 84.62 1041 THR A N 1
ATOM 8340 C CA . THR A 1 1041 ? -20.944 -5.798 50.052 1.00 84.62 1041 THR A CA 1
ATOM 8341 C C . THR A 1 1041 ? -20.101 -6.740 49.192 1.00 84.62 1041 THR A C 1
ATOM 8343 O O . THR A 1 1041 ? -19.751 -6.388 48.063 1.00 84.62 1041 THR A O 1
ATOM 8346 N N . GLU A 1 1042 ? -19.815 -7.957 49.664 1.00 85.00 1042 GLU A N 1
ATOM 8347 C CA . GLU A 1 1042 ? -19.152 -8.982 48.854 1.00 85.00 1042 GLU A CA 1
ATOM 8348 C C . GLU A 1 1042 ? -20.001 -9.399 47.651 1.00 85.00 1042 GLU A C 1
ATOM 8350 O O . GLU A 1 1042 ? -19.509 -9.394 46.522 1.00 85.00 1042 GLU A O 1
ATOM 8355 N N . THR A 1 1043 ? -21.279 -9.716 47.865 1.00 83.69 1043 THR A N 1
ATOM 8356 C CA . THR A 1 1043 ? -22.199 -10.159 46.805 1.00 83.69 1043 THR A CA 1
ATOM 8357 C C . THR A 1 1043 ? -22.387 -9.085 45.733 1.00 83.69 1043 THR A C 1
ATOM 8359 O O . THR A 1 1043 ? -22.302 -9.367 44.533 1.00 83.69 1043 THR A O 1
ATOM 8362 N N . TRP A 1 1044 ? -22.557 -7.829 46.145 1.00 89.38 1044 TRP A N 1
ATOM 8363 C CA . TRP A 1 1044 ? -22.608 -6.671 45.262 1.00 89.38 1044 TRP A CA 1
ATOM 8364 C C . TRP A 1 1044 ? -21.295 -6.503 44.490 1.00 89.38 1044 TRP A C 1
ATOM 8366 O O . TRP A 1 1044 ? -21.315 -6.461 43.260 1.00 89.38 1044 TRP A O 1
ATOM 8376 N N . ARG A 1 1045 ? -20.140 -6.509 45.173 1.00 88.94 1045 ARG A N 1
ATOM 8377 C CA . ARG A 1 1045 ? -18.818 -6.357 44.540 1.00 88.94 1045 ARG A CA 1
ATOM 8378 C C . ARG A 1 1045 ? -18.535 -7.467 43.524 1.00 88.94 1045 ARG A C 1
ATOM 8380 O O . ARG A 1 1045 ? -18.089 -7.162 42.419 1.00 88.94 1045 ARG A O 1
ATOM 8387 N N . LYS A 1 1046 ? -18.833 -8.731 43.849 1.00 86.19 1046 LYS A N 1
ATOM 8388 C CA . LYS A 1 1046 ? -18.741 -9.874 42.918 1.00 86.19 1046 LYS A CA 1
ATOM 8389 C C . LYS A 1 1046 ? -19.606 -9.644 41.676 1.00 86.19 1046 LYS A C 1
ATOM 8391 O O . LYS A 1 1046 ? -19.143 -9.845 40.554 1.00 86.19 1046 LYS A O 1
ATOM 8396 N N . THR A 1 1047 ? -20.842 -9.183 41.863 1.00 83.94 1047 THR A N 1
ATOM 8397 C CA . THR A 1 1047 ? -21.811 -9.003 40.772 1.00 83.94 1047 THR A CA 1
ATOM 8398 C C . THR A 1 1047 ? -21.476 -7.789 39.894 1.00 83.94 1047 THR A C 1
ATOM 8400 O O . THR A 1 1047 ? -21.616 -7.863 38.671 1.00 83.94 1047 THR A O 1
ATOM 8403 N N . VAL A 1 1048 ? -20.941 -6.708 40.472 1.00 90.06 1048 VAL A N 1
ATOM 8404 C CA . VAL A 1 1048 ? -20.385 -5.566 39.729 1.00 90.06 1048 VAL A CA 1
ATOM 8405 C C . VAL A 1 1048 ? -19.161 -5.997 38.920 1.00 90.06 1048 VAL A C 1
ATOM 8407 O O . VAL A 1 1048 ? -19.134 -5.767 37.715 1.00 90.06 1048 VAL A O 1
ATOM 8410 N N . VAL A 1 1049 ? -18.190 -6.695 39.523 1.00 91.38 1049 VAL A N 1
ATOM 8411 C CA . VAL A 1 1049 ? -16.994 -7.192 38.810 1.00 91.38 1049 VAL A CA 1
ATOM 8412 C C . VAL A 1 1049 ? -17.372 -8.143 37.668 1.00 91.38 1049 VAL A C 1
ATOM 8414 O O . VAL A 1 1049 ? -16.833 -8.009 36.571 1.00 91.38 1049 VAL A O 1
ATOM 8417 N N . ARG A 1 1050 ? -18.344 -9.046 37.873 1.00 86.88 1050 ARG A N 1
ATOM 8418 C CA . ARG A 1 1050 ? -18.880 -9.928 36.819 1.00 86.88 1050 ARG A CA 1
ATOM 8419 C C . ARG A 1 1050 ? -19.422 -9.135 35.626 1.00 86.88 1050 ARG A C 1
ATOM 8421 O O . ARG A 1 1050 ? -19.098 -9.461 34.488 1.00 86.88 1050 ARG A O 1
ATOM 8428 N N . ASN A 1 1051 ? -20.228 -8.102 35.867 1.00 88.50 1051 ASN A N 1
ATOM 8429 C CA . ASN A 1 1051 ? -20.813 -7.302 34.788 1.00 88.50 1051 ASN A CA 1
ATOM 8430 C C . ASN A 1 1051 ? -19.796 -6.357 34.124 1.00 88.50 1051 ASN A C 1
ATOM 8432 O O . ASN A 1 1051 ? -19.814 -6.222 32.904 1.00 88.50 1051 ASN A O 1
ATOM 8436 N N . LEU A 1 1052 ? -18.860 -5.772 34.880 1.00 91.69 1052 LEU A N 1
ATOM 8437 C CA . LEU A 1 1052 ? -17.764 -4.967 34.324 1.00 91.69 1052 LEU A CA 1
ATOM 8438 C C . LEU A 1 1052 ? -16.796 -5.795 33.465 1.00 91.69 1052 LEU A C 1
ATOM 8440 O O . LEU A 1 1052 ? -16.259 -5.272 32.495 1.00 91.69 1052 LEU A O 1
ATOM 8444 N N . ALA A 1 1053 ? -16.602 -7.080 33.777 1.00 89.94 1053 ALA A N 1
ATOM 8445 C CA . ALA A 1 1053 ? -15.829 -7.995 32.940 1.00 89.94 1053 ALA A CA 1
ATOM 8446 C C . ALA A 1 1053 ? -16.565 -8.361 31.634 1.00 89.94 1053 ALA A C 1
ATOM 8448 O O . ALA A 1 1053 ? -15.936 -8.456 30.580 1.00 89.94 1053 ALA A O 1
ATOM 8449 N N . TRP A 1 1054 ? -17.896 -8.508 31.673 1.00 87.88 1054 TRP A N 1
ATOM 8450 C CA . TRP A 1 1054 ? -18.704 -8.764 30.474 1.00 87.88 1054 TRP A CA 1
ATOM 8451 C C . TRP A 1 1054 ? -18.925 -7.527 29.593 1.00 87.88 1054 TRP A C 1
ATOM 8453 O O . TRP A 1 1054 ? -18.973 -7.672 28.376 1.00 87.88 1054 TRP A O 1
ATOM 8463 N N . ALA A 1 1055 ? -19.027 -6.318 30.153 1.00 89.69 1055 ALA A N 1
ATOM 8464 C CA . ALA A 1 1055 ? -19.309 -5.084 29.408 1.00 89.69 1055 ALA A CA 1
ATOM 8465 C C . ALA A 1 1055 ? -18.408 -4.836 28.167 1.00 89.69 1055 ALA A C 1
ATOM 8467 O O . ALA A 1 1055 ? -18.952 -4.634 27.082 1.00 89.69 1055 ALA A O 1
ATOM 8468 N N . PRO A 1 1056 ? -17.061 -4.904 28.233 1.00 91.69 1056 PRO A N 1
ATOM 8469 C CA . PRO A 1 1056 ? -16.216 -4.766 27.039 1.00 91.69 1056 PRO A CA 1
ATOM 8470 C C . PRO A 1 1056 ? -16.375 -5.925 26.039 1.00 91.69 1056 PRO A C 1
ATOM 8472 O O . PRO A 1 1056 ? -16.077 -5.758 24.855 1.00 91.69 1056 PRO A O 1
ATOM 8475 N N . LEU A 1 1057 ? -16.851 -7.092 26.486 1.00 87.50 1057 LEU A N 1
ATOM 8476 C CA . LEU A 1 1057 ? -17.079 -8.265 25.639 1.00 87.50 1057 LEU A CA 1
ATOM 8477 C C . LEU A 1 1057 ? -18.416 -8.199 24.900 1.00 87.50 1057 LEU A C 1
ATOM 8479 O O . LEU A 1 1057 ? -18.465 -8.562 23.726 1.00 87.50 1057 LEU A O 1
ATOM 8483 N N . THR A 1 1058 ? -19.467 -7.661 25.530 1.00 88.00 1058 THR A N 1
ATOM 8484 C CA . THR A 1 1058 ? -20.740 -7.384 24.845 1.00 88.00 1058 THR A CA 1
ATOM 8485 C C . THR A 1 1058 ? -20.520 -6.379 23.710 1.00 88.00 1058 THR A C 1
ATOM 8487 O O . THR A 1 1058 ? -20.968 -6.608 22.587 1.00 88.00 1058 THR A O 1
ATOM 8490 N N . VAL A 1 1059 ? -19.719 -5.330 23.955 1.00 87.75 1059 VAL A N 1
ATOM 8491 C CA . VAL A 1 1059 ? -19.305 -4.367 22.924 1.00 87.75 1059 VAL A CA 1
ATOM 8492 C C . VAL A 1 1059 ? -18.457 -5.049 21.848 1.00 87.75 1059 VAL A C 1
ATOM 8494 O O . VAL A 1 1059 ? -18.764 -4.901 20.667 1.00 87.75 1059 VAL A O 1
ATOM 8497 N N . HIS A 1 1060 ? -17.446 -5.845 22.213 1.00 89.75 1060 HIS A N 1
ATOM 8498 C CA . HIS A 1 1060 ? -16.611 -6.567 21.244 1.00 89.75 1060 HIS A CA 1
ATOM 8499 C C . HIS A 1 1060 ? -17.434 -7.490 20.320 1.00 89.75 1060 HIS A C 1
ATOM 8501 O O . HIS A 1 1060 ? -17.231 -7.425 19.113 1.00 89.75 1060 HIS A O 1
ATOM 8507 N N . TRP A 1 1061 ? -18.406 -8.267 20.817 1.00 87.38 1061 TRP A N 1
ATOM 8508 C CA . TRP A 1 1061 ? -19.265 -9.108 19.958 1.00 87.38 1061 TRP A CA 1
ATOM 8509 C C . TRP A 1 1061 ? -20.404 -8.344 19.250 1.00 87.38 1061 TRP A C 1
ATOM 8511 O O . TRP A 1 1061 ? -21.025 -8.877 18.331 1.00 87.38 1061 TRP A O 1
ATOM 8521 N N . SER A 1 1062 ? -20.662 -7.079 19.606 1.00 83.75 1062 SER A N 1
ATOM 8522 C CA . SER A 1 1062 ? -21.623 -6.207 18.900 1.00 83.75 1062 SER A CA 1
ATOM 8523 C C . SER A 1 1062 ? -21.079 -5.569 17.606 1.00 83.75 1062 SER A C 1
ATOM 8525 O O . SER A 1 1062 ? -21.852 -4.983 16.833 1.00 83.75 1062 SER A O 1
ATOM 8527 N N . LEU A 1 1063 ? -19.763 -5.674 17.378 1.00 82.19 1063 LEU A N 1
ATOM 8528 C CA . LEU A 1 1063 ? -18.995 -5.040 16.301 1.00 82.19 1063 LEU A CA 1
ATOM 8529 C C . LEU A 1 1063 ? -18.415 -6.092 15.345 1.00 82.19 1063 LEU A C 1
ATOM 8531 O O . LEU A 1 1063 ? -17.981 -7.154 15.773 1.00 82.19 1063 LEU A O 1
ATOM 8535 N N . GLU A 1 1064 ? -18.339 -5.780 14.049 1.00 77.31 1064 GLU A N 1
ATOM 8536 C CA . GLU A 1 1064 ? -17.899 -6.739 13.016 1.00 77.31 1064 GLU A CA 1
ATOM 8537 C C . GLU A 1 1064 ? -16.428 -7.161 13.136 1.00 77.31 1064 GLU A C 1
ATOM 8539 O O . GLU A 1 1064 ? -16.094 -8.309 12.859 1.00 77.31 1064 GLU A O 1
ATOM 8544 N N . LYS A 1 1065 ? -15.549 -6.243 13.559 1.00 74.75 1065 LYS A N 1
ATOM 8545 C CA . LYS A 1 1065 ? -14.099 -6.482 13.693 1.00 74.75 1065 LYS A CA 1
ATOM 8546 C C . LYS A 1 1065 ? -13.665 -6.853 15.118 1.00 74.75 1065 LYS A C 1
ATOM 8548 O O . LYS A 1 1065 ? -12.505 -7.196 15.331 1.00 74.75 1065 LYS A O 1
ATOM 8553 N N . GLY A 1 1066 ? -14.580 -6.775 16.088 1.00 75.00 1066 GLY A N 1
ATOM 8554 C CA . GLY A 1 1066 ? -14.267 -6.860 17.513 1.00 75.00 1066 GLY A CA 1
ATOM 8555 C C . GLY A 1 1066 ? -13.535 -5.630 18.076 1.00 75.00 1066 GLY A C 1
ATOM 8556 O O . GLY A 1 1066 ? -12.874 -4.893 17.353 1.00 75.00 1066 GLY A O 1
ATOM 8557 N N . LEU A 1 1067 ? -13.646 -5.411 19.394 1.00 81.12 1067 LEU A N 1
ATOM 8558 C CA . LEU A 1 1067 ? -12.933 -4.332 20.104 1.00 81.12 1067 LEU A CA 1
ATOM 8559 C C . LEU A 1 1067 ? -11.580 -4.777 20.698 1.00 81.12 1067 LEU A C 1
ATOM 8561 O O . LEU A 1 1067 ? -10.576 -4.087 20.552 1.00 81.12 1067 LEU A O 1
ATOM 8565 N N . VAL A 1 1068 ? -11.545 -5.924 21.387 1.00 83.44 1068 VAL A N 1
ATOM 8566 C CA . VAL A 1 1068 ? -10.371 -6.400 22.149 1.00 83.44 1068 VAL A CA 1
ATOM 8567 C C . VAL A 1 1068 ? -9.664 -7.603 21.496 1.00 83.44 1068 VAL A C 1
ATOM 8569 O O . VAL A 1 1068 ? -10.204 -8.245 20.599 1.00 83.44 1068 VAL A O 1
ATOM 8572 N N . SER A 1 1069 ? -8.429 -7.906 21.918 1.00 85.19 1069 SER A N 1
ATOM 8573 C CA . SER A 1 1069 ? -7.651 -9.061 21.429 1.00 85.19 1069 SER A CA 1
ATOM 8574 C C . SER A 1 1069 ? -8.148 -10.396 22.000 1.00 85.19 1069 SER A C 1
ATOM 8576 O O . SER A 1 1069 ? -8.716 -10.422 23.082 1.00 85.19 1069 SER A O 1
ATOM 8578 N N . GLU A 1 1070 ? -7.852 -11.521 21.341 1.00 79.00 1070 GLU A N 1
ATOM 8579 C CA . GLU A 1 1070 ? -8.192 -12.872 21.837 1.00 79.00 1070 GLU A CA 1
ATOM 8580 C C . GLU A 1 1070 ? -7.686 -13.162 23.261 1.00 79.00 1070 GLU A C 1
ATOM 8582 O O . GLU A 1 1070 ? -8.399 -13.755 24.068 1.00 79.00 1070 GLU A O 1
ATOM 8587 N N . MET A 1 1071 ? -6.487 -12.684 23.612 1.00 86.00 1071 MET A N 1
ATOM 8588 C CA . MET A 1 1071 ? -5.965 -12.800 24.978 1.00 86.00 1071 MET A CA 1
ATOM 8589 C C . MET A 1 1071 ? -6.794 -11.976 25.976 1.00 86.00 1071 MET A C 1
ATOM 8591 O O . MET A 1 1071 ? -7.045 -12.435 27.087 1.00 86.00 1071 MET A O 1
ATOM 8595 N N . ALA A 1 1072 ? -7.273 -10.793 25.577 1.00 86.44 1072 ALA A N 1
ATOM 8596 C CA . ALA A 1 1072 ? -8.177 -9.983 26.389 1.00 86.44 1072 ALA A CA 1
ATOM 8597 C C . ALA A 1 1072 ? -9.593 -10.584 26.466 1.00 86.44 1072 ALA A C 1
ATOM 8599 O O . ALA A 1 1072 ? -10.179 -10.555 27.543 1.00 86.44 1072 ALA A O 1
ATOM 8600 N N . VAL A 1 1073 ? -10.115 -11.197 25.391 1.00 84.44 1073 VAL A N 1
ATOM 8601 C CA . VAL A 1 1073 ? -11.363 -11.987 25.422 1.00 84.44 1073 VAL A CA 1
ATOM 8602 C C . VAL A 1 1073 ? -11.241 -13.112 26.446 1.00 84.44 1073 VAL A C 1
ATOM 8604 O O . VAL A 1 1073 ? -12.073 -13.215 27.344 1.00 84.44 1073 VAL A O 1
ATOM 8607 N N . GLY A 1 1074 ? -10.173 -13.912 26.358 1.00 84.69 1074 GLY A N 1
ATOM 8608 C CA . GLY A 1 1074 ? -9.886 -14.981 27.313 1.00 84.69 1074 GLY A CA 1
ATOM 8609 C C . GLY A 1 1074 ? -9.763 -14.472 28.750 1.00 84.69 1074 GLY A C 1
ATOM 8610 O O . GLY A 1 1074 ? -10.365 -15.052 29.648 1.00 84.69 1074 GLY A O 1
ATOM 8611 N N . ALA A 1 1075 ? -9.038 -13.373 28.979 1.00 90.38 1075 ALA A N 1
ATOM 8612 C CA . ALA A 1 1075 ? -8.824 -12.814 30.314 1.00 90.38 1075 ALA A CA 1
ATOM 8613 C C . ALA A 1 1075 ? -10.119 -12.270 30.937 1.00 90.38 1075 ALA A C 1
ATOM 8615 O O . ALA A 1 1075 ? -10.496 -12.678 32.036 1.00 90.38 1075 ALA A O 1
ATOM 8616 N N . LEU A 1 1076 ? -10.831 -11.399 30.216 1.00 89.56 1076 LEU A N 1
ATOM 8617 C CA . LEU A 1 1076 ? -12.075 -10.781 30.677 1.00 89.56 1076 LEU A CA 1
ATOM 8618 C C . LEU A 1 1076 ? -13.167 -11.830 30.921 1.00 89.56 1076 LEU A C 1
ATOM 8620 O O . LEU A 1 1076 ? -13.838 -11.772 31.944 1.00 89.56 1076 LEU A O 1
ATOM 8624 N N . ALA A 1 1077 ? -13.302 -12.830 30.045 1.00 85.62 1077 ALA A N 1
ATOM 8625 C CA . ALA A 1 1077 ? -14.297 -13.891 30.200 1.00 85.62 1077 ALA A CA 1
ATOM 8626 C C . ALA A 1 1077 ? -13.889 -14.977 31.219 1.00 85.62 1077 ALA A C 1
ATOM 8628 O O . ALA A 1 1077 ? -14.752 -15.690 31.735 1.00 85.62 1077 ALA A O 1
ATOM 8629 N N . SER A 1 1078 ? -12.601 -15.080 31.573 1.00 90.19 1078 SER A N 1
ATOM 8630 C CA . SER A 1 1078 ? -12.148 -15.955 32.665 1.00 90.19 1078 SER A CA 1
ATOM 8631 C C . SER A 1 1078 ? -12.533 -15.411 34.040 1.00 90.19 1078 SER A C 1
ATOM 8633 O O . SER A 1 1078 ? -12.898 -16.203 34.900 1.00 90.19 1078 SER A O 1
ATOM 8635 N N . ILE A 1 1079 ? -12.528 -14.088 34.258 1.00 90.69 1079 ILE A N 1
ATOM 8636 C CA . ILE A 1 1079 ? -12.937 -13.465 35.536 1.00 90.69 1079 ILE A CA 1
ATOM 8637 C C . ILE A 1 1079 ? -14.308 -13.982 36.034 1.00 90.69 1079 ILE A C 1
ATOM 8639 O O . ILE A 1 1079 ? -14.369 -14.506 37.149 1.00 90.69 1079 ILE A O 1
ATOM 8643 N N . PRO A 1 1080 ? -15.411 -13.906 35.257 1.00 87.75 1080 PRO A N 1
ATOM 8644 C CA . PRO A 1 1080 ? -16.712 -14.406 35.693 1.00 87.75 1080 PRO A CA 1
ATOM 8645 C C . PRO A 1 1080 ? -16.769 -15.939 35.771 1.00 87.75 1080 PRO A C 1
ATOM 8647 O O . PRO A 1 1080 ? -17.525 -16.465 36.586 1.00 87.75 1080 PRO A O 1
ATOM 8650 N N . GLY A 1 1081 ? -15.975 -16.666 34.976 1.00 86.12 1081 GLY A N 1
ATOM 8651 C CA . GLY A 1 1081 ? -15.849 -18.123 35.085 1.00 86.12 1081 GLY A CA 1
ATOM 8652 C C . GLY A 1 1081 ? -15.204 -18.552 36.404 1.00 86.12 1081 GLY A C 1
ATOM 8653 O O . GLY A 1 1081 ? -15.786 -19.336 37.145 1.00 86.12 1081 GLY A O 1
ATOM 8654 N N . VAL A 1 1082 ? -14.045 -17.979 36.740 1.00 90.31 1082 VAL A N 1
ATOM 8655 C CA . VAL A 1 1082 ? -13.300 -18.240 37.982 1.00 90.31 1082 VAL A CA 1
ATOM 8656 C C . VAL A 1 1082 ? -14.117 -17.852 39.214 1.00 90.31 1082 VAL A C 1
ATOM 8658 O O . VAL A 1 1082 ? -14.196 -18.639 40.152 1.00 90.31 1082 VAL A O 1
ATOM 8661 N N . LEU A 1 1083 ? -14.757 -16.675 39.219 1.00 88.38 1083 LEU A N 1
ATOM 8662 C CA . LEU A 1 1083 ? -15.573 -16.232 40.357 1.00 88.38 1083 LEU A CA 1
ATOM 8663 C C . LEU A 1 1083 ? -16.748 -17.182 40.626 1.00 88.38 1083 LEU A C 1
ATOM 8665 O O . LEU A 1 1083 ? -16.954 -17.586 41.767 1.00 88.38 1083 LEU A O 1
ATOM 8669 N N . GLN A 1 1084 ? -17.490 -17.570 39.584 1.00 86.31 1084 GLN A N 1
ATOM 8670 C CA . GLN A 1 1084 ? -18.658 -18.442 39.740 1.00 86.31 1084 GLN A CA 1
ATOM 8671 C C . GLN A 1 1084 ? -18.251 -19.890 40.039 1.00 86.31 1084 GLN A C 1
ATOM 8673 O O . GLN A 1 1084 ? -18.886 -20.522 40.875 1.00 86.31 1084 GLN A O 1
ATOM 8678 N N . MET A 1 1085 ? -17.162 -20.396 39.449 1.00 92.12 1085 MET A N 1
ATOM 8679 C CA . MET A 1 1085 ? -16.637 -21.729 39.760 1.00 92.12 1085 MET A CA 1
ATOM 8680 C C . MET A 1 1085 ? -16.115 -21.822 41.198 1.00 92.12 1085 MET A C 1
ATOM 8682 O O . MET A 1 1085 ? -16.375 -22.811 41.874 1.00 92.12 1085 MET A O 1
ATOM 8686 N N . ARG A 1 1086 ? -15.418 -20.791 41.694 1.00 90.94 1086 ARG A N 1
ATOM 8687 C CA . ARG A 1 1086 ? -14.920 -20.746 43.078 1.00 90.94 1086 ARG A CA 1
ATOM 8688 C C . ARG A 1 1086 ? -16.058 -20.690 44.096 1.00 90.94 1086 ARG A C 1
ATOM 8690 O O . ARG A 1 1086 ? -15.962 -21.321 45.141 1.00 90.94 1086 ARG A O 1
ATOM 8697 N N . ASP A 1 1087 ? -17.109 -19.928 43.807 1.00 88.00 1087 ASP A N 1
ATOM 8698 C CA . ASP A 1 1087 ? -18.267 -19.833 44.694 1.00 88.00 1087 ASP A CA 1
ATOM 8699 C C . ASP A 1 1087 ? -19.126 -21.121 44.625 1.00 88.00 1087 ASP A C 1
ATOM 8701 O O . ASP A 1 1087 ? -19.537 -21.622 45.667 1.00 88.00 1087 ASP A O 1
ATOM 8705 N N . LEU A 1 1088 ? -19.289 -21.746 43.446 1.00 90.00 1088 LEU A N 1
ATOM 8706 C CA . LEU A 1 1088 ? -19.896 -23.082 43.305 1.00 90.00 1088 LEU A CA 1
ATOM 8707 C C . LEU A 1 1088 ? -19.128 -24.144 44.109 1.00 90.00 1088 LEU A C 1
ATOM 8709 O O . LEU A 1 1088 ? -19.730 -24.845 44.910 1.00 90.00 1088 LEU A O 1
ATOM 8713 N N . TRP A 1 1089 ? -17.803 -24.212 43.945 1.00 90.56 1089 TRP A N 1
ATOM 8714 C CA . TRP A 1 1089 ? -16.912 -25.160 44.631 1.00 90.56 1089 TRP A CA 1
ATOM 8715 C C . TRP A 1 1089 ? -16.800 -24.919 46.148 1.00 90.56 1089 TRP A C 1
ATOM 8717 O O . TRP A 1 1089 ? -16.272 -25.758 46.870 1.00 90.56 1089 TRP A O 1
ATOM 8727 N N . ARG A 1 1090 ? -17.280 -23.780 46.664 1.00 88.56 1090 ARG A N 1
ATOM 8728 C CA . ARG A 1 1090 ? -17.502 -23.596 48.108 1.00 88.56 1090 ARG A CA 1
ATOM 8729 C C . ARG A 1 1090 ? -18.857 -24.178 48.510 1.00 88.56 1090 ARG A C 1
ATOM 8731 O O . ARG A 1 1090 ? -18.912 -25.032 49.386 1.00 88.56 1090 ARG A O 1
ATOM 8738 N N . ASN A 1 1091 ? -19.915 -23.815 47.788 1.00 85.62 1091 ASN A N 1
ATOM 8739 C CA . ASN A 1 1091 ? -21.287 -24.252 48.063 1.00 85.62 1091 ASN A CA 1
ATOM 8740 C C . ASN A 1 1091 ? -21.532 -25.763 47.883 1.00 85.62 1091 ASN A C 1
ATOM 8742 O O . ASN A 1 1091 ? -22.544 -26.264 48.359 1.00 85.62 1091 ASN A O 1
ATOM 8746 N N . THR A 1 1092 ? -20.656 -26.482 47.174 1.00 86.88 1092 THR A N 1
ATOM 8747 C CA . THR A 1 1092 ? -20.737 -27.943 46.985 1.00 86.88 1092 THR A CA 1
ATOM 8748 C C . THR A 1 1092 ? -19.681 -28.730 47.762 1.00 86.88 1092 THR A C 1
ATOM 8750 O O . THR A 1 1092 ? -19.524 -29.926 47.510 1.00 86.88 1092 THR A O 1
ATOM 8753 N N . ALA A 1 1093 ? -18.926 -28.082 48.657 1.00 76.44 1093 ALA A N 1
ATOM 8754 C CA . ALA A 1 1093 ? -17.871 -28.740 49.425 1.00 76.44 1093 ALA A CA 1
ATOM 8755 C C . ALA A 1 1093 ? -18.428 -29.679 50.511 1.00 76.44 1093 ALA A C 1
ATOM 8757 O O . ALA A 1 1093 ? -17.846 -30.748 50.728 1.00 76.44 1093 ALA A O 1
ATOM 8758 N N . GLU A 1 1094 ? -19.549 -29.277 51.123 1.00 56.66 1094 GLU A N 1
ATOM 8759 C CA . GLU A 1 1094 ? -20.314 -29.977 52.174 1.00 56.66 1094 GLU A CA 1
ATOM 8760 C C . GLU A 1 1094 ? -20.976 -31.264 51.664 1.00 56.66 1094 GLU A C 1
ATOM 8762 O O . GLU A 1 1094 ? -21.733 -31.226 50.663 1.00 56.66 1094 GLU A O 1
#